Protein AF-A0AAF5D7E5-F1 (afdb_monomer_lite)

InterPro domains:
  IPR000884 Thrombospondin type-1 (TSP1) repeat [PF00090] (713-757)
  IPR000884 Thrombospondin type-1 (TSP1) repeat [PF00090] (762-797)
  IPR000884 Thrombospondin type-1 (TSP1) repeat [PF00090] (810-855)
  IPR000884 Thrombospondin type-1 (TSP1) repeat [PF00090] (860-899)
  IPR000884 Thrombospondin type-1 (TSP1) repeat [PF00090] (910-956)
  IPR000884 Thrombospondin type-1 (TSP1) repeat [PS50092] (708-758)
  IPR000884 Thrombospondin type-1 (TSP1) repeat [PS50092] (759-801)
  IPR000884 Thrombospondin type-1 (TSP1) repeat [PS50092] (806-856)
  IPR000884 Thrombospondin type-1 (TSP1) repeat [PS50092] (858-903)
  IPR000884 Thrombospondin type-1 (TSP1) repeat [PS50092] (908-963)
  IPR000884 Thrombospondin type-1 (TSP1) repeat [SM00209] (712-758)
  IPR000884 Thrombospondin type-1 (TSP1) repeat [SM00209] (761-807)
  IPR000884 Thrombospondin type-1 (TSP1) repeat [SM00209] (809-856)
  IPR000884 Thrombospondin type-1 (TSP1) repeat [SM00209] (858-909)
  IPR000884 Thrombospondin type-1 (TSP1) repeat [SM00209] (911-958)
  IPR006108 3-hydroxyacyl-CoA dehydrogenase, C-terminal [PF00725] (210-294)
  IPR006176 3-hydroxyacyl-CoA dehydrogenase, NAD binding [PF02737] (23-208)
  IPR008927 6-phosphogluconate dehydrogenase-like, C-terminal domain superfamily [SSF48179] (209-295)
  IPR013328 6-phosphogluconate dehydrogenase, domain 2 [G3DSA:1.10.1040.10] (212-325)
  IPR036291 NAD(P)-binding domain superfamily [SSF51735] (21-209)

Radius of gyration: 55.43 Å; chains: 1; bounding box: 169×118×169 Å

Organism: Strongyloides stercoralis (NCBI:txid6248)

Secondary structure (DSSP, 8-state):
----SSTTSSS--------S--EEEEE--SHHHHHHHHHHHTTT-EEEEE-S-HHHHHHHHHHHHHHHHHHHHHHHTT-HHHHHHHHHHHHHTEEEES-HHHHHTT-SEEEE-S-S-HHHHHHHHHHHHTTS-TT-EEEE--SSS-HHHHGGG-S-GGGEEEEEEPSSTTT--EEEEEE-TT--HHHHHHHHHHHHHTT-EEEEEES-TTTTHHHHHHHHHHHHHHHHHHTSS-HHHHHHHHHHTS--SS-HHHHHHHH-HHHHHHHHTT-TT---HHHHHHHHTT--BGGGSSB-SS---------------------------SSTTSSTT---------------S-TTTHHHHHHHHHHHHHHHHH-SSBT---SEEEEESSHHHHHHHHHHT-TT--EEEEEE-TTSSS-EEEEEES--TTSTT-B------SSTT-EEEEEE--SSTT---SS--S-TTTEEETT---HHHHTT-TTS-----SPPPPPPPTTSSSEEEEEEEETTEEEEEEEEPPPHHHHHHHHHHHHHTTS--------PPP-----PPSS---TTHHHHH-TT-PPPPPPHHHHHHHHHHHHHHHHHHHHHHHHHHHHHHHHHHHHHHHHHHHHHHHHHHHHHHH----------------------------------------------PPPPPPPPPPP-----------------EEPBPPPPPPPPPSSSSSEEEEEEE--BSSSEESSS-SEEEEEEE--PPPPEEPPPPPPPPPSSSSSEEEEEEE--EES-S---S-SEEEEEEE--PPPEEPPPPPP---S-SBSS-EEEEEE-PEESSS--SS-SEEEEEE--BPPPEEPPPPPPPPPBSSSSEEEEEEE--EE-TTS-B-S---S-SEEEEEEE-SPPPEEPPPPPPPPPBTTEEEEE--EEBTTTB--TT---SS-SEEEEE---------EEPPPPPPEESSPPPTTSPEEEEEE--EE-STT----S-SEEEEEEPPSS-----------

Sequence (1023 aa):
MLSNKIFKKFFSTTSKIRKDIEKVTVIGSGVMGSGIGQVSAQVKYNVVIVDRNEASLNNSKIVISKSIECVAKKKFGDDDHKREVFKNDVLDHIRFTTNLKYAITDTDLIIEAIAEDISVKQNLFQTIEKNINKNTILATNTSSISLSKLSQNLKNKKNFCGLHFFNPVPVMKLLEVITINETSNDVLEKIINYGKIIGKVPVKCKDTPGFIVNRLLNPYLFDAFEMYERNDATKEDIDKAMKLGAALPMGPFELADFIGLDILESIKKNYPNKKSKVLEKLVKEHKYGIKSGEARIHVSKQKKDQDVETTQTPIEENNSIDNKDEIEELIDNIENHTTNDTILDNIEFTHYEETENQAIQDLCTRVHNNTAFAGVVPYSTKTVKNAFECQKTCVEEFPLCVAVVFYFVHNKKNEHLCYYFDKNSVDEQVTLIAEAPKHEKDIIRALEIVVNCHQFDPVPPPSDEIISSSDKVPRSKRQQGFDAPIRSDENWSNWSSCRNSNTQVRSQICEYGRNIQRRGCPSREYQASQQEYNSVTQRAAPTAAYRYPEQAQAQYPPTPYNHQDYYRAHPTHAPPEPSEEERQKALEYEKRRQQYEEQLRAYNLQQLEFQRAAQQRQQQQQQQQAQTQIQQQQYPQQQYPQQQQQYPQQTSGDIERHPAIPSADPCPGDACEQPSYPEPLPTRPSPPPPPPQPPCLSQACLPEMSAHIGSWSEWSEYGSCSCTCGYGIQQRRRVCSSTYCIGGSDVETVECNLGECPGEWSSWSDWSTPSATCGHAISTKTRTCLGGSNCPGRASEEKYVDLGVCQYYSQWSAFGECSVTCGDNGIKRRFRSCIGGTDCDGPSEEALACSGEPCASWQQWSEWSACYPDCGSCRKTRTRECTLYNGAPSEDCVGPNEEVTVDFIRSCCEWEPWCPFSSCSNGQRTRSRVCIRPGVGFDDTCTCPGNDTEVEACEEERRLYCSWTQWCAFVNLDIPRPCEPTVRQRTRQCVGDIGCSCEGRAIERETVEGLVPCTTPKPVVPC

pLDDT: mean 71.37, std 21.03, range [24.09, 98.44]

Structure (mmCIF, N/CA/C/O backbone):
data_AF-A0AAF5D7E5-F1
#
_entry.id   AF-A0AAF5D7E5-F1
#
loop_
_atom_site.group_PDB
_atom_site.id
_atom_site.type_symbol
_atom_site.label_atom_id
_atom_site.label_alt_id
_atom_site.label_comp_id
_atom_site.label_asym_id
_atom_site.label_entity_id
_atom_site.label_seq_id
_atom_site.pdbx_PDB_ins_code
_atom_site.Cartn_x
_atom_site.Cartn_y
_atom_site.Cartn_z
_atom_site.occupancy
_atom_site.B_iso_or_equiv
_atom_site.auth_seq_id
_atom_site.auth_comp_id
_atom_site.auth_asym_id
_atom_site.auth_atom_id
_atom_site.pdbx_PDB_model_num
ATOM 1 N N . MET A 1 1 ? 8.603 44.941 39.972 1.00 35.62 1 MET A N 1
ATOM 2 C CA . MET A 1 1 ? 8.019 43.686 40.512 1.00 35.62 1 MET A CA 1
ATOM 3 C C . MET A 1 1 ? 6.494 43.548 40.316 1.00 35.62 1 MET A C 1
ATOM 5 O O . MET A 1 1 ? 5.906 42.632 40.874 1.00 35.62 1 MET A O 1
ATOM 9 N N . LEU A 1 2 ? 5.833 44.365 39.481 1.00 33.41 2 LEU A N 1
ATOM 10 C CA . LEU A 1 2 ? 4.376 44.311 39.250 1.00 33.41 2 LEU A CA 1
ATOM 11 C C . LEU A 1 2 ? 4.069 44.348 37.738 1.00 33.41 2 LEU A C 1
ATOM 13 O O . LEU A 1 2 ? 3.733 45.400 37.212 1.00 33.41 2 LEU A O 1
ATOM 17 N N . SER A 1 3 ? 4.243 43.229 37.016 1.00 35.34 3 SER A N 1
ATOM 18 C CA . SER A 1 3 ? 3.828 43.152 35.592 1.00 35.34 3 SER A CA 1
ATOM 19 C C . SER A 1 3 ? 3.597 41.742 35.001 1.00 35.34 3 SER A C 1
ATOM 21 O O . SER A 1 3 ? 3.392 41.608 33.806 1.00 35.34 3 SER A O 1
ATOM 23 N N . ASN A 1 4 ? 3.575 40.669 35.807 1.00 39.25 4 ASN A N 1
ATOM 24 C CA . ASN A 1 4 ? 3.509 39.277 35.301 1.00 39.25 4 ASN A CA 1
ATOM 25 C C . ASN A 1 4 ? 2.244 38.486 35.711 1.00 39.25 4 ASN A C 1
ATOM 27 O O . ASN A 1 4 ? 2.267 37.258 35.756 1.00 39.25 4 ASN A O 1
ATOM 31 N N . LYS A 1 5 ? 1.125 39.158 36.031 1.00 41.28 5 LYS A N 1
ATOM 32 C CA . LYS A 1 5 ? -0.120 38.491 36.489 1.00 41.28 5 LYS A CA 1
ATOM 33 C C . LYS A 1 5 ? -1.270 38.414 35.471 1.00 41.28 5 LYS A C 1
ATOM 35 O O . LYS A 1 5 ? -2.284 37.805 35.792 1.00 41.28 5 LYS A O 1
ATOM 40 N N . ILE A 1 6 ? -1.127 38.963 34.261 1.00 39.19 6 ILE A N 1
ATOM 41 C CA . ILE A 1 6 ? -2.230 39.025 33.274 1.00 39.19 6 ILE A CA 1
ATOM 42 C C . ILE A 1 6 ? -2.085 37.990 32.135 1.00 39.19 6 ILE A C 1
ATOM 44 O O . ILE A 1 6 ? -3.087 37.495 31.627 1.00 39.19 6 ILE A O 1
ATOM 48 N N . PHE A 1 7 ? -0.870 37.527 31.816 1.00 32.41 7 PHE A N 1
ATOM 49 C CA . PHE A 1 7 ? -0.615 36.613 30.684 1.00 32.41 7 PHE A CA 1
ATOM 50 C C . PHE A 1 7 ? -0.908 35.112 30.921 1.00 32.41 7 PHE A C 1
ATOM 52 O O . PHE A 1 7 ? -0.556 34.275 30.096 1.00 32.41 7 PHE A O 1
ATOM 59 N N . LYS A 1 8 ? -1.569 34.734 32.028 1.00 33.78 8 LYS A N 1
ATOM 60 C CA . LYS A 1 8 ? -1.871 33.324 32.378 1.00 33.78 8 LYS A CA 1
ATOM 61 C C . LYS A 1 8 ? -3.325 32.877 32.139 1.00 33.78 8 LYS A C 1
ATOM 63 O O . LYS A 1 8 ? -3.714 31.824 32.635 1.00 33.78 8 LYS A O 1
ATOM 68 N N . LYS A 1 9 ? -4.132 33.643 31.391 1.00 32.28 9 LYS A N 1
ATOM 69 C CA . LYS A 1 9 ? -5.567 33.346 31.172 1.00 32.28 9 LYS A CA 1
ATOM 70 C C . LYS A 1 9 ? -5.992 32.939 29.751 1.00 32.28 9 LYS A C 1
ATOM 72 O O . LYS A 1 9 ? -7.175 32.693 29.561 1.00 32.28 9 LYS A O 1
ATOM 77 N N . PHE A 1 10 ? -5.066 32.811 28.794 1.00 33.41 10 PHE A N 1
ATOM 78 C CA . PHE A 1 10 ? -5.392 32.496 27.386 1.00 33.41 10 PHE A CA 1
ATOM 79 C C . PHE A 1 10 ? -4.741 31.223 26.801 1.00 33.41 10 PHE A C 1
ATOM 81 O O . PHE A 1 10 ? -4.905 30.944 25.621 1.00 33.41 10 PHE A O 1
ATOM 88 N N . PHE A 1 11 ? -4.078 30.398 27.621 1.00 31.09 11 PHE A N 1
ATOM 89 C CA . PHE A 1 11 ? -3.549 29.085 27.210 1.00 31.09 11 PHE A CA 1
ATOM 90 C C . PHE A 1 11 ? -4.037 27.972 28.154 1.00 31.09 11 PHE A C 1
ATOM 92 O O . PHE A 1 11 ? -3.288 27.500 29.008 1.00 31.09 11 PHE A O 1
ATOM 99 N N . SER A 1 12 ? -5.312 27.571 28.045 1.00 28.50 12 SER A N 1
ATOM 100 C CA . SER A 1 12 ? -5.854 26.406 28.774 1.00 28.50 12 SER A CA 1
ATOM 101 C C . SER A 1 12 ? -7.165 25.859 28.177 1.00 28.50 12 SER A C 1
ATOM 103 O O . SER A 1 12 ? -8.199 25.820 28.837 1.00 28.50 12 SER A O 1
ATOM 105 N N . THR A 1 13 ? -7.131 25.417 26.918 1.00 28.48 13 THR A N 1
ATOM 106 C CA . THR A 1 13 ? -8.234 24.657 26.285 1.00 28.48 13 THR A CA 1
ATOM 107 C C . THR A 1 13 ? -7.738 23.460 25.466 1.00 28.48 13 THR A C 1
ATOM 109 O O . THR A 1 13 ? -8.376 23.029 24.509 1.00 28.48 13 THR A O 1
ATOM 112 N N . THR A 1 14 ? -6.649 22.817 25.902 1.00 29.75 14 THR A N 1
ATOM 113 C CA . THR A 1 14 ? -6.485 21.381 25.637 1.00 29.75 14 THR A CA 1
ATOM 114 C C . THR A 1 14 ? -7.519 20.626 26.467 1.00 29.75 14 THR A C 1
ATOM 116 O O . THR A 1 14 ? -7.257 20.195 27.591 1.00 29.75 14 THR A O 1
ATOM 119 N N . SER A 1 15 ? -8.726 20.477 25.914 1.00 32.00 15 SER A N 1
ATOM 120 C CA . SER A 1 15 ? -9.693 19.518 26.438 1.00 32.00 15 SER A CA 1
ATOM 121 C C . SER A 1 15 ? -9.022 18.147 26.432 1.00 32.00 15 SER A C 1
ATOM 123 O O . SER A 1 15 ? -8.764 17.578 25.368 1.00 32.00 15 SER A O 1
ATOM 125 N N . LYS A 1 16 ? -8.678 17.630 27.618 1.00 37.34 16 LYS A N 1
ATOM 126 C CA . LYS A 1 16 ? -8.310 16.222 27.765 1.00 37.34 16 LYS A CA 1
ATOM 127 C C . LYS A 1 16 ? -9.524 15.432 27.299 1.00 37.34 16 LYS A C 1
ATOM 129 O O . LYS A 1 16 ? -10.519 15.402 28.021 1.00 37.34 16 LYS A O 1
ATOM 134 N N . ILE A 1 17 ? -9.435 14.817 26.118 1.00 44.94 17 ILE A N 1
ATOM 135 C CA . ILE A 1 17 ? -10.443 13.872 25.633 1.00 44.94 17 ILE A CA 1
ATOM 136 C C . ILE A 1 17 ? -10.613 12.839 26.744 1.00 44.94 17 ILE A C 1
ATOM 138 O O . ILE A 1 17 ? -9.679 12.097 27.060 1.00 44.94 17 ILE A O 1
ATOM 142 N N . ARG A 1 18 ? -11.770 12.869 27.408 1.00 44.75 18 ARG A N 1
ATOM 143 C CA . ARG A 1 18 ? -12.064 11.954 28.505 1.00 44.75 18 ARG A CA 1
ATOM 144 C C . ARG A 1 18 ? -12.115 10.551 27.907 1.00 44.75 18 ARG A C 1
ATOM 146 O O . ARG A 1 18 ? -12.771 10.329 26.890 1.00 44.75 18 ARG A O 1
ATOM 153 N N . LYS A 1 19 ? -11.392 9.609 28.512 1.00 57.03 19 LYS A N 1
ATOM 154 C CA . LYS A 1 19 ? -11.588 8.188 28.228 1.00 57.03 19 LYS A CA 1
ATOM 155 C C . LYS A 1 19 ? -12.913 7.786 28.882 1.00 57.03 19 LYS A C 1
ATOM 157 O O . LYS A 1 19 ? -12.930 7.395 30.037 1.00 57.03 19 LYS A O 1
ATOM 162 N N . ASP A 1 20 ? -14.016 7.930 28.147 1.00 76.44 20 ASP A N 1
ATOM 163 C CA . ASP A 1 20 ? -15.350 7.470 28.584 1.00 76.44 20 ASP A CA 1
ATOM 164 C C . ASP A 1 20 ? -15.489 5.933 28.554 1.00 76.44 20 ASP A C 1
ATOM 166 O O . ASP A 1 20 ? -16.510 5.384 28.956 1.00 76.44 20 ASP A O 1
ATOM 170 N N . ILE A 1 21 ? -14.459 5.256 28.042 1.00 91.06 21 ILE A N 1
ATOM 171 C CA . ILE A 1 21 ? -14.239 3.811 28.035 1.00 91.06 21 ILE A CA 1
ATOM 172 C C . ILE A 1 21 ? -12.829 3.609 28.600 1.00 91.06 21 ILE A C 1
ATOM 174 O O . ILE A 1 21 ? -11.892 4.265 28.139 1.00 91.06 21 ILE A O 1
ATOM 178 N N . GLU A 1 22 ? -12.650 2.701 29.553 1.00 91.06 22 GLU A N 1
ATOM 179 C CA . GLU A 1 22 ? -11.340 2.302 30.082 1.00 91.06 22 GLU A CA 1
ATOM 180 C C . GLU A 1 22 ? -11.068 0.813 29.831 1.00 91.06 22 GLU A C 1
ATOM 182 O O . GLU A 1 22 ? -9.948 0.445 29.450 1.00 91.06 22 GLU A O 1
ATOM 187 N N . LYS A 1 23 ? -12.098 -0.033 29.978 1.00 95.88 23 LYS A N 1
ATOM 188 C CA . LYS A 1 23 ? -12.029 -1.483 29.771 1.00 95.88 23 LYS A CA 1
ATOM 189 C C . LYS A 1 23 ? -12.867 -1.934 28.570 1.00 95.88 23 LYS A C 1
ATOM 191 O O . LYS A 1 23 ? -14.058 -1.636 28.467 1.00 95.88 23 LYS A O 1
ATOM 196 N N . VAL A 1 24 ? -12.236 -2.718 27.695 1.00 97.69 24 VAL A N 1
ATOM 197 C CA . VAL A 1 24 ? -12.832 -3.300 26.485 1.00 97.69 24 VAL A CA 1
ATOM 198 C C . VAL A 1 24 ? -12.767 -4.824 26.568 1.00 97.69 24 VAL A C 1
ATOM 200 O O . VAL A 1 24 ? -11.689 -5.386 26.744 1.00 97.69 24 VAL A O 1
ATOM 203 N N . THR A 1 25 ? -13.889 -5.515 26.386 1.00 98.31 25 THR A N 1
ATOM 204 C CA . THR A 1 25 ? -13.918 -6.987 26.338 1.00 98.31 25 THR A CA 1
ATOM 205 C C . THR A 1 25 ? -14.287 -7.459 24.941 1.00 98.31 25 THR A C 1
ATOM 207 O O . THR A 1 25 ? -15.336 -7.098 24.416 1.00 98.31 25 THR A O 1
ATOM 210 N N . VAL A 1 26 ? -13.433 -8.283 24.339 1.00 98.44 26 VAL A N 1
ATOM 211 C CA . VAL A 1 26 ? -13.626 -8.849 23.000 1.00 98.44 26 VAL A CA 1
ATOM 212 C C . VAL A 1 26 ? -14.011 -10.317 23.133 1.00 98.44 26 VAL A C 1
ATOM 214 O O . VAL A 1 26 ? -13.276 -11.103 23.733 1.00 98.44 26 VAL A O 1
ATOM 217 N N . ILE A 1 27 ? -15.171 -10.688 22.595 1.00 98.12 27 ILE A N 1
ATOM 218 C CA . ILE A 1 27 ? -15.719 -12.044 22.694 1.00 98.12 27 ILE A CA 1
ATOM 219 C C . ILE A 1 27 ? -15.499 -12.782 21.376 1.00 98.12 27 ILE A C 1
ATOM 221 O O . ILE A 1 27 ? -16.020 -12.379 20.340 1.00 98.12 27 ILE A O 1
ATOM 225 N N . GLY A 1 28 ? -14.763 -13.889 21.443 1.00 96.31 28 GLY A N 1
ATOM 226 C CA . GLY A 1 28 ? -14.206 -14.610 20.304 1.00 96.31 28 GLY A CA 1
ATOM 227 C C . GLY A 1 28 ? -12.732 -14.256 20.114 1.00 96.31 28 GLY A C 1
ATOM 228 O O . GLY A 1 28 ? -12.373 -13.084 20.021 1.00 96.31 28 GLY A O 1
ATOM 229 N N . SER A 1 29 ? -11.869 -15.269 20.031 1.00 95.88 29 SER A N 1
ATOM 230 C CA . SER A 1 29 ? -10.421 -15.108 19.828 1.00 95.88 29 SER A CA 1
ATOM 231 C C . SER A 1 29 ? -9.952 -15.592 18.447 1.00 95.88 29 SER A C 1
ATOM 233 O O . SER A 1 29 ? -8.800 -15.988 18.273 1.00 95.88 29 SER A O 1
ATOM 235 N N . GLY A 1 30 ? -10.862 -15.608 17.468 1.00 91.69 30 GLY A N 1
ATOM 236 C CA . GLY A 1 30 ? -10.541 -15.816 16.054 1.00 91.69 30 GLY A CA 1
ATOM 237 C C . GLY A 1 30 ? -9.968 -14.555 15.393 1.00 91.69 30 GLY A C 1
ATOM 238 O O . GLY A 1 30 ? -9.821 -13.522 16.039 1.00 91.69 30 GLY A O 1
ATOM 239 N N . VAL A 1 31 ? -9.706 -14.624 14.081 1.00 90.25 31 VAL A N 1
ATOM 240 C CA . VAL A 1 31 ? -9.014 -13.584 13.280 1.00 90.25 31 VAL A CA 1
ATOM 241 C C . VAL A 1 31 ? -9.462 -12.149 13.600 1.00 90.25 31 VAL A C 1
ATOM 243 O O . VAL A 1 31 ? -8.623 -11.291 13.877 1.00 90.25 31 VAL A O 1
ATOM 246 N N . MET A 1 32 ? -10.775 -11.892 13.606 1.00 94.38 32 MET A N 1
ATOM 247 C CA . MET A 1 32 ? -11.319 -10.561 13.899 1.00 94.38 32 MET A CA 1
ATOM 248 C C . MET A 1 32 ? -11.108 -10.165 15.362 1.00 94.38 32 MET A C 1
ATOM 250 O O . MET A 1 32 ? -10.580 -9.090 15.631 1.00 94.38 32 MET A O 1
ATOM 254 N N . GLY A 1 33 ? -11.457 -11.041 16.308 1.00 96.69 33 GLY A N 1
ATOM 255 C CA . GLY A 1 33 ? -11.333 -10.768 17.740 1.00 96.69 33 GLY A CA 1
ATOM 256 C C . GLY A 1 33 ? -9.888 -10.541 18.195 1.00 96.69 33 GLY A C 1
ATOM 257 O O . GLY A 1 33 ? -9.617 -9.586 18.923 1.00 96.69 33 GLY A O 1
ATOM 258 N N . SER A 1 34 ? -8.938 -11.333 17.683 1.00 96.69 34 SER A N 1
ATOM 259 C CA . SER A 1 34 ? -7.503 -11.115 17.904 1.00 96.69 34 SER A CA 1
ATOM 260 C C . SER A 1 34 ? -7.071 -9.714 17.457 1.00 96.69 34 SER A C 1
ATOM 262 O O . SER A 1 34 ? -6.408 -8.993 18.202 1.00 96.69 34 SER A O 1
ATOM 264 N N . GLY A 1 35 ? -7.488 -9.305 16.255 1.00 96.69 35 GLY A N 1
ATOM 265 C CA . GLY A 1 35 ? -7.147 -8.003 15.690 1.00 96.69 35 GLY A CA 1
ATOM 266 C C . GLY A 1 35 ? -7.812 -6.821 16.407 1.00 96.69 35 GLY A C 1
ATOM 267 O O . GLY A 1 35 ? -7.152 -5.808 16.629 1.00 96.69 35 GLY A O 1
ATOM 268 N N . ILE A 1 36 ? -9.079 -6.951 16.823 1.00 98.00 36 ILE A N 1
ATOM 269 C CA . ILE A 1 36 ? -9.807 -5.937 17.613 1.00 98.00 36 ILE A CA 1
ATOM 270 C C . ILE A 1 36 ? -9.146 -5.749 18.987 1.00 98.00 36 ILE A C 1
ATOM 272 O O . ILE A 1 36 ? -8.940 -4.616 19.435 1.00 98.00 36 ILE A O 1
ATOM 276 N N . GLY A 1 37 ? -8.765 -6.852 19.641 1.00 97.50 37 GLY A N 1
ATOM 277 C CA . GLY A 1 37 ? -8.053 -6.812 20.915 1.00 97.50 37 GLY A CA 1
ATOM 278 C C . GLY A 1 37 ? -6.687 -6.132 20.796 1.00 97.50 37 GLY A C 1
ATOM 279 O O . GLY A 1 37 ? -6.370 -5.247 21.588 1.00 97.50 37 GLY A O 1
ATOM 280 N N . GLN A 1 38 ? -5.921 -6.462 19.753 1.00 96.56 38 GLN A N 1
ATOM 281 C CA . GLN A 1 38 ? -4.631 -5.833 19.463 1.00 96.56 38 GLN A CA 1
ATOM 282 C C . GLN A 1 38 ? -4.741 -4.313 19.262 1.00 96.56 38 GLN A C 1
ATOM 284 O O . GLN A 1 38 ? -4.028 -3.570 19.935 1.00 96.56 38 GLN A O 1
ATOM 289 N N . VAL A 1 39 ? -5.620 -3.827 18.372 1.00 96.69 39 VAL A N 1
ATOM 290 C CA . VAL A 1 39 ? -5.717 -2.374 18.098 1.00 96.69 39 VAL A CA 1
ATOM 291 C C . VAL A 1 39 ? -6.226 -1.582 19.306 1.00 96.69 39 VAL A C 1
ATOM 293 O O . VAL A 1 39 ? -5.843 -0.430 19.492 1.00 96.69 39 VAL A O 1
ATOM 296 N N . SER A 1 40 ? -7.031 -2.210 20.170 1.00 97.12 40 SER A N 1
ATOM 297 C CA . SER A 1 40 ? -7.482 -1.610 21.432 1.00 97.12 40 SER A CA 1
ATOM 298 C C . SER A 1 40 ? -6.337 -1.488 22.447 1.00 97.12 40 SER A C 1
ATOM 300 O O . SER A 1 40 ? -6.152 -0.435 23.060 1.00 97.12 40 SER A O 1
ATOM 302 N N . ALA A 1 41 ? -5.527 -2.537 22.599 1.00 96.50 41 ALA A N 1
ATOM 303 C CA . ALA A 1 41 ? -4.390 -2.544 23.516 1.00 96.50 41 ALA A CA 1
ATOM 304 C C . ALA A 1 41 ? -3.261 -1.599 23.069 1.00 96.50 41 ALA A C 1
ATOM 306 O O . ALA A 1 41 ? -2.647 -0.935 23.901 1.00 96.50 41 ALA A O 1
ATOM 307 N N . GLN A 1 42 ? -3.052 -1.443 21.755 1.00 93.88 42 GLN A N 1
ATOM 308 C CA . GLN A 1 42 ? -2.069 -0.510 21.182 1.00 93.88 42 GLN A CA 1
ATOM 309 C C . GLN A 1 42 ? -2.281 0.962 21.579 1.00 93.88 42 GLN A C 1
ATOM 311 O O . GLN A 1 42 ? -1.345 1.756 21.481 1.00 93.88 42 GLN A O 1
ATOM 316 N N . VAL A 1 43 ? -3.476 1.329 22.059 1.00 93.31 43 VAL A N 1
ATOM 317 C CA . VAL A 1 43 ? -3.809 2.675 22.567 1.00 93.31 43 VAL A CA 1
ATOM 318 C C . VAL A 1 43 ? -4.153 2.680 24.068 1.00 93.31 43 VAL A C 1
ATOM 320 O O . VAL A 1 43 ? -4.784 3.607 24.597 1.00 93.31 43 VAL A O 1
ATOM 323 N N . LYS A 1 44 ? -3.672 1.651 24.778 1.00 92.44 44 LYS A N 1
ATOM 324 C CA . LYS A 1 44 ? -3.744 1.495 26.237 1.00 92.44 44 LYS A CA 1
ATOM 325 C C . LYS A 1 44 ? -5.180 1.489 26.770 1.00 92.44 44 LYS A C 1
ATOM 327 O O . LYS A 1 44 ? -5.500 2.190 27.732 1.00 92.44 44 LYS A O 1
ATOM 332 N N . TYR A 1 45 ? -6.077 0.765 26.101 1.00 95.19 45 TYR A N 1
ATOM 333 C CA . TYR A 1 45 ? -7.291 0.256 26.746 1.00 95.19 45 TYR A CA 1
ATOM 334 C C . TYR A 1 45 ? -6.960 -1.036 27.489 1.00 95.19 45 TYR A C 1
ATOM 336 O O . TYR A 1 45 ? -6.133 -1.812 27.020 1.00 95.19 45 TYR A O 1
ATOM 344 N N . ASN A 1 46 ? -7.625 -1.289 28.615 1.00 96.00 46 ASN A N 1
ATOM 345 C CA . ASN A 1 46 ? -7.518 -2.573 29.301 1.00 96.00 46 ASN A CA 1
ATOM 346 C C . ASN A 1 46 ? -8.382 -3.596 28.557 1.00 96.00 46 ASN A C 1
ATOM 348 O O . ASN A 1 46 ? -9.610 -3.524 28.614 1.00 96.00 46 ASN A O 1
ATOM 352 N N . VAL A 1 47 ? -7.754 -4.524 27.838 1.00 97.69 47 VAL A N 1
ATOM 353 C CA . VAL A 1 47 ? -8.440 -5.484 26.968 1.00 97.69 47 VAL A CA 1
ATOM 354 C C . VAL A 1 47 ? -8.589 -6.835 27.660 1.00 97.69 47 VAL A C 1
ATOM 356 O O . VAL A 1 47 ? -7.617 -7.393 28.169 1.00 97.69 47 VAL A O 1
ATOM 359 N N . VAL A 1 48 ? -9.790 -7.414 27.616 1.00 97.94 48 VAL A N 1
ATOM 360 C CA . VAL A 1 48 ? -10.001 -8.835 27.931 1.00 97.94 48 VAL A CA 1
ATOM 361 C C . VAL A 1 48 ? -10.491 -9.572 26.689 1.00 97.94 48 VAL A C 1
ATOM 363 O O . VAL A 1 48 ? -11.584 -9.305 26.202 1.00 97.94 48 VAL A O 1
ATOM 366 N N . ILE A 1 49 ? -9.701 -10.514 26.180 1.00 98.19 49 ILE A N 1
ATOM 367 C CA . ILE A 1 49 ? -10.105 -11.420 25.099 1.00 98.19 49 ILE A CA 1
ATOM 368 C C . ILE A 1 49 ? -10.646 -12.701 25.734 1.00 98.19 49 ILE A C 1
ATOM 370 O O . ILE A 1 49 ? -9.943 -13.368 26.501 1.00 98.19 49 ILE A O 1
ATOM 374 N N . VAL A 1 50 ? -11.894 -13.046 25.417 1.00 97.75 50 VAL A N 1
ATOM 375 C CA . VAL A 1 50 ? -12.571 -14.232 25.951 1.00 97.75 50 VAL A CA 1
ATOM 376 C C . VAL A 1 50 ? -13.051 -15.164 24.846 1.00 97.75 50 VAL A C 1
ATOM 378 O O . VAL A 1 50 ? -13.674 -14.738 23.879 1.00 97.75 50 VAL A O 1
ATOM 381 N N . ASP A 1 51 ? -12.786 -16.456 25.010 1.00 97.00 51 ASP A N 1
ATOM 382 C CA . ASP A 1 51 ? -13.231 -17.525 24.114 1.00 97.00 51 ASP A CA 1
ATOM 383 C C . ASP A 1 51 ? -13.619 -18.758 24.943 1.00 97.00 51 ASP A C 1
ATOM 385 O O . ASP A 1 51 ? -13.247 -18.877 26.108 1.00 97.00 51 ASP A O 1
ATOM 389 N N . ARG A 1 52 ? -14.363 -19.697 24.358 1.00 93.56 52 ARG A N 1
ATOM 390 C CA . ARG A 1 52 ? -14.701 -20.970 25.011 1.00 93.56 52 ARG A CA 1
ATOM 391 C C . ARG A 1 52 ? -13.531 -21.957 25.031 1.00 93.56 52 ARG A C 1
ATOM 393 O O . ARG A 1 52 ? -13.546 -22.877 25.840 1.00 93.56 52 ARG A O 1
ATOM 400 N N . ASN A 1 53 ? -12.565 -21.808 24.121 1.00 90.31 53 ASN A N 1
ATOM 401 C CA . ASN A 1 53 ? -11.483 -22.766 23.919 1.00 90.31 53 ASN A CA 1
ATOM 402 C C . ASN A 1 53 ? -10.111 -22.148 24.226 1.00 90.31 53 ASN A C 1
ATOM 404 O O . ASN A 1 53 ? -9.692 -21.173 23.601 1.00 90.31 53 ASN A O 1
ATOM 408 N N . GLU A 1 54 ? -9.369 -22.771 25.139 1.00 94.00 54 GLU A N 1
ATOM 409 C CA . GLU A 1 54 ? -8.011 -22.356 25.491 1.00 94.00 54 GLU A CA 1
ATOM 410 C C . GLU A 1 54 ? -7.025 -22.486 24.317 1.00 94.00 54 GLU A C 1
ATOM 412 O O . GLU A 1 54 ? -6.145 -21.638 24.158 1.00 94.00 54 GLU A O 1
ATOM 417 N N . ALA A 1 55 ? -7.215 -23.463 23.422 1.00 93.69 55 ALA A N 1
ATOM 418 C CA . ALA A 1 55 ? -6.414 -23.569 22.202 1.00 93.69 55 ALA A CA 1
ATOM 419 C C . ALA A 1 55 ? -6.624 -22.360 21.268 1.00 93.69 55 ALA A C 1
ATOM 421 O O . ALA A 1 55 ? -5.656 -21.839 20.711 1.00 93.69 55 ALA A O 1
ATOM 422 N N . SER A 1 56 ? -7.859 -21.850 21.157 1.00 92.06 56 SER A N 1
ATOM 423 C CA . SER A 1 56 ? -8.156 -20.629 20.395 1.00 92.06 56 SER A CA 1
ATOM 424 C C . SER A 1 56 ? -7.504 -19.398 21.029 1.00 92.06 56 SER A C 1
ATOM 426 O O . SER A 1 56 ? -6.931 -18.577 20.311 1.00 92.06 56 SER A O 1
ATOM 428 N N . LEU A 1 57 ? -7.522 -19.284 22.364 1.00 96.19 57 LEU A N 1
ATOM 429 C CA . LEU A 1 57 ? -6.849 -18.192 23.083 1.00 96.19 57 LEU A CA 1
ATOM 430 C C . LEU A 1 57 ? -5.328 -18.243 22.891 1.00 96.19 57 LEU A C 1
ATOM 432 O O . LEU A 1 57 ? -4.702 -17.209 22.668 1.00 96.19 57 LEU A O 1
ATOM 436 N N . ASN A 1 58 ? -4.726 -19.433 22.935 1.00 95.62 58 ASN A N 1
ATOM 437 C CA . ASN A 1 58 ? -3.291 -19.605 22.716 1.00 95.62 58 ASN A CA 1
ATOM 438 C C . ASN A 1 58 ? -2.889 -19.303 21.264 1.00 95.62 58 ASN A C 1
ATOM 440 O O . ASN A 1 58 ? -1.894 -18.613 21.046 1.00 95.62 58 ASN A O 1
ATOM 444 N N . ASN A 1 59 ? -3.700 -19.695 20.276 1.00 94.12 59 ASN A N 1
ATOM 445 C CA . ASN A 1 59 ? -3.507 -19.253 18.894 1.00 94.12 59 ASN A CA 1
ATOM 446 C C . ASN A 1 59 ? -3.640 -17.723 18.761 1.00 94.12 59 ASN A C 1
ATOM 448 O O . ASN A 1 59 ? -2.799 -17.084 18.133 1.00 94.12 59 ASN A O 1
ATOM 452 N N . SER A 1 60 ? -4.632 -17.109 19.419 1.00 95.50 60 SER A N 1
ATOM 453 C CA . SER A 1 60 ? -4.798 -15.650 19.434 1.00 95.50 60 SER A CA 1
ATOM 454 C C . SER A 1 60 ? -3.583 -14.929 20.018 1.00 95.50 60 SER A C 1
ATOM 456 O O . SER A 1 60 ? -3.189 -13.905 19.467 1.00 95.50 60 SER A O 1
ATOM 458 N N . LYS A 1 61 ? -2.964 -15.445 21.092 1.00 95.69 61 LYS A N 1
ATOM 459 C CA . LYS A 1 61 ? -1.702 -14.900 21.630 1.00 95.69 61 LYS A CA 1
ATOM 460 C C . LYS A 1 61 ? -0.607 -14.907 20.560 1.00 95.69 61 LYS A C 1
ATOM 462 O O . LYS A 1 61 ? 0.008 -13.876 20.318 1.00 95.69 61 LYS A O 1
ATOM 467 N N . ILE A 1 62 ? -0.407 -16.037 19.877 1.00 94.06 62 ILE A N 1
ATOM 468 C CA . ILE A 1 62 ? 0.618 -16.189 18.828 1.00 94.06 62 ILE A CA 1
ATOM 469 C C . ILE A 1 62 ? 0.366 -15.225 17.656 1.00 94.06 62 ILE A C 1
ATOM 471 O O . ILE A 1 62 ? 1.300 -14.573 17.187 1.00 94.06 62 ILE A O 1
ATOM 475 N N . VAL A 1 63 ? -0.882 -15.112 17.190 1.00 92.00 63 VAL A N 1
ATOM 476 C CA . VAL A 1 63 ? -1.272 -14.206 16.093 1.00 92.00 63 VAL A CA 1
ATOM 477 C C . VAL A 1 63 ? -1.044 -12.741 16.474 1.00 92.00 63 VAL A C 1
ATOM 479 O O . VAL A 1 63 ? -0.452 -11.995 15.693 1.00 92.00 63 VAL A O 1
ATOM 482 N N . ILE A 1 64 ? -1.458 -12.339 17.681 1.00 95.94 64 ILE A N 1
ATOM 483 C CA . ILE A 1 64 ? -1.277 -10.975 18.193 1.00 95.94 64 ILE A CA 1
ATOM 484 C C . ILE A 1 64 ? 0.214 -10.649 18.337 1.00 95.94 64 ILE A C 1
ATOM 486 O O . ILE A 1 64 ? 0.649 -9.632 17.802 1.00 95.94 64 ILE A O 1
ATOM 490 N N . SER A 1 65 ? 1.017 -11.517 18.964 1.00 93.81 65 SER A N 1
ATOM 491 C CA . SER A 1 65 ? 2.463 -11.296 19.122 1.00 93.81 65 SER A CA 1
ATOM 492 C C . SER A 1 65 ? 3.171 -11.119 17.776 1.00 93.81 65 SER A C 1
ATOM 494 O O . SER A 1 65 ? 3.871 -10.127 17.591 1.00 93.81 65 SER A O 1
ATOM 496 N N . LYS A 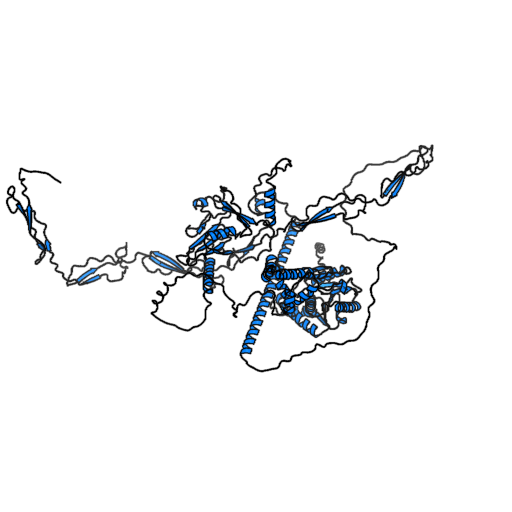1 66 ? 2.916 -12.001 16.797 1.00 91.81 66 LYS A N 1
ATOM 497 C CA . LYS A 1 66 ? 3.493 -11.890 15.442 1.00 91.81 66 LYS A CA 1
ATOM 498 C C . LYS A 1 66 ? 3.065 -10.608 14.720 1.00 91.81 66 LYS A C 1
ATOM 500 O O . LYS A 1 66 ? 3.860 -9.997 14.006 1.00 91.81 66 LYS A O 1
ATOM 505 N N . SER A 1 67 ? 1.812 -10.181 14.889 1.00 92.25 67 SER A N 1
ATOM 506 C CA . SER A 1 67 ? 1.326 -8.934 14.290 1.00 92.25 67 SER A CA 1
ATOM 507 C C . SER A 1 67 ? 1.950 -7.700 14.952 1.00 92.25 67 SER A C 1
ATOM 509 O O . SER A 1 67 ? 2.369 -6.776 14.253 1.00 92.25 67 SER A O 1
ATOM 511 N N . ILE A 1 68 ? 2.081 -7.701 16.282 1.00 93.00 68 ILE A N 1
ATOM 512 C CA . ILE A 1 68 ? 2.760 -6.642 17.037 1.00 93.00 68 ILE A CA 1
ATOM 513 C C . ILE A 1 68 ? 4.234 -6.553 16.638 1.00 93.00 68 ILE A C 1
ATOM 515 O O . ILE A 1 68 ? 4.703 -5.447 16.402 1.00 93.00 68 ILE A O 1
ATOM 519 N N . GLU A 1 69 ? 4.942 -7.673 16.471 1.00 90.44 69 GLU A N 1
ATOM 520 C CA . GLU A 1 69 ? 6.329 -7.707 15.976 1.00 90.44 69 GLU A CA 1
ATOM 521 C C . GLU A 1 69 ? 6.461 -7.066 14.585 1.00 90.44 69 GLU A C 1
ATOM 523 O O . GLU A 1 69 ? 7.357 -6.252 14.356 1.00 90.44 69 GLU A O 1
ATOM 528 N N . CYS A 1 70 ? 5.524 -7.343 13.671 1.00 88.44 70 CYS A N 1
ATOM 529 C CA . CYS A 1 70 ? 5.495 -6.711 12.348 1.00 88.44 70 CYS A CA 1
ATOM 530 C C . CYS A 1 70 ? 5.253 -5.191 12.426 1.00 88.44 70 CYS A C 1
ATOM 532 O O . CYS A 1 70 ? 5.891 -4.424 11.701 1.00 88.44 70 CYS A O 1
ATOM 534 N N . VAL A 1 71 ? 4.357 -4.738 13.312 1.00 88.12 71 VAL A N 1
ATOM 535 C CA . VAL A 1 71 ? 4.110 -3.304 13.557 1.00 88.12 71 VAL A CA 1
ATOM 536 C C . VAL A 1 71 ? 5.321 -2.644 14.226 1.00 88.12 71 VAL A C 1
ATOM 538 O O . VAL A 1 71 ? 5.704 -1.541 13.842 1.00 88.12 71 VAL A O 1
ATOM 541 N N . ALA A 1 72 ? 5.962 -3.324 15.178 1.00 89.31 72 ALA A N 1
ATOM 542 C CA . ALA A 1 72 ? 7.156 -2.860 15.875 1.00 89.31 72 ALA A CA 1
ATOM 543 C C . ALA A 1 72 ? 8.330 -2.679 14.903 1.00 89.31 72 ALA A C 1
ATOM 545 O O . ALA A 1 72 ? 8.952 -1.620 14.896 1.00 89.31 72 ALA A O 1
ATOM 546 N N . LYS A 1 73 ? 8.578 -3.658 14.020 1.00 88.38 73 LYS A N 1
ATOM 547 C CA . LYS A 1 73 ? 9.614 -3.564 12.981 1.00 88.38 73 LYS A CA 1
ATOM 548 C C . LYS A 1 73 ? 9.361 -2.408 12.008 1.00 88.38 73 LYS A C 1
ATOM 550 O O . LYS A 1 73 ? 10.291 -1.677 11.691 1.00 88.38 73 LYS A O 1
ATOM 555 N N . LYS A 1 74 ? 8.109 -2.171 11.598 1.00 85.38 74 LYS A N 1
ATOM 556 C CA . LYS A 1 74 ? 7.755 -1.001 10.767 1.00 85.38 74 LYS A CA 1
ATOM 557 C C . LYS A 1 74 ? 7.900 0.339 11.502 1.00 85.38 74 LYS A C 1
ATOM 559 O O . LYS A 1 74 ? 8.197 1.340 10.864 1.00 85.38 74 LYS A O 1
ATOM 564 N N . LYS A 1 75 ? 7.678 0.379 12.821 1.00 86.81 75 LYS A N 1
ATOM 565 C CA . LYS A 1 75 ? 7.689 1.619 13.620 1.00 86.81 75 LYS A CA 1
ATOM 566 C C . LYS A 1 75 ? 9.070 2.002 14.168 1.00 86.81 75 LYS A C 1
ATOM 568 O O . LYS A 1 75 ? 9.320 3.186 14.374 1.00 86.81 75 LYS A O 1
ATOM 573 N N . PHE A 1 76 ? 9.937 1.025 14.428 1.00 89.31 76 PHE A N 1
ATOM 574 C CA . PHE A 1 76 ? 11.231 1.223 15.098 1.00 89.31 76 PHE A CA 1
ATOM 575 C C . PHE A 1 76 ? 12.434 0.671 14.315 1.00 89.31 76 PHE A C 1
ATOM 577 O O . PHE A 1 76 ? 13.557 0.740 14.807 1.00 89.31 76 PHE A O 1
ATOM 584 N N . GLY A 1 77 ? 12.224 0.127 13.110 1.00 84.75 77 GLY A N 1
ATOM 585 C CA . GLY A 1 77 ? 13.286 -0.490 12.318 1.00 84.75 77 GLY A CA 1
ATOM 586 C C . GLY A 1 77 ? 13.885 -1.693 13.044 1.00 84.75 77 GLY A C 1
ATOM 587 O O . GLY A 1 77 ? 13.149 -2.570 13.508 1.00 84.75 77 GLY A O 1
ATOM 588 N N . ASP A 1 78 ? 15.213 -1.709 13.162 1.00 84.75 78 ASP A N 1
ATOM 589 C CA . ASP A 1 78 ? 15.990 -2.764 13.823 1.00 84.75 78 ASP A CA 1
ATOM 590 C C . ASP A 1 78 ? 16.456 -2.424 15.252 1.00 84.75 78 ASP A C 1
ATOM 592 O O . ASP A 1 78 ? 17.306 -3.105 15.813 1.00 84.75 78 ASP A O 1
ATOM 596 N N . ASP A 1 79 ? 15.838 -1.425 15.893 1.00 88.94 79 ASP A N 1
ATOM 597 C CA . ASP A 1 79 ? 16.020 -1.148 17.325 1.00 88.94 79 ASP A CA 1
ATOM 598 C C . ASP A 1 79 ? 15.285 -2.189 18.193 1.00 88.94 79 ASP A C 1
ATOM 600 O O . ASP A 1 79 ? 14.128 -2.004 18.586 1.00 88.94 79 ASP A O 1
ATOM 604 N N . ASP A 1 80 ? 15.962 -3.303 18.484 1.00 87.19 80 ASP A N 1
ATOM 605 C CA . ASP A 1 80 ? 15.429 -4.411 19.290 1.00 87.19 80 ASP A CA 1
ATOM 606 C C . ASP A 1 80 ? 14.871 -3.975 20.646 1.00 87.19 80 ASP A C 1
ATOM 608 O O . ASP A 1 80 ? 13.815 -4.458 21.061 1.00 87.19 80 ASP A O 1
ATOM 612 N N . HIS A 1 81 ? 15.524 -3.025 21.319 1.00 88.62 81 HIS A N 1
ATOM 613 C CA . HIS A 1 81 ? 15.076 -2.560 22.627 1.00 88.62 81 HIS A CA 1
ATOM 614 C C . HIS A 1 81 ? 13.727 -1.837 22.527 1.00 88.62 81 HIS A C 1
ATOM 616 O O . HIS A 1 81 ? 12.799 -2.162 23.271 1.00 88.62 81 HIS A O 1
ATOM 622 N N . LYS A 1 82 ? 13.562 -0.913 21.569 1.00 89.75 82 LYS A N 1
ATOM 623 C CA . LYS A 1 82 ? 12.264 -0.259 21.331 1.00 89.75 82 LYS A CA 1
ATOM 624 C C . LYS A 1 82 ? 11.200 -1.245 20.846 1.00 89.75 82 LYS A C 1
ATOM 626 O O . LYS A 1 82 ? 10.041 -1.106 21.247 1.00 89.75 82 LYS A O 1
ATOM 631 N N . ARG A 1 83 ? 11.566 -2.237 20.019 1.00 90.00 83 ARG A N 1
ATOM 632 C CA . ARG A 1 83 ? 10.638 -3.288 19.560 1.00 90.00 83 ARG A CA 1
ATOM 633 C C . ARG A 1 83 ? 10.077 -4.089 20.736 1.00 90.00 83 ARG A C 1
ATOM 635 O O . ARG A 1 83 ? 8.859 -4.224 20.839 1.00 90.00 83 ARG A O 1
ATOM 642 N N . GLU A 1 84 ? 10.942 -4.560 21.629 1.00 90.44 84 GLU A N 1
ATOM 643 C CA . GLU A 1 84 ? 10.553 -5.398 22.767 1.00 90.44 84 GLU A CA 1
ATOM 644 C C . GLU A 1 84 ? 9.791 -4.603 23.842 1.00 90.44 84 GLU A C 1
ATOM 646 O O . GLU A 1 84 ? 8.767 -5.068 24.341 1.00 90.44 84 GLU A O 1
ATOM 651 N N . VAL A 1 85 ? 10.198 -3.359 24.134 1.00 91.62 85 VAL A N 1
ATOM 652 C CA . VAL A 1 85 ? 9.457 -2.468 25.050 1.00 91.62 85 VAL A CA 1
ATOM 653 C C . VAL A 1 85 ? 8.042 -2.189 24.533 1.00 91.62 85 VAL A C 1
ATOM 655 O O . VAL A 1 85 ? 7.085 -2.287 25.299 1.00 91.62 85 VAL A O 1
ATOM 658 N N . PHE A 1 86 ? 7.875 -1.888 23.240 1.00 92.44 86 PHE A N 1
ATOM 659 C CA . PHE A 1 86 ? 6.545 -1.693 22.651 1.00 92.44 86 PHE A CA 1
ATOM 660 C C . PHE A 1 86 ? 5.715 -2.981 22.654 1.00 92.44 86 PHE A C 1
ATOM 662 O O . PHE A 1 86 ? 4.518 -2.937 22.927 1.00 92.44 86 PHE A O 1
ATOM 669 N N . LYS A 1 87 ? 6.334 -4.129 22.364 1.00 92.62 87 LYS A N 1
ATOM 670 C CA . LYS A 1 87 ? 5.650 -5.424 22.365 1.00 92.62 87 LYS A CA 1
ATOM 671 C C . LYS A 1 87 ? 5.084 -5.761 23.743 1.00 92.62 87 LYS A C 1
ATOM 673 O O . LYS A 1 87 ? 3.904 -6.095 23.833 1.00 92.62 87 LYS A O 1
ATOM 678 N N . ASN A 1 88 ? 5.884 -5.607 24.795 1.00 93.38 88 ASN A N 1
ATOM 679 C CA . ASN A 1 88 ? 5.451 -5.888 26.161 1.00 93.38 88 ASN A CA 1
ATOM 680 C C . ASN A 1 88 ? 4.424 -4.859 26.659 1.00 93.38 88 ASN A C 1
ATOM 682 O O . ASN A 1 88 ? 3.377 -5.267 27.148 1.00 93.38 88 ASN A O 1
ATOM 686 N N . ASP A 1 89 ? 4.613 -3.559 26.391 1.00 93.50 89 ASP A N 1
ATOM 687 C CA . ASP A 1 89 ? 3.611 -2.523 26.706 1.00 93.50 89 ASP A CA 1
ATOM 688 C C . ASP A 1 89 ? 2.236 -2.832 26.086 1.00 93.50 89 ASP A C 1
ATOM 690 O O . ASP A 1 89 ? 1.214 -2.641 26.736 1.00 93.50 89 ASP A O 1
ATOM 694 N N . VAL A 1 90 ? 2.171 -3.361 24.859 1.00 94.75 90 VAL A N 1
ATOM 695 C CA . VAL A 1 90 ? 0.888 -3.757 24.247 1.00 94.75 90 VAL A CA 1
ATOM 696 C C . VAL A 1 90 ? 0.342 -5.061 24.841 1.00 94.75 90 VAL A C 1
ATOM 698 O O . VAL A 1 90 ? -0.863 -5.153 25.075 1.00 94.75 90 VAL A O 1
ATOM 701 N N . LEU A 1 91 ? 1.185 -6.068 25.087 1.00 94.62 91 LEU A N 1
ATOM 702 C CA . LEU A 1 91 ? 0.745 -7.363 25.622 1.00 94.62 91 LEU A CA 1
ATOM 703 C C . LEU A 1 91 ? 0.270 -7.276 27.083 1.00 94.62 91 LEU A C 1
ATOM 705 O O . LEU A 1 91 ? -0.715 -7.929 27.421 1.00 94.62 91 LEU A O 1
ATOM 709 N N . ASP A 1 92 ? 0.879 -6.424 27.911 1.00 95.56 92 ASP A N 1
ATOM 710 C CA . ASP A 1 92 ? 0.489 -6.200 29.314 1.00 95.56 92 ASP A CA 1
ATOM 711 C C . ASP A 1 92 ? -0.945 -5.652 29.457 1.00 95.56 92 ASP A C 1
ATOM 713 O O . ASP A 1 92 ? -1.621 -5.884 30.464 1.00 95.56 92 ASP A O 1
ATOM 717 N N . HIS A 1 93 ? -1.448 -4.971 28.421 1.00 96.38 93 HIS A N 1
ATOM 718 C CA . HIS A 1 93 ? -2.828 -4.488 28.352 1.00 96.38 93 HIS A CA 1
ATOM 719 C C . HIS A 1 93 ? -3.837 -5.562 27.894 1.00 96.38 93 HIS A C 1
ATOM 721 O O . HIS A 1 93 ? -5.037 -5.280 27.891 1.00 96.38 93 HIS A O 1
ATOM 727 N N . ILE A 1 94 ? -3.409 -6.781 27.525 1.00 97.31 94 ILE A N 1
ATOM 728 C CA . ILE A 1 94 ? -4.288 -7.857 27.033 1.00 97.31 94 ILE A CA 1
ATOM 729 C C . ILE A 1 94 ? -4.337 -9.030 28.016 1.00 97.31 94 ILE A C 1
ATOM 731 O O . ILE A 1 94 ? -3.380 -9.783 28.187 1.00 97.31 94 ILE A O 1
ATOM 735 N N . ARG A 1 95 ? -5.516 -9.277 28.590 1.00 96.94 95 ARG A N 1
ATOM 736 C CA . ARG A 1 95 ? -5.801 -10.480 29.384 1.00 96.94 95 ARG A CA 1
ATOM 737 C C . ARG A 1 95 ? -6.599 -11.485 28.566 1.00 96.94 95 ARG A C 1
ATOM 739 O O . ARG A 1 95 ? -7.589 -11.132 27.938 1.00 96.94 95 ARG A O 1
ATOM 746 N N . PHE A 1 96 ? -6.203 -12.752 28.622 1.00 97.56 96 PHE A N 1
ATOM 747 C CA . PHE A 1 96 ? -6.909 -13.861 27.977 1.00 97.56 96 PHE A CA 1
ATOM 748 C C . PHE A 1 96 ? -7.637 -14.686 29.037 1.00 97.56 96 PHE A C 1
ATOM 750 O O . PHE A 1 96 ? -7.073 -14.958 30.096 1.00 97.56 96 PHE A O 1
ATOM 757 N N . THR A 1 97 ? -8.876 -15.100 28.774 1.00 97.19 97 THR A N 1
ATOM 758 C CA . THR A 1 97 ? -9.649 -15.912 29.725 1.00 97.19 97 THR A CA 1
ATOM 759 C C . THR A 1 97 ? -10.669 -16.804 29.027 1.00 97.19 97 THR A C 1
ATOM 761 O O . THR A 1 97 ? -11.197 -16.444 27.981 1.00 97.19 97 THR A O 1
ATOM 764 N N . THR A 1 98 ? -10.993 -17.948 29.626 1.00 96.81 98 THR A N 1
ATOM 765 C CA . THR A 1 98 ? -12.161 -18.765 29.250 1.00 96.81 98 THR A CA 1
ATOM 766 C C . THR A 1 98 ? -13.415 -18.418 30.062 1.00 96.81 98 THR A C 1
ATOM 768 O O . THR A 1 98 ? -14.515 -18.879 29.764 1.00 96.81 98 THR A O 1
ATOM 771 N N . ASN A 1 99 ? -13.281 -17.581 31.097 1.00 95.56 99 ASN A N 1
ATOM 772 C CA . ASN A 1 99 ? -14.364 -17.248 32.014 1.00 95.56 99 ASN A CA 1
ATOM 773 C C . ASN A 1 99 ? -15.126 -15.999 31.539 1.00 95.56 99 ASN A C 1
ATOM 775 O O . ASN A 1 99 ? -14.735 -14.865 31.823 1.00 95.56 99 ASN A O 1
ATOM 779 N N . LEU A 1 100 ? -16.261 -16.218 30.863 1.00 94.81 100 LEU A N 1
ATOM 780 C CA . LEU A 1 100 ? -17.147 -15.148 30.386 1.00 94.81 100 LEU A CA 1
ATOM 781 C C . LEU A 1 100 ? -17.594 -14.195 31.502 1.00 94.81 100 LEU A C 1
ATOM 783 O O . LEU A 1 100 ? -17.622 -12.988 31.281 1.00 94.81 100 LEU A O 1
ATOM 787 N N . LYS A 1 101 ? -17.898 -14.707 32.703 1.00 93.12 101 LYS A N 1
ATOM 788 C CA . LYS A 1 101 ? -18.354 -13.873 33.824 1.00 93.12 101 LYS A CA 1
ATOM 789 C C . LYS A 1 101 ? -17.251 -12.921 34.290 1.00 93.12 101 LYS A C 1
ATOM 791 O O . LYS A 1 101 ? -17.517 -11.741 34.457 1.00 93.12 101 LYS A O 1
ATOM 796 N N . TYR A 1 102 ? -16.016 -13.407 34.433 1.00 93.06 102 TYR A N 1
ATOM 797 C CA . TYR A 1 102 ? -14.853 -12.564 34.744 1.00 93.06 102 TYR A CA 1
ATOM 798 C C . TYR A 1 102 ? -14.573 -11.526 33.646 1.00 93.06 102 TYR A C 1
ATOM 800 O O . TYR A 1 102 ? -14.230 -10.381 33.943 1.00 93.06 102 TYR A O 1
ATOM 808 N N . ALA A 1 103 ? -14.731 -11.916 32.377 1.00 94.38 103 ALA A N 1
ATOM 809 C CA . ALA A 1 103 ? -14.448 -11.043 31.246 1.00 94.38 103 ALA A CA 1
ATOM 810 C C . ALA A 1 103 ? -15.360 -9.806 31.207 1.00 94.38 103 ALA A C 1
ATOM 812 O O . ALA A 1 103 ? -14.869 -8.705 30.973 1.00 94.38 103 ALA A O 1
ATOM 813 N N . ILE A 1 104 ? -16.661 -9.974 31.467 1.00 94.69 104 ILE A N 1
ATOM 814 C CA . ILE A 1 104 ? -17.666 -8.905 31.325 1.00 94.69 104 ILE A CA 1
ATOM 815 C C . ILE A 1 104 ? -17.841 -8.013 32.566 1.00 94.69 104 ILE A C 1
ATOM 817 O O . ILE A 1 104 ? -18.355 -6.904 32.427 1.00 94.69 104 ILE A O 1
ATOM 821 N N . THR A 1 105 ? -17.386 -8.436 33.753 1.00 90.50 105 THR A N 1
ATOM 822 C CA . THR A 1 105 ? -17.399 -7.604 34.976 1.00 90.50 105 THR A CA 1
ATOM 823 C C . THR A 1 105 ? -16.710 -6.258 34.736 1.00 90.50 105 THR A C 1
ATOM 825 O O . THR A 1 105 ? -15.643 -6.230 34.123 1.00 90.50 105 THR A O 1
ATOM 828 N N . ASP A 1 106 ? -17.298 -5.156 35.208 1.00 88.62 106 ASP A N 1
ATOM 829 C CA . ASP A 1 106 ? -16.737 -3.792 35.158 1.00 88.62 106 ASP A CA 1
ATOM 830 C C . ASP A 1 106 ? -16.176 -3.378 33.787 1.00 88.62 106 ASP A C 1
ATOM 832 O O . ASP A 1 106 ? -15.119 -2.761 33.686 1.00 88.62 106 ASP A O 1
ATOM 836 N N . THR A 1 107 ? -16.865 -3.778 32.716 1.00 94.50 107 THR A N 1
ATOM 837 C CA . THR A 1 107 ? -16.484 -3.467 31.332 1.00 94.50 107 THR A CA 1
ATOM 838 C C . THR A 1 107 ? -17.356 -2.350 30.772 1.00 94.50 107 THR A C 1
ATOM 840 O O . THR A 1 107 ? -18.581 -2.408 30.896 1.00 94.50 107 THR A O 1
ATOM 843 N N . ASP A 1 108 ? -16.745 -1.372 30.105 1.00 95.44 108 ASP A N 1
ATOM 844 C CA . ASP A 1 108 ? -17.458 -0.241 29.500 1.00 95.44 108 ASP A CA 1
ATOM 845 C C . ASP A 1 108 ? -17.951 -0.571 28.088 1.00 95.44 108 ASP A C 1
ATOM 847 O O . ASP A 1 108 ? -19.066 -0.210 27.720 1.00 95.44 108 ASP A O 1
ATOM 851 N N . LEU A 1 109 ? -17.139 -1.296 27.309 1.00 97.44 109 LEU A N 1
ATOM 852 C CA . LEU A 1 109 ? -17.440 -1.706 25.936 1.00 97.44 109 LEU A CA 1
ATOM 853 C C . LEU A 1 109 ? -17.187 -3.205 25.732 1.00 97.44 109 LEU A C 1
ATOM 855 O O . LEU A 1 109 ? -16.067 -3.685 25.894 1.00 97.44 109 LEU A O 1
ATOM 859 N N . ILE A 1 110 ? -18.216 -3.940 25.317 1.00 98.12 110 ILE A N 1
ATOM 860 C CA . ILE A 1 110 ? -18.121 -5.349 24.924 1.00 98.12 110 ILE A CA 1
ATOM 861 C C . ILE A 1 110 ? -18.295 -5.451 23.407 1.00 98.12 110 ILE A C 1
ATOM 863 O O . ILE A 1 110 ? -19.313 -5.008 22.882 1.00 98.12 110 ILE A O 1
ATOM 867 N N . ILE A 1 111 ? -17.328 -6.055 22.714 1.00 98.38 111 ILE A N 1
ATOM 868 C CA . ILE A 1 111 ? -17.334 -6.257 21.259 1.00 98.38 111 ILE A CA 1
ATOM 869 C C . ILE A 1 111 ? -17.425 -7.755 20.959 1.00 98.38 111 ILE A C 1
ATOM 871 O O . ILE A 1 111 ? -16.535 -8.536 21.294 1.00 98.38 111 ILE A O 1
ATOM 875 N N . GLU A 1 112 ? -18.510 -8.164 20.319 1.00 98.12 112 GLU A N 1
ATOM 876 C CA . GLU A 1 112 ? -18.788 -9.544 19.929 1.00 98.12 112 GLU A CA 1
ATOM 877 C C . GLU A 1 112 ? -18.233 -9.839 18.524 1.00 98.12 112 GLU A C 1
ATOM 879 O O . GLU A 1 112 ? -18.590 -9.162 17.560 1.00 98.12 112 GLU A O 1
ATOM 884 N N . ALA A 1 113 ? -17.365 -10.848 18.411 1.00 97.19 113 ALA A N 1
ATOM 885 C CA . ALA A 1 113 ? -16.709 -11.296 17.179 1.00 97.19 113 ALA A CA 1
ATOM 886 C C . ALA A 1 113 ? -16.663 -12.842 17.072 1.00 97.19 113 ALA A C 1
ATOM 888 O O . ALA A 1 113 ? -15.652 -13.430 16.677 1.00 97.19 113 ALA A O 1
ATOM 889 N N . ILE A 1 114 ? -17.765 -13.505 17.438 1.00 94.50 114 ILE A N 1
ATOM 890 C CA . ILE A 1 114 ? -17.992 -14.947 17.258 1.00 94.50 114 ILE A CA 1
ATOM 891 C C . ILE A 1 114 ? -18.650 -15.249 15.896 1.00 94.50 114 ILE A C 1
ATOM 893 O O . ILE A 1 114 ? -18.958 -14.343 15.119 1.00 94.50 114 ILE A O 1
ATOM 897 N N . ALA A 1 115 ? -18.872 -16.539 15.613 1.00 87.56 115 ALA A N 1
ATOM 898 C CA . ALA A 1 115 ? -19.489 -17.035 14.380 1.00 87.56 115 ALA A CA 1
ATOM 899 C C . ALA A 1 115 ? -20.788 -16.297 13.995 1.00 87.56 115 ALA A C 1
ATOM 901 O O . ALA A 1 115 ? -21.574 -15.905 14.860 1.00 87.56 115 ALA A O 1
ATOM 902 N N . GLU A 1 116 ? -21.019 -16.148 12.687 1.00 88.06 116 GLU A N 1
ATOM 903 C CA . GLU A 1 116 ? -22.179 -15.467 12.087 1.00 88.06 116 GLU A CA 1
ATOM 904 C C . GLU A 1 116 ? -23.459 -16.324 12.148 1.00 88.06 116 GLU A C 1
ATOM 906 O O . GLU A 1 116 ? -24.071 -16.647 11.135 1.00 88.06 116 GLU A O 1
ATOM 911 N N . ASP A 1 117 ? -23.867 -16.686 13.365 1.00 87.69 117 ASP A N 1
ATOM 912 C CA . ASP A 1 117 ? -25.135 -17.351 13.666 1.00 87.69 117 ASP A CA 1
ATOM 913 C C . ASP A 1 117 ? -25.999 -16.449 14.563 1.00 87.69 117 ASP A C 1
ATOM 915 O O . ASP A 1 117 ? -25.578 -16.011 15.641 1.00 87.69 117 ASP A O 1
ATOM 919 N N . ILE A 1 118 ? -27.223 -16.161 14.113 1.00 91.12 118 ILE A N 1
ATOM 920 C CA . ILE A 1 118 ? -28.145 -15.260 14.813 1.00 91.12 118 ILE A CA 1
ATOM 921 C C . ILE A 1 118 ? -28.577 -15.802 16.181 1.00 91.12 118 ILE A C 1
ATOM 923 O O . ILE A 1 118 ? -28.633 -15.037 17.144 1.00 91.12 118 ILE A O 1
ATOM 927 N N . SER A 1 119 ? -28.851 -17.101 16.294 1.00 93.56 119 SER A N 1
ATOM 928 C CA . SER A 1 119 ? -29.320 -17.732 17.528 1.00 93.56 119 SER A CA 1
ATOM 929 C C . SER A 1 119 ? -28.203 -17.805 18.565 1.00 93.56 119 SER A C 1
ATOM 931 O O . SER A 1 119 ? -28.429 -17.501 19.738 1.00 93.56 119 SER A O 1
ATOM 933 N N . VAL A 1 120 ? -26.975 -18.128 18.148 1.00 94.62 120 VAL A N 1
ATOM 934 C CA . VAL A 1 120 ? -25.804 -18.132 19.037 1.00 94.62 120 VAL A CA 1
ATOM 935 C C . VAL A 1 120 ? -25.506 -16.718 19.545 1.00 94.62 120 VAL A C 1
ATOM 937 O O . VAL A 1 120 ? -25.329 -16.541 20.753 1.00 94.62 120 VAL A O 1
ATOM 940 N N . LYS A 1 121 ? -25.513 -15.698 18.671 1.00 96.44 121 LYS A N 1
ATOM 941 C CA . LYS A 1 121 ? -25.301 -14.297 19.080 1.00 96.44 121 LYS A CA 1
ATOM 942 C C . LYS A 1 121 ? -26.420 -13.782 19.994 1.00 96.44 121 LYS A C 1
ATOM 944 O O . LYS A 1 121 ? -26.119 -13.190 21.027 1.00 96.44 121 LYS A O 1
ATOM 949 N N . GLN A 1 122 ? -27.696 -14.043 19.687 1.00 96.06 122 GLN A N 1
ATOM 950 C CA . GLN A 1 122 ? -28.823 -13.656 20.552 1.00 96.06 122 GLN A CA 1
ATOM 951 C C . GLN A 1 122 ? -28.714 -14.280 21.955 1.00 96.06 122 GLN A C 1
ATOM 953 O O . GLN A 1 122 ? -28.852 -13.571 22.953 1.00 96.06 122 GLN A O 1
ATOM 958 N N . ASN A 1 123 ? -28.424 -15.582 22.049 1.00 94.94 123 ASN A N 1
ATOM 959 C CA . ASN A 1 123 ? -28.262 -16.281 23.330 1.00 94.94 123 ASN A CA 1
ATOM 960 C C . ASN A 1 123 ? -27.067 -15.746 24.139 1.00 94.94 123 ASN A C 1
ATOM 962 O O . ASN A 1 123 ? -27.155 -15.589 25.362 1.00 94.94 123 ASN A O 1
ATOM 966 N N . LEU A 1 124 ? -25.961 -15.422 23.462 1.00 95.56 124 LEU A N 1
ATOM 967 C CA . LEU A 1 124 ? -24.797 -14.777 24.065 1.00 95.56 124 LEU A CA 1
ATOM 968 C C . LEU A 1 124 ? -25.162 -13.396 24.634 1.00 95.56 124 LEU A C 1
ATOM 970 O O . LEU A 1 124 ? -24.936 -13.148 25.818 1.00 95.56 124 LEU A O 1
ATOM 974 N N . PHE A 1 125 ? -25.794 -12.529 23.838 1.00 96.56 125 PHE A N 1
ATOM 975 C CA . PHE A 1 125 ? -26.196 -11.186 24.264 1.00 96.56 125 PHE A CA 1
ATOM 976 C C . PHE A 1 125 ? -27.188 -11.204 25.440 1.00 96.56 125 PHE A C 1
ATOM 978 O O . PHE A 1 125 ? -26.979 -10.475 26.409 1.00 96.56 125 PHE A O 1
ATOM 985 N N . GLN A 1 126 ? -28.186 -12.099 25.443 1.00 93.75 126 GLN A N 1
ATOM 986 C CA . GLN A 1 126 ? -29.076 -12.297 26.601 1.00 93.75 126 GLN A CA 1
ATOM 987 C C . GLN A 1 126 ? -28.334 -12.742 27.874 1.00 93.75 126 GLN A C 1
ATOM 989 O O . GLN A 1 126 ? -28.760 -12.436 28.990 1.00 93.75 126 GLN A O 1
ATOM 994 N N . THR A 1 127 ? -27.267 -13.531 27.730 1.00 93.38 127 THR A N 1
ATOM 995 C CA . THR A 1 127 ? -26.473 -14.035 28.861 1.00 93.38 127 THR A CA 1
ATOM 996 C C . THR A 1 127 ? -25.590 -12.931 29.441 1.00 93.38 127 THR A C 1
ATOM 998 O O . THR A 1 127 ? -25.475 -12.808 30.663 1.00 93.38 127 THR A O 1
ATOM 1001 N N . ILE A 1 128 ? -25.023 -12.091 28.571 1.00 95.25 128 ILE A N 1
ATOM 1002 C CA . ILE A 1 128 ? -24.215 -10.928 28.946 1.00 95.25 128 ILE A CA 1
ATOM 1003 C C . ILE A 1 128 ? -25.081 -9.857 29.620 1.00 95.25 128 ILE A C 1
ATOM 1005 O O . ILE A 1 128 ? -24.729 -9.415 30.709 1.00 95.25 128 ILE A O 1
ATOM 1009 N N . GLU A 1 129 ? -26.238 -9.492 29.049 1.00 94.06 129 GLU A N 1
ATOM 1010 C CA . GLU A 1 129 ? -27.108 -8.419 29.573 1.00 94.06 129 GLU A CA 1
ATOM 1011 C C . GLU A 1 129 ? -27.503 -8.624 31.050 1.00 94.06 129 GLU A C 1
ATOM 1013 O O . GLU A 1 129 ? -27.633 -7.665 31.808 1.00 94.06 129 GLU A O 1
ATOM 1018 N N . LYS A 1 130 ? -27.628 -9.881 31.495 1.00 91.94 130 LYS A N 1
ATOM 1019 C CA . LYS A 1 130 ? -27.950 -10.244 32.888 1.00 91.94 130 LYS A CA 1
ATOM 1020 C C . LYS A 1 130 ? -26.816 -9.985 33.894 1.00 91.94 130 LYS A C 1
ATOM 1022 O O . LYS A 1 130 ? -27.066 -10.061 35.093 1.00 91.94 130 LYS A O 1
ATOM 1027 N N . ASN A 1 131 ? -25.587 -9.749 33.431 1.00 91.75 131 ASN A N 1
ATOM 1028 C CA . ASN A 1 131 ? -24.362 -9.754 34.244 1.00 91.75 131 ASN A CA 1
ATOM 1029 C C . ASN A 1 131 ? -23.480 -8.497 34.058 1.00 91.75 131 ASN A C 1
ATOM 1031 O O . ASN A 1 131 ? -22.364 -8.468 34.572 1.00 91.75 131 ASN A O 1
ATOM 1035 N N . ILE A 1 132 ? -23.951 -7.483 33.325 1.00 93.62 132 ILE A N 1
ATOM 1036 C CA . ILE A 1 132 ? -23.218 -6.234 33.041 1.00 93.62 132 ILE A CA 1
ATOM 1037 C C . ILE A 1 132 ? -23.798 -5.031 33.788 1.00 93.62 132 ILE A C 1
ATOM 1039 O O . ILE A 1 132 ? -24.938 -5.046 34.258 1.00 93.62 132 ILE A O 1
ATOM 1043 N N . ASN A 1 133 ? -23.023 -3.948 33.841 1.00 90.88 133 ASN A N 1
ATOM 1044 C CA . ASN A 1 133 ? -23.490 -2.667 34.352 1.00 90.88 133 ASN A CA 1
ATOM 1045 C C . ASN A 1 133 ? -24.493 -2.031 33.371 1.00 90.88 133 ASN A C 1
ATOM 1047 O O . ASN A 1 133 ? -24.376 -2.169 32.155 1.00 90.88 133 ASN A O 1
ATOM 1051 N N . LYS A 1 134 ? -25.467 -1.266 33.888 1.00 88.12 134 LYS A N 1
ATOM 1052 C CA . LYS A 1 134 ? -26.525 -0.630 33.067 1.00 88.12 134 LYS A CA 1
ATOM 1053 C C . LYS A 1 134 ? -25.999 0.310 31.973 1.00 88.12 134 LYS A C 1
ATOM 1055 O O . LYS A 1 134 ? -26.723 0.575 31.020 1.00 88.12 134 LYS A O 1
ATOM 1060 N N . ASN A 1 135 ? -24.769 0.803 32.123 1.00 90.56 135 ASN A N 1
ATOM 1061 C CA . ASN A 1 135 ? -24.123 1.745 31.209 1.00 90.56 135 ASN A CA 1
ATOM 1062 C C . ASN A 1 135 ? -23.126 1.071 30.248 1.00 90.56 135 ASN A C 1
ATOM 1064 O O . ASN A 1 135 ? -22.591 1.752 29.380 1.00 90.56 135 ASN A O 1
ATOM 1068 N N . THR A 1 136 ? -22.882 -0.239 30.379 1.00 95.44 136 THR A N 1
ATOM 1069 C CA . THR A 1 136 ? -22.017 -0.994 29.462 1.00 95.44 136 THR A CA 1
ATOM 1070 C C . THR A 1 136 ? -22.602 -0.966 28.049 1.00 95.44 136 THR A C 1
ATOM 1072 O O . THR A 1 136 ? -23.803 -1.186 27.861 1.00 95.44 136 THR A O 1
ATOM 1075 N N . ILE A 1 137 ? -21.748 -0.700 27.062 1.00 96.69 137 ILE A N 1
ATOM 1076 C CA . ILE A 1 137 ? -22.069 -0.699 25.636 1.00 96.69 137 ILE A CA 1
ATOM 1077 C C . ILE A 1 137 ? -21.867 -2.108 25.075 1.00 96.69 137 ILE A C 1
ATOM 1079 O O . ILE A 1 137 ? -20.832 -2.739 25.296 1.00 96.69 137 ILE A O 1
ATOM 1083 N N . LEU A 1 138 ? -22.858 -2.590 24.329 1.00 97.50 138 LEU A N 1
ATOM 1084 C CA . LEU A 1 138 ? -22.835 -3.862 23.619 1.00 97.50 138 LEU A CA 1
ATOM 1085 C C . LEU A 1 138 ? -22.693 -3.598 22.117 1.00 97.50 138 LEU A C 1
ATOM 1087 O O . LEU A 1 138 ? -23.577 -3.010 21.499 1.00 97.50 138 LEU A O 1
ATOM 1091 N N . ALA A 1 139 ? -21.596 -4.064 21.531 1.00 97.75 139 ALA A N 1
ATOM 1092 C CA . ALA A 1 139 ? -21.299 -3.945 20.112 1.00 97.75 139 ALA A CA 1
ATOM 1093 C C . ALA A 1 139 ? -21.156 -5.329 19.460 1.00 97.75 139 ALA A C 1
ATOM 1095 O O . ALA A 1 139 ? -20.615 -6.256 20.063 1.00 97.75 139 ALA A O 1
ATOM 1096 N N . THR A 1 140 ? -21.593 -5.470 18.208 1.00 97.88 140 THR A N 1
ATOM 1097 C CA . THR A 1 140 ? -21.340 -6.663 17.376 1.00 97.88 140 THR A CA 1
ATOM 1098 C C . THR A 1 140 ? -20.513 -6.316 16.139 1.00 97.88 140 THR A C 1
ATOM 1100 O O . THR A 1 140 ? -20.762 -5.307 15.483 1.00 97.88 140 THR A O 1
ATOM 1103 N N . ASN A 1 141 ? -19.544 -7.171 15.808 1.00 97.25 141 ASN A N 1
ATOM 1104 C CA . ASN A 1 141 ? -18.755 -7.133 14.574 1.00 97.25 141 ASN A CA 1
ATOM 1105 C C . ASN A 1 141 ? -19.433 -7.912 13.423 1.00 97.25 141 ASN A C 1
ATOM 1107 O O . ASN A 1 141 ? -18.774 -8.244 12.439 1.00 97.25 141 ASN A O 1
ATOM 1111 N N . THR A 1 142 ? -20.719 -8.275 13.533 1.00 93.56 142 THR A N 1
ATOM 1112 C CA . THR A 1 142 ? -21.435 -8.913 12.413 1.00 93.56 142 THR A CA 1
ATOM 1113 C C . THR A 1 142 ? -21.347 -8.058 11.148 1.00 93.56 142 THR A C 1
ATOM 1115 O O . THR A 1 142 ? -21.323 -6.833 11.217 1.00 93.56 142 THR A O 1
ATOM 1118 N N . SER A 1 143 ? -21.292 -8.727 10.002 1.00 87.75 143 SER A N 1
ATOM 1119 C CA . SER A 1 143 ? -21.112 -8.169 8.656 1.00 87.75 143 SER A CA 1
ATOM 1120 C C . SER A 1 143 ? -22.382 -8.239 7.794 1.00 87.75 143 SER A C 1
ATOM 1122 O O . SER A 1 143 ? -22.433 -7.686 6.691 1.00 87.75 143 SER A O 1
ATOM 1124 N N . SER A 1 144 ? -23.390 -8.978 8.275 1.00 77.88 144 SER A N 1
ATOM 1125 C CA . SER A 1 144 ? -24.557 -9.404 7.491 1.00 77.88 144 SER A CA 1
ATOM 1126 C C . SER A 1 144 ? -25.850 -9.569 8.301 1.00 77.88 144 SER A C 1
ATOM 1128 O O . SER A 1 144 ? -26.937 -9.463 7.727 1.00 77.88 144 SER A O 1
ATOM 1130 N N . ILE A 1 145 ? -25.778 -9.800 9.618 1.00 89.00 145 ILE A N 1
ATOM 1131 C CA . ILE A 1 145 ? -26.966 -10.013 10.453 1.00 89.00 145 ILE A CA 1
ATOM 1132 C C . ILE A 1 145 ? -27.523 -8.660 10.909 1.00 89.00 145 ILE A C 1
ATOM 1134 O O . ILE A 1 145 ? -26.819 -7.855 11.512 1.00 89.00 145 ILE A O 1
ATOM 1138 N N . SER A 1 146 ? -28.818 -8.433 10.671 1.00 91.69 146 SER A N 1
ATOM 1139 C CA . SER A 1 146 ? -29.517 -7.226 11.134 1.00 91.69 146 SER A CA 1
ATOM 1140 C C . SER A 1 146 ? -29.446 -7.076 12.657 1.00 91.69 146 SER A C 1
ATOM 1142 O O . SER A 1 146 ? -29.849 -7.967 13.415 1.00 91.69 146 SER A O 1
ATOM 1144 N N . LEU A 1 147 ? -29.008 -5.902 13.105 1.00 95.00 147 LEU A N 1
ATOM 1145 C CA . LEU A 1 147 ? -28.982 -5.508 14.511 1.00 95.00 147 LEU A CA 1
ATOM 1146 C C . LEU A 1 147 ? -30.391 -5.434 15.104 1.00 95.00 147 LEU A C 1
ATOM 1148 O O . LEU A 1 147 ? -30.587 -5.812 16.260 1.00 95.00 147 LEU A O 1
ATOM 1152 N N . SER A 1 148 ? -31.388 -4.989 14.335 1.00 93.38 148 SER A N 1
ATOM 1153 C CA . SER A 1 148 ? -32.790 -4.998 14.759 1.00 93.38 148 SER A CA 1
ATOM 1154 C C . SER A 1 148 ? -33.301 -6.415 15.019 1.00 93.38 148 SER A C 1
ATOM 1156 O O . SER A 1 148 ? -34.165 -6.579 15.876 1.00 93.38 148 SER A O 1
ATOM 1158 N N . LYS A 1 149 ? -32.750 -7.445 14.354 1.00 93.12 149 LYS A N 1
ATOM 1159 C CA . LYS A 1 149 ? -33.017 -8.856 14.684 1.00 93.12 149 LYS A CA 1
ATOM 1160 C C . LYS A 1 149 ? -32.192 -9.343 15.882 1.00 93.12 149 LYS A C 1
ATOM 1162 O O . LYS A 1 149 ? -32.744 -9.977 16.777 1.00 93.12 149 LYS A O 1
ATOM 1167 N N . LEU A 1 150 ? -30.896 -9.031 15.958 1.00 94.44 150 LEU A N 1
ATOM 1168 C CA . LEU A 1 150 ? -30.045 -9.425 17.099 1.00 94.44 150 LEU A CA 1
ATOM 1169 C C . LEU A 1 150 ? -30.532 -8.845 18.440 1.00 94.44 150 LEU A C 1
ATOM 1171 O O . LEU A 1 150 ? -30.514 -9.535 19.456 1.00 94.44 150 LEU A O 1
ATOM 1175 N N . SER A 1 151 ? -31.025 -7.607 18.433 1.00 94.81 151 SER A N 1
ATOM 1176 C CA . SER A 1 151 ? -31.489 -6.882 19.624 1.00 94.81 151 SER A CA 1
ATOM 1177 C C . SER A 1 151 ? -32.916 -7.208 20.076 1.00 94.81 151 SER A C 1
ATOM 1179 O O . SER A 1 151 ? -33.348 -6.672 21.095 1.00 94.81 151 SER A O 1
ATOM 1181 N N . GLN A 1 152 ? -33.658 -8.082 19.380 1.00 93.00 152 GLN A N 1
ATOM 1182 C CA . GLN A 1 152 ? -35.058 -8.404 19.722 1.00 93.00 152 GLN A CA 1
ATOM 1183 C C . GLN A 1 152 ? -35.232 -8.861 21.174 1.00 93.00 152 GLN A C 1
ATOM 1185 O O . GLN A 1 152 ? -36.217 -8.507 21.815 1.00 93.00 152 GLN A O 1
ATOM 1190 N N . ASN A 1 153 ? -34.249 -9.600 21.691 1.00 92.12 153 ASN A N 1
ATOM 1191 C CA . ASN A 1 153 ? -34.276 -10.190 23.027 1.00 92.12 153 ASN A CA 1
ATOM 1192 C C . ASN A 1 153 ? -33.502 -9.376 24.085 1.00 92.12 153 ASN A C 1
ATOM 1194 O O . ASN A 1 153 ? -33.348 -9.849 25.210 1.00 92.12 153 ASN A O 1
ATOM 1198 N N . LEU A 1 154 ? -32.990 -8.189 23.732 1.00 94.12 154 LEU A N 1
ATOM 1199 C CA . LEU A 1 154 ? -32.310 -7.279 24.660 1.00 94.12 154 LEU A CA 1
ATOM 1200 C C . LEU A 1 154 ? -33.305 -6.297 25.283 1.00 94.12 154 LEU A C 1
ATOM 1202 O O . LEU A 1 154 ? -34.110 -5.676 24.586 1.00 94.12 154 LEU A O 1
ATOM 1206 N N . LYS A 1 155 ? -33.206 -6.106 26.599 1.00 91.50 155 LYS A N 1
ATOM 1207 C CA . LYS A 1 155 ? -33.987 -5.118 27.353 1.00 91.50 155 LYS A CA 1
ATOM 1208 C C . LYS A 1 155 ? -33.435 -3.703 27.180 1.00 91.50 155 LYS A C 1
ATOM 1210 O O . LYS A 1 155 ? -34.214 -2.762 27.055 1.00 91.50 155 LYS A O 1
ATOM 1215 N N . ASN A 1 156 ? -32.111 -3.532 27.168 1.00 90.81 156 ASN A N 1
ATOM 1216 C CA . ASN A 1 156 ? -31.453 -2.227 27.068 1.00 90.81 156 ASN A CA 1
ATOM 1217 C C . ASN A 1 156 ? -30.853 -1.973 25.677 1.00 90.81 156 ASN A C 1
ATOM 1219 O O . ASN A 1 156 ? -29.644 -1.808 25.502 1.00 90.81 156 ASN A O 1
ATOM 1223 N N . LYS A 1 157 ? -31.724 -1.874 24.671 1.00 95.06 157 LYS A N 1
ATOM 1224 C CA . LYS A 1 157 ? -31.327 -1.570 23.287 1.00 95.06 157 LYS A CA 1
ATOM 1225 C C . LYS A 1 157 ? -30.623 -0.214 23.111 1.00 95.06 157 LYS A C 1
ATOM 1227 O O . LYS A 1 157 ? -29.910 -0.030 22.130 1.00 95.06 157 LYS A O 1
ATOM 1232 N N . LYS A 1 158 ? -30.769 0.720 24.064 1.00 95.88 158 LYS A N 1
ATOM 1233 C CA . LYS A 1 158 ? -30.146 2.059 24.015 1.00 95.88 158 LYS A CA 1
ATOM 1234 C C . LYS A 1 158 ? -28.620 2.029 24.009 1.00 95.88 158 LYS A C 1
ATOM 1236 O O . LYS A 1 158 ? -28.005 2.967 23.496 1.00 95.88 158 LYS A O 1
ATOM 1241 N N . ASN A 1 159 ? -28.045 0.940 24.520 1.00 94.88 159 ASN A N 1
ATOM 1242 C CA . ASN A 1 159 ? -26.609 0.695 24.578 1.00 94.88 159 ASN A CA 1
ATOM 1243 C C . ASN A 1 159 ? -26.140 -0.363 23.570 1.00 94.88 159 ASN A C 1
ATOM 1245 O O . ASN A 1 159 ? -25.006 -0.823 23.667 1.00 94.88 159 ASN A O 1
ATOM 1249 N N . PHE A 1 160 ? -26.995 -0.763 22.623 1.00 97.12 160 PHE A N 1
ATOM 1250 C CA . PHE A 1 160 ? -26.651 -1.732 21.589 1.00 97.12 160 PHE A CA 1
ATOM 1251 C C . PHE A 1 160 ? -26.334 -1.039 20.259 1.00 97.12 160 PHE A C 1
ATOM 1253 O O . PHE A 1 160 ? -27.086 -0.171 19.805 1.00 97.12 160 PHE A O 1
ATOM 1260 N N . CYS A 1 161 ? -25.236 -1.438 19.623 1.00 97.12 161 CYS A N 1
ATOM 1261 C CA . CYS A 1 161 ? -24.816 -0.961 18.309 1.00 97.12 161 CYS A CA 1
ATOM 1262 C C . CYS A 1 161 ? -24.056 -2.044 17.523 1.00 97.12 161 CYS A C 1
ATOM 1264 O O . CYS A 1 161 ? -23.769 -3.136 18.015 1.00 97.12 161 CYS A O 1
ATOM 1266 N N . GLY A 1 162 ? -23.727 -1.735 16.274 1.00 97.25 162 GLY A N 1
ATOM 1267 C CA . GLY A 1 162 ? -22.812 -2.515 15.448 1.00 97.25 162 GLY A CA 1
ATOM 1268 C C . GLY A 1 162 ? -21.505 -1.760 15.289 1.00 97.25 162 GLY A C 1
ATOM 1269 O O . GLY A 1 162 ? -21.493 -0.530 15.200 1.00 97.25 162 GLY A O 1
ATOM 1270 N N . LEU A 1 163 ? -20.412 -2.509 15.256 1.00 97.56 163 LEU A N 1
ATOM 1271 C CA . LEU A 1 163 ? -19.056 -1.997 15.175 1.00 97.56 163 LEU A CA 1
ATOM 1272 C C . LEU A 1 163 ? -18.257 -2.925 14.259 1.00 97.56 163 LEU A C 1
ATOM 1274 O O . LEU A 1 163 ? -17.513 -3.790 14.715 1.00 97.56 163 LEU A O 1
ATOM 1278 N N . HIS A 1 164 ? -18.512 -2.795 12.960 1.00 97.56 164 HIS A N 1
ATOM 1279 C CA . HIS A 1 164 ? -18.035 -3.712 11.931 1.00 97.56 164 HIS A CA 1
ATOM 1280 C C . HIS A 1 164 ? -16.650 -3.277 11.435 1.00 97.56 164 HIS A C 1
ATOM 1282 O O . HIS A 1 164 ? -16.483 -2.267 10.741 1.00 97.56 164 HIS A O 1
ATOM 1288 N N . PHE A 1 165 ? -15.642 -4.042 11.852 1.00 97.94 165 PHE A N 1
ATOM 1289 C CA . PHE A 1 165 ? -14.257 -3.923 11.420 1.00 97.94 165 PHE A CA 1
ATOM 1290 C C . PHE A 1 165 ? -14.013 -4.734 10.145 1.00 97.94 165 PHE A C 1
ATOM 1292 O O . PHE A 1 165 ? -14.590 -5.801 9.947 1.00 97.94 165 PHE A O 1
ATOM 1299 N N . PHE A 1 166 ? -13.062 -4.282 9.328 1.00 94.19 166 PHE A N 1
ATOM 1300 C CA . PHE A 1 166 ? -12.649 -4.972 8.105 1.00 94.19 166 PHE A CA 1
ATOM 1301 C C . PHE A 1 166 ? -11.356 -5.774 8.325 1.00 94.19 166 PHE A C 1
ATOM 1303 O O . PHE A 1 166 ? -10.445 -5.337 9.029 1.00 94.19 166 PHE A O 1
ATOM 1310 N N . ASN A 1 167 ? -11.271 -6.960 7.721 1.00 88.50 167 ASN A N 1
ATOM 1311 C CA . ASN A 1 167 ? -10.111 -7.853 7.797 1.00 88.50 167 ASN A CA 1
ATOM 1312 C C . ASN A 1 167 ? -9.003 -7.399 6.815 1.00 88.50 167 ASN A C 1
ATOM 1314 O O . ASN A 1 167 ? -9.335 -7.156 5.656 1.00 88.50 167 ASN A O 1
ATOM 1318 N N . PRO A 1 168 ? -7.710 -7.321 7.202 1.00 88.44 168 PRO A N 1
ATOM 1319 C CA . PRO A 1 168 ? -7.146 -7.478 8.547 1.00 88.44 168 PRO A CA 1
ATOM 1320 C C . PRO A 1 168 ? -7.343 -6.244 9.431 1.00 88.44 168 PRO A C 1
ATOM 1322 O O . PRO A 1 168 ? -6.949 -5.135 9.064 1.00 88.44 168 PRO A O 1
ATOM 1325 N N . VAL A 1 169 ? -7.860 -6.453 10.646 1.00 93.88 169 VAL A N 1
ATOM 1326 C CA . VAL A 1 169 ? -8.224 -5.364 11.571 1.00 93.88 169 VAL A CA 1
ATOM 1327 C C . VAL A 1 169 ? -7.063 -4.411 11.895 1.00 93.88 169 VAL A C 1
ATOM 1329 O O . VAL A 1 169 ? -7.311 -3.208 11.921 1.00 93.88 169 VAL A O 1
ATOM 1332 N N . PRO A 1 170 ? -5.796 -4.840 12.082 1.00 91.19 170 PRO A N 1
ATOM 1333 C CA . PRO A 1 170 ? -4.693 -3.896 12.297 1.00 91.19 170 PRO A CA 1
ATOM 1334 C C . PRO A 1 170 ? -4.365 -3.012 11.081 1.00 91.19 170 PRO A C 1
ATOM 1336 O O . PRO A 1 170 ? -3.792 -1.941 11.255 1.00 91.19 170 PRO A O 1
ATOM 1339 N N . VAL A 1 171 ? -4.736 -3.427 9.863 1.00 89.69 171 VAL A N 1
ATOM 1340 C CA . VAL A 1 171 ? -4.366 -2.759 8.600 1.00 89.69 171 VAL A CA 1
ATOM 1341 C C . VAL A 1 171 ? -5.498 -1.881 8.063 1.00 89.69 171 VAL A C 1
ATOM 1343 O O . VAL A 1 171 ? -5.261 -0.742 7.662 1.00 89.69 171 VAL A O 1
ATOM 1346 N N . MET A 1 172 ? -6.736 -2.377 8.072 1.00 91.25 172 MET A N 1
ATOM 1347 C CA . MET A 1 172 ? -7.872 -1.664 7.483 1.00 91.25 172 MET A CA 1
ATOM 1348 C C . MET A 1 172 ? -8.264 -0.450 8.333 1.00 91.25 172 MET A C 1
ATOM 1350 O O . MET A 1 172 ? -8.480 -0.569 9.539 1.00 91.25 172 MET A O 1
ATOM 1354 N N . LYS A 1 173 ? -8.346 0.736 7.714 1.00 95.31 173 LYS A N 1
ATOM 1355 C CA . LYS A 1 173 ? -8.669 1.995 8.415 1.00 95.31 173 LYS A CA 1
ATOM 1356 C C . LYS A 1 173 ? -10.165 2.168 8.700 1.00 95.31 173 LYS A C 1
ATOM 1358 O O . LYS A 1 173 ? -10.505 2.786 9.703 1.00 95.31 173 LYS A O 1
ATOM 1363 N N . LEU A 1 174 ? -11.042 1.671 7.827 1.00 96.56 174 LEU A N 1
ATOM 1364 C CA . LEU A 1 174 ? -12.492 1.877 7.917 1.00 96.56 174 LEU A CA 1
ATOM 1365 C C . LEU A 1 174 ? -13.118 1.111 9.094 1.00 96.56 174 LEU A C 1
ATOM 1367 O O . LEU A 1 174 ? -12.685 0.007 9.425 1.00 96.56 174 LEU A O 1
ATOM 1371 N N . LEU A 1 175 ? -14.156 1.699 9.688 1.00 97.81 175 LEU A N 1
ATOM 1372 C CA . LEU A 1 175 ? -14.975 1.101 10.739 1.00 97.81 175 LEU A CA 1
ATOM 1373 C C . LEU A 1 175 ? -16.439 1.522 10.542 1.00 97.81 175 LEU A C 1
ATOM 1375 O O . LEU A 1 175 ? -16.751 2.708 10.619 1.00 97.81 175 LEU A O 1
ATOM 1379 N N . GLU A 1 176 ? -17.346 0.584 10.278 1.00 97.94 176 GLU A N 1
ATOM 1380 C CA . GLU A 1 176 ? -18.776 0.901 10.170 1.00 97.94 176 GLU A CA 1
ATOM 1381 C C . GLU A 1 176 ? -19.422 0.898 11.565 1.00 97.94 176 GLU A C 1
ATOM 1383 O O . GLU A 1 176 ? -19.372 -0.095 12.290 1.00 97.94 176 GLU A O 1
ATOM 1388 N N . VAL A 1 177 ? -20.035 2.023 11.941 1.00 97.69 177 VAL A N 1
ATOM 1389 C CA . VAL A 1 177 ? -20.785 2.205 13.190 1.00 97.69 177 VAL A CA 1
ATOM 1390 C C . VAL A 1 177 ? -22.273 2.149 12.864 1.00 97.69 177 VAL A C 1
ATOM 1392 O O . VAL A 1 177 ? -22.841 3.097 12.312 1.00 97.69 177 VAL A O 1
ATOM 1395 N N . ILE A 1 178 ? -22.900 1.019 13.180 1.00 97.00 178 ILE A N 1
ATOM 1396 C CA . ILE A 1 178 ? -24.283 0.724 12.802 1.00 97.00 178 ILE A CA 1
ATOM 1397 C C . ILE A 1 178 ? -25.214 1.011 13.982 1.00 97.00 178 ILE A C 1
ATOM 1399 O O . ILE A 1 178 ? -24.967 0.580 15.110 1.00 97.00 178 ILE A O 1
ATOM 1403 N N . THR A 1 179 ? -26.296 1.744 13.721 1.00 95.38 179 THR A N 1
ATOM 1404 C CA . THR A 1 179 ? -27.295 2.133 14.731 1.00 95.38 179 THR A CA 1
ATOM 1405 C C . THR A 1 179 ? -28.683 1.599 14.386 1.00 95.38 179 THR A C 1
ATOM 1407 O O . THR A 1 179 ? -29.094 1.627 13.222 1.00 95.38 179 THR A O 1
ATOM 1410 N N . ILE A 1 180 ? -29.404 1.133 15.410 1.00 95.12 180 ILE A N 1
ATOM 1411 C CA . ILE A 1 180 ? -30.856 0.905 15.365 1.00 95.12 180 ILE A CA 1
ATOM 1412 C C . ILE A 1 180 ? -31.578 2.151 15.890 1.00 95.12 180 ILE A C 1
ATOM 1414 O O . ILE A 1 180 ? -30.950 3.031 16.479 1.00 95.12 180 ILE A O 1
ATOM 1418 N N . ASN A 1 181 ? -32.895 2.237 15.690 1.00 92.94 181 ASN A N 1
ATOM 1419 C CA . ASN A 1 181 ? -33.689 3.397 16.117 1.00 92.94 181 ASN A CA 1
ATOM 1420 C C . ASN A 1 181 ? -33.605 3.645 17.633 1.00 92.94 181 ASN A C 1
ATOM 1422 O O . ASN A 1 181 ? -33.696 4.785 18.077 1.00 92.94 181 ASN A O 1
ATOM 1426 N N . GLU A 1 182 ? -33.428 2.585 18.424 1.00 94.75 182 GLU A N 1
ATOM 1427 C CA . GLU A 1 182 ? -33.300 2.669 19.875 1.00 94.75 182 GLU A CA 1
ATOM 1428 C C . GLU A 1 182 ? -31.896 3.073 20.366 1.00 94.75 182 GLU A C 1
ATOM 1430 O O . GLU A 1 182 ? -31.784 3.477 21.524 1.00 94.75 182 GLU A O 1
ATOM 1435 N N . THR A 1 183 ? -30.836 2.976 19.546 1.00 95.19 183 THR A N 1
ATOM 1436 C CA . THR A 1 183 ? -29.452 3.286 19.962 1.00 95.19 183 THR A CA 1
ATOM 1437 C C . THR A 1 183 ? -29.332 4.761 20.354 1.00 95.19 183 THR A C 1
ATOM 1439 O O . THR A 1 183 ? -29.677 5.651 19.578 1.00 95.19 183 THR A O 1
ATOM 1442 N N . SER A 1 184 ? -28.809 5.046 21.548 1.00 94.75 184 SER A N 1
ATOM 1443 C CA . SER A 1 184 ? -28.693 6.425 22.035 1.00 94.75 184 SER A CA 1
ATOM 1444 C C . SER A 1 184 ? -27.561 7.215 21.359 1.00 94.75 184 SER A C 1
ATOM 1446 O O . SER A 1 184 ? -26.528 6.661 20.977 1.00 94.75 184 SER A O 1
ATOM 1448 N N . ASN A 1 185 ? -27.734 8.539 21.249 1.00 93.75 185 ASN A N 1
ATOM 1449 C CA . ASN A 1 185 ? -26.710 9.429 20.686 1.00 93.75 185 ASN A CA 1
ATOM 1450 C C . ASN A 1 185 ? -25.419 9.453 21.529 1.00 93.75 185 ASN A C 1
ATOM 1452 O O . ASN A 1 185 ? -24.338 9.486 20.955 1.00 93.75 185 ASN A O 1
ATOM 1456 N N . ASP A 1 186 ? -25.516 9.343 22.859 1.00 93.12 186 ASP A N 1
ATOM 1457 C CA . ASP A 1 186 ? -24.361 9.212 23.769 1.00 93.12 186 ASP A CA 1
ATOM 1458 C C . ASP A 1 186 ? -23.488 7.992 23.417 1.00 93.12 186 ASP A C 1
ATOM 1460 O O . ASP A 1 186 ? -22.268 8.091 23.294 1.00 93.12 186 ASP A O 1
ATOM 1464 N N . VAL A 1 187 ? -24.121 6.845 23.162 1.00 94.06 187 VAL A N 1
ATOM 1465 C CA . VAL A 1 187 ? -23.434 5.606 22.768 1.00 94.06 187 VAL A CA 1
ATOM 1466 C C . VAL A 1 187 ? -22.814 5.737 21.378 1.00 94.06 187 VAL A C 1
ATOM 1468 O O . VAL A 1 187 ? -21.678 5.314 21.169 1.00 94.06 187 VAL A O 1
ATOM 1471 N N . LEU A 1 188 ? -23.512 6.375 20.437 1.00 94.75 188 LEU A N 1
ATOM 1472 C CA . LEU A 1 188 ? -22.972 6.687 19.113 1.00 94.75 188 LEU A CA 1
ATOM 1473 C C . LEU A 1 188 ? -21.726 7.589 19.194 1.00 94.75 188 LEU A C 1
ATOM 1475 O O . LEU A 1 188 ? -20.729 7.302 18.531 1.00 94.75 188 LEU A O 1
ATOM 1479 N N . GLU A 1 189 ? -21.758 8.651 20.000 1.00 94.44 189 GLU A N 1
ATOM 1480 C CA . GLU A 1 189 ? -20.623 9.562 20.189 1.00 94.44 189 GLU A CA 1
ATOM 1481 C C . GLU A 1 189 ? -19.429 8.850 20.833 1.00 94.44 189 GLU A C 1
ATOM 1483 O O . GLU A 1 189 ? -18.314 8.941 20.312 1.00 94.44 189 GLU A O 1
ATOM 1488 N N . LYS A 1 190 ? -19.659 8.060 21.890 1.00 94.62 190 LYS A N 1
ATOM 1489 C CA . LYS A 1 190 ? -18.620 7.247 22.547 1.00 94.62 190 LYS A CA 1
ATOM 1490 C C . LYS A 1 190 ? -17.978 6.238 21.602 1.00 94.62 190 LYS A C 1
ATOM 1492 O O . LYS A 1 190 ? -16.757 6.103 21.605 1.00 94.62 190 LYS A O 1
ATOM 1497 N N . ILE A 1 191 ? -18.765 5.570 20.759 1.00 95.94 191 ILE A N 1
ATOM 1498 C CA . ILE A 1 191 ? -18.259 4.590 19.790 1.00 95.94 191 ILE A CA 1
ATOM 1499 C C . ILE A 1 191 ? -17.502 5.256 18.633 1.00 95.94 191 ILE A C 1
ATOM 1501 O O . ILE A 1 191 ? -16.443 4.766 18.237 1.00 95.94 191 ILE A O 1
ATOM 1505 N N . ILE A 1 192 ? -17.971 6.403 18.129 1.00 95.75 192 ILE A N 1
ATOM 1506 C CA . ILE A 1 192 ? -17.220 7.208 17.153 1.00 95.75 192 ILE A CA 1
ATOM 1507 C C . ILE A 1 192 ? -15.897 7.699 17.766 1.00 95.75 192 ILE A C 1
ATOM 1509 O O . ILE A 1 192 ? -14.864 7.669 17.096 1.00 95.75 192 ILE A O 1
ATOM 1513 N N . ASN A 1 193 ? -15.900 8.128 19.031 1.00 94.62 193 ASN A N 1
ATOM 1514 C CA . ASN A 1 193 ? -14.692 8.561 19.732 1.00 94.62 193 ASN A CA 1
ATOM 1515 C C . ASN A 1 193 ? -13.711 7.395 19.946 1.00 94.62 193 ASN A C 1
ATOM 1517 O O . ASN A 1 193 ? -12.547 7.508 19.570 1.00 94.62 193 ASN A O 1
ATOM 1521 N N . TYR A 1 194 ? -14.186 6.248 20.442 1.00 95.88 194 TYR A N 1
ATOM 1522 C CA . TYR A 1 194 ? -13.403 5.012 20.555 1.00 95.88 194 TYR A CA 1
ATOM 1523 C C . TYR A 1 194 ? -12.758 4.636 19.215 1.00 95.88 194 TYR A C 1
ATOM 1525 O O . TYR A 1 194 ? -11.541 4.472 19.159 1.00 95.88 194 TYR A O 1
ATOM 1533 N N . GLY A 1 195 ? -13.540 4.608 18.127 1.00 96.38 195 GLY A N 1
ATOM 1534 C CA . GLY A 1 195 ? -13.057 4.327 16.772 1.00 96.38 195 GLY A CA 1
ATOM 1535 C C . GLY A 1 195 ? -11.917 5.251 16.335 1.00 96.38 195 GLY A C 1
ATOM 1536 O O . GLY A 1 195 ? -10.901 4.777 15.830 1.00 96.38 195 GLY A O 1
ATOM 1537 N N . LYS A 1 196 ? -12.037 6.560 16.591 1.00 95.69 196 LYS A N 1
ATOM 1538 C CA . LYS A 1 196 ? -10.962 7.533 16.329 1.00 95.69 196 LYS A CA 1
ATOM 1539 C C . LYS A 1 196 ? -9.724 7.275 17.195 1.00 95.69 196 LYS A C 1
ATOM 1541 O O . LYS A 1 196 ? -8.610 7.332 16.680 1.00 95.69 196 LYS A O 1
ATOM 1546 N N . ILE A 1 197 ? -9.904 6.971 18.484 1.00 94.75 197 ILE A N 1
ATOM 1547 C CA . ILE A 1 197 ? -8.802 6.724 19.428 1.00 94.75 197 ILE A CA 1
ATOM 1548 C C . ILE A 1 197 ? -7.991 5.487 19.019 1.00 94.75 197 ILE A C 1
ATOM 1550 O O . ILE A 1 197 ? -6.768 5.565 19.016 1.00 94.75 197 ILE A O 1
ATOM 1554 N N . ILE A 1 198 ? -8.629 4.388 18.592 1.00 95.00 198 ILE A N 1
ATOM 1555 C CA . ILE A 1 198 ? -7.941 3.180 18.082 1.00 95.00 198 ILE A CA 1
ATOM 1556 C C . ILE A 1 198 ? -7.374 3.332 16.649 1.00 95.00 198 ILE A C 1
ATOM 1558 O O . ILE A 1 198 ? -7.017 2.340 16.009 1.00 95.00 198 ILE A O 1
ATOM 1562 N N . GLY A 1 199 ? -7.311 4.554 16.108 1.00 93.56 199 GLY A N 1
ATOM 1563 C CA . GLY A 1 199 ? -6.742 4.835 14.785 1.00 93.56 199 GLY A CA 1
ATOM 1564 C C . GLY A 1 199 ? -7.606 4.386 13.600 1.00 93.56 199 GLY A C 1
ATOM 1565 O O . GLY A 1 199 ? -7.073 4.146 12.514 1.00 93.56 199 GLY A O 1
ATOM 1566 N N . LYS A 1 200 ? -8.925 4.247 13.788 1.00 97.06 200 LYS A N 1
ATOM 1567 C CA . LYS A 1 200 ? -9.890 3.959 12.716 1.00 97.06 200 LYS A CA 1
ATOM 1568 C C . LYS A 1 200 ? -10.630 5.212 12.261 1.00 97.06 200 LYS A C 1
ATOM 1570 O O . LYS A 1 200 ? -10.681 6.232 12.944 1.00 97.06 200 LYS A O 1
ATOM 1575 N N . VAL A 1 201 ? -11.230 5.107 11.081 1.00 97.00 201 VAL A N 1
ATOM 1576 C CA . VAL A 1 201 ? -12.094 6.113 10.464 1.00 97.00 201 VAL A CA 1
ATOM 1577 C C . VAL A 1 201 ? -13.537 5.604 10.568 1.00 97.00 201 VAL A C 1
ATOM 1579 O O . VAL A 1 201 ? -13.950 4.793 9.736 1.00 97.00 201 VAL A O 1
ATOM 1582 N N . PRO A 1 202 ? -14.292 6.003 11.610 1.00 96.88 202 PRO A N 1
ATOM 1583 C CA . PRO A 1 202 ? -15.666 5.554 11.793 1.00 96.88 202 PRO A CA 1
ATOM 1584 C C . PRO A 1 202 ? -16.622 6.235 10.806 1.00 96.88 202 PRO A C 1
ATOM 1586 O O . PRO A 1 202 ? -16.622 7.460 10.682 1.00 96.88 202 PRO A O 1
ATOM 1589 N N . VAL A 1 203 ? -17.491 5.449 10.170 1.00 97.19 203 VAL A N 1
ATOM 1590 C CA . VAL A 1 203 ? -18.613 5.931 9.347 1.00 97.19 203 VAL A CA 1
ATOM 1591 C C . VAL A 1 203 ? -19.939 5.472 9.954 1.00 97.19 203 VAL A C 1
ATOM 1593 O O . VAL A 1 203 ? -20.100 4.303 10.297 1.00 97.19 203 VAL A O 1
ATOM 1596 N N . LYS A 1 204 ? -20.901 6.387 10.120 1.00 96.00 204 LYS A N 1
ATOM 1597 C CA . LYS A 1 204 ? -22.222 6.069 10.687 1.00 96.00 204 LYS A CA 1
ATOM 1598 C C . LYS A 1 204 ? -23.143 5.501 9.608 1.00 96.00 204 LYS A C 1
ATOM 1600 O O . LYS A 1 204 ? -23.311 6.127 8.565 1.00 96.00 204 LYS A O 1
ATOM 1605 N N . CYS A 1 205 ? -23.835 4.402 9.900 1.00 93.56 205 CYS A N 1
ATOM 1606 C CA . CYS A 1 205 ? -24.933 3.912 9.065 1.00 93.56 205 CYS A CA 1
ATOM 1607 C C . CYS A 1 205 ? -26.133 3.395 9.883 1.00 93.56 205 CYS A C 1
ATOM 1609 O O . CYS A 1 205 ? -26.084 3.252 11.110 1.00 93.56 205 CYS A O 1
ATOM 1611 N N . LYS A 1 206 ? -27.252 3.177 9.185 1.00 93.06 206 LYS A N 1
ATOM 1612 C CA . LYS A 1 206 ? -28.459 2.535 9.728 1.00 93.06 206 LYS A CA 1
ATOM 1613 C C . LYS A 1 206 ? -28.352 1.021 9.557 1.00 93.06 206 LYS A C 1
ATOM 1615 O O . LYS A 1 206 ? -27.748 0.572 8.583 1.00 93.06 206 LYS A O 1
ATOM 1620 N N . ASP A 1 207 ? -28.995 0.256 10.437 1.00 93.38 207 ASP A N 1
ATOM 1621 C CA . ASP A 1 207 ? -29.156 -1.191 10.250 1.00 93.38 207 ASP A CA 1
ATOM 1622 C C . ASP A 1 207 ? -29.915 -1.493 8.947 1.00 93.38 207 ASP A C 1
ATOM 1624 O O . ASP A 1 207 ? -31.135 -1.355 8.858 1.00 93.38 207 ASP A O 1
ATOM 1628 N N . THR A 1 208 ? -29.175 -1.867 7.905 1.00 89.06 208 THR A N 1
ATOM 1629 C CA . THR A 1 208 ? -29.719 -2.337 6.630 1.00 89.06 208 THR A CA 1
ATOM 1630 C C . THR A 1 208 ? -28.850 -3.482 6.103 1.00 89.06 208 THR A C 1
ATOM 1632 O O . THR A 1 208 ? -27.657 -3.502 6.414 1.00 89.06 208 THR A O 1
ATOM 1635 N N . PRO A 1 209 ? -29.394 -4.436 5.322 1.00 84.56 209 PRO A N 1
ATOM 1636 C CA . PRO A 1 209 ? -28.633 -5.599 4.863 1.00 84.56 209 PRO A CA 1
ATOM 1637 C C . PRO A 1 209 ? -27.348 -5.204 4.118 1.00 84.56 209 PRO A C 1
ATOM 1639 O O . PRO A 1 209 ? -27.406 -4.494 3.114 1.00 84.56 209 PRO A O 1
ATOM 1642 N N . GLY A 1 210 ? -26.195 -5.653 4.625 1.00 84.62 210 GLY A N 1
ATOM 1643 C CA . GLY A 1 210 ? -24.870 -5.327 4.082 1.00 84.62 210 GLY A CA 1
ATOM 1644 C C . GLY A 1 210 ? -24.347 -3.914 4.395 1.00 84.62 210 GLY A C 1
ATOM 1645 O O . GLY A 1 210 ? -23.329 -3.517 3.831 1.00 84.62 210 GLY A O 1
ATOM 1646 N N . PHE A 1 211 ? -25.020 -3.156 5.265 1.00 92.75 211 PHE A N 1
ATOM 1647 C CA . PHE A 1 211 ? -24.618 -1.816 5.720 1.00 92.75 211 PHE A CA 1
ATOM 1648 C C . PHE A 1 211 ? -24.333 -0.840 4.563 1.00 92.75 211 PHE A C 1
ATOM 1650 O O . PHE A 1 211 ? -25.235 -0.612 3.753 1.00 92.75 211 PHE A O 1
ATOM 1657 N N . ILE A 1 212 ? -23.138 -0.237 4.486 1.00 93.56 212 ILE A N 1
ATOM 1658 C CA . ILE A 1 212 ? -22.706 0.566 3.333 1.00 93.56 212 ILE A CA 1
ATOM 1659 C C . ILE A 1 212 ? -21.847 -0.302 2.411 1.00 93.56 212 ILE A C 1
ATOM 1661 O O . ILE A 1 212 ? -22.199 -0.494 1.246 1.00 93.56 212 ILE A O 1
ATOM 1665 N N . VAL A 1 213 ? -20.726 -0.827 2.918 1.00 93.25 213 VAL A N 1
ATOM 1666 C CA . VAL A 1 213 ? -19.685 -1.428 2.068 1.00 93.25 213 VAL A CA 1
ATOM 1667 C C . VAL A 1 213 ? -20.186 -2.691 1.384 1.00 93.25 213 VAL A C 1
ATOM 1669 O O . VAL A 1 213 ? -20.203 -2.743 0.159 1.00 93.25 213 VAL A O 1
ATOM 1672 N N . ASN A 1 214 ? -20.657 -3.687 2.138 1.00 91.06 214 ASN A N 1
ATOM 1673 C CA . ASN A 1 214 ? -21.118 -4.954 1.555 1.00 91.06 214 ASN A CA 1
ATOM 1674 C C . ASN A 1 214 ? -22.371 -4.757 0.681 1.00 91.06 214 ASN A C 1
ATOM 1676 O O . ASN A 1 214 ? -22.584 -5.496 -0.280 1.00 91.06 214 ASN A O 1
ATOM 1680 N N . ARG A 1 215 ? -23.189 -3.740 0.973 1.00 90.25 215 ARG A N 1
ATOM 1681 C CA . ARG A 1 215 ? -24.389 -3.410 0.200 1.00 90.25 215 ARG A CA 1
ATOM 1682 C C . ARG A 1 215 ? -24.076 -2.838 -1.186 1.00 90.25 215 ARG A C 1
ATOM 1684 O O . ARG A 1 215 ? -24.839 -3.108 -2.109 1.00 90.25 215 ARG A O 1
ATOM 1691 N N . LEU A 1 216 ? -22.981 -2.089 -1.331 1.00 92.31 216 LEU A N 1
ATOM 1692 C CA . LEU A 1 216 ? -22.499 -1.560 -2.615 1.00 92.31 216 LEU A CA 1
ATOM 1693 C C . LEU A 1 216 ? -21.554 -2.540 -3.331 1.00 92.31 216 LEU A C 1
ATOM 1695 O O . LEU A 1 216 ? -21.643 -2.712 -4.544 1.00 92.31 216 LEU A O 1
ATOM 1699 N N . LEU A 1 217 ? -20.679 -3.213 -2.578 1.00 92.69 217 LEU A N 1
ATOM 1700 C CA . LEU A 1 217 ? -19.626 -4.082 -3.105 1.00 92.69 217 LEU A CA 1
ATOM 1701 C C . LEU A 1 217 ? -20.173 -5.361 -3.748 1.00 92.69 217 LEU A C 1
ATOM 1703 O O . LEU A 1 217 ? -19.735 -5.726 -4.834 1.00 92.69 217 LEU A O 1
ATOM 1707 N N . ASN A 1 218 ? -21.122 -6.048 -3.102 1.00 91.19 218 ASN A N 1
ATOM 1708 C CA . ASN A 1 218 ? -21.600 -7.337 -3.609 1.00 91.19 218 ASN A CA 1
ATOM 1709 C C . ASN A 1 218 ? -22.328 -7.220 -4.964 1.00 91.19 218 ASN A C 1
ATOM 1711 O O . ASN A 1 218 ? -21.983 -7.991 -5.857 1.00 91.19 218 ASN A O 1
ATOM 1715 N N . PRO A 1 219 ? -23.258 -6.262 -5.187 1.00 91.38 219 PRO A N 1
ATOM 1716 C CA . PRO A 1 219 ? -23.826 -6.025 -6.515 1.00 91.38 219 PRO A CA 1
ATOM 1717 C C . PRO A 1 219 ? -22.759 -5.770 -7.581 1.00 91.38 219 PRO A C 1
ATOM 1719 O O . PRO A 1 219 ? -22.790 -6.442 -8.601 1.00 91.38 219 PRO A O 1
ATOM 1722 N N . TYR A 1 220 ? -21.776 -4.907 -7.301 1.00 93.81 220 TYR A N 1
ATOM 1723 C CA . TYR A 1 220 ? -20.662 -4.615 -8.210 1.00 93.81 220 TYR A CA 1
ATOM 1724 C C . TYR A 1 220 ? -19.862 -5.869 -8.606 1.00 93.81 220 TYR A C 1
ATOM 1726 O O . TYR A 1 220 ? -19.566 -6.067 -9.784 1.00 93.81 220 TYR A O 1
ATOM 1734 N N . LEU A 1 221 ? -19.554 -6.750 -7.647 1.00 94.12 221 LEU A N 1
ATOM 1735 C CA . LEU A 1 221 ? -18.890 -8.021 -7.944 1.00 94.12 221 LEU A CA 1
ATOM 1736 C C . LEU A 1 221 ? -19.774 -8.913 -8.828 1.00 94.12 221 LEU A C 1
ATOM 1738 O O . LEU A 1 221 ? -19.292 -9.456 -9.819 1.00 94.12 221 LEU A O 1
ATOM 1742 N N . PHE A 1 222 ? -21.069 -9.038 -8.520 1.00 93.19 222 PHE A N 1
ATOM 1743 C CA . PHE A 1 222 ? -21.991 -9.837 -9.334 1.00 93.19 222 PHE A CA 1
ATOM 1744 C C . PHE A 1 222 ? -22.227 -9.248 -10.735 1.00 93.19 222 PHE A C 1
ATOM 1746 O O . PHE A 1 222 ? -22.347 -10.015 -11.685 1.00 93.19 222 PHE A O 1
ATOM 1753 N N . ASP A 1 223 ? -22.232 -7.921 -10.891 1.00 93.31 223 ASP A N 1
ATOM 1754 C CA . ASP A 1 223 ? -22.279 -7.244 -12.192 1.00 93.31 223 ASP A CA 1
ATOM 1755 C C . ASP A 1 223 ? -21.061 -7.594 -13.059 1.00 93.31 223 ASP A C 1
ATOM 1757 O O . ASP A 1 223 ? -21.221 -7.879 -14.245 1.00 93.31 223 ASP A O 1
ATOM 1761 N N . ALA A 1 224 ? -19.860 -7.672 -12.474 1.00 94.88 224 ALA A N 1
ATOM 1762 C CA . ALA A 1 224 ? -18.668 -8.120 -13.195 1.00 94.88 224 ALA A CA 1
ATOM 1763 C C . ALA A 1 224 ? -18.793 -9.581 -13.670 1.00 94.88 224 ALA A C 1
ATOM 1765 O O . ALA A 1 224 ? -18.516 -9.869 -14.837 1.00 94.88 224 ALA A O 1
ATOM 1766 N N . PHE A 1 225 ? -19.270 -10.496 -12.813 1.00 93.31 225 PHE A N 1
ATOM 1767 C CA . PHE A 1 225 ? -19.568 -11.880 -13.217 1.00 93.31 225 PHE A CA 1
ATOM 1768 C C . PHE A 1 225 ? -20.607 -11.947 -14.348 1.00 93.31 225 PHE A C 1
ATOM 1770 O O . PHE A 1 225 ? -20.419 -12.705 -15.298 1.00 93.31 225 PHE A O 1
ATOM 1777 N N . GLU A 1 226 ? -21.672 -11.143 -14.280 1.00 92.69 226 GLU A N 1
ATOM 1778 C CA . GLU A 1 226 ? -22.708 -11.074 -15.319 1.00 92.69 226 GLU A CA 1
ATOM 1779 C C . GLU A 1 226 ? -22.166 -10.517 -16.648 1.00 92.69 226 GLU A C 1
ATOM 1781 O O . GLU A 1 226 ? -22.510 -11.046 -17.704 1.00 92.69 226 GLU A O 1
ATOM 1786 N N . MET A 1 227 ? -21.279 -9.513 -16.623 1.00 94.31 227 MET A N 1
ATOM 1787 C CA . MET A 1 227 ? -20.590 -9.006 -17.821 1.00 94.31 227 MET A CA 1
ATOM 1788 C C . MET A 1 227 ? -19.700 -10.069 -18.474 1.00 94.31 227 MET A C 1
ATOM 1790 O O . MET A 1 227 ? -19.756 -10.272 -19.688 1.00 94.31 227 MET A O 1
ATOM 1794 N N . TYR A 1 228 ? -18.909 -10.786 -17.673 1.00 94.06 228 TYR A N 1
ATOM 1795 C CA . TYR A 1 228 ? -18.063 -11.871 -18.171 1.00 94.06 228 TYR A CA 1
ATOM 1796 C C . TYR A 1 228 ? -18.896 -13.033 -18.739 1.00 94.06 228 TYR A C 1
ATOM 1798 O O . TYR A 1 228 ? -18.559 -13.572 -19.788 1.00 94.06 228 TYR A O 1
ATOM 1806 N N . GLU A 1 229 ? -20.033 -13.376 -18.124 1.00 92.19 229 GLU A N 1
ATOM 1807 C CA . GLU A 1 229 ? -20.942 -14.416 -18.634 1.00 92.19 229 GLU A CA 1
ATOM 1808 C C . GLU A 1 229 ? -21.663 -14.050 -19.934 1.00 92.19 229 GLU A C 1
ATOM 1810 O O . GLU A 1 229 ? -21.999 -14.944 -20.714 1.00 92.19 229 GLU A O 1
ATOM 1815 N N . ARG A 1 230 ? -21.876 -12.757 -20.199 1.00 93.69 230 ARG A N 1
ATOM 1816 C CA . ARG A 1 230 ? -22.355 -12.271 -21.502 1.00 93.69 230 ARG A CA 1
ATOM 1817 C C . ARG A 1 230 ? -21.253 -12.214 -22.567 1.00 93.69 230 ARG A C 1
ATOM 1819 O O . ARG A 1 230 ? -21.572 -12.083 -23.745 1.00 93.69 230 ARG A O 1
ATOM 1826 N N . ASN A 1 231 ? -19.989 -12.404 -22.177 1.00 92.56 231 ASN A N 1
ATOM 1827 C CA . ASN A 1 231 ? -18.789 -12.146 -22.979 1.00 92.56 231 ASN A CA 1
ATOM 1828 C C . ASN A 1 231 ? -18.647 -10.666 -23.388 1.00 92.56 231 ASN A C 1
ATOM 1830 O O . ASN A 1 231 ? -18.099 -10.372 -24.448 1.00 92.56 231 ASN A O 1
ATOM 1834 N N . ASP A 1 232 ? -19.111 -9.733 -22.544 1.00 93.25 232 ASP A N 1
ATOM 1835 C CA . ASP A 1 232 ? -18.996 -8.287 -22.799 1.00 93.25 232 ASP A CA 1
ATOM 1836 C C . ASP A 1 232 ? -17.516 -7.840 -22.848 1.00 93.25 232 ASP A C 1
ATOM 1838 O O . ASP A 1 232 ? -17.160 -6.925 -23.589 1.00 93.25 232 ASP A O 1
ATOM 1842 N N . ALA A 1 233 ? -16.653 -8.486 -22.053 1.00 94.06 233 ALA A N 1
ATOM 1843 C CA . ALA A 1 233 ? -15.200 -8.306 -22.029 1.00 94.06 233 ALA A CA 1
ATOM 1844 C C . ALA A 1 233 ? -14.504 -9.506 -21.350 1.00 94.06 233 ALA A C 1
ATOM 1846 O O . ALA A 1 233 ? -15.143 -10.303 -20.656 1.00 94.06 233 ALA A O 1
ATOM 1847 N N . THR A 1 234 ? -13.180 -9.630 -21.512 1.00 93.62 234 THR A N 1
ATOM 1848 C CA . THR A 1 234 ? -12.392 -10.626 -20.765 1.00 93.62 234 THR A CA 1
ATOM 1849 C C . THR A 1 234 ? -12.312 -10.252 -19.282 1.00 93.62 234 THR A C 1
ATOM 1851 O O . THR A 1 234 ? -12.328 -9.076 -18.918 1.00 93.62 234 THR A O 1
ATOM 1854 N N . LYS A 1 235 ? -12.175 -11.248 -18.403 1.00 92.44 235 LYS A N 1
ATOM 1855 C CA . LYS A 1 235 ? -11.947 -11.033 -16.963 1.00 92.44 235 LYS A CA 1
ATOM 1856 C C . LYS A 1 235 ? -10.673 -10.212 -16.690 1.00 92.44 235 LYS A C 1
ATOM 1858 O O . LYS A 1 235 ? -10.672 -9.379 -15.790 1.00 92.44 235 LYS A O 1
ATOM 1863 N N . GLU A 1 236 ? -9.618 -10.387 -17.493 1.00 93.62 236 GLU A N 1
ATOM 1864 C CA . GLU A 1 236 ? -8.396 -9.574 -17.439 1.00 93.62 236 GLU A CA 1
ATOM 1865 C C . GLU A 1 236 ? -8.647 -8.104 -17.795 1.00 93.62 236 GLU A C 1
ATOM 1867 O O . GLU A 1 236 ? -8.104 -7.221 -17.131 1.00 93.62 236 GLU A O 1
ATOM 1872 N N . ASP A 1 237 ? -9.451 -7.827 -18.823 1.00 95.31 237 ASP A N 1
ATOM 1873 C CA . ASP A 1 237 ? -9.743 -6.459 -19.259 1.00 95.31 237 ASP A CA 1
ATOM 1874 C C . ASP A 1 237 ? -10.766 -5.765 -18.359 1.00 95.31 237 ASP A C 1
ATOM 1876 O O . ASP A 1 237 ? -10.627 -4.568 -18.120 1.00 95.31 237 ASP A O 1
ATOM 1880 N N . ILE A 1 238 ? -11.720 -6.499 -17.776 1.00 95.81 238 ILE A N 1
ATOM 1881 C CA . ILE A 1 238 ? -12.604 -5.987 -16.717 1.00 95.81 238 ILE A CA 1
ATOM 1882 C C . ILE A 1 238 ? -11.764 -5.578 -15.496 1.00 95.81 238 ILE A C 1
ATOM 1884 O O . ILE A 1 238 ? -11.877 -4.445 -15.022 1.00 95.81 238 ILE A O 1
ATOM 1888 N N . ASP A 1 239 ? -10.857 -6.442 -15.026 1.00 95.56 239 ASP A N 1
ATOM 1889 C CA . ASP A 1 239 ? -9.955 -6.110 -13.916 1.00 95.56 239 ASP A CA 1
ATOM 1890 C C . ASP A 1 239 ? -9.046 -4.919 -14.247 1.00 95.56 239 ASP A C 1
ATOM 1892 O O . ASP A 1 239 ? -8.886 -4.016 -13.425 1.00 95.56 239 ASP A O 1
ATOM 1896 N N . LYS A 1 240 ? -8.483 -4.871 -15.458 1.00 94.19 240 LYS A N 1
ATOM 1897 C CA . LYS A 1 240 ? -7.627 -3.773 -15.931 1.00 94.19 240 LYS A CA 1
ATOM 1898 C C . LYS A 1 240 ? -8.391 -2.449 -16.048 1.00 94.19 240 LYS A C 1
ATOM 1900 O O . LYS A 1 240 ? -7.874 -1.423 -15.613 1.00 94.19 240 LYS A O 1
ATOM 1905 N N . ALA A 1 241 ? -9.616 -2.461 -16.574 1.00 95.19 241 ALA A N 1
ATOM 1906 C CA . ALA A 1 241 ? -10.466 -1.278 -16.693 1.00 95.19 241 ALA A CA 1
ATOM 1907 C C . ALA A 1 241 ? -10.864 -0.723 -15.318 1.00 95.19 241 ALA A C 1
ATOM 1909 O O . ALA A 1 241 ? -10.792 0.486 -15.097 1.00 95.19 241 ALA A O 1
ATOM 1910 N N . MET A 1 242 ? -11.200 -1.589 -14.358 1.00 96.00 242 MET A N 1
ATOM 1911 C CA . MET A 1 242 ? -11.528 -1.149 -12.999 1.00 96.00 242 MET A CA 1
ATOM 1912 C C . MET A 1 242 ? -10.294 -0.666 -12.216 1.00 96.00 242 MET A C 1
ATOM 1914 O O . MET A 1 242 ? -10.400 0.287 -11.443 1.00 96.00 242 MET A O 1
ATOM 1918 N N . LYS A 1 243 ? -9.110 -1.246 -12.459 1.00 93.69 243 LYS A N 1
ATOM 1919 C CA . LYS A 1 243 ? -7.837 -0.779 -11.878 1.00 93.69 243 LYS A CA 1
ATOM 1920 C C . LYS A 1 243 ? -7.386 0.572 -12.433 1.00 93.69 243 LYS A C 1
ATOM 1922 O O . LYS A 1 243 ? -7.070 1.471 -11.664 1.00 93.69 243 LYS A O 1
ATOM 1927 N N . LEU A 1 244 ? -7.335 0.712 -13.759 1.00 89.69 244 LEU A N 1
ATOM 1928 C CA . LEU A 1 244 ? -6.728 1.871 -14.424 1.00 89.69 244 LEU A CA 1
ATOM 1929 C C . LEU A 1 244 ? -7.735 2.991 -14.725 1.00 89.69 244 LEU A C 1
ATOM 1931 O O . LEU A 1 244 ? -7.383 4.161 -14.630 1.00 89.69 244 LEU A O 1
ATOM 1935 N N . GLY A 1 245 ? -8.979 2.648 -15.069 1.00 90.38 245 GLY A N 1
ATOM 1936 C CA . GLY A 1 245 ? -10.038 3.613 -15.382 1.00 90.38 245 GLY A CA 1
ATOM 1937 C C . GLY A 1 245 ? -10.803 4.086 -14.145 1.00 90.38 245 GLY A C 1
ATOM 1938 O O . GLY A 1 245 ? -10.970 5.285 -13.946 1.00 90.38 245 GLY A O 1
ATOM 1939 N N . ALA A 1 246 ? -11.231 3.157 -13.284 1.00 90.56 246 ALA A N 1
ATOM 1940 C CA . ALA A 1 246 ? -11.953 3.482 -12.045 1.00 90.56 246 ALA A CA 1
ATOM 1941 C C . ALA A 1 246 ? -11.043 3.646 -10.807 1.00 90.56 246 ALA A C 1
ATOM 1943 O O . ALA A 1 246 ? -11.547 3.855 -9.703 1.00 90.56 246 ALA A O 1
ATOM 1944 N N . ALA A 1 247 ? -9.717 3.564 -10.982 1.00 91.56 247 ALA A N 1
ATOM 1945 C CA . ALA A 1 247 ? -8.702 3.730 -9.935 1.00 91.56 247 ALA A CA 1
ATOM 1946 C C . ALA A 1 247 ? -8.881 2.815 -8.698 1.00 91.56 247 ALA A C 1
ATOM 1948 O O . ALA A 1 247 ? -8.504 3.185 -7.582 1.00 91.56 247 ALA A O 1
ATOM 1949 N N . LEU A 1 248 ? -9.458 1.618 -8.870 1.00 89.94 248 LEU A N 1
ATOM 1950 C CA . LEU A 1 248 ? -9.606 0.649 -7.781 1.00 89.94 248 LEU A CA 1
ATOM 1951 C C . LEU A 1 248 ? -8.292 -0.121 -7.540 1.00 89.94 248 LEU A C 1
ATOM 1953 O O . LEU A 1 248 ? -7.615 -0.499 -8.494 1.00 89.94 248 LEU A O 1
ATOM 1957 N N . PRO A 1 249 ? -7.920 -0.420 -6.279 1.00 85.19 249 PRO A N 1
ATOM 1958 C CA . PRO A 1 249 ? -6.646 -1.081 -5.971 1.00 85.19 249 PRO A CA 1
ATOM 1959 C C . PRO A 1 249 ? -6.568 -2.534 -6.469 1.00 85.19 249 PRO A C 1
ATOM 1961 O O . PRO A 1 249 ? -5.473 -3.068 -6.617 1.00 85.19 249 PRO A O 1
ATOM 1964 N N . MET A 1 250 ? -7.719 -3.170 -6.699 1.00 88.88 250 MET A N 1
ATOM 1965 C CA . MET A 1 250 ? -7.871 -4.511 -7.263 1.00 88.88 250 MET A CA 1
ATOM 1966 C C . MET A 1 250 ? -9.079 -4.513 -8.202 1.00 88.88 250 MET A C 1
ATOM 1968 O O . MET A 1 250 ? -10.033 -3.756 -7.995 1.00 88.88 250 MET A O 1
ATOM 1972 N N . GLY A 1 251 ? -9.042 -5.369 -9.221 1.00 93.94 251 GLY A N 1
ATOM 1973 C CA . GLY A 1 251 ? -10.183 -5.587 -10.113 1.00 93.94 251 GLY A CA 1
ATOM 1974 C C . GLY A 1 251 ? -11.265 -6.439 -9.436 1.00 93.94 251 GLY A C 1
ATOM 1975 O O . GLY A 1 251 ? -10.991 -7.036 -8.392 1.00 93.94 251 GLY A O 1
ATOM 1976 N N . PRO A 1 252 ? -12.503 -6.496 -9.961 1.00 95.19 252 PRO A N 1
ATOM 1977 C CA . PRO A 1 252 ? -13.570 -7.270 -9.332 1.00 95.19 252 PRO A CA 1
ATOM 1978 C C . PRO A 1 252 ? -13.265 -8.774 -9.257 1.00 95.19 252 PRO A C 1
ATOM 1980 O O . PRO A 1 252 ? -13.633 -9.396 -8.263 1.00 95.19 252 PRO A O 1
ATOM 1983 N N . PHE A 1 253 ? -12.573 -9.366 -10.235 1.00 94.69 253 PHE A N 1
ATOM 1984 C CA . PHE A 1 253 ? -12.249 -10.795 -10.219 1.00 94.69 253 PHE A CA 1
ATOM 1985 C C . PHE A 1 253 ? -11.078 -11.120 -9.299 1.00 94.69 253 PHE A C 1
ATOM 1987 O O . PHE A 1 253 ? -11.187 -12.035 -8.487 1.00 94.69 253 PHE A O 1
ATOM 1994 N N . GLU A 1 254 ? -10.003 -10.332 -9.334 1.00 91.81 254 GLU A N 1
ATOM 1995 C CA . GLU A 1 254 ? -8.939 -10.411 -8.330 1.00 91.81 254 GLU A CA 1
ATOM 1996 C C . GLU A 1 254 ? -9.491 -10.231 -6.905 1.00 91.81 254 GLU A C 1
ATOM 1998 O O . GLU A 1 254 ? -9.174 -11.016 -6.011 1.00 91.81 254 GLU A O 1
ATOM 2003 N N . LEU A 1 255 ? -10.371 -9.249 -6.681 1.00 91.94 255 LEU A N 1
ATOM 2004 C CA . LEU A 1 255 ? -11.006 -9.041 -5.380 1.00 91.94 255 LEU A CA 1
ATOM 2005 C C . LEU A 1 255 ? -11.914 -10.220 -4.989 1.00 91.94 255 LEU A C 1
ATOM 2007 O O . LEU A 1 255 ? -11.922 -10.616 -3.824 1.00 91.94 255 LEU A O 1
ATOM 2011 N N . ALA A 1 256 ? -12.631 -10.823 -5.941 1.00 92.50 256 ALA A N 1
ATOM 2012 C CA . ALA A 1 256 ? -13.401 -12.043 -5.708 1.00 92.50 256 ALA A CA 1
ATOM 2013 C C . ALA A 1 256 ? -12.504 -13.231 -5.306 1.00 92.50 256 ALA A C 1
ATOM 2015 O O . ALA A 1 256 ? -12.841 -13.958 -4.369 1.00 92.50 256 ALA A O 1
ATOM 2016 N N . ASP A 1 257 ? -11.335 -13.380 -5.936 1.00 88.38 257 ASP A N 1
ATOM 2017 C CA . ASP A 1 257 ? -10.330 -14.387 -5.578 1.00 88.38 257 ASP A CA 1
ATOM 2018 C C . ASP A 1 257 ? -9.729 -14.153 -4.176 1.00 88.38 257 ASP A C 1
ATOM 2020 O O . ASP A 1 257 ? -9.401 -15.122 -3.482 1.00 88.38 257 ASP A O 1
ATOM 2024 N N . PHE A 1 258 ? -9.604 -12.892 -3.738 1.00 85.56 258 PHE A N 1
ATOM 2025 C CA . PHE A 1 258 ? -9.186 -12.519 -2.377 1.00 85.56 258 PHE A CA 1
ATOM 2026 C C . PHE A 1 258 ? -10.278 -12.736 -1.317 1.00 85.56 258 PHE A C 1
ATOM 2028 O O . PHE A 1 258 ? -9.961 -13.160 -0.205 1.00 85.56 258 PHE A O 1
ATOM 2035 N N . ILE A 1 259 ? -11.547 -12.451 -1.633 1.00 86.44 259 ILE A N 1
ATOM 2036 C CA . ILE A 1 259 ? -12.691 -12.668 -0.727 1.00 86.44 259 ILE A CA 1
ATOM 2037 C C . ILE A 1 259 ? -12.956 -14.167 -0.541 1.00 86.44 259 ILE A C 1
ATOM 2039 O O . ILE A 1 259 ? -13.168 -14.627 0.582 1.00 86.44 259 ILE A O 1
ATOM 2043 N N . GLY A 1 260 ? -12.925 -14.925 -1.636 1.00 85.06 260 GLY A N 1
ATOM 2044 C CA . GLY A 1 260 ? -13.281 -16.337 -1.693 1.00 85.06 260 GLY A CA 1
ATOM 2045 C C . GLY A 1 260 ? -14.627 -16.563 -2.383 1.00 85.06 260 GLY A C 1
ATOM 2046 O O . GLY A 1 260 ? -15.654 -15.995 -2.004 1.00 85.06 260 GLY A O 1
ATOM 2047 N N . LEU A 1 261 ? -14.629 -17.416 -3.406 1.00 90.25 261 LEU A N 1
ATOM 2048 C CA . LEU A 1 261 ? -15.775 -17.583 -4.311 1.00 90.25 261 LEU A CA 1
ATOM 2049 C C . LEU A 1 261 ? -16.971 -18.296 -3.657 1.00 90.25 261 LEU A C 1
ATOM 2051 O O . LEU A 1 261 ? -18.122 -17.977 -3.936 1.00 90.25 261 LEU A O 1
ATOM 2055 N N . ASP A 1 262 ? -16.711 -19.202 -2.719 1.00 87.69 262 ASP A N 1
ATOM 2056 C CA . ASP A 1 262 ? -17.715 -19.840 -1.860 1.00 87.69 262 ASP A CA 1
ATOM 2057 C C . ASP A 1 262 ? -18.419 -18.844 -0.922 1.00 87.69 262 ASP A C 1
ATOM 2059 O O . ASP A 1 262 ? -19.619 -18.965 -0.670 1.00 87.69 262 ASP A O 1
ATOM 2063 N N . ILE A 1 263 ? -17.694 -17.832 -0.434 1.00 86.19 263 ILE A N 1
ATOM 2064 C CA . ILE A 1 263 ? -18.261 -16.750 0.378 1.00 86.19 263 ILE A CA 1
ATOM 2065 C C . ILE A 1 263 ? -19.177 -15.886 -0.494 1.00 86.19 263 ILE A C 1
ATOM 2067 O O . ILE A 1 263 ? -20.307 -15.609 -0.089 1.00 86.19 263 ILE A O 1
ATOM 2071 N N . LEU A 1 264 ? -18.752 -15.539 -1.714 1.00 88.38 264 LEU A N 1
ATOM 2072 C CA . LEU A 1 264 ? -19.598 -14.814 -2.667 1.00 88.38 264 LEU A CA 1
ATOM 2073 C C . LEU A 1 264 ? -20.850 -15.608 -3.069 1.00 88.38 264 LEU A C 1
ATOM 2075 O O . LEU A 1 264 ? -21.939 -15.041 -3.068 1.00 88.38 264 LEU A O 1
ATOM 2079 N N . GLU A 1 265 ? -20.745 -16.913 -3.335 1.00 87.50 265 GLU A N 1
ATOM 2080 C CA . GLU A 1 265 ? -21.905 -17.763 -3.657 1.00 87.50 265 GLU A CA 1
ATOM 2081 C C . GLU A 1 265 ? -22.856 -17.924 -2.454 1.00 87.50 265 GLU A C 1
ATOM 2083 O O . GLU A 1 265 ? -24.077 -17.973 -2.613 1.00 87.50 265 GLU A O 1
ATOM 2088 N N . SER A 1 266 ? -22.330 -17.928 -1.224 1.00 84.44 266 SER A N 1
ATOM 2089 C CA . SER A 1 266 ? -23.156 -17.873 -0.012 1.00 84.44 266 SER A CA 1
ATOM 2090 C C . SER A 1 266 ? -23.907 -16.538 0.105 1.00 84.44 266 SER A C 1
ATOM 2092 O O . SER A 1 266 ? -25.113 -16.524 0.364 1.00 84.44 266 SER A O 1
ATOM 2094 N N . ILE A 1 267 ? -23.226 -15.415 -0.155 1.00 84.75 267 ILE A N 1
ATOM 2095 C CA . ILE A 1 267 ? -23.802 -14.061 -0.117 1.00 84.75 267 ILE A CA 1
ATOM 2096 C C . ILE A 1 267 ? -24.838 -13.847 -1.230 1.00 84.75 267 ILE A C 1
ATOM 2098 O O . ILE A 1 267 ? -25.870 -13.219 -0.978 1.00 84.75 267 ILE A O 1
ATOM 2102 N N . LYS A 1 268 ? -24.609 -14.399 -2.429 1.00 85.00 268 LYS A N 1
ATOM 2103 C CA . LYS A 1 268 ? -25.479 -14.312 -3.617 1.00 85.00 268 LYS A CA 1
ATOM 2104 C C . LYS A 1 268 ? -26.922 -14.743 -3.343 1.00 85.00 268 LYS A C 1
ATOM 2106 O O . LYS A 1 268 ? -27.843 -14.190 -3.933 1.00 85.00 268 LYS A O 1
ATOM 2111 N N . LYS A 1 269 ? -27.151 -15.632 -2.369 1.00 81.06 269 LYS A N 1
ATOM 2112 C CA . LYS A 1 269 ? -28.497 -16.023 -1.896 1.00 81.06 269 LYS A CA 1
ATOM 2113 C C . LYS A 1 269 ? -29.355 -14.837 -1.424 1.00 81.06 269 LYS A C 1
ATOM 2115 O O . LYS A 1 269 ? -30.577 -14.920 -1.476 1.00 81.06 269 LYS A O 1
ATOM 2120 N N . ASN A 1 270 ? -28.734 -13.733 -1.001 1.00 79.19 270 ASN A N 1
ATOM 2121 C CA . ASN A 1 270 ? -29.418 -12.494 -0.610 1.00 79.19 270 ASN A CA 1
ATOM 2122 C C . ASN A 1 270 ? -29.756 -11.571 -1.800 1.00 79.19 270 ASN A C 1
ATOM 2124 O O . ASN A 1 270 ? -30.427 -10.558 -1.617 1.00 79.19 270 ASN A O 1
ATOM 2128 N N . TYR A 1 271 ? -29.304 -11.910 -3.010 1.00 82.38 271 TYR A N 1
ATOM 2129 C CA . TYR A 1 271 ? -29.453 -11.125 -4.235 1.00 82.38 271 TYR A CA 1
ATOM 2130 C C . TYR A 1 271 ? -30.120 -11.985 -5.328 1.00 82.38 271 TYR A C 1
ATOM 2132 O O . TYR A 1 271 ? -29.476 -12.327 -6.313 1.00 82.38 271 TYR A O 1
ATOM 2140 N N . PRO A 1 272 ? -31.415 -12.346 -5.201 1.00 75.88 272 PRO A N 1
ATOM 2141 C CA . PRO A 1 272 ? -32.074 -13.332 -6.074 1.00 75.88 272 PRO A CA 1
ATOM 2142 C C . PRO A 1 272 ? -32.127 -12.946 -7.564 1.00 75.88 272 PRO A C 1
ATOM 2144 O O . PRO A 1 272 ? -32.279 -13.813 -8.425 1.00 75.88 272 PRO A O 1
ATOM 2147 N N . ASN A 1 273 ? -31.984 -11.653 -7.870 1.00 81.75 273 ASN A N 1
ATOM 2148 C CA . ASN A 1 273 ? -31.912 -11.139 -9.238 1.00 81.75 273 ASN A CA 1
ATOM 2149 C C . ASN A 1 273 ? -30.510 -11.274 -9.857 1.00 81.75 273 ASN A C 1
ATOM 2151 O O . ASN A 1 273 ? -30.390 -11.124 -11.068 1.00 81.75 273 ASN A O 1
ATOM 2155 N N . LYS A 1 274 ? -29.475 -11.543 -9.049 1.00 81.31 274 LYS A N 1
ATOM 2156 C CA . LYS A 1 274 ? -28.096 -11.732 -9.500 1.00 81.31 274 LYS A CA 1
ATOM 2157 C C . LYS A 1 274 ? -27.802 -13.207 -9.721 1.00 81.31 274 LYS A C 1
ATOM 2159 O O . LYS A 1 274 ? -27.953 -14.031 -8.817 1.00 81.31 274 LYS A O 1
ATOM 2164 N N . LYS A 1 275 ? -27.387 -13.554 -10.938 1.00 76.19 275 LYS A N 1
ATOM 2165 C CA . LYS A 1 275 ? -27.101 -14.939 -11.331 1.00 76.19 275 LYS A CA 1
ATOM 2166 C C . LYS A 1 275 ? -25.722 -15.013 -11.954 1.00 76.19 275 LYS A C 1
ATOM 2168 O O . LYS A 1 275 ? -25.407 -14.256 -12.857 1.00 76.19 275 LYS A O 1
ATOM 2173 N N . SER A 1 276 ? -24.934 -15.977 -11.491 1.00 83.88 276 SER A N 1
ATOM 2174 C CA . SER A 1 276 ? -23.656 -16.309 -12.102 1.00 83.88 276 SER A CA 1
ATOM 2175 C C . SER A 1 276 ? -23.496 -17.823 -12.151 1.00 83.88 276 SER A C 1
ATOM 2177 O O . SER A 1 276 ? -23.384 -18.479 -11.111 1.00 83.88 276 SER A O 1
ATOM 2179 N N . LYS A 1 277 ? -23.504 -18.366 -13.371 1.00 87.25 277 LYS A N 1
ATOM 2180 C CA . LYS A 1 277 ? -23.186 -19.765 -13.674 1.00 87.25 277 LYS A CA 1
ATOM 2181 C C . LYS A 1 277 ? -21.693 -20.045 -13.507 1.00 87.25 277 LYS A C 1
ATOM 2183 O O . LYS A 1 277 ? -21.332 -21.163 -13.151 1.00 87.25 277 LYS A O 1
ATOM 2188 N N . VAL A 1 278 ? -20.832 -19.056 -13.757 1.00 89.62 278 VAL A N 1
ATOM 2189 C CA . VAL A 1 278 ? -19.376 -19.155 -13.584 1.00 89.62 278 VAL A CA 1
ATOM 2190 C C . VAL A 1 278 ? -19.036 -19.301 -12.106 1.00 89.62 278 VAL A C 1
ATOM 2192 O O . VAL A 1 278 ? -18.307 -20.226 -11.756 1.00 89.62 278 VAL A O 1
ATOM 2195 N N . LEU A 1 279 ? -19.614 -18.469 -11.233 1.00 89.62 279 LEU A N 1
ATOM 2196 C CA . LEU A 1 279 ? -19.422 -18.574 -9.787 1.00 89.62 279 LEU A CA 1
ATOM 2197 C C . LEU A 1 279 ? -19.904 -19.934 -9.256 1.00 89.62 279 LEU A C 1
ATOM 2199 O O . LEU A 1 279 ? -19.149 -20.634 -8.583 1.00 89.62 279 LEU A O 1
ATOM 2203 N N . GLU A 1 280 ? -21.105 -20.370 -9.653 1.00 89.69 280 GLU A N 1
ATOM 2204 C CA . GLU A 1 280 ? -21.630 -21.696 -9.297 1.00 89.69 280 GLU A CA 1
ATOM 2205 C C . GLU A 1 280 ? -20.739 -22.839 -9.779 1.00 89.69 280 GLU A C 1
ATOM 2207 O O . GLU A 1 280 ? -20.543 -23.809 -9.048 1.00 89.69 280 GLU A O 1
ATOM 2212 N N . LYS A 1 281 ? -20.223 -22.754 -11.011 1.00 90.00 281 LYS A N 1
ATOM 2213 C CA . LYS A 1 281 ? -19.340 -23.769 -11.593 1.00 90.00 281 LYS A CA 1
ATOM 2214 C C . LYS A 1 281 ? -18.028 -23.853 -10.816 1.00 90.00 281 LYS A C 1
ATOM 2216 O O . LYS A 1 281 ? -17.645 -24.946 -10.418 1.00 90.00 281 LYS A O 1
ATOM 2221 N N . LEU A 1 282 ? -17.380 -22.720 -10.551 1.00 89.31 282 LEU A N 1
ATOM 2222 C CA . LEU A 1 282 ? -16.119 -22.678 -9.807 1.00 89.31 282 LEU A CA 1
ATOM 2223 C C . LEU A 1 282 ? -16.294 -23.229 -8.384 1.00 89.31 282 LEU A C 1
ATOM 2225 O O . LEU A 1 282 ? -15.545 -24.110 -7.972 1.00 89.31 282 LEU A O 1
ATOM 2229 N N . VAL A 1 283 ? -17.346 -22.821 -7.670 1.00 89.00 283 VAL A N 1
ATOM 2230 C CA . VAL A 1 283 ? -17.628 -23.334 -6.319 1.00 89.00 283 VAL A CA 1
ATOM 2231 C C . VAL A 1 283 ? -17.940 -24.840 -6.326 1.00 89.00 283 VAL A C 1
ATOM 2233 O O . VAL A 1 283 ? -17.477 -25.554 -5.436 1.00 89.00 283 VAL A O 1
ATOM 2236 N N . LYS A 1 284 ? -18.649 -25.356 -7.343 1.00 89.94 284 LYS A N 1
ATOM 2237 C CA . LYS A 1 284 ? -18.871 -26.807 -7.537 1.00 89.94 284 LYS A CA 1
ATOM 2238 C C . LYS A 1 284 ? -17.587 -27.574 -7.871 1.00 89.94 284 LYS A C 1
ATOM 2240 O O . LYS A 1 284 ? -17.456 -28.719 -7.463 1.00 89.94 284 LYS A O 1
ATOM 2245 N N . GLU A 1 285 ? -16.640 -26.947 -8.566 1.00 88.06 285 GLU A N 1
ATOM 2246 C CA . GLU A 1 285 ? -15.304 -27.490 -8.863 1.00 88.06 285 GLU A CA 1
ATOM 2247 C C . GLU A 1 285 ? -14.307 -27.326 -7.693 1.00 88.06 285 GLU A C 1
ATOM 2249 O O . GLU A 1 285 ? -13.116 -27.562 -7.870 1.00 88.06 285 GLU A O 1
ATOM 2254 N N . HIS A 1 286 ? -14.768 -26.902 -6.506 1.00 85.31 286 HIS A N 1
ATOM 2255 C CA . HIS A 1 286 ? -13.948 -26.587 -5.321 1.00 85.31 286 HIS A CA 1
ATOM 2256 C C . HIS A 1 286 ? -12.887 -25.489 -5.538 1.00 85.31 286 HIS A C 1
ATOM 2258 O O . HIS A 1 286 ? -11.933 -25.339 -4.772 1.00 85.31 286 HIS A O 1
ATOM 2264 N N . LYS A 1 287 ? -13.105 -24.663 -6.562 1.00 85.75 287 LYS A N 1
ATOM 2265 C CA . LYS A 1 287 ? -12.290 -23.510 -6.934 1.00 85.75 287 LYS A CA 1
ATOM 2266 C C . LYS A 1 287 ? -12.794 -22.297 -6.163 1.00 85.75 287 LYS A C 1
ATOM 2268 O O . LYS A 1 287 ? -13.808 -21.699 -6.512 1.00 85.75 287 LYS A O 1
ATOM 2273 N N . TYR A 1 288 ? -12.101 -21.955 -5.080 1.00 84.88 288 TYR A N 1
ATOM 2274 C CA . TYR A 1 288 ? -12.537 -20.966 -4.090 1.00 84.88 288 TYR A CA 1
ATOM 2275 C C . TYR A 1 288 ? -11.696 -19.679 -4.065 1.00 84.88 288 TYR A C 1
ATOM 2277 O O . TYR A 1 288 ? -11.789 -18.926 -3.096 1.00 84.88 288 TYR A O 1
ATOM 2285 N N . GLY A 1 289 ? -10.877 -19.410 -5.085 1.00 84.19 289 GLY A N 1
ATOM 2286 C CA . GLY A 1 289 ? -9.961 -18.266 -5.116 1.00 84.19 289 GLY A CA 1
ATOM 2287 C C . GLY A 1 289 ? -8.588 -18.591 -4.514 1.00 84.19 289 GLY A C 1
ATOM 2288 O O . GLY A 1 289 ? -8.127 -19.738 -4.512 1.00 84.19 289 GLY A O 1
ATOM 2289 N N . ILE A 1 290 ? -7.931 -17.580 -3.936 1.00 78.25 290 ILE A N 1
ATOM 2290 C CA . ILE A 1 290 ? -6.558 -17.681 -3.404 1.00 78.25 290 ILE A CA 1
ATOM 2291 C C . ILE A 1 290 ? -6.424 -18.785 -2.343 1.00 78.25 290 ILE A C 1
ATOM 2293 O O . ILE A 1 290 ? -5.396 -19.458 -2.286 1.00 78.25 290 ILE A O 1
ATOM 2297 N N . LYS A 1 291 ? -7.462 -19.017 -1.530 1.00 76.94 291 LYS A N 1
ATOM 2298 C CA . LYS A 1 291 ? -7.426 -20.002 -0.435 1.00 76.94 291 LYS A CA 1
ATOM 2299 C C . LYS A 1 291 ? -7.434 -21.468 -0.881 1.00 76.94 291 LYS A C 1
ATOM 2301 O O . LYS A 1 291 ? -7.015 -22.317 -0.104 1.00 76.94 291 LYS A O 1
ATOM 2306 N N . SER A 1 292 ? -7.890 -21.765 -2.101 1.00 75.62 292 SER A N 1
ATOM 2307 C CA . SER A 1 292 ? -7.782 -23.105 -2.703 1.00 75.62 292 SER A CA 1
ATOM 2308 C C . SER A 1 292 ? -6.458 -23.327 -3.442 1.00 75.62 292 SER A C 1
ATOM 2310 O O . SER A 1 292 ? -6.204 -24.436 -3.888 1.00 75.62 292 SER A O 1
ATOM 2312 N N . GLY A 1 293 ? -5.622 -22.293 -3.607 1.00 57.38 293 GLY A N 1
ATOM 2313 C CA . GLY A 1 293 ? -4.339 -22.356 -4.321 1.00 57.38 293 GLY A CA 1
ATOM 2314 C C . GLY A 1 293 ? -4.450 -22.474 -5.849 1.00 57.38 293 GLY A C 1
ATOM 2315 O O . GLY A 1 293 ? -3.748 -21.764 -6.564 1.00 57.38 293 GLY A O 1
ATOM 2316 N N . GLU A 1 294 ? -5.357 -23.316 -6.342 1.00 51.62 294 GLU A N 1
ATOM 2317 C CA . GLU A 1 294 ? -5.369 -23.826 -7.723 1.00 51.62 294 GLU A CA 1
ATOM 2318 C C . GLU A 1 294 ? -6.313 -23.092 -8.684 1.00 51.62 294 GLU A C 1
ATOM 2320 O O . GLU A 1 294 ? -6.341 -23.382 -9.879 1.00 51.62 294 GLU A O 1
ATOM 2325 N N . ALA A 1 295 ? -7.094 -22.128 -8.197 1.00 49.81 295 ALA A N 1
ATOM 2326 C CA . ALA A 1 295 ? -8.019 -21.391 -9.044 1.00 49.81 295 ALA A CA 1
ATOM 2327 C C . ALA A 1 295 ? -8.171 -19.941 -8.613 1.00 49.81 295 ALA A C 1
ATOM 2329 O O . ALA A 1 295 ? -8.955 -19.610 -7.726 1.00 49.81 295 ALA A O 1
ATOM 2330 N N . ARG A 1 296 ? -7.432 -19.088 -9.317 1.00 59.69 296 ARG A N 1
ATOM 2331 C CA . ARG A 1 296 ? -7.772 -17.680 -9.481 1.00 59.69 296 ARG A CA 1
ATOM 2332 C C . ARG A 1 296 ? -8.645 -17.561 -10.723 1.00 59.69 296 ARG A C 1
ATOM 2334 O O . ARG A 1 296 ? -8.316 -18.149 -11.756 1.00 59.69 296 ARG A O 1
ATOM 2341 N N . ILE A 1 297 ? -9.725 -16.794 -10.653 1.00 64.50 297 ILE A N 1
ATOM 2342 C CA . ILE A 1 297 ? -10.402 -16.311 -11.853 1.00 64.50 297 ILE A CA 1
ATOM 2343 C C . ILE A 1 297 ? -9.401 -15.484 -12.657 1.00 64.50 297 ILE A C 1
ATOM 2345 O O . ILE A 1 297 ? -9.244 -15.738 -13.851 1.00 64.50 297 ILE A O 1
ATOM 2349 N N . HIS A 1 298 ? -8.669 -14.572 -12.014 1.00 53.41 298 HIS A N 1
ATOM 2350 C CA . HIS A 1 298 ? -7.664 -13.753 -12.684 1.00 53.41 298 HIS A CA 1
ATOM 2351 C C . HIS A 1 298 ? -6.308 -14.479 -12.774 1.00 53.41 298 HIS A C 1
ATOM 2353 O O . HIS A 1 298 ? -5.596 -14.639 -11.778 1.00 53.41 298 HIS A O 1
ATOM 2359 N N . VAL A 1 299 ? -5.921 -14.907 -13.983 1.00 47.06 299 VAL A N 1
ATOM 2360 C CA . VAL A 1 299 ? -4.613 -15.536 -14.234 1.00 47.06 299 VAL A CA 1
ATOM 2361 C C . VAL A 1 299 ? -3.705 -14.547 -14.957 1.00 47.06 299 VAL A C 1
ATOM 2363 O O . VAL A 1 299 ? -3.644 -14.506 -16.184 1.00 47.06 299 VAL A O 1
ATOM 2366 N N . SER A 1 300 ? -2.928 -13.782 -14.192 1.00 35.91 300 SER A N 1
ATOM 2367 C CA . SER A 1 300 ? -1.751 -13.101 -14.735 1.00 35.91 300 SER A CA 1
ATOM 2368 C C . SER A 1 300 ? -0.741 -14.160 -15.201 1.00 35.91 300 SER A C 1
ATOM 2370 O O . SER A 1 300 ? -0.111 -14.816 -14.367 1.00 35.91 300 SER A O 1
ATOM 2372 N N . LYS A 1 301 ? -0.597 -14.356 -16.520 1.00 28.59 301 LYS A N 1
ATOM 2373 C CA . LYS A 1 301 ? 0.365 -15.311 -17.097 1.00 28.59 301 LYS A CA 1
ATOM 2374 C C . LYS A 1 301 ? 1.797 -14.960 -16.673 1.00 28.59 301 LYS A C 1
ATOM 2376 O O . LYS A 1 301 ? 2.395 -14.039 -17.217 1.00 28.59 301 LYS A O 1
ATOM 2381 N N . GLN A 1 302 ? 2.364 -15.756 -15.769 1.00 26.92 302 GLN A N 1
ATOM 2382 C CA . GLN A 1 302 ? 3.808 -15.887 -15.568 1.00 26.92 302 GLN A CA 1
ATOM 2383 C C . GLN A 1 302 ? 4.168 -17.362 -15.368 1.00 26.92 302 GLN A C 1
ATOM 2385 O O . GLN A 1 302 ? 4.241 -17.848 -14.243 1.00 26.92 302 GLN A O 1
ATOM 2390 N N . LYS A 1 303 ? 4.326 -18.047 -16.505 1.00 29.12 303 LYS A N 1
ATOM 2391 C CA . LYS A 1 303 ? 5.261 -19.145 -16.813 1.00 29.12 303 LYS A CA 1
ATOM 2392 C C . LYS A 1 303 ? 4.890 -19.667 -18.207 1.00 29.12 303 LYS A C 1
ATOM 2394 O O . LYS A 1 303 ? 3.800 -20.201 -18.393 1.00 29.12 303 LYS A O 1
ATOM 2399 N N . LYS A 1 304 ? 5.764 -19.433 -19.188 1.00 25.12 304 LYS A N 1
ATOM 2400 C CA . LYS A 1 304 ? 5.869 -20.269 -20.387 1.00 25.12 304 LYS A CA 1
ATOM 2401 C C . LYS A 1 304 ? 7.009 -21.225 -20.063 1.00 25.12 304 LYS A C 1
ATOM 2403 O O . LYS A 1 304 ? 8.130 -20.755 -19.975 1.00 25.12 304 LYS A O 1
ATOM 2408 N N . ASP A 1 305 ? 6.684 -22.491 -19.874 1.00 30.34 305 ASP A N 1
ATOM 2409 C CA . ASP A 1 305 ? 7.570 -23.625 -20.108 1.00 30.34 305 ASP A CA 1
ATOM 2410 C C . ASP A 1 305 ? 6.681 -24.753 -20.650 1.00 30.34 305 ASP A C 1
ATOM 2412 O O . ASP A 1 305 ? 5.462 -24.737 -20.458 1.00 30.34 305 ASP A O 1
ATOM 2416 N N . GLN A 1 306 ? 7.306 -25.626 -21.425 1.00 28.97 306 GLN A N 1
ATOM 2417 C CA . GLN A 1 306 ? 6.749 -26.595 -22.368 1.00 28.97 306 GLN A CA 1
ATOM 2418 C C . GLN A 1 306 ? 5.602 -27.478 -21.828 1.00 28.97 306 GLN A C 1
ATOM 2420 O O . GLN A 1 306 ? 5.605 -27.887 -20.673 1.00 28.97 306 GLN A O 1
ATOM 2425 N N . ASP A 1 307 ? 4.620 -27.783 -22.686 1.00 29.77 307 ASP A N 1
ATOM 2426 C CA . ASP A 1 307 ? 4.560 -29.103 -23.338 1.00 29.77 307 ASP A CA 1
ATOM 2427 C C . ASP A 1 307 ? 3.493 -29.141 -24.450 1.00 29.77 307 ASP A C 1
ATOM 2429 O O . ASP A 1 307 ? 2.470 -28.453 -24.398 1.00 29.77 307 ASP A O 1
ATOM 2433 N N . VAL A 1 308 ? 3.778 -29.911 -25.504 1.00 26.23 308 VAL A N 1
ATOM 2434 C CA . VAL A 1 308 ? 2.944 -30.064 -26.706 1.00 26.23 308 VAL A CA 1
ATOM 2435 C C . VAL A 1 308 ? 2.168 -31.372 -26.619 1.00 26.23 308 VAL A C 1
ATOM 2437 O O . VAL A 1 308 ? 2.774 -32.421 -26.430 1.00 26.23 308 VAL A O 1
ATOM 2440 N N . GLU A 1 309 ? 0.861 -31.348 -26.888 1.00 30.89 309 GLU A N 1
ATOM 2441 C CA . GLU A 1 309 ? 0.156 -32.558 -27.319 1.00 30.89 309 GLU A CA 1
ATOM 2442 C C . GLU A 1 309 ? -0.856 -32.246 -28.431 1.00 30.89 309 GLU A C 1
ATOM 2444 O O . GLU A 1 309 ? -1.478 -31.181 -28.473 1.00 30.89 309 GLU A O 1
ATOM 2449 N N . THR A 1 310 ? -0.932 -33.148 -29.408 1.00 24.09 310 THR A N 1
ATOM 2450 C CA . THR A 1 310 ? -1.435 -32.878 -30.759 1.00 24.09 310 THR A CA 1
ATOM 2451 C C . THR A 1 310 ? -2.767 -33.576 -31.016 1.00 24.09 310 THR A C 1
ATOM 2453 O O . THR A 1 310 ? -2.852 -34.793 -30.891 1.00 24.09 310 THR A O 1
ATOM 2456 N N . THR A 1 311 ? -3.777 -32.858 -31.519 1.00 29.94 311 THR A N 1
ATOM 2457 C CA . THR A 1 311 ? -4.932 -33.485 -32.191 1.00 29.94 311 THR A CA 1
ATOM 2458 C C . THR A 1 311 ? -5.336 -32.707 -33.439 1.00 29.94 311 THR A C 1
ATOM 2460 O O . THR A 1 311 ? -5.818 -31.580 -33.355 1.00 29.94 311 THR A O 1
ATOM 2463 N N . GLN A 1 312 ? -5.134 -33.335 -34.597 1.00 26.34 312 GLN A N 1
ATOM 2464 C CA . GLN A 1 312 ? -5.516 -32.849 -35.926 1.00 26.34 312 GLN A CA 1
ATOM 2465 C C . GLN A 1 312 ? -7.017 -33.062 -36.199 1.00 26.34 312 GLN A C 1
ATOM 2467 O O . GLN A 1 312 ? -7.629 -33.965 -35.635 1.00 26.34 312 GLN A O 1
ATOM 2472 N N . THR A 1 313 ? -7.590 -32.303 -37.137 1.00 27.39 313 THR A N 1
ATOM 2473 C CA . THR A 1 313 ? -8.648 -32.741 -38.084 1.00 27.39 313 THR A CA 1
ATOM 2474 C C . THR A 1 313 ? -8.739 -31.704 -39.234 1.00 27.39 313 THR A C 1
ATOM 2476 O O . THR A 1 313 ? -8.322 -30.564 -39.025 1.00 27.39 313 THR A O 1
ATOM 2479 N N . PRO A 1 314 ? -9.124 -32.088 -40.472 1.00 30.67 314 PRO A N 1
ATOM 2480 C CA . PRO A 1 314 ? -8.352 -31.651 -41.648 1.00 30.67 314 PRO A CA 1
ATOM 2481 C C . PRO A 1 314 ? -9.124 -30.905 -42.763 1.00 30.67 314 PRO A C 1
ATOM 2483 O O . PRO A 1 314 ? -10.332 -31.051 -42.883 1.00 30.67 314 PRO A O 1
ATOM 2486 N N . ILE A 1 315 ? -8.332 -30.256 -43.638 1.00 26.12 315 ILE A N 1
ATOM 2487 C CA . ILE A 1 315 ? -8.487 -30.099 -45.109 1.00 26.12 315 ILE A CA 1
ATOM 2488 C C . ILE A 1 315 ? -9.731 -29.364 -45.658 1.00 26.12 315 ILE A C 1
ATOM 2490 O O . ILE A 1 315 ? -10.850 -29.842 -45.541 1.00 26.12 315 ILE A O 1
ATOM 2494 N N . GLU A 1 316 ? -9.485 -28.305 -46.443 1.00 30.38 316 GLU A N 1
ATOM 2495 C CA . GLU A 1 316 ? -9.963 -28.218 -47.840 1.00 30.38 316 GLU A CA 1
ATOM 2496 C C . GLU A 1 316 ? -9.046 -27.293 -48.674 1.00 30.38 316 GLU A C 1
ATOM 2498 O O . GLU A 1 316 ? -8.437 -26.358 -48.152 1.00 30.38 316 GLU A O 1
ATOM 2503 N N . GLU A 1 317 ? -8.856 -27.634 -49.950 1.00 28.36 317 GLU A N 1
ATOM 2504 C CA . GLU A 1 317 ? -7.763 -27.160 -50.821 1.00 28.36 317 GLU A CA 1
ATOM 2505 C C . GLU A 1 317 ? -8.197 -26.006 -51.749 1.00 28.36 317 GLU A C 1
ATOM 2507 O O . GLU A 1 317 ? -9.387 -25.871 -52.040 1.00 28.36 317 GLU A O 1
ATOM 2512 N N . ASN A 1 318 ? -7.244 -25.227 -52.298 1.00 32.91 318 ASN A N 1
ATOM 2513 C CA . ASN A 1 318 ? -6.975 -25.177 -53.756 1.00 32.91 318 ASN A CA 1
ATOM 2514 C C . ASN A 1 318 ? -6.005 -24.058 -54.220 1.00 32.91 318 ASN A C 1
ATOM 2516 O O . ASN A 1 318 ? -6.016 -22.942 -53.707 1.00 32.91 318 ASN A O 1
ATOM 2520 N N . ASN A 1 319 ? -5.319 -24.369 -55.331 1.00 35.69 319 ASN A N 1
ATOM 2521 C CA . ASN A 1 319 ? -4.620 -23.510 -56.309 1.00 35.69 319 ASN A CA 1
ATOM 2522 C C . ASN A 1 319 ? -3.117 -23.190 -56.125 1.00 35.69 319 ASN A C 1
ATOM 2524 O O . ASN A 1 319 ? -2.690 -22.361 -55.327 1.00 35.69 319 ASN A O 1
ATOM 2528 N N . SER A 1 320 ? -2.352 -23.839 -57.007 1.00 31.89 320 SER A N 1
ATOM 2529 C CA . SER A 1 320 ? -0.923 -23.758 -57.328 1.00 31.89 320 SER A CA 1
ATOM 2530 C C . SER A 1 320 ? -0.553 -22.634 -58.312 1.00 31.89 320 SER A C 1
ATOM 2532 O O . SER A 1 320 ? -1.420 -22.147 -59.035 1.00 31.89 320 SER A O 1
ATOM 2534 N N . ILE A 1 321 ? 0.751 -22.341 -58.439 1.00 35.09 321 ILE A N 1
ATOM 2535 C CA . ILE A 1 321 ? 1.486 -22.173 -59.717 1.00 35.09 321 ILE A CA 1
ATOM 2536 C C . ILE A 1 321 ? 3.001 -22.264 -59.435 1.00 35.09 321 ILE A C 1
ATOM 2538 O O . ILE A 1 321 ? 3.478 -21.739 -58.428 1.00 35.09 321 ILE A O 1
ATOM 2542 N N . ASP A 1 322 ? 3.729 -22.956 -60.313 1.00 35.47 322 ASP A N 1
ATOM 2543 C CA . ASP A 1 322 ? 5.131 -23.362 -60.145 1.00 35.47 322 ASP A CA 1
ATOM 2544 C C . ASP A 1 322 ? 6.171 -22.334 -60.627 1.00 35.47 322 ASP A C 1
ATOM 2546 O O . ASP A 1 322 ? 5.911 -21.545 -61.536 1.00 35.47 322 ASP A O 1
ATOM 2550 N N . ASN A 1 323 ? 7.377 -22.409 -60.044 1.00 41.53 323 ASN A N 1
ATOM 2551 C CA . ASN A 1 323 ? 8.657 -22.491 -60.773 1.00 41.53 323 ASN A CA 1
ATOM 2552 C C . ASN A 1 323 ? 9.828 -22.669 -59.778 1.00 41.53 323 ASN A C 1
ATOM 2554 O O . ASN A 1 323 ? 10.337 -21.705 -59.206 1.00 41.53 323 ASN A O 1
ATOM 2558 N N . LYS A 1 324 ? 10.261 -23.920 -59.589 1.00 31.97 324 LYS A N 1
ATOM 2559 C CA . LYS A 1 324 ? 11.623 -24.285 -59.158 1.00 31.97 324 LYS A CA 1
ATOM 2560 C C . LYS A 1 324 ? 12.423 -24.582 -60.430 1.00 31.97 324 LYS A C 1
ATOM 2562 O O . LYS A 1 324 ? 11.847 -25.248 -61.275 1.00 31.97 324 LYS A O 1
ATOM 2567 N N . ASP A 1 325 ? 13.679 -24.122 -60.522 1.00 40.19 325 ASP A N 1
ATOM 2568 C CA . ASP A 1 325 ? 14.757 -24.740 -61.341 1.00 40.19 325 ASP A CA 1
ATOM 2569 C C . ASP A 1 325 ? 16.117 -23.983 -61.280 1.00 40.19 325 ASP A C 1
ATOM 2571 O O . ASP A 1 325 ? 17.124 -24.525 -61.715 1.00 40.19 325 ASP A O 1
ATOM 2575 N N . GLU A 1 326 ? 16.216 -22.770 -60.702 1.00 42.34 326 GLU A N 1
ATOM 2576 C CA . GLU A 1 326 ? 17.458 -21.944 -60.746 1.00 42.34 326 GLU A CA 1
ATOM 2577 C C . GLU A 1 326 ? 18.265 -21.822 -59.424 1.00 42.34 326 GLU A C 1
ATOM 2579 O O . GLU A 1 326 ? 19.126 -20.951 -59.310 1.00 42.34 326 GLU A O 1
ATOM 2584 N N . ILE A 1 327 ? 18.010 -22.642 -58.391 1.00 44.12 327 ILE A N 1
ATOM 2585 C CA . ILE A 1 327 ? 18.651 -22.473 -57.056 1.00 44.12 327 ILE A CA 1
ATOM 2586 C C . ILE A 1 327 ? 19.570 -23.643 -56.641 1.00 44.12 327 ILE A C 1
ATOM 2588 O O . ILE A 1 327 ? 20.388 -23.481 -55.737 1.00 44.12 327 ILE A O 1
ATOM 2592 N N . GLU A 1 328 ? 19.524 -24.796 -57.317 1.00 43.19 328 GLU A N 1
ATOM 2593 C CA . GLU A 1 328 ? 20.311 -25.981 -56.916 1.00 43.19 328 GLU A CA 1
ATOM 2594 C C . GLU A 1 328 ? 21.779 -25.979 -57.413 1.00 43.19 328 GLU A C 1
ATOM 2596 O O . GLU A 1 328 ? 22.578 -26.754 -56.904 1.00 43.19 328 GLU A O 1
ATOM 2601 N N . GLU A 1 329 ? 22.192 -25.073 -58.314 1.00 42.66 329 GLU A N 1
ATOM 2602 C CA . GLU A 1 329 ? 23.566 -25.045 -58.880 1.00 42.66 329 GLU A CA 1
ATOM 2603 C C . GLU A 1 329 ? 24.546 -24.089 -58.149 1.00 42.66 329 GLU A C 1
ATOM 2605 O O . GLU A 1 329 ? 25.746 -24.067 -58.423 1.00 42.66 329 GLU A O 1
ATOM 2610 N N . LEU A 1 330 ? 24.067 -23.294 -57.183 1.00 44.47 330 LEU A N 1
ATOM 2611 C CA . LEU A 1 330 ? 24.874 -22.275 -56.479 1.00 44.47 330 LEU A CA 1
ATOM 2612 C C . LEU A 1 330 ? 25.491 -22.746 -55.148 1.00 44.47 330 LEU A C 1
ATOM 2614 O O . LEU A 1 330 ? 26.221 -21.983 -54.516 1.00 44.47 330 LEU A O 1
ATOM 2618 N N . ILE A 1 331 ? 25.209 -23.980 -54.720 1.00 43.12 331 ILE A N 1
ATOM 2619 C CA . ILE A 1 331 ? 25.588 -24.506 -53.395 1.00 43.12 331 ILE A CA 1
ATOM 2620 C C . ILE A 1 331 ? 26.865 -25.378 -53.441 1.00 43.12 331 ILE A C 1
ATOM 2622 O O . ILE A 1 331 ? 27.591 -25.435 -52.453 1.00 43.12 331 ILE A O 1
ATOM 2626 N N . ASP A 1 332 ? 27.226 -25.942 -54.598 1.00 40.72 332 ASP A N 1
ATOM 2627 C CA . ASP A 1 332 ? 28.326 -26.921 -54.749 1.00 40.72 332 ASP A CA 1
ATOM 2628 C C . ASP A 1 332 ? 29.764 -26.341 -54.768 1.00 40.72 332 ASP A C 1
ATOM 2630 O O . ASP A 1 332 ? 30.731 -27.091 -54.898 1.00 40.72 332 ASP A O 1
ATOM 2634 N N . ASN A 1 333 ? 29.957 -25.018 -54.668 1.00 46.28 333 ASN A N 1
ATOM 2635 C CA . ASN A 1 333 ? 31.248 -24.370 -54.987 1.00 46.28 333 ASN A CA 1
ATOM 2636 C C . ASN A 1 333 ? 32.016 -23.723 -53.812 1.00 46.28 333 ASN A C 1
ATOM 2638 O O . ASN A 1 333 ? 33.028 -23.064 -54.054 1.00 46.28 333 ASN A O 1
ATOM 2642 N N . ILE A 1 334 ? 31.586 -23.884 -52.551 1.00 41.31 334 ILE A N 1
ATOM 2643 C CA . ILE A 1 334 ? 32.294 -23.314 -51.377 1.00 41.31 334 ILE A CA 1
ATOM 2644 C C . ILE A 1 334 ? 32.534 -24.368 -50.275 1.00 41.31 334 ILE A C 1
ATOM 2646 O O . ILE A 1 334 ? 32.412 -24.106 -49.081 1.00 41.31 334 ILE A O 1
ATOM 2650 N N . GLU A 1 335 ? 32.955 -25.565 -50.683 1.00 35.56 335 GLU A N 1
ATOM 2651 C CA . GLU A 1 335 ? 33.645 -26.525 -49.813 1.00 35.56 335 GLU A CA 1
ATOM 2652 C C . GLU A 1 335 ? 35.120 -26.626 -50.229 1.00 35.56 335 GLU A C 1
ATOM 2654 O O . GLU A 1 335 ? 35.432 -27.302 -51.205 1.00 35.56 335 GLU A O 1
ATOM 2659 N N . ASN A 1 336 ? 36.033 -25.944 -49.519 1.00 40.12 336 ASN A N 1
ATOM 2660 C CA . ASN A 1 336 ? 37.444 -26.335 -49.315 1.00 40.12 336 ASN A CA 1
ATOM 2661 C C . ASN A 1 336 ? 38.197 -25.293 -48.452 1.00 40.12 336 ASN A C 1
ATOM 2663 O O . ASN A 1 336 ? 38.074 -24.095 -48.684 1.00 40.12 336 ASN A O 1
ATOM 2667 N N . HIS A 1 337 ? 39.040 -25.780 -47.527 1.00 40.75 337 HIS A N 1
ATOM 2668 C CA . HIS A 1 337 ? 39.903 -25.050 -46.565 1.00 40.75 337 HIS A CA 1
ATOM 2669 C C . HIS A 1 337 ? 39.218 -24.496 -45.281 1.00 40.75 337 HIS A C 1
ATOM 2671 O O . HIS A 1 337 ? 38.701 -23.388 -45.280 1.00 40.75 337 HIS A O 1
ATOM 2677 N N . THR A 1 338 ? 39.061 -25.275 -44.191 1.00 37.19 338 THR A N 1
ATOM 2678 C CA . THR A 1 338 ? 40.051 -25.671 -43.131 1.00 37.19 338 THR A CA 1
ATOM 2679 C C . THR A 1 338 ? 40.435 -24.543 -42.147 1.00 37.19 338 THR A C 1
ATOM 2681 O O . THR A 1 338 ? 40.854 -23.494 -42.619 1.00 37.19 338 THR A O 1
ATOM 2684 N N . THR A 1 339 ? 40.453 -24.670 -40.803 1.00 34.00 339 THR A N 1
ATOM 2685 C CA . THR A 1 339 ? 40.159 -25.768 -39.830 1.00 34.00 339 THR A CA 1
ATOM 2686 C C . THR A 1 339 ? 40.170 -25.212 -38.378 1.00 34.00 339 THR A C 1
ATOM 2688 O O . THR A 1 339 ? 40.781 -24.169 -38.163 1.00 34.00 339 THR A O 1
ATOM 2691 N N . ASN A 1 340 ? 39.645 -25.983 -37.402 1.00 37.25 340 ASN A N 1
ATOM 2692 C CA . ASN A 1 340 ? 39.691 -25.813 -35.922 1.00 37.25 340 ASN A CA 1
ATOM 2693 C C . ASN A 1 340 ? 38.695 -24.778 -35.328 1.00 37.25 340 ASN A C 1
ATOM 2695 O O . ASN A 1 340 ? 38.625 -23.656 -35.813 1.00 37.25 340 ASN A O 1
ATOM 2699 N N . ASP A 1 341 ? 37.901 -25.052 -34.280 1.00 35.38 341 ASP A N 1
ATOM 2700 C CA . ASP A 1 341 ? 37.787 -26.240 -33.408 1.00 35.38 341 ASP A CA 1
ATOM 2701 C C . ASP A 1 341 ? 36.324 -26.687 -33.189 1.00 35.38 341 ASP A C 1
ATOM 2703 O O . ASP A 1 341 ? 35.383 -25.897 -33.223 1.00 35.38 341 ASP A O 1
ATOM 2707 N N . THR A 1 342 ? 36.148 -27.988 -32.955 1.00 33.81 342 THR A N 1
ATOM 2708 C CA . THR A 1 342 ? 34.864 -28.693 -32.783 1.00 33.81 342 THR A CA 1
ATOM 2709 C C . THR A 1 342 ? 34.324 -28.663 -31.350 1.00 33.81 342 THR A C 1
ATOM 2711 O O . THR A 1 342 ? 35.119 -28.783 -30.421 1.00 33.81 342 THR A O 1
ATOM 2714 N N . ILE A 1 343 ? 32.992 -28.722 -31.179 1.00 36.56 343 ILE A N 1
ATOM 2715 C CA . ILE A 1 343 ? 32.272 -29.837 -30.508 1.00 36.56 343 ILE A CA 1
ATOM 2716 C C . ILE A 1 343 ? 30.741 -29.626 -30.607 1.00 36.56 343 ILE A C 1
ATOM 2718 O O . ILE A 1 343 ? 30.203 -28.698 -30.017 1.00 36.56 343 ILE A O 1
ATOM 2722 N N . LEU A 1 344 ? 30.103 -30.499 -31.403 1.00 33.25 344 LEU A N 1
ATOM 2723 C CA . LEU A 1 344 ? 28.843 -31.244 -31.187 1.00 33.25 344 LEU A CA 1
ATOM 2724 C C . LEU A 1 344 ? 27.744 -30.613 -30.302 1.00 33.25 344 LEU A C 1
ATOM 2726 O O . LEU A 1 344 ? 28.005 -30.234 -29.167 1.00 33.25 344 LEU A O 1
ATOM 2730 N N . ASP A 1 345 ? 26.446 -30.729 -30.561 1.00 31.31 345 ASP A N 1
ATOM 2731 C CA . ASP A 1 345 ? 25.564 -31.097 -31.682 1.00 31.31 345 ASP A CA 1
ATOM 2732 C C . ASP A 1 345 ? 24.174 -31.260 -31.019 1.00 31.31 345 ASP A C 1
ATOM 2734 O O . ASP A 1 345 ? 24.093 -31.617 -29.839 1.00 31.31 345 ASP A O 1
ATOM 2738 N N . ASN A 1 346 ? 23.090 -31.128 -31.790 1.00 33.94 346 ASN A N 1
ATOM 2739 C CA . ASN A 1 346 ? 21.683 -31.339 -31.389 1.00 33.94 346 ASN A CA 1
ATOM 2740 C C . ASN A 1 346 ? 21.034 -30.243 -30.509 1.00 33.94 346 ASN A C 1
ATOM 2742 O O . ASN A 1 346 ? 21.134 -30.272 -29.286 1.00 33.94 346 ASN A O 1
ATOM 2746 N N . ILE A 1 347 ? 20.238 -29.368 -31.138 1.00 33.75 347 ILE A N 1
ATOM 2747 C CA . ILE A 1 347 ? 18.886 -28.969 -30.687 1.00 33.75 347 ILE A CA 1
ATOM 2748 C C . ILE A 1 347 ? 18.105 -28.452 -31.906 1.00 33.75 347 ILE A C 1
ATOM 2750 O O . ILE A 1 347 ? 18.634 -27.725 -32.746 1.00 33.75 347 ILE A O 1
ATOM 2754 N N . GLU A 1 348 ? 16.846 -28.867 -32.016 1.00 33.53 348 GLU A N 1
ATOM 2755 C CA . GLU A 1 348 ? 15.977 -28.623 -33.166 1.00 33.53 348 GLU A CA 1
ATOM 2756 C C . GLU A 1 348 ? 15.204 -27.287 -33.062 1.00 33.53 348 GLU A C 1
ATOM 2758 O O . GLU A 1 348 ? 14.598 -26.974 -32.043 1.00 33.53 348 GLU A O 1
ATOM 2763 N N . PHE A 1 349 ? 15.150 -26.540 -34.171 1.00 28.52 349 PHE A N 1
ATOM 2764 C CA . PHE A 1 349 ? 13.953 -25.819 -34.649 1.00 28.52 349 PHE A CA 1
ATOM 2765 C C . PHE A 1 349 ? 13.187 -24.810 -33.739 1.00 28.52 349 PHE A C 1
ATOM 2767 O O . PHE A 1 349 ? 11.956 -24.813 -33.739 1.00 28.52 349 PHE A O 1
ATOM 2774 N N . THR A 1 350 ? 13.847 -23.830 -33.093 1.00 32.12 350 THR A N 1
ATOM 2775 C CA . THR A 1 350 ? 13.133 -22.624 -32.562 1.00 32.12 350 THR A CA 1
ATOM 2776 C C . THR A 1 350 ? 13.798 -21.240 -32.734 1.00 32.12 350 THR A C 1
ATOM 2778 O O . THR A 1 350 ? 13.155 -20.236 -32.446 1.00 32.12 350 THR A O 1
ATOM 2781 N N . HIS A 1 351 ? 15.042 -21.114 -33.215 1.00 35.12 351 HIS A N 1
ATOM 2782 C CA . HIS A 1 351 ? 15.845 -19.883 -33.009 1.00 35.12 351 HIS A CA 1
ATOM 2783 C C . HIS A 1 351 ? 15.799 -18.762 -34.083 1.00 35.12 351 HIS A C 1
ATOM 2785 O O . HIS A 1 351 ? 16.629 -17.854 -34.038 1.00 35.12 351 HIS A O 1
ATOM 2791 N N . TYR A 1 352 ? 14.850 -18.752 -35.029 1.00 31.50 352 TYR A N 1
ATOM 2792 C CA . TYR A 1 352 ? 14.810 -17.706 -36.079 1.00 31.50 352 TYR A CA 1
ATOM 2793 C C . TYR A 1 352 ? 13.983 -16.441 -35.747 1.00 31.50 352 TYR A C 1
ATOM 2795 O O . TYR A 1 352 ? 14.185 -15.421 -36.398 1.00 31.50 352 TYR A O 1
ATOM 2803 N N . GLU A 1 353 ? 13.099 -16.452 -34.738 1.00 33.31 353 GLU A N 1
ATOM 2804 C CA . GLU A 1 353 ? 12.280 -15.269 -34.365 1.00 33.31 353 GLU A CA 1
ATOM 2805 C C . GLU A 1 353 ? 12.891 -14.403 -33.238 1.00 33.31 353 GLU A C 1
ATOM 2807 O O . GLU A 1 353 ? 12.520 -13.239 -33.052 1.00 33.31 353 GLU A O 1
ATOM 2812 N N . GLU A 1 354 ? 13.842 -14.943 -32.470 1.00 34.25 354 GLU A N 1
ATOM 2813 C CA . GLU A 1 354 ? 14.462 -14.231 -31.339 1.00 34.25 354 GLU A CA 1
ATOM 2814 C C . GLU A 1 354 ? 15.555 -13.253 -31.796 1.00 34.25 354 GLU A C 1
ATOM 2816 O O . GLU A 1 354 ? 15.668 -12.150 -31.258 1.00 34.25 354 GLU A O 1
ATOM 2821 N N . THR A 1 355 ? 16.303 -13.595 -32.849 1.00 43.38 355 THR A N 1
ATOM 2822 C CA . THR A 1 355 ? 17.366 -12.746 -33.414 1.00 43.38 355 THR A CA 1
ATOM 2823 C C . THR A 1 355 ? 16.827 -11.472 -34.069 1.00 43.38 355 THR A C 1
ATOM 2825 O O . THR A 1 355 ? 17.469 -10.424 -33.978 1.00 43.38 355 THR A O 1
ATOM 2828 N N . GLU A 1 356 ? 15.634 -11.510 -34.670 1.00 42.25 356 GLU A N 1
ATOM 2829 C CA . GLU A 1 356 ? 15.018 -10.321 -35.273 1.00 42.25 356 GLU A CA 1
ATOM 2830 C C . GLU A 1 356 ? 14.523 -9.331 -34.204 1.00 42.25 356 GLU A C 1
ATOM 2832 O O . GLU A 1 356 ? 14.752 -8.125 -34.319 1.00 42.25 356 GLU A O 1
ATOM 2837 N N . ASN A 1 357 ? 13.943 -9.828 -33.103 1.00 46.97 357 ASN A N 1
ATOM 2838 C CA . ASN A 1 357 ? 13.593 -8.989 -31.952 1.00 46.97 357 ASN A CA 1
ATOM 2839 C C . ASN A 1 357 ? 14.835 -8.396 -31.273 1.00 46.97 357 ASN A C 1
ATOM 2841 O O . ASN A 1 357 ? 14.804 -7.226 -30.895 1.00 46.97 357 ASN A O 1
ATOM 2845 N N . GLN A 1 358 ? 15.933 -9.152 -31.171 1.00 50.91 358 GLN A N 1
ATOM 2846 C CA . GLN A 1 358 ? 17.211 -8.640 -30.668 1.00 50.91 358 GLN A CA 1
ATOM 2847 C C . GLN A 1 358 ? 17.744 -7.511 -31.567 1.00 50.91 358 GLN A C 1
ATOM 2849 O O . GLN A 1 358 ? 18.099 -6.448 -31.070 1.00 50.91 358 GLN A O 1
ATOM 2854 N N . ALA A 1 359 ? 17.724 -7.685 -32.894 1.00 52.97 359 ALA A N 1
ATOM 2855 C CA . ALA A 1 359 ? 18.166 -6.665 -33.847 1.00 52.97 359 ALA A CA 1
ATOM 2856 C C . ALA A 1 359 ? 17.298 -5.391 -33.809 1.00 52.97 359 ALA A C 1
ATOM 2858 O O . ALA A 1 359 ? 17.829 -4.282 -33.925 1.00 52.97 359 ALA A O 1
ATOM 2859 N N . ILE A 1 360 ? 15.981 -5.537 -33.609 1.00 50.88 360 ILE A N 1
ATOM 2860 C CA . ILE A 1 360 ? 15.040 -4.423 -33.415 1.00 50.88 360 ILE A CA 1
ATOM 2861 C C . ILE A 1 360 ? 15.268 -3.739 -32.061 1.00 50.88 360 ILE A C 1
ATOM 2863 O O . ILE A 1 360 ? 15.265 -2.512 -32.010 1.00 50.88 360 ILE A O 1
ATOM 2867 N N . GLN A 1 361 ? 15.518 -4.481 -30.978 1.00 50.59 361 GLN A N 1
ATOM 2868 C CA . GLN A 1 361 ? 15.851 -3.901 -29.671 1.00 50.59 361 GLN A CA 1
ATOM 2869 C C . GLN A 1 361 ? 17.193 -3.170 -29.702 1.00 50.59 361 GLN A C 1
ATOM 2871 O O . GLN A 1 361 ? 17.269 -2.042 -29.238 1.00 50.59 361 GLN A O 1
ATOM 2876 N N . ASP A 1 362 ? 18.220 -3.737 -30.326 1.00 54.97 362 ASP A N 1
ATOM 2877 C CA . ASP A 1 362 ? 19.507 -3.085 -30.574 1.00 54.97 362 ASP A CA 1
ATOM 2878 C C . ASP A 1 362 ? 19.369 -1.821 -31.434 1.00 54.97 362 ASP A C 1
ATOM 2880 O O . ASP A 1 362 ? 20.099 -0.844 -31.247 1.00 54.97 362 ASP A O 1
ATOM 2884 N N . LEU A 1 363 ? 18.462 -1.834 -32.417 1.00 52.31 363 LEU A N 1
ATOM 2885 C CA . LEU A 1 363 ? 18.157 -0.663 -33.233 1.00 52.31 363 LEU A CA 1
ATOM 2886 C C . LEU A 1 363 ? 17.430 0.396 -32.404 1.00 52.31 363 LEU A C 1
ATOM 2888 O O . LEU A 1 363 ? 17.875 1.538 -32.415 1.00 52.31 363 LEU A O 1
ATOM 2892 N N . CYS A 1 364 ? 16.414 0.021 -31.624 1.00 49.56 364 CYS A N 1
ATOM 2893 C CA . CYS A 1 364 ? 15.760 0.907 -30.663 1.00 49.56 364 CYS A CA 1
ATOM 2894 C C . CYS A 1 364 ? 16.747 1.473 -29.635 1.00 49.56 364 CYS A C 1
ATOM 2896 O O . CYS A 1 364 ? 16.700 2.664 -29.387 1.00 49.56 364 CYS A O 1
ATOM 2898 N N . THR A 1 365 ? 17.687 0.692 -29.100 1.00 48.75 365 THR A N 1
ATOM 2899 C CA . THR A 1 365 ? 18.691 1.169 -28.131 1.00 48.75 365 THR A CA 1
ATOM 2900 C C . THR A 1 365 ? 19.674 2.163 -28.758 1.00 48.75 365 THR A C 1
ATOM 2902 O O . THR A 1 365 ? 20.032 3.150 -28.124 1.00 48.75 365 THR A O 1
ATOM 2905 N N . ARG A 1 366 ? 20.066 1.979 -30.027 1.00 50.78 366 ARG A N 1
ATOM 2906 C CA . ARG A 1 366 ? 20.845 2.998 -30.761 1.00 50.78 366 ARG A CA 1
ATOM 2907 C C . ARG A 1 366 ? 20.019 4.254 -31.038 1.00 50.78 366 ARG A C 1
ATOM 2909 O O . ARG A 1 366 ? 20.481 5.353 -30.768 1.00 50.78 366 ARG A O 1
ATOM 2916 N N . VAL A 1 367 ? 18.777 4.083 -31.486 1.00 48.75 367 VAL A N 1
ATOM 2917 C CA . VAL A 1 367 ? 17.797 5.160 -31.700 1.00 48.75 367 VAL A CA 1
ATOM 2918 C C . VAL A 1 367 ? 17.522 5.926 -30.395 1.00 48.75 367 VAL A C 1
ATOM 2920 O O . VAL A 1 367 ? 17.419 7.146 -30.433 1.00 48.75 367 VAL A O 1
ATOM 2923 N N . HIS A 1 368 ? 17.481 5.264 -29.236 1.00 43.41 368 HIS A N 1
ATOM 2924 C CA . HIS A 1 368 ? 17.348 5.897 -27.919 1.00 43.41 368 HIS A CA 1
ATOM 2925 C C . HIS A 1 368 ? 18.561 6.764 -27.554 1.00 43.41 368 HIS A C 1
ATOM 2927 O O . HIS A 1 368 ? 18.387 7.785 -26.895 1.00 43.41 368 HIS A O 1
ATOM 2933 N N . ASN A 1 369 ? 19.767 6.378 -27.982 1.00 43.25 369 ASN A N 1
ATOM 2934 C CA . ASN A 1 369 ? 20.998 7.085 -27.629 1.00 43.25 369 ASN A CA 1
ATOM 2935 C C . ASN A 1 369 ? 21.382 8.188 -28.638 1.00 43.25 369 ASN A C 1
ATOM 2937 O O . ASN A 1 369 ? 21.986 9.179 -28.237 1.00 43.25 369 ASN A O 1
ATOM 2941 N N . ASN A 1 370 ? 21.022 8.041 -29.922 1.00 41.97 370 ASN A N 1
ATOM 2942 C CA . ASN A 1 370 ? 21.581 8.840 -31.025 1.00 41.97 370 ASN A CA 1
ATOM 2943 C C . ASN A 1 370 ? 20.551 9.511 -31.963 1.00 41.97 370 ASN A C 1
ATOM 2945 O O . ASN A 1 370 ? 20.955 10.109 -32.962 1.00 41.97 370 ASN A O 1
ATOM 2949 N N . THR A 1 371 ? 19.236 9.417 -31.717 1.00 40.53 371 THR A N 1
ATOM 2950 C CA . THR A 1 371 ? 18.255 9.984 -32.666 1.00 40.53 371 THR A CA 1
ATOM 2951 C C . THR A 1 371 ? 18.400 11.487 -32.882 1.00 40.53 371 THR A C 1
ATOM 2953 O O . THR A 1 371 ? 18.802 12.247 -32.004 1.00 40.53 371 THR A O 1
ATOM 2956 N N . ALA A 1 372 ? 17.885 11.928 -34.033 1.00 50.94 372 ALA A N 1
ATOM 2957 C CA . ALA A 1 372 ? 17.650 13.325 -34.382 1.00 50.94 372 ALA A CA 1
ATOM 2958 C C . ALA A 1 372 ? 16.726 14.105 -33.419 1.00 50.94 372 ALA A C 1
ATOM 2960 O O . ALA A 1 372 ? 16.394 15.238 -33.720 1.00 50.94 372 ALA A O 1
ATOM 2961 N N . PHE A 1 373 ? 16.307 13.538 -32.288 1.00 57.47 373 PHE A N 1
ATOM 2962 C CA . PHE A 1 373 ? 15.592 14.224 -31.212 1.00 57.47 373 PHE A CA 1
ATOM 2963 C C . PHE A 1 373 ? 16.298 13.917 -29.886 1.00 57.47 373 PHE A C 1
ATOM 2965 O O . PHE A 1 373 ? 15.703 13.361 -28.964 1.00 57.47 373 PHE A O 1
ATOM 2972 N N . ALA A 1 374 ? 17.597 14.220 -29.808 1.00 53.78 374 ALA A N 1
ATOM 2973 C CA . ALA A 1 374 ? 18.413 13.901 -28.641 1.00 53.78 374 ALA A CA 1
ATOM 2974 C C . ALA A 1 374 ? 17.802 14.543 -27.383 1.00 53.78 374 ALA A C 1
ATOM 2976 O O . ALA A 1 374 ? 17.599 15.758 -27.344 1.00 53.78 374 ALA A O 1
ATOM 2977 N N . GLY A 1 375 ? 17.473 13.712 -26.386 1.00 58.00 375 GLY A N 1
ATOM 2978 C CA . GLY A 1 375 ? 16.725 14.105 -25.184 1.00 58.00 375 GLY A CA 1
ATOM 2979 C C . GLY A 1 375 ? 15.211 13.817 -25.211 1.00 58.00 375 GLY A C 1
ATOM 2980 O O . GLY A 1 375 ? 14.535 14.079 -24.214 1.00 58.00 375 GLY A O 1
ATOM 2981 N N . VAL A 1 376 ? 14.659 13.257 -26.297 1.00 63.56 376 VAL A N 1
ATOM 2982 C CA . VAL A 1 376 ? 13.228 12.914 -26.423 1.00 63.56 376 VAL A CA 1
ATOM 2983 C C . VAL A 1 376 ? 13.035 11.424 -26.698 1.00 63.56 376 VAL A C 1
ATOM 2985 O O . VAL A 1 376 ? 13.502 10.892 -27.701 1.00 63.56 376 VAL A O 1
ATOM 2988 N N . VAL A 1 377 ? 12.274 10.751 -25.835 1.00 64.81 377 VAL A N 1
ATOM 2989 C CA . VAL A 1 377 ? 11.855 9.361 -26.058 1.00 64.81 377 VAL A CA 1
ATOM 2990 C C . VAL A 1 377 ? 10.611 9.353 -26.958 1.00 64.81 377 VAL A C 1
ATOM 2992 O O . VAL A 1 377 ? 9.649 10.052 -26.637 1.00 64.81 377 VAL A O 1
ATOM 2995 N N . PRO A 1 378 ? 10.564 8.567 -28.050 1.00 73.94 378 PRO A N 1
ATOM 2996 C CA . PRO A 1 378 ? 9.342 8.423 -28.836 1.00 73.94 378 PRO A CA 1
ATOM 2997 C C . PRO A 1 378 ? 8.256 7.733 -27.999 1.00 73.94 378 PRO A C 1
ATOM 2999 O O . PRO A 1 378 ? 8.433 6.603 -27.543 1.00 73.94 378 PRO A O 1
ATOM 3002 N N . TYR A 1 379 ? 7.103 8.380 -27.811 1.00 78.31 379 TYR A N 1
ATOM 3003 C CA . TYR A 1 379 ? 6.002 7.825 -27.006 1.00 78.31 379 TYR A CA 1
ATOM 3004 C C . TYR A 1 379 ? 5.272 6.665 -27.712 1.00 78.31 379 TYR A C 1
ATOM 3006 O O . TYR A 1 379 ? 4.467 5.963 -27.096 1.00 78.31 379 TYR A O 1
ATOM 3014 N N . SER A 1 380 ? 5.505 6.468 -29.015 1.00 83.31 380 SER A N 1
ATOM 3015 C CA . SER A 1 380 ? 4.965 5.339 -29.772 1.00 83.31 380 SER A CA 1
ATOM 3016 C C . SER A 1 380 ? 5.863 4.942 -30.944 1.00 83.31 380 SER A C 1
ATOM 3018 O O . SER A 1 380 ? 6.703 5.710 -31.416 1.00 83.31 380 SER A O 1
ATOM 3020 N N . THR A 1 381 ? 5.671 3.727 -31.453 1.00 85.88 381 THR A N 1
ATOM 3021 C CA . THR A 1 381 ? 6.350 3.201 -32.643 1.00 85.88 381 THR A CA 1
ATOM 3022 C C . THR A 1 381 ? 5.408 2.251 -33.378 1.00 85.88 381 THR A C 1
ATOM 3024 O O . THR A 1 381 ? 4.668 1.498 -32.745 1.00 85.88 381 THR A O 1
ATOM 3027 N N . LYS A 1 382 ? 5.419 2.276 -34.714 1.00 84.94 382 LYS A N 1
ATOM 3028 C CA . LYS A 1 382 ? 4.686 1.327 -35.568 1.00 84.94 382 LYS A CA 1
ATOM 3029 C C . LYS A 1 382 ? 5.522 0.922 -36.775 1.00 84.94 382 LYS A C 1
ATOM 3031 O O . LYS A 1 382 ? 6.302 1.723 -37.285 1.00 84.94 382 LYS A O 1
ATOM 3036 N N . THR A 1 383 ? 5.285 -0.284 -37.279 1.00 87.62 383 THR A N 1
ATOM 3037 C CA . THR A 1 383 ? 5.649 -0.655 -38.648 1.00 87.62 383 THR A CA 1
ATOM 3038 C C . THR A 1 383 ? 4.660 -0.028 -39.635 1.00 87.62 383 THR A C 1
ATOM 3040 O O . THR A 1 383 ? 3.448 -0.044 -39.416 1.00 87.62 383 THR A O 1
ATOM 3043 N N . VAL A 1 384 ? 5.177 0.569 -40.707 1.00 87.50 384 VAL A N 1
ATOM 3044 C CA . VAL A 1 384 ? 4.410 1.241 -41.768 1.00 87.50 384 VAL A CA 1
ATOM 3045 C C . VAL A 1 384 ? 5.057 0.984 -43.131 1.00 87.50 384 VAL A C 1
ATOM 3047 O O . VAL A 1 384 ? 6.247 0.685 -43.221 1.00 87.50 384 VAL A O 1
ATOM 3050 N N . LYS A 1 385 ? 4.296 1.136 -44.217 1.00 84.94 385 LYS A N 1
ATOM 3051 C CA . LYS A 1 385 ? 4.750 0.791 -45.574 1.00 84.94 385 LYS A CA 1
ATOM 3052 C C . LYS A 1 385 ? 5.669 1.834 -46.196 1.00 84.94 385 LYS A C 1
ATOM 3054 O O . LYS A 1 385 ? 6.395 1.523 -47.132 1.00 84.94 385 LYS A O 1
ATOM 3059 N N . ASN A 1 386 ? 5.588 3.090 -45.753 1.00 86.25 386 ASN A N 1
ATOM 3060 C CA . ASN A 1 386 ? 6.375 4.213 -46.271 1.00 86.25 386 ASN A CA 1
ATOM 3061 C C . ASN A 1 386 ? 6.271 5.456 -45.362 1.00 86.25 386 ASN A C 1
ATOM 3063 O O . ASN A 1 386 ? 5.428 5.533 -44.466 1.00 86.25 386 ASN A O 1
ATOM 3067 N N . ALA A 1 387 ? 7.098 6.468 -45.646 1.00 82.81 387 ALA A N 1
ATOM 3068 C CA . ALA A 1 387 ? 7.127 7.737 -44.916 1.00 82.81 387 ALA A CA 1
ATOM 3069 C C . ALA A 1 387 ? 5.796 8.521 -44.952 1.00 82.81 387 ALA A C 1
ATOM 3071 O O . ALA A 1 387 ? 5.499 9.266 -44.020 1.00 82.81 387 ALA A O 1
ATOM 3072 N N . PHE A 1 388 ? 4.970 8.351 -45.992 1.00 83.69 388 PHE A N 1
ATOM 3073 C CA . PHE A 1 388 ? 3.659 9.003 -46.064 1.00 83.69 388 PHE A CA 1
ATOM 3074 C C . PHE A 1 388 ? 2.666 8.376 -45.077 1.00 83.69 388 PHE A C 1
ATOM 3076 O O . PHE A 1 388 ? 1.936 9.096 -44.402 1.00 83.69 388 PHE A O 1
ATOM 3083 N N . GLU A 1 389 ? 2.668 7.050 -44.927 1.00 86.12 389 GLU A N 1
ATOM 3084 C CA . GLU A 1 389 ? 1.864 6.357 -43.915 1.00 86.12 389 GLU A CA 1
ATOM 3085 C C . GLU A 1 389 ? 2.359 6.672 -42.491 1.00 86.12 389 GLU A C 1
ATOM 3087 O O . GLU A 1 389 ? 1.534 6.892 -41.607 1.00 86.12 389 GLU A O 1
ATOM 3092 N N . CYS A 1 390 ? 3.674 6.832 -42.290 1.00 88.19 390 CYS A N 1
ATOM 3093 C CA . CYS A 1 390 ? 4.265 7.360 -41.049 1.00 88.19 390 CYS A CA 1
ATOM 3094 C C . CYS A 1 390 ? 3.689 8.746 -40.684 1.00 88.19 390 CYS A C 1
ATOM 3096 O O . CYS A 1 390 ? 3.067 8.923 -39.634 1.00 88.19 390 CYS A O 1
ATOM 3098 N N . GLN A 1 391 ? 3.797 9.720 -41.598 1.00 85.81 391 GLN A N 1
ATOM 3099 C CA . GLN A 1 391 ? 3.256 11.072 -41.414 1.00 85.81 391 GLN A CA 1
ATOM 3100 C C . GLN A 1 391 ? 1.733 11.069 -41.205 1.00 85.81 391 GLN A C 1
ATOM 3102 O O . GLN A 1 391 ? 1.214 11.769 -40.335 1.00 85.81 391 GLN A O 1
ATOM 3107 N N . LYS A 1 392 ? 0.997 10.285 -41.999 1.00 83.88 392 LYS A N 1
ATOM 3108 C CA . LYS A 1 392 ? -0.462 10.200 -41.916 1.00 83.88 392 LYS A CA 1
ATOM 3109 C C . LYS A 1 392 ? -0.912 9.652 -40.562 1.00 83.88 392 LYS A C 1
ATOM 3111 O O . LYS A 1 392 ? -1.810 10.224 -39.956 1.00 83.88 392 LYS A O 1
ATOM 3116 N N . THR A 1 393 ? -0.266 8.598 -40.070 1.00 85.12 393 THR A N 1
ATOM 3117 C CA . THR A 1 393 ? -0.592 7.975 -38.777 1.00 85.12 393 THR A CA 1
ATOM 3118 C C . THR A 1 393 ? -0.333 8.938 -37.615 1.00 85.12 393 THR A C 1
ATOM 3120 O O . THR A 1 393 ? -1.173 9.070 -36.727 1.00 85.12 393 THR A O 1
ATOM 3123 N N . CYS A 1 394 ? 0.766 9.698 -37.672 1.00 85.62 394 CYS A N 1
ATOM 3124 C CA . CYS A 1 394 ? 1.062 10.787 -36.736 1.00 85.62 394 CYS A CA 1
ATOM 3125 C C . CYS A 1 394 ? -0.071 11.831 -36.685 1.00 85.62 394 CYS A C 1
ATOM 3127 O O . CYS A 1 394 ? -0.556 12.189 -35.613 1.00 85.62 394 CYS A O 1
ATOM 3129 N N . VAL A 1 395 ? -0.563 12.284 -37.843 1.00 79.81 395 VAL A N 1
ATOM 3130 C CA . VAL A 1 395 ? -1.633 13.293 -37.903 1.00 79.81 395 VAL A CA 1
ATOM 3131 C C . VAL A 1 395 ? -3.012 12.720 -37.555 1.00 79.81 395 VAL A C 1
ATOM 3133 O O . VAL A 1 395 ? -3.784 13.397 -36.880 1.00 79.81 395 VAL A O 1
ATOM 3136 N N . GLU A 1 396 ? -3.363 11.509 -37.987 1.00 76.88 396 GLU A N 1
ATOM 3137 C CA . GLU A 1 396 ? -4.726 10.969 -37.843 1.00 76.88 396 GLU A CA 1
ATOM 3138 C C . GLU A 1 396 ? -4.960 10.212 -36.528 1.00 76.88 396 GLU A C 1
ATOM 3140 O O . GLU A 1 396 ? -6.000 10.410 -35.896 1.00 76.88 396 GLU A O 1
ATOM 3145 N N . GLU A 1 397 ? -4.014 9.372 -36.099 1.00 79.06 397 GLU A N 1
ATOM 3146 C CA . GLU A 1 397 ? -4.214 8.451 -34.971 1.00 79.06 397 GLU A CA 1
ATOM 3147 C C . GLU A 1 397 ? -3.663 8.978 -33.644 1.00 79.06 397 GLU A C 1
ATOM 3149 O O . GLU A 1 397 ? -4.210 8.653 -32.590 1.00 79.06 397 GLU A O 1
ATOM 3154 N N . PHE A 1 398 ? -2.621 9.814 -33.675 1.00 80.12 398 PHE A N 1
ATOM 3155 C CA . PHE A 1 398 ? -1.917 10.249 -32.470 1.00 80.12 398 PHE A CA 1
ATOM 3156 C C . PHE A 1 398 ? -2.084 11.758 -32.186 1.00 80.12 398 PHE A C 1
ATOM 3158 O O . PHE A 1 398 ? -1.446 12.589 -32.834 1.00 80.12 398 PHE A O 1
ATOM 3165 N N . PRO A 1 399 ? -2.911 12.161 -31.196 1.00 71.81 399 PRO A N 1
ATOM 3166 C CA . PRO A 1 399 ? -3.212 13.570 -30.925 1.00 71.81 399 PRO A CA 1
ATOM 3167 C C . PRO A 1 399 ? -2.001 14.463 -30.635 1.00 71.81 399 PRO A C 1
ATOM 3169 O O . PRO A 1 399 ? -1.986 15.609 -31.082 1.00 71.81 399 PRO A O 1
ATOM 3172 N N . LEU A 1 400 ? -1.013 13.923 -29.914 1.00 77.06 400 LEU A N 1
ATOM 3173 C CA . LEU A 1 400 ? 0.178 14.630 -29.429 1.00 77.06 400 LEU A CA 1
ATOM 3174 C C . LEU A 1 400 ? 1.337 14.644 -30.435 1.00 77.06 400 LEU A C 1
ATOM 3176 O O . LEU A 1 400 ? 2.358 15.259 -30.171 1.00 77.06 400 LEU A O 1
ATOM 3180 N N . CYS A 1 401 ? 1.212 13.956 -31.571 1.00 82.50 401 CYS A N 1
ATOM 3181 C CA . CYS A 1 401 ? 2.328 13.785 -32.491 1.00 82.50 401 CYS A CA 1
ATOM 3182 C C . CYS A 1 401 ? 2.717 15.097 -33.194 1.00 82.50 401 CYS A C 1
ATOM 3184 O O . CYS A 1 401 ? 1.922 15.638 -33.970 1.00 82.50 401 CYS A O 1
ATOM 3186 N N . VAL A 1 402 ? 3.945 15.565 -32.952 1.00 77.69 402 VAL A N 1
ATOM 3187 C CA . VAL A 1 402 ? 4.525 16.781 -33.555 1.00 77.69 402 VAL A CA 1
ATOM 3188 C C . VAL A 1 402 ? 5.866 16.539 -34.257 1.00 77.69 402 VAL A C 1
ATOM 3190 O O . VAL A 1 402 ? 6.349 17.432 -34.947 1.00 77.69 402 VAL A O 1
ATOM 3193 N N . ALA A 1 403 ? 6.442 15.336 -34.171 1.00 78.75 403 ALA A N 1
ATOM 3194 C CA . ALA A 1 403 ? 7.511 14.900 -35.071 1.00 78.75 403 ALA A CA 1
ATOM 3195 C C . ALA A 1 403 ? 7.490 13.379 -35.302 1.00 78.75 403 ALA A C 1
ATOM 3197 O O . ALA A 1 403 ? 6.925 12.619 -34.509 1.00 78.75 403 ALA A O 1
ATOM 3198 N N . VAL A 1 404 ? 8.114 12.929 -36.393 1.00 85.31 404 VAL A N 1
ATOM 3199 C CA . VAL A 1 404 ? 8.343 11.508 -36.691 1.00 85.31 404 VAL A CA 1
ATOM 3200 C C . VAL A 1 404 ? 9.756 11.239 -37.194 1.00 85.31 404 VAL A C 1
ATOM 3202 O O . VAL A 1 404 ? 10.346 12.064 -37.892 1.00 85.31 404 VAL A O 1
ATOM 3205 N N . VAL A 1 405 ? 10.258 10.035 -36.915 1.00 83.56 405 VAL A N 1
ATOM 3206 C CA . VAL A 1 405 ? 11.440 9.465 -37.578 1.00 83.56 405 VAL A CA 1
ATOM 3207 C C . VAL A 1 405 ? 11.016 8.196 -38.307 1.00 83.56 405 VAL A C 1
ATOM 3209 O O . VAL A 1 405 ? 10.555 7.236 -37.692 1.00 83.56 405 VAL A O 1
ATOM 3212 N N . PHE A 1 406 ? 11.167 8.202 -39.628 1.00 85.88 406 PHE A N 1
ATOM 3213 C CA . PHE A 1 406 ? 10.924 7.062 -40.503 1.00 85.88 406 PHE A CA 1
ATOM 3214 C C . PHE A 1 406 ? 12.249 6.379 -40.857 1.00 85.88 406 PHE A C 1
ATOM 3216 O O . PHE A 1 406 ? 13.173 7.032 -41.342 1.00 85.88 406 PHE A O 1
ATOM 3223 N N . TYR A 1 407 ? 12.320 5.065 -40.651 1.00 83.19 407 TYR A N 1
ATOM 3224 C CA . TYR A 1 407 ? 13.478 4.225 -40.936 1.00 83.19 407 TYR A CA 1
ATOM 3225 C C . TYR A 1 407 ? 13.114 3.189 -42.004 1.00 83.19 407 TYR A C 1
ATOM 3227 O O . TYR A 1 407 ? 12.463 2.175 -41.729 1.00 83.19 407 TYR A O 1
ATOM 3235 N N . PHE A 1 408 ? 13.543 3.444 -43.237 1.00 84.38 408 PHE A N 1
ATOM 3236 C CA . PHE A 1 408 ? 13.487 2.483 -44.331 1.00 84.38 408 PHE A CA 1
ATOM 3237 C C . PHE A 1 408 ? 14.547 1.400 -44.114 1.00 84.38 408 PHE A C 1
ATOM 3239 O O . PHE A 1 408 ? 15.738 1.704 -44.081 1.00 84.38 408 PHE A O 1
ATOM 3246 N N . VAL A 1 409 ? 14.098 0.151 -43.996 1.00 81.81 409 VAL A N 1
ATOM 3247 C CA . VAL A 1 409 ? 14.952 -1.041 -43.906 1.00 81.81 409 VAL A CA 1
ATOM 3248 C C . VAL A 1 409 ? 14.947 -1.734 -45.266 1.00 81.81 409 VAL A C 1
ATOM 3250 O O . VAL A 1 409 ? 13.910 -2.250 -45.684 1.00 81.81 409 VAL A O 1
ATOM 3253 N N . HIS A 1 410 ? 16.081 -1.758 -45.962 1.00 81.50 410 HIS A N 1
ATOM 3254 C CA . HIS A 1 410 ? 16.155 -2.181 -47.366 1.00 81.50 410 HIS A CA 1
ATOM 3255 C C . HIS A 1 410 ? 15.790 -3.654 -47.604 1.00 81.50 410 HIS A C 1
ATOM 3257 O O . HIS A 1 410 ? 15.248 -3.988 -48.657 1.00 81.50 410 HIS A O 1
ATOM 3263 N N . ASN A 1 411 ? 16.036 -4.522 -46.618 1.00 78.25 411 ASN A N 1
ATOM 3264 C CA . ASN A 1 411 ? 15.714 -5.951 -46.687 1.00 78.25 411 ASN A CA 1
ATOM 3265 C C . ASN A 1 411 ? 14.277 -6.295 -46.253 1.00 78.25 411 ASN A C 1
ATOM 3267 O O . ASN A 1 411 ? 13.888 -7.459 -46.330 1.00 78.25 411 ASN A O 1
ATOM 3271 N N . LYS A 1 412 ? 13.459 -5.314 -45.841 1.00 71.69 412 LYS A N 1
ATOM 3272 C CA . LYS A 1 412 ? 12.053 -5.534 -45.471 1.00 71.69 412 LYS A CA 1
ATOM 3273 C C . LYS A 1 412 ? 11.100 -4.885 -46.471 1.00 71.69 412 LYS A C 1
ATOM 3275 O O . LYS A 1 412 ? 11.062 -3.668 -46.614 1.00 71.69 412 LYS A O 1
ATOM 3280 N N . LYS A 1 413 ? 10.260 -5.680 -47.140 1.00 71.75 413 LYS A N 1
ATOM 3281 C CA . LYS A 1 413 ? 9.180 -5.149 -47.990 1.00 71.75 413 LYS A CA 1
ATOM 3282 C C . LYS A 1 413 ? 8.016 -4.685 -47.117 1.00 71.75 413 LYS A C 1
ATOM 3284 O O . LYS A 1 413 ? 7.431 -5.501 -46.419 1.00 71.75 413 LYS A O 1
ATOM 3289 N N . ASN A 1 414 ? 7.628 -3.411 -47.225 1.00 70.06 414 ASN A N 1
ATOM 3290 C CA . ASN A 1 414 ? 6.447 -2.827 -46.565 1.00 70.06 414 ASN A CA 1
ATOM 3291 C C . ASN A 1 414 ? 6.460 -2.827 -45.017 1.00 70.06 414 ASN A C 1
ATOM 3293 O O . ASN A 1 414 ? 5.460 -2.449 -44.409 1.00 70.06 414 ASN A O 1
ATOM 3297 N N . GLU A 1 415 ? 7.577 -3.194 -44.387 1.00 79.31 415 GLU A N 1
ATOM 3298 C CA . GLU A 1 415 ? 7.772 -3.195 -42.934 1.00 79.31 415 GLU A CA 1
ATOM 3299 C C . GLU A 1 415 ? 8.936 -2.268 -42.573 1.00 79.31 415 GLU A C 1
ATOM 3301 O O . GLU A 1 415 ? 10.081 -2.684 -42.393 1.00 79.31 415 GLU A O 1
ATOM 3306 N N . HIS A 1 416 ? 8.644 -0.974 -42.508 1.00 85.38 416 HIS A N 1
ATOM 3307 C CA . HIS A 1 416 ? 9.601 0.064 -42.138 1.00 85.38 416 HIS A CA 1
ATOM 3308 C C . HIS A 1 416 ? 9.195 0.675 -40.799 1.00 85.38 416 HIS A C 1
ATOM 3310 O O . HIS A 1 416 ? 8.005 0.765 -40.494 1.00 85.38 416 HIS A O 1
ATOM 3316 N N . LEU A 1 417 ? 10.161 1.082 -39.979 1.00 85.75 417 LEU A N 1
ATOM 3317 C CA . LEU A 1 417 ? 9.868 1.577 -38.633 1.00 85.75 417 LEU A CA 1
ATOM 3318 C C . LEU A 1 417 ? 9.507 3.064 -38.684 1.00 85.75 417 LEU A C 1
ATOM 3320 O O . LEU A 1 417 ? 10.136 3.850 -39.390 1.00 85.75 417 LEU A O 1
ATOM 3324 N N . CYS A 1 418 ? 8.483 3.452 -37.933 1.00 88.75 418 CYS A N 1
ATOM 3325 C CA . CYS A 1 418 ? 8.076 4.836 -37.743 1.00 88.75 418 CYS A CA 1
ATOM 3326 C C . CYS A 1 418 ? 7.947 5.115 -36.246 1.00 88.75 418 CYS A C 1
ATOM 3328 O O . CYS A 1 418 ? 7.112 4.511 -35.567 1.00 88.75 418 CYS A O 1
ATOM 3330 N N . TYR A 1 419 ? 8.786 6.021 -35.755 1.00 86.31 419 TYR A N 1
ATOM 3331 C CA . TYR A 1 419 ? 8.807 6.512 -34.381 1.00 86.31 419 TYR A CA 1
ATOM 3332 C C . TYR A 1 419 ? 8.036 7.830 -34.304 1.00 86.31 419 TYR A C 1
ATOM 3334 O O . TYR A 1 419 ? 8.196 8.681 -35.181 1.00 86.31 419 TYR A O 1
ATOM 3342 N N . TYR A 1 420 ? 7.219 8.002 -33.264 1.00 87.06 420 TYR A N 1
ATOM 3343 C CA . TYR A 1 420 ? 6.358 9.172 -33.077 1.00 87.06 420 TYR A CA 1
ATOM 3344 C C . TYR A 1 420 ? 6.767 9.943 -31.818 1.00 87.06 420 TYR A C 1
ATOM 3346 O O . TYR A 1 420 ? 6.889 9.349 -30.746 1.00 87.06 420 TYR A O 1
ATOM 3354 N N . PHE A 1 421 ? 6.935 11.259 -31.948 1.00 83.75 421 PHE A N 1
ATOM 3355 C CA . PHE A 1 421 ? 7.420 12.153 -30.893 1.00 83.75 421 PHE A CA 1
ATOM 3356 C C . PHE A 1 421 ? 6.374 13.225 -30.568 1.00 83.75 421 PHE A C 1
ATOM 3358 O O . PHE A 1 421 ? 5.673 13.723 -31.456 1.00 83.75 421 PHE A O 1
ATOM 3365 N N . ASP A 1 422 ? 6.245 13.543 -29.281 1.00 80.06 422 ASP A N 1
ATOM 3366 C CA . ASP A 1 422 ? 5.362 14.576 -28.723 1.00 80.06 422 ASP A CA 1
ATOM 3367 C C . ASP A 1 422 ? 6.082 15.915 -28.487 1.00 80.06 422 ASP A C 1
ATOM 3369 O O . ASP A 1 422 ? 5.475 16.860 -27.991 1.00 80.06 422 ASP A O 1
ATOM 3373 N N . LYS A 1 423 ? 7.348 15.999 -28.916 1.00 72.00 423 LYS A N 1
ATOM 3374 C CA . LYS A 1 423 ? 8.168 17.212 -28.982 1.00 72.00 423 LYS A CA 1
ATOM 3375 C C . LYS A 1 423 ? 8.830 17.367 -30.351 1.00 72.00 423 LYS A C 1
ATOM 3377 O O . LYS A 1 423 ? 9.033 16.375 -31.057 1.00 72.00 423 LYS A O 1
ATOM 3382 N N . ASN A 1 424 ? 9.187 18.596 -30.710 1.00 68.06 424 ASN A N 1
ATOM 3383 C CA . ASN A 1 424 ? 9.992 18.940 -31.889 1.00 68.06 424 ASN A CA 1
ATOM 3384 C C . ASN A 1 424 ? 11.037 20.023 -31.532 1.00 68.06 424 ASN A C 1
ATOM 3386 O O . ASN A 1 424 ? 11.181 20.370 -30.364 1.00 68.06 424 ASN A O 1
ATOM 3390 N N . SER A 1 425 ? 11.784 20.558 -32.501 1.00 62.09 425 SER A N 1
ATOM 3391 C CA . SER A 1 425 ? 12.818 21.592 -32.289 1.00 62.09 425 SER A CA 1
ATOM 3392 C C . SER A 1 425 ? 12.327 22.911 -31.668 1.00 62.09 425 SER A C 1
ATOM 3394 O O . SER A 1 425 ? 13.144 23.733 -31.260 1.00 62.09 425 SER A O 1
ATOM 3396 N N . VAL A 1 426 ? 11.011 23.125 -31.549 1.00 60.97 426 VAL A N 1
ATOM 3397 C CA . VAL A 1 426 ? 10.429 24.283 -30.849 1.00 60.97 426 VAL A CA 1
ATOM 3398 C C . VAL A 1 426 ? 10.425 24.083 -29.324 1.00 60.97 426 VAL A C 1
ATOM 3400 O O . VAL A 1 426 ? 10.332 25.053 -28.573 1.00 60.97 426 VAL A O 1
ATOM 3403 N N . ASP A 1 427 ? 10.554 22.843 -28.845 1.00 63.09 427 ASP A N 1
ATOM 3404 C CA . ASP A 1 427 ? 10.698 22.528 -27.426 1.00 63.09 427 ASP A CA 1
ATOM 3405 C C . ASP A 1 427 ? 12.160 22.716 -26.971 1.00 63.09 427 ASP A C 1
ATOM 3407 O O . ASP A 1 427 ? 13.074 22.112 -27.529 1.00 63.09 427 ASP A O 1
ATOM 3411 N N . GLU A 1 428 ? 12.384 23.479 -25.891 1.00 53.94 428 GLU A N 1
ATOM 3412 C CA . GLU A 1 428 ? 13.705 23.941 -25.388 1.00 53.94 428 GLU A CA 1
ATOM 3413 C C . GLU A 1 428 ? 14.747 22.845 -25.037 1.00 53.94 428 GLU A C 1
ATOM 3415 O O . GLU A 1 428 ? 15.826 23.145 -24.530 1.00 53.94 428 GLU A O 1
ATOM 3420 N N . GLN A 1 429 ? 14.431 21.565 -25.243 1.00 55.34 429 GLN A N 1
ATOM 3421 C CA . GLN A 1 429 ? 15.234 20.404 -24.838 1.00 55.34 429 GLN A CA 1
ATOM 3422 C C . GLN A 1 429 ? 15.620 19.485 -26.010 1.00 55.34 429 GLN A C 1
ATOM 3424 O O . GLN A 1 429 ? 16.095 18.378 -25.770 1.00 55.34 429 GLN A O 1
ATOM 3429 N N . VAL A 1 430 ? 15.390 19.898 -27.260 1.00 55.50 430 VAL A N 1
ATOM 3430 C CA . VAL A 1 430 ? 15.516 19.030 -28.441 1.00 55.50 430 VAL A CA 1
ATOM 3431 C C . VAL A 1 430 ? 16.704 19.440 -29.306 1.00 55.50 430 VAL A C 1
ATOM 3433 O O . VAL A 1 430 ? 16.721 20.530 -29.866 1.00 55.50 430 VAL A O 1
ATOM 3436 N N . THR A 1 431 ? 17.692 18.552 -29.457 1.00 54.09 431 THR A N 1
ATOM 3437 C CA . THR A 1 431 ? 18.825 18.772 -30.377 1.00 54.09 431 THR A CA 1
ATOM 3438 C C . THR A 1 431 ? 18.751 17.830 -31.577 1.00 54.09 431 THR A C 1
ATOM 3440 O O . THR A 1 431 ? 18.691 16.609 -31.422 1.00 54.09 431 THR A O 1
ATOM 3443 N N . LEU A 1 432 ? 18.790 18.407 -32.782 1.00 53.69 432 LEU A N 1
ATOM 3444 C CA . LEU A 1 432 ? 18.725 17.676 -34.047 1.00 53.69 432 LEU A CA 1
ATOM 3445 C C . LEU A 1 432 ? 20.117 17.169 -34.467 1.00 53.69 432 LEU A C 1
ATOM 3447 O O . LEU A 1 432 ? 20.947 17.937 -34.956 1.00 53.69 432 LEU A O 1
ATOM 3451 N N . ILE A 1 433 ? 20.365 15.868 -34.295 1.00 54.16 433 ILE A N 1
ATOM 3452 C CA . ILE A 1 433 ? 21.604 15.184 -34.706 1.00 54.16 433 ILE A CA 1
ATOM 3453 C C . ILE A 1 433 ? 21.351 14.365 -35.981 1.00 54.16 433 ILE A C 1
ATOM 3455 O O . ILE A 1 433 ? 20.376 13.623 -36.079 1.00 54.16 433 ILE A O 1
ATOM 3459 N N . ALA A 1 434 ? 22.238 14.487 -36.969 1.00 52.62 434 ALA A N 1
ATOM 3460 C CA . ALA A 1 434 ? 22.214 13.650 -38.164 1.00 52.62 434 ALA A CA 1
ATOM 3461 C C . ALA A 1 434 ? 22.938 12.318 -37.896 1.00 52.62 434 ALA A C 1
ATOM 3463 O O . ALA A 1 434 ? 24.143 12.318 -37.650 1.00 52.62 434 ALA A O 1
ATOM 3464 N N . GLU A 1 435 ? 22.224 11.192 -37.977 1.00 52.44 435 GLU A N 1
ATOM 3465 C CA . GLU A 1 435 ? 22.808 9.846 -37.883 1.00 52.44 435 GLU A CA 1
ATOM 3466 C C . GLU A 1 435 ? 22.756 9.142 -39.248 1.00 52.44 435 GLU A C 1
ATOM 3468 O O . GLU A 1 435 ? 21.754 9.211 -39.965 1.00 52.44 435 GLU A O 1
ATOM 3473 N N . ALA A 1 436 ? 23.847 8.467 -39.617 1.00 58.62 436 ALA A N 1
ATOM 3474 C CA . ALA A 1 436 ? 23.915 7.672 -40.836 1.00 58.62 436 ALA A CA 1
ATOM 3475 C C . ALA A 1 436 ? 23.313 6.266 -40.610 1.00 58.62 436 ALA A C 1
ATOM 3477 O O . ALA A 1 436 ? 23.555 5.655 -39.566 1.00 58.62 436 ALA A O 1
ATOM 3478 N N . PRO A 1 437 ? 22.554 5.715 -41.574 1.00 63.53 437 PRO A N 1
ATOM 3479 C CA . PRO A 1 437 ? 22.018 4.360 -41.476 1.00 63.53 437 PRO A CA 1
ATOM 3480 C C . PRO A 1 437 ? 23.114 3.286 -41.343 1.00 63.53 437 PRO A C 1
ATOM 3482 O O . PRO A 1 437 ? 24.217 3.428 -41.868 1.00 63.53 437 PRO A O 1
ATOM 3485 N N . LYS A 1 438 ? 22.783 2.167 -40.677 1.00 56.78 438 LYS A N 1
ATOM 3486 C CA . LYS A 1 438 ? 23.699 1.026 -40.457 1.00 56.78 438 LYS A CA 1
ATOM 3487 C C . LYS A 1 438 ? 24.195 0.400 -41.760 1.00 56.78 438 LYS A C 1
ATOM 3489 O O . LYS A 1 438 ? 25.325 -0.077 -41.811 1.00 56.78 438 LYS A O 1
ATOM 3494 N N . HIS A 1 439 ? 23.329 0.351 -42.766 1.00 69.94 439 HIS A N 1
ATOM 3495 C CA . HIS A 1 439 ? 23.619 -0.175 -44.089 1.00 69.94 439 HIS A CA 1
ATOM 3496 C C . HIS A 1 439 ? 23.481 0.948 -45.117 1.00 69.94 439 HIS A C 1
ATOM 3498 O O . HIS A 1 439 ? 22.513 1.702 -45.076 1.00 69.94 439 HIS A O 1
ATOM 3504 N N . GLU A 1 440 ? 24.365 0.983 -46.112 1.00 72.69 440 GLU A N 1
ATOM 3505 C CA . GLU A 1 440 ? 24.376 1.922 -47.257 1.00 72.69 440 GLU A CA 1
ATOM 3506 C C . GLU A 1 440 ? 23.064 2.010 -48.078 1.00 72.69 440 GLU A C 1
ATOM 3508 O O . GLU A 1 440 ? 22.943 2.849 -48.967 1.00 72.69 440 GLU A O 1
ATOM 3513 N N . LYS A 1 441 ? 22.085 1.140 -47.800 1.00 73.88 441 LYS A N 1
ATOM 3514 C CA . LYS A 1 441 ? 20.785 1.046 -48.491 1.00 73.88 441 LYS A CA 1
ATOM 3515 C C . LYS A 1 441 ? 19.591 1.353 -47.584 1.00 73.88 441 LYS A C 1
ATOM 3517 O O . LYS A 1 441 ? 18.488 1.542 -48.095 1.00 73.88 441 LYS A O 1
ATOM 3522 N N . ASP A 1 442 ? 19.787 1.375 -46.266 1.00 77.62 442 ASP A N 1
ATOM 3523 C CA . ASP A 1 442 ? 18.759 1.843 -45.337 1.00 77.62 442 ASP A CA 1
ATOM 3524 C C . ASP A 1 442 ? 18.665 3.373 -45.434 1.00 77.62 442 ASP A C 1
ATOM 3526 O O . ASP A 1 442 ? 19.617 4.036 -45.843 1.00 77.62 442 ASP A O 1
ATOM 3530 N N . ILE A 1 443 ? 17.515 3.958 -45.093 1.00 73.94 443 ILE A N 1
ATOM 3531 C CA . ILE A 1 443 ? 17.310 5.414 -45.187 1.00 73.94 443 ILE A CA 1
ATOM 3532 C C . ILE A 1 443 ? 16.576 5.906 -43.944 1.00 73.94 443 ILE A C 1
ATOM 3534 O O . ILE A 1 443 ? 15.453 5.482 -43.671 1.00 73.94 443 ILE A O 1
ATOM 3538 N N . ILE A 1 444 ? 17.181 6.854 -43.232 1.00 72.81 444 ILE A N 1
ATOM 3539 C CA . ILE A 1 444 ? 16.546 7.577 -42.127 1.00 72.81 444 ILE A CA 1
ATOM 3540 C C . ILE A 1 444 ? 15.975 8.888 -42.675 1.00 72.81 444 ILE A C 1
ATOM 3542 O O . ILE A 1 444 ? 16.640 9.586 -43.439 1.00 72.81 444 ILE A O 1
ATOM 3546 N N . ARG A 1 445 ? 14.738 9.228 -42.304 1.00 73.94 445 ARG A N 1
ATOM 3547 C CA . ARG A 1 445 ? 14.135 10.544 -42.559 1.00 73.94 445 ARG A CA 1
ATOM 3548 C C . ARG A 1 445 ? 13.416 11.044 -41.319 1.00 73.94 445 ARG A C 1
ATOM 3550 O O . ARG A 1 445 ? 12.469 10.403 -40.864 1.00 73.94 445 ARG A O 1
ATOM 3557 N N . ALA A 1 446 ? 13.819 12.206 -40.819 1.00 72.38 446 ALA A N 1
ATOM 3558 C CA . ALA A 1 446 ? 13.076 12.922 -39.787 1.00 72.38 446 ALA A CA 1
ATOM 3559 C C . ALA A 1 446 ? 12.135 13.968 -40.412 1.00 72.38 446 ALA A C 1
ATOM 3561 O O . ALA A 1 446 ? 12.486 14.629 -41.395 1.00 72.38 446 ALA A O 1
ATOM 3562 N N . LEU A 1 447 ? 10.939 14.111 -39.836 1.00 72.12 447 LEU A N 1
ATOM 3563 C CA . LEU A 1 447 ? 9.925 15.083 -40.243 1.00 72.12 447 LEU A CA 1
ATOM 3564 C C . LEU A 1 447 ? 9.291 15.741 -39.018 1.00 72.12 447 LEU A C 1
ATOM 3566 O O . LEU A 1 447 ? 8.639 15.076 -38.215 1.00 72.12 447 LEU A O 1
ATOM 3570 N N . GLU A 1 448 ? 9.411 17.061 -38.931 1.00 69.81 448 GLU A N 1
ATOM 3571 C CA . GLU A 1 448 ? 8.759 17.869 -37.898 1.00 69.81 448 GLU A CA 1
ATOM 3572 C C . GLU A 1 448 ? 7.426 18.432 -38.394 1.00 69.81 448 GLU A C 1
ATOM 3574 O O . GLU A 1 448 ? 7.322 18.915 -39.527 1.00 69.81 448 GLU A O 1
ATOM 3579 N N . ILE A 1 449 ? 6.404 18.389 -37.541 1.00 70.94 449 ILE A N 1
ATOM 3580 C CA . ILE A 1 449 ? 5.052 18.890 -37.791 1.00 70.94 449 ILE A CA 1
ATOM 3581 C C . ILE A 1 449 ? 4.800 20.109 -36.904 1.00 70.94 449 ILE A C 1
ATOM 3583 O O . ILE A 1 449 ? 4.500 19.996 -35.716 1.00 70.94 449 ILE A O 1
ATOM 3587 N N . VAL A 1 450 ? 4.861 21.289 -37.517 1.00 64.94 450 VAL A N 1
ATOM 3588 C CA . VAL A 1 450 ? 4.436 22.546 -36.894 1.00 64.94 450 VAL A CA 1
ATOM 3589 C C . VAL A 1 450 ? 2.905 22.570 -36.863 1.00 64.94 450 VAL A C 1
ATOM 3591 O O . VAL A 1 450 ? 2.266 22.654 -37.911 1.00 64.94 450 VAL A O 1
ATOM 3594 N N . VAL A 1 451 ? 2.316 22.457 -35.667 1.00 62.94 451 VAL A N 1
ATOM 3595 C CA . VAL A 1 451 ? 0.851 22.421 -35.434 1.00 62.94 451 VAL A CA 1
ATOM 3596 C C . VAL A 1 451 ? 0.191 23.802 -35.328 1.00 62.94 451 VAL A C 1
ATOM 3598 O O . VAL A 1 451 ? -1.038 23.904 -35.400 1.00 62.94 451 VAL A O 1
ATOM 3601 N N . ASN A 1 452 ? 0.995 24.853 -35.162 1.00 63.53 452 ASN A N 1
ATOM 3602 C CA . ASN A 1 452 ? 0.580 26.246 -35.032 1.00 63.53 452 ASN A CA 1
ATOM 3603 C C . ASN A 1 452 ? 1.563 27.128 -35.808 1.00 63.53 452 ASN A C 1
ATOM 3605 O O . ASN A 1 452 ? 2.761 27.090 -35.547 1.00 63.53 452 ASN A O 1
ATOM 3609 N N . CYS A 1 453 ? 1.055 27.954 -36.722 1.00 62.72 453 CYS A N 1
ATOM 3610 C CA . CYS A 1 453 ? 1.866 28.842 -37.563 1.00 62.72 453 CYS A CA 1
ATOM 3611 C C . CYS A 1 453 ? 2.814 29.765 -36.777 1.00 62.72 453 CYS A C 1
ATOM 3613 O O . CYS A 1 453 ? 3.837 30.176 -37.310 1.00 62.72 453 CYS A O 1
ATOM 3615 N N . HIS A 1 454 ? 2.473 30.092 -35.527 1.00 56.59 454 HIS A N 1
ATOM 3616 C CA . HIS A 1 454 ? 3.254 30.966 -34.647 1.00 56.59 454 HIS A CA 1
ATOM 3617 C C . HIS A 1 454 ? 4.264 30.218 -33.759 1.00 56.59 454 HIS A C 1
ATOM 3619 O O . HIS A 1 454 ? 4.745 30.792 -32.790 1.00 56.59 454 HIS A O 1
ATOM 3625 N N . GLN A 1 455 ? 4.546 28.938 -34.012 1.00 57.06 455 GLN A N 1
ATOM 3626 C CA . GLN A 1 455 ? 5.462 28.125 -33.203 1.00 57.06 455 GLN A CA 1
ATOM 3627 C C . GLN A 1 455 ? 6.415 27.356 -34.126 1.00 57.06 455 GLN A C 1
ATOM 3629 O O . GLN A 1 455 ? 6.191 26.185 -34.419 1.00 57.06 455 GLN A O 1
ATOM 3634 N N . PHE A 1 456 ? 7.459 28.035 -34.608 1.00 54.09 456 PHE A N 1
ATOM 3635 C CA . PHE A 1 456 ? 8.504 27.460 -35.459 1.00 54.09 456 PHE A CA 1
ATOM 3636 C C . PHE A 1 456 ? 9.903 27.773 -34.917 1.00 54.09 456 PHE A C 1
ATOM 3638 O O . PHE A 1 456 ? 10.128 28.827 -34.322 1.00 54.09 456 PHE A O 1
ATOM 3645 N N . ASP A 1 457 ? 10.851 26.870 -35.164 1.00 50.97 457 ASP A N 1
ATOM 3646 C CA . ASP A 1 457 ? 12.253 27.037 -34.784 1.00 50.97 457 ASP A CA 1
ATOM 3647 C C . ASP A 1 457 ? 12.971 28.034 -35.730 1.00 50.97 457 ASP A C 1
ATOM 3649 O O . ASP A 1 457 ? 12.967 27.840 -36.960 1.00 50.97 457 ASP A O 1
ATOM 3653 N N . PRO A 1 458 ? 13.583 29.118 -35.207 1.00 49.69 458 PRO A N 1
ATOM 3654 C CA . PRO A 1 458 ? 14.379 30.047 -36.005 1.00 49.69 458 PRO A CA 1
ATOM 3655 C C . PRO A 1 458 ? 15.742 29.485 -36.466 1.00 49.69 458 PRO A C 1
ATOM 3657 O O . PRO A 1 458 ? 16.345 30.075 -37.369 1.00 49.69 458 PRO A O 1
ATOM 3660 N N . VAL A 1 459 ? 16.237 28.373 -35.903 1.00 51.22 459 VAL A N 1
ATOM 3661 C CA . VAL A 1 459 ? 17.581 27.805 -36.147 1.00 51.22 459 VAL A CA 1
ATOM 3662 C C . VAL A 1 459 ? 17.508 26.366 -36.705 1.00 51.22 459 VAL A C 1
ATOM 3664 O O . VAL A 1 459 ? 17.967 25.421 -36.067 1.00 51.22 459 VAL A O 1
ATOM 3667 N N . PRO A 1 460 ? 17.023 26.178 -37.951 1.00 47.88 460 PRO A N 1
ATOM 3668 C CA . PRO A 1 460 ? 16.839 24.849 -38.536 1.00 47.88 460 PRO A CA 1
ATOM 3669 C C . PRO A 1 460 ? 18.158 24.060 -38.683 1.00 47.88 460 PRO A C 1
ATOM 3671 O O . PRO A 1 460 ? 19.236 24.673 -38.819 1.00 47.88 460 PRO A O 1
ATOM 3674 N N . PRO A 1 461 ? 18.067 22.712 -38.746 1.00 46.12 461 PRO A N 1
ATOM 3675 C CA . PRO A 1 461 ? 19.212 21.802 -38.769 1.00 46.12 461 PRO A CA 1
ATOM 3676 C C . PRO A 1 461 ? 20.153 22.061 -39.959 1.00 46.12 461 PRO A C 1
ATOM 3678 O O . PRO A 1 461 ? 19.755 22.645 -40.969 1.00 46.12 461 PRO A O 1
ATOM 3681 N N . PRO A 1 462 ? 21.428 21.639 -39.870 1.00 48.91 462 PRO A N 1
ATOM 3682 C CA . PRO A 1 462 ? 22.463 22.076 -40.806 1.00 48.91 462 PRO A CA 1
ATOM 3683 C C . PRO A 1 462 ? 22.360 21.526 -42.241 1.00 48.91 462 PRO A C 1
ATOM 3685 O O . PRO A 1 462 ? 23.065 22.052 -43.101 1.00 48.91 462 PRO A O 1
ATOM 3688 N N . SER A 1 463 ? 21.516 20.524 -42.531 1.00 52.75 463 SER A N 1
ATOM 3689 C CA . SER A 1 463 ? 21.316 20.009 -43.900 1.00 52.75 463 SER A CA 1
ATOM 3690 C C . SER A 1 463 ? 19.907 19.451 -44.141 1.00 52.75 463 SER A C 1
ATOM 3692 O O . SER A 1 463 ? 19.353 18.783 -43.269 1.00 52.75 463 SER A O 1
ATOM 3694 N N . ASP A 1 464 ? 19.384 19.665 -45.354 1.00 51.91 464 ASP A N 1
ATOM 3695 C CA . ASP A 1 464 ? 18.087 19.145 -45.829 1.00 51.91 464 ASP A CA 1
ATOM 3696 C C . ASP A 1 464 ? 18.136 17.650 -46.234 1.00 51.91 464 ASP A C 1
ATOM 3698 O O . ASP A 1 464 ? 17.114 17.063 -46.590 1.00 51.91 464 ASP A O 1
ATOM 3702 N N . GLU A 1 465 ? 19.319 17.021 -46.235 1.00 50.88 465 GLU A N 1
ATOM 3703 C CA . GLU A 1 465 ? 19.526 15.674 -46.797 1.00 50.88 465 GLU A CA 1
ATOM 3704 C C . GLU A 1 465 ? 18.979 14.543 -45.906 1.00 50.88 465 GLU A C 1
ATOM 3706 O O . GLU A 1 465 ? 18.633 13.473 -46.409 1.00 50.88 465 GLU A O 1
ATOM 3711 N N . ILE A 1 466 ? 18.880 14.780 -44.591 1.00 50.12 466 ILE A N 1
ATOM 3712 C CA . ILE A 1 466 ? 18.528 13.766 -43.573 1.00 50.12 466 ILE A CA 1
ATOM 3713 C C . ILE A 1 466 ? 17.284 14.179 -42.757 1.00 50.12 466 ILE A C 1
ATOM 3715 O O . ILE A 1 466 ? 16.495 13.331 -42.325 1.00 50.12 466 ILE A O 1
ATOM 3719 N N . ILE A 1 467 ? 17.072 15.486 -42.570 1.00 50.06 467 ILE A N 1
ATOM 3720 C CA . ILE A 1 467 ? 15.979 16.057 -41.773 1.00 50.06 467 ILE A CA 1
ATOM 3721 C C . ILE A 1 467 ? 15.231 17.072 -42.638 1.00 50.06 467 ILE A C 1
ATOM 3723 O O . ILE A 1 467 ? 15.834 18.009 -43.150 1.00 50.06 467 ILE A O 1
ATOM 3727 N N . SER A 1 468 ? 13.915 16.911 -42.783 1.00 51.91 468 SER A N 1
ATOM 3728 C CA . SER A 1 468 ? 13.075 17.843 -43.545 1.00 51.91 468 SER A CA 1
ATOM 3729 C C . SER A 1 468 ? 11.939 18.375 -42.677 1.00 51.91 468 SER A C 1
ATOM 3731 O O . SER A 1 468 ? 11.118 17.588 -42.210 1.00 51.91 468 SER A O 1
ATOM 3733 N N . SER A 1 469 ? 11.835 19.691 -42.488 1.00 47.84 469 SER A N 1
ATOM 3734 C CA . SER A 1 469 ? 10.659 20.277 -41.829 1.00 47.84 469 SER A CA 1
ATOM 3735 C C . SER A 1 469 ? 9.448 20.288 -42.772 1.00 47.84 469 SER A C 1
ATOM 3737 O O . SER A 1 469 ? 9.585 20.520 -43.977 1.00 47.84 469 SER A O 1
ATOM 3739 N N . SER A 1 470 ? 8.245 20.041 -42.242 1.00 45.19 470 SER A N 1
ATOM 3740 C CA . SER A 1 470 ? 7.015 19.968 -43.051 1.00 45.19 470 SER A CA 1
ATOM 3741 C C . SER A 1 470 ? 6.587 21.298 -43.686 1.00 45.19 470 SER A C 1
ATOM 3743 O O . SER A 1 470 ? 5.762 21.287 -44.601 1.00 45.19 470 SER A O 1
ATOM 3745 N N . ASP A 1 471 ? 7.148 22.425 -43.238 1.00 44.19 471 ASP A N 1
ATOM 3746 C CA . ASP A 1 471 ? 6.794 23.770 -43.703 1.00 44.19 471 ASP A CA 1
ATOM 3747 C C . ASP A 1 471 ? 7.507 24.206 -45.003 1.00 44.19 471 ASP A C 1
ATOM 3749 O O . ASP A 1 471 ? 7.028 25.109 -45.688 1.00 44.19 471 ASP A O 1
ATOM 3753 N N . LYS A 1 472 ? 8.622 23.553 -45.380 1.00 48.81 472 LYS A N 1
ATOM 3754 C CA . LYS A 1 472 ? 9.509 23.937 -46.503 1.00 48.81 472 LYS A CA 1
ATOM 3755 C C . LYS A 1 472 ? 9.965 25.411 -46.493 1.00 48.81 472 LYS A C 1
ATOM 3757 O O . LYS A 1 472 ? 10.321 25.952 -47.543 1.00 48.81 472 LYS A O 1
ATOM 3762 N N . VAL A 1 473 ? 9.959 26.078 -45.339 1.00 48.00 473 VAL A N 1
ATOM 3763 C CA . VAL A 1 473 ? 10.254 27.514 -45.220 1.00 48.00 473 VAL A CA 1
ATOM 3764 C C . VAL A 1 473 ? 11.760 27.762 -45.385 1.00 48.00 473 VAL A C 1
ATOM 3766 O O . VAL A 1 473 ? 12.544 27.283 -44.558 1.00 48.00 473 VAL A O 1
ATOM 3769 N N . PRO A 1 474 ? 12.195 28.553 -46.391 1.00 46.84 474 PRO A N 1
ATOM 3770 C CA . PRO A 1 474 ? 13.608 28.854 -46.599 1.00 46.84 474 PRO A CA 1
ATOM 3771 C C . PRO A 1 474 ? 14.254 29.520 -45.382 1.00 46.84 474 PRO A C 1
ATOM 3773 O O . PRO A 1 474 ? 13.657 30.391 -44.744 1.00 46.84 474 PRO A O 1
ATOM 3776 N N . ARG A 1 475 ? 15.524 29.187 -45.119 1.00 46.88 475 ARG A N 1
ATOM 3777 C CA . ARG A 1 475 ? 16.315 29.708 -43.985 1.00 46.88 475 ARG A CA 1
ATOM 3778 C C . ARG A 1 475 ? 16.313 31.244 -43.883 1.00 46.88 475 ARG A C 1
ATOM 3780 O O . ARG A 1 475 ? 16.356 31.783 -42.784 1.00 46.88 475 ARG A O 1
ATOM 3787 N N . SER A 1 476 ? 16.194 31.945 -45.013 1.00 49.88 476 SER A N 1
ATOM 3788 C CA . SER A 1 476 ? 16.097 33.411 -45.101 1.00 49.88 476 SER A CA 1
ATOM 3789 C C . SER A 1 476 ? 14.780 34.007 -44.583 1.00 49.88 476 SER A C 1
ATOM 3791 O O . SER A 1 476 ? 14.776 35.159 -44.155 1.00 49.88 476 SER A O 1
ATOM 3793 N N . LYS A 1 477 ? 13.665 33.261 -44.595 1.00 52.50 477 LYS A N 1
ATOM 3794 C CA . LYS A 1 477 ? 12.387 33.717 -44.016 1.00 52.50 477 LYS A CA 1
ATOM 3795 C C . LYS A 1 477 ? 12.342 33.538 -42.496 1.00 52.50 477 LYS A C 1
ATOM 3797 O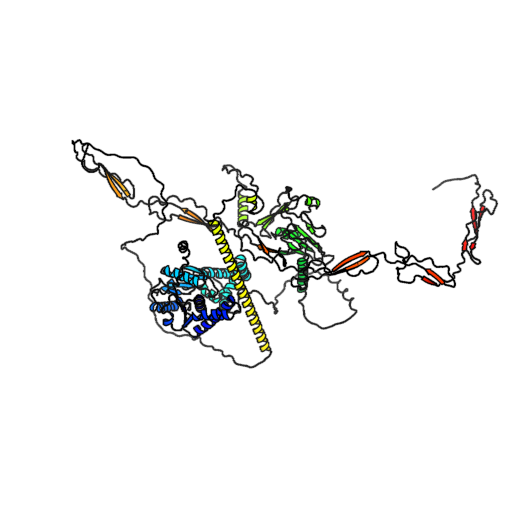 O . LYS A 1 477 ? 11.800 34.396 -41.809 1.00 52.50 477 LYS A O 1
ATOM 3802 N N . ARG A 1 478 ? 12.966 32.483 -41.957 1.00 51.28 478 ARG A N 1
ATOM 3803 C CA . ARG A 1 478 ? 13.012 32.206 -40.503 1.00 51.28 478 ARG A CA 1
ATOM 3804 C C . ARG A 1 478 ? 13.725 33.299 -39.693 1.00 51.28 478 ARG A C 1
ATOM 3806 O O . ARG A 1 478 ? 13.415 33.496 -38.525 1.00 51.28 478 ARG A O 1
ATOM 3813 N N . GLN A 1 479 ? 14.617 34.062 -40.327 1.00 51.28 479 GLN A N 1
ATOM 3814 C CA . GLN A 1 479 ? 15.327 35.194 -39.713 1.00 51.28 479 GLN A CA 1
ATOM 3815 C C . GLN A 1 479 ? 14.452 36.443 -39.465 1.00 51.28 479 GLN A C 1
ATOM 3817 O O . GLN A 1 479 ? 14.950 37.410 -38.895 1.00 51.28 479 GLN A O 1
ATOM 3822 N N . GLN A 1 480 ? 13.178 36.462 -39.883 1.00 54.19 480 GLN A N 1
ATOM 3823 C CA . GLN A 1 480 ? 12.311 37.650 -39.781 1.00 54.19 480 GLN A CA 1
ATOM 3824 C C . GLN A 1 480 ? 11.587 37.808 -38.427 1.00 54.19 480 GLN A C 1
ATOM 3826 O O . GLN A 1 480 ? 11.000 38.859 -38.183 1.00 54.19 480 GLN A O 1
ATOM 3831 N N . GLY A 1 481 ? 11.689 36.822 -37.527 1.00 48.69 481 GLY A N 1
ATOM 3832 C CA . GLY A 1 481 ? 11.182 36.906 -36.150 1.00 48.69 481 GLY A CA 1
ATOM 3833 C C . GLY A 1 481 ? 9.694 36.569 -35.972 1.00 48.69 481 GLY A C 1
ATOM 3834 O O . GLY A 1 481 ? 8.937 36.441 -36.931 1.00 48.69 481 GLY A O 1
ATOM 3835 N N . PHE A 1 482 ? 9.286 36.404 -34.709 1.00 47.22 482 PHE A N 1
ATOM 3836 C CA . PHE A 1 482 ? 7.942 35.957 -34.300 1.00 47.22 482 PHE A CA 1
ATOM 3837 C C . PHE A 1 482 ? 6.832 37.013 -34.480 1.00 47.22 482 PHE A C 1
ATOM 3839 O O . PHE A 1 482 ? 5.653 36.663 -34.505 1.00 47.22 482 PHE A O 1
ATOM 3846 N N . ASP A 1 483 ? 7.189 38.295 -34.591 1.00 47.12 483 ASP A N 1
ATOM 3847 C CA . ASP A 1 483 ? 6.255 39.419 -34.411 1.00 47.12 483 ASP A CA 1
ATOM 3848 C C . ASP A 1 483 ? 5.443 39.797 -35.669 1.00 47.12 483 ASP A C 1
ATOM 3850 O O . ASP A 1 483 ? 4.631 40.726 -35.642 1.00 47.12 483 ASP A O 1
ATOM 3854 N N . ALA A 1 484 ? 5.638 39.097 -36.791 1.00 49.97 484 ALA A N 1
ATOM 3855 C CA . ALA A 1 484 ? 4.901 39.350 -38.027 1.00 49.97 484 ALA A CA 1
ATOM 3856 C C . ALA A 1 484 ? 3.503 38.681 -38.007 1.00 49.97 484 ALA A C 1
ATOM 3858 O O . ALA A 1 484 ? 3.402 37.470 -37.792 1.00 49.97 484 ALA A O 1
ATOM 3859 N N . PRO A 1 485 ? 2.400 39.412 -38.276 1.00 45.81 485 PRO A N 1
ATOM 3860 C CA . PRO A 1 485 ? 1.058 38.831 -38.294 1.00 45.81 485 PRO A CA 1
ATOM 3861 C C . PRO A 1 485 ? 0.861 37.908 -39.507 1.00 45.81 485 PRO A C 1
ATOM 3863 O O . PRO A 1 485 ? 0.659 38.361 -40.636 1.00 45.81 485 PRO A O 1
ATOM 3866 N N . ILE A 1 486 ? 0.885 36.600 -39.252 1.00 51.97 486 ILE A N 1
ATOM 3867 C CA . ILE A 1 486 ? 0.760 35.545 -40.261 1.00 51.97 486 ILE A CA 1
ATOM 3868 C C . ILE A 1 486 ? -0.652 35.538 -40.858 1.00 51.97 486 ILE A C 1
ATOM 3870 O O . ILE A 1 486 ? -1.645 35.358 -40.149 1.00 51.97 486 ILE A O 1
ATOM 3874 N N . ARG A 1 487 ? -0.754 35.673 -42.184 1.00 54.41 487 ARG A N 1
ATOM 3875 C CA . ARG A 1 487 ? -2.010 35.445 -42.911 1.00 54.41 487 ARG A CA 1
ATOM 3876 C C . ARG A 1 487 ? -2.176 33.961 -43.242 1.00 54.41 487 ARG A C 1
ATOM 3878 O O . ARG A 1 487 ? -1.218 33.262 -43.569 1.00 54.41 487 ARG A O 1
ATOM 3885 N N . SER A 1 488 ? -3.415 33.483 -43.144 1.00 58.56 488 SER A N 1
ATOM 3886 C CA . SER A 1 488 ? -3.817 32.173 -43.662 1.00 58.56 488 SER A CA 1
ATOM 3887 C C . SER A 1 488 ? -4.600 32.394 -44.952 1.00 58.56 488 SER A C 1
ATOM 3889 O O . SER A 1 488 ? -5.753 32.817 -44.920 1.00 58.56 488 SER A O 1
ATOM 3891 N N . ASP A 1 489 ? -3.947 32.158 -46.088 1.00 59.50 489 ASP A N 1
ATOM 3892 C CA . ASP A 1 489 ? -4.520 32.456 -47.407 1.00 59.50 489 ASP A CA 1
ATOM 3893 C C . ASP A 1 489 ? -5.455 31.341 -47.925 1.00 59.50 489 ASP A C 1
ATOM 3895 O O . ASP A 1 489 ? -6.127 31.513 -48.941 1.00 59.50 489 ASP A O 1
ATOM 3899 N N . GLU A 1 490 ? -5.545 30.207 -47.216 1.00 66.81 490 GLU A N 1
ATOM 3900 C CA . GLU A 1 490 ? -6.384 29.061 -47.585 1.00 66.81 490 GLU A CA 1
ATOM 3901 C C . GLU A 1 490 ? -7.494 28.755 -46.568 1.00 66.81 490 GLU A C 1
ATOM 3903 O O . GLU A 1 490 ? -7.381 29.009 -45.367 1.00 66.81 490 GLU A O 1
ATOM 3908 N N . ASN A 1 491 ? -8.574 28.136 -47.053 1.00 77.50 491 ASN A N 1
ATOM 3909 C CA . ASN A 1 491 ? -9.656 27.620 -46.216 1.00 77.50 491 ASN A CA 1
ATOM 3910 C C . ASN A 1 491 ? -9.238 26.351 -45.454 1.00 77.50 491 ASN A C 1
ATOM 3912 O O . ASN A 1 491 ? -8.423 25.555 -45.918 1.00 77.50 491 ASN A O 1
ATOM 3916 N N . TRP A 1 492 ? -9.875 26.113 -44.306 1.00 80.62 492 TRP A N 1
ATOM 3917 C CA . TRP A 1 492 ? -9.780 24.837 -43.594 1.00 80.62 492 TRP A CA 1
ATOM 3918 C C . TRP A 1 492 ? -10.231 23.661 -44.469 1.00 80.62 492 TRP A C 1
ATOM 3920 O O . TRP A 1 492 ? -11.283 23.725 -45.106 1.00 80.62 492 TRP A O 1
ATOM 3930 N N . SER A 1 493 ? -9.491 22.552 -44.422 1.00 81.44 493 SER A N 1
ATOM 3931 C CA . SER A 1 493 ? -9.920 21.294 -45.029 1.00 81.44 493 SER A CA 1
ATOM 3932 C C . SER A 1 493 ? -11.188 20.735 -44.366 1.00 81.44 493 SER A C 1
ATOM 3934 O O . SER A 1 493 ? -11.545 21.073 -43.231 1.00 81.44 493 SER A O 1
ATOM 3936 N N . ASN A 1 494 ? -11.877 19.845 -45.084 1.00 83.69 494 ASN A N 1
ATOM 3937 C CA . ASN A 1 494 ? -12.982 19.077 -44.518 1.00 83.69 494 ASN A CA 1
ATOM 3938 C C . ASN A 1 494 ? -12.491 18.185 -43.367 1.00 83.69 494 ASN A C 1
ATOM 3940 O O . ASN A 1 494 ? -11.389 17.641 -43.414 1.00 83.69 494 ASN A O 1
ATOM 3944 N N . TRP A 1 495 ? -13.342 18.000 -42.357 1.00 81.94 495 TRP A N 1
ATOM 3945 C CA . TRP A 1 495 ? -13.088 17.075 -41.251 1.00 81.94 495 TRP A CA 1
ATOM 3946 C C . TRP A 1 495 ? -12.904 15.635 -41.753 1.00 81.94 495 TRP A C 1
ATOM 3948 O O . TRP A 1 495 ? -13.728 15.136 -42.521 1.00 81.94 495 TRP A O 1
ATOM 3958 N N . SER A 1 496 ? -11.860 14.955 -41.275 1.00 78.31 496 SER A N 1
ATOM 3959 C CA . SER A 1 496 ? -11.592 13.545 -41.577 1.00 78.31 496 SER A CA 1
ATOM 3960 C C . SER A 1 496 ? -12.711 12.610 -41.090 1.00 78.31 496 SER A C 1
ATOM 3962 O O . SER A 1 496 ? -13.524 12.946 -40.221 1.00 78.31 496 SER A O 1
ATOM 3964 N N . SER A 1 497 ? -12.780 11.406 -41.662 1.00 74.00 497 SER A N 1
ATOM 3965 C CA . SER A 1 497 ? -13.781 10.403 -41.288 1.00 74.00 497 SER A CA 1
ATOM 3966 C C . SER A 1 497 ? -13.453 9.719 -39.958 1.00 74.00 497 SER A C 1
ATOM 3968 O O . SER A 1 497 ? -12.356 9.189 -39.807 1.00 74.00 497 SER A O 1
ATOM 3970 N N . CYS A 1 498 ? -14.450 9.566 -39.085 1.00 71.44 498 CYS A N 1
ATOM 3971 C CA . CYS A 1 498 ? -14.397 8.795 -37.829 1.00 71.44 498 CYS A CA 1
ATOM 3972 C C . CYS A 1 498 ? -14.201 7.267 -37.987 1.00 71.44 498 CYS A C 1
ATOM 3974 O O . CYS A 1 498 ? -14.586 6.508 -37.104 1.00 71.44 498 CYS A O 1
ATOM 3976 N N . ARG A 1 499 ? -13.714 6.770 -39.133 1.00 57.62 499 ARG A N 1
ATOM 3977 C CA . ARG A 1 499 ? -13.673 5.322 -39.414 1.00 57.62 499 ARG A CA 1
ATOM 3978 C C . ARG A 1 499 ? -12.614 4.573 -38.605 1.00 57.62 499 ARG A C 1
ATOM 3980 O O . ARG A 1 499 ? -12.866 3.431 -38.240 1.00 57.62 499 ARG A O 1
ATOM 3987 N N . ASN A 1 500 ? -11.472 5.211 -38.344 1.00 55.47 500 ASN A N 1
ATOM 3988 C CA . ASN A 1 500 ? -10.297 4.565 -37.745 1.00 55.47 500 ASN A CA 1
ATOM 3989 C C . ASN A 1 500 ? -9.876 5.193 -36.402 1.00 55.47 500 ASN A C 1
ATOM 3991 O O . ASN A 1 500 ? -9.057 4.622 -35.690 1.00 55.47 500 ASN A O 1
ATOM 3995 N N . SER A 1 501 ? -10.434 6.350 -36.043 1.00 58.69 501 SER A N 1
ATOM 3996 C CA . SER A 1 501 ? -10.128 7.078 -34.811 1.00 58.69 501 SER A CA 1
ATOM 3997 C C . SER A 1 501 ? -11.400 7.694 -34.222 1.00 58.69 501 SER A C 1
ATOM 3999 O O . SER A 1 501 ? -12.320 8.083 -34.945 1.00 58.69 501 SER A O 1
ATOM 4001 N N . ASN A 1 502 ? -11.434 7.847 -32.894 1.00 65.38 502 ASN A N 1
ATOM 4002 C CA . ASN A 1 502 ? -12.505 8.556 -32.176 1.00 65.38 502 ASN A CA 1
ATOM 4003 C C . ASN A 1 502 ? -12.414 10.091 -32.328 1.00 65.38 502 ASN A C 1
ATOM 4005 O O . ASN A 1 502 ? -13.067 10.835 -31.593 1.00 65.38 502 ASN A O 1
ATOM 4009 N N . THR A 1 503 ? -11.595 10.574 -33.264 1.00 67.06 503 THR A N 1
ATOM 4010 C CA . THR A 1 503 ? -11.258 11.980 -33.476 1.00 67.06 503 THR A CA 1
ATOM 4011 C C . THR A 1 503 ? -11.349 12.343 -34.955 1.00 67.06 503 THR A C 1
ATOM 4013 O O . THR A 1 503 ? -10.765 11.692 -35.815 1.00 67.06 503 THR A O 1
ATOM 4016 N N . GLN A 1 504 ? -12.037 13.439 -35.264 1.00 79.81 504 GLN A N 1
ATOM 4017 C CA . GLN A 1 504 ? -11.933 14.075 -36.575 1.00 79.81 504 GLN A CA 1
ATOM 4018 C C . GLN A 1 504 ? -10.808 15.105 -36.555 1.00 79.81 504 GLN A C 1
ATOM 4020 O O . GLN A 1 504 ? -10.623 15.808 -35.560 1.00 79.81 504 GLN A O 1
ATOM 4025 N N . VAL A 1 505 ? -10.100 15.236 -37.673 1.00 74.62 505 VAL A N 1
ATOM 4026 C CA . VAL A 1 505 ? -8.999 16.186 -37.866 1.00 74.62 505 VAL A CA 1
ATOM 4027 C C . VAL A 1 505 ? -9.280 17.048 -39.095 1.00 74.62 505 VAL A C 1
ATOM 4029 O O . VAL A 1 505 ? -9.813 16.555 -40.088 1.00 74.62 505 VAL A O 1
ATOM 4032 N N . ARG A 1 506 ? -8.926 18.333 -39.039 1.00 82.31 506 ARG A N 1
ATOM 4033 C CA . ARG A 1 506 ? -8.854 19.233 -40.198 1.00 82.31 506 ARG A CA 1
ATOM 4034 C C . ARG A 1 506 ? -7.601 20.101 -40.128 1.00 82.31 506 ARG A C 1
ATOM 4036 O O . ARG A 1 506 ? -7.035 20.285 -39.052 1.00 82.31 506 ARG A O 1
ATOM 4043 N N . SER A 1 507 ? -7.184 20.652 -41.260 1.00 76.75 507 SER A N 1
ATOM 4044 C CA . SER A 1 507 ? -5.961 21.450 -41.379 1.00 76.75 507 SER A CA 1
ATOM 4045 C C . SER A 1 507 ? -6.150 22.681 -42.257 1.00 76.75 507 SER A C 1
ATOM 4047 O O . SER A 1 507 ? -6.896 22.621 -43.231 1.00 76.75 507 SER A O 1
ATOM 4049 N N . GLN A 1 508 ? -5.413 23.748 -41.968 1.00 78.81 508 GLN A N 1
ATOM 4050 C CA . GLN A 1 508 ? -5.344 24.970 -42.769 1.00 78.81 508 GLN A CA 1
ATOM 4051 C C . GLN A 1 508 ? -3.872 25.315 -43.019 1.00 78.81 508 GLN A C 1
ATOM 4053 O O . GLN A 1 508 ? -3.080 25.308 -42.077 1.00 78.81 508 GLN A O 1
ATOM 4058 N N . ILE A 1 509 ? -3.489 25.582 -44.269 1.00 69.44 509 ILE A N 1
ATOM 4059 C CA . ILE A 1 509 ? -2.120 25.999 -44.613 1.00 69.44 509 ILE A CA 1
ATOM 4060 C C . ILE A 1 509 ? -1.954 27.498 -44.307 1.00 69.44 509 ILE A C 1
ATOM 4062 O O . ILE A 1 509 ? -2.903 28.277 -44.415 1.00 69.44 509 ILE A O 1
ATOM 4066 N N . CYS A 1 510 ? -0.755 27.897 -43.889 1.00 65.44 510 CYS A N 1
ATOM 4067 C CA . CYS A 1 510 ? -0.377 29.284 -43.618 1.00 65.44 510 CYS A CA 1
ATOM 4068 C C . CYS A 1 510 ? 1.066 29.542 -44.066 1.00 65.44 510 CYS A C 1
ATOM 4070 O O . CYS A 1 510 ? 1.796 28.603 -44.375 1.00 65.44 510 CYS A O 1
ATOM 4072 N N . GLU A 1 511 ? 1.493 30.808 -44.077 1.00 60.09 511 GLU A N 1
ATOM 4073 C CA . GLU A 1 511 ? 2.800 31.200 -44.632 1.00 60.09 511 GLU A CA 1
ATOM 4074 C C . GLU A 1 511 ? 4.015 30.494 -43.986 1.00 60.09 511 GLU A C 1
ATOM 4076 O O . GLU A 1 511 ? 5.024 30.293 -44.662 1.00 60.09 511 GLU A O 1
ATOM 4081 N N . TYR A 1 512 ? 3.909 30.079 -42.716 1.00 54.00 512 TYR A N 1
ATOM 4082 C CA . TYR A 1 512 ? 5.002 29.477 -41.934 1.00 54.00 512 TYR A CA 1
ATOM 4083 C C . TYR A 1 512 ? 4.691 28.055 -41.423 1.00 54.00 512 TYR A C 1
ATOM 4085 O O . TYR A 1 512 ? 5.320 27.590 -40.479 1.00 54.00 512 TYR A O 1
ATOM 4093 N N . GLY A 1 513 ? 3.706 27.352 -42.002 1.00 61.47 513 GLY A N 1
ATOM 4094 C CA . GLY A 1 513 ? 3.379 25.978 -41.595 1.00 61.47 513 GLY A CA 1
ATOM 4095 C C . GLY A 1 513 ? 1.922 25.577 -41.830 1.00 61.47 513 GLY A C 1
ATOM 4096 O O . GLY A 1 513 ? 1.350 25.805 -42.900 1.00 61.47 513 GLY A O 1
ATOM 4097 N N . ARG A 1 514 ? 1.306 24.938 -40.828 1.00 67.50 514 ARG A N 1
ATOM 4098 C CA . ARG A 1 514 ? -0.074 24.442 -40.903 1.00 67.50 514 ARG A CA 1
ATOM 4099 C C . ARG A 1 514 ? -0.762 24.488 -39.539 1.00 67.50 514 ARG A C 1
ATOM 4101 O O . ARG A 1 514 ? -0.311 23.858 -38.594 1.00 67.50 514 ARG A O 1
ATOM 4108 N N . ASN A 1 515 ? -1.929 25.121 -39.464 1.00 68.62 515 ASN A N 1
ATOM 4109 C CA . ASN A 1 515 ? -2.812 24.962 -38.310 1.00 68.62 515 ASN A CA 1
ATOM 4110 C C . ASN A 1 515 ? -3.522 23.604 -38.394 1.00 68.62 515 ASN A C 1
ATOM 4112 O O . ASN A 1 515 ? -4.096 23.268 -39.436 1.00 68.62 515 ASN A O 1
ATOM 4116 N N . ILE A 1 516 ? -3.535 22.837 -37.302 1.00 72.88 516 ILE A N 1
ATOM 4117 C CA . ILE A 1 516 ? -4.277 21.570 -37.194 1.00 72.88 516 ILE A CA 1
ATOM 4118 C C . ILE A 1 516 ? -5.340 21.693 -36.097 1.00 72.88 516 ILE A C 1
ATOM 4120 O O . ILE A 1 516 ? -5.063 22.146 -34.993 1.00 72.88 516 ILE A O 1
ATOM 4124 N N . GLN A 1 517 ? -6.570 21.266 -36.388 1.00 72.50 517 GLN A N 1
ATOM 4125 C CA . GLN A 1 517 ? -7.654 21.169 -35.409 1.00 72.50 517 GLN A CA 1
ATOM 4126 C C . GLN A 1 517 ? -8.153 19.734 -35.302 1.00 72.50 517 GLN A C 1
ATOM 4128 O O . GLN A 1 517 ? -8.347 19.051 -36.308 1.00 72.50 517 GLN A O 1
ATOM 4133 N N . ARG A 1 518 ? -8.402 19.299 -34.066 1.00 74.12 518 ARG A N 1
ATOM 4134 C CA . ARG A 1 518 ? -8.904 17.970 -33.709 1.00 74.12 518 ARG A CA 1
ATOM 4135 C C . ARG A 1 518 ? -10.205 18.131 -32.912 1.00 74.12 518 ARG A C 1
ATOM 4137 O O . ARG A 1 518 ? -10.317 19.065 -32.123 1.00 74.12 518 ARG A O 1
ATOM 4144 N N . ARG A 1 519 ? -11.184 17.241 -33.094 1.00 73.56 519 ARG A N 1
ATOM 4145 C CA . ARG A 1 519 ? -12.403 17.163 -32.260 1.00 73.56 519 ARG A CA 1
ATOM 4146 C C . ARG A 1 519 ? -12.830 15.715 -32.052 1.00 73.56 519 ARG A C 1
ATOM 4148 O O . ARG A 1 519 ? -12.544 14.880 -32.905 1.00 73.56 519 ARG A O 1
ATOM 4155 N N . GLY A 1 520 ? -13.550 15.423 -30.971 1.00 71.75 520 GLY A N 1
ATOM 4156 C CA . GLY A 1 520 ? -14.161 14.106 -30.770 1.00 71.75 520 GLY A CA 1
ATOM 4157 C C . GLY A 1 520 ? -15.200 13.774 -31.848 1.00 71.75 520 GLY A C 1
ATOM 4158 O O . GLY A 1 520 ? -15.859 14.662 -32.395 1.00 71.75 520 GLY A O 1
ATOM 4159 N N . CYS A 1 521 ? -15.345 12.491 -32.162 1.00 71.69 521 CYS A N 1
ATOM 4160 C CA . CYS A 1 521 ? -16.387 12.011 -33.061 1.00 71.69 521 CYS A CA 1
ATOM 4161 C C . CYS A 1 521 ? -17.778 12.122 -32.412 1.00 71.69 521 CYS A C 1
ATOM 4163 O O . CYS A 1 521 ? -17.947 11.686 -31.272 1.00 71.69 521 CYS A O 1
ATOM 4165 N N . PRO A 1 522 ? -18.789 12.679 -33.109 1.00 60.56 522 PRO A N 1
ATOM 4166 C CA . PRO A 1 522 ? -20.143 12.765 -32.569 1.00 60.56 522 PRO A CA 1
ATOM 4167 C C . PRO A 1 522 ? -20.753 11.372 -32.365 1.00 60.56 522 PRO A C 1
ATOM 4169 O O . PRO A 1 522 ? -20.534 10.473 -33.181 1.00 60.56 522 PRO A O 1
ATOM 4172 N N . SER A 1 523 ? -21.552 11.212 -31.304 1.00 57.09 523 SER A N 1
ATOM 4173 C CA . SER A 1 523 ? -22.259 9.960 -31.008 1.00 57.09 523 SER A CA 1
ATOM 4174 C C . SER A 1 523 ? -23.199 9.555 -32.153 1.00 57.09 523 SER A C 1
ATOM 4176 O O . SER A 1 523 ? -23.675 10.400 -32.918 1.00 57.09 523 SER A O 1
ATOM 4178 N N . ARG A 1 524 ? -23.514 8.255 -32.270 1.00 54.72 524 ARG A N 1
ATOM 4179 C CA . ARG A 1 524 ? -24.473 7.762 -33.282 1.00 54.72 524 ARG A CA 1
ATOM 4180 C C . ARG A 1 524 ? -25.839 8.452 -33.180 1.00 54.72 524 ARG A C 1
ATOM 4182 O O . ARG A 1 524 ? -26.450 8.727 -34.206 1.00 54.72 524 ARG A O 1
ATOM 4189 N N . GLU A 1 525 ? -26.276 8.789 -31.969 1.00 51.19 525 GLU A N 1
ATOM 4190 C CA . GLU A 1 525 ? -27.523 9.523 -31.710 1.00 51.19 525 GLU A CA 1
ATOM 4191 C C . GLU A 1 525 ? -27.469 10.971 -32.232 1.00 51.19 525 GLU A C 1
ATOM 4193 O O . GLU A 1 525 ? -28.456 11.481 -32.760 1.00 51.19 525 GLU A O 1
ATOM 4198 N N . TYR A 1 526 ? -26.301 11.622 -32.175 1.00 48.62 526 TYR A N 1
ATOM 4199 C CA . TYR A 1 526 ? -26.098 12.951 -32.757 1.00 48.62 526 TYR A CA 1
ATOM 4200 C C . TYR A 1 526 ? -25.986 12.917 -34.293 1.00 48.62 526 TYR A C 1
ATOM 4202 O O . TYR A 1 526 ? -26.439 13.834 -34.973 1.00 48.62 526 TYR A O 1
ATOM 4210 N N . GLN A 1 527 ? -25.428 11.846 -34.868 1.00 52.28 527 GLN A N 1
ATOM 4211 C CA . GLN A 1 527 ? -25.411 11.663 -36.327 1.00 52.28 527 GLN A CA 1
ATOM 4212 C C . GLN A 1 527 ? -26.816 11.391 -36.888 1.00 52.28 527 GLN A C 1
ATOM 4214 O O . GLN A 1 527 ? -27.167 11.947 -37.929 1.00 52.28 527 GLN A O 1
ATOM 4219 N N . ALA A 1 528 ? -27.635 10.604 -36.181 1.00 48.12 528 ALA A N 1
ATOM 4220 C CA . ALA A 1 528 ? -29.036 10.387 -36.534 1.00 48.12 528 ALA A CA 1
ATOM 4221 C C . ALA A 1 528 ? -29.845 11.695 -36.464 1.00 48.12 528 ALA A C 1
ATOM 4223 O O . ALA A 1 528 ? -30.495 12.065 -37.443 1.00 48.12 528 ALA A O 1
ATOM 4224 N N . SER A 1 529 ? -29.734 12.451 -35.363 1.00 46.78 529 SER A N 1
ATOM 4225 C CA . SER A 1 529 ? -30.475 13.710 -35.209 1.00 46.78 529 SER A CA 1
ATOM 4226 C C . SER A 1 529 ? -30.029 14.802 -36.189 1.00 46.78 529 SER A C 1
ATOM 4228 O O . SER A 1 529 ? -30.877 15.548 -36.675 1.00 46.78 529 SER A O 1
ATOM 4230 N N . GLN A 1 530 ? -28.748 14.872 -36.581 1.00 50.41 530 GLN A N 1
ATOM 4231 C CA . GLN A 1 530 ? -28.321 15.775 -37.661 1.00 50.41 530 GLN A CA 1
ATOM 4232 C C . GLN A 1 530 ? -28.848 15.363 -39.045 1.00 50.41 530 GLN A C 1
ATOM 4234 O O . GLN A 1 530 ? -29.140 16.241 -39.858 1.00 50.41 530 GLN A O 1
ATOM 4239 N N . GLN A 1 531 ? -28.984 14.066 -39.342 1.00 49.31 531 GLN A N 1
ATOM 4240 C CA . GLN A 1 531 ? -29.586 13.620 -40.606 1.00 49.31 531 GLN A CA 1
ATOM 4241 C C . GLN A 1 531 ? -31.092 13.915 -40.650 1.00 49.31 531 GLN A C 1
ATOM 4243 O O . GLN A 1 531 ? -31.573 14.425 -41.663 1.00 49.31 531 GLN A O 1
ATOM 4248 N N . GLU A 1 532 ? -31.816 13.711 -39.547 1.00 44.22 532 GLU A N 1
ATOM 4249 C CA . GLU A 1 532 ? -33.221 14.122 -39.438 1.00 44.22 532 GLU A CA 1
ATOM 4250 C C . GLU A 1 532 ? -33.373 15.648 -39.564 1.00 44.22 532 GLU A C 1
ATOM 4252 O O . GLU A 1 532 ? -34.109 16.121 -40.434 1.00 44.22 532 GLU A O 1
ATOM 4257 N N . TYR A 1 533 ? -32.608 16.434 -38.799 1.00 40.81 533 TYR A N 1
ATOM 4258 C CA . TYR A 1 533 ? -32.703 17.900 -38.796 1.00 40.81 533 TYR A CA 1
ATOM 4259 C C . TYR A 1 533 ? -32.386 18.529 -40.164 1.00 40.81 533 TYR A C 1
ATOM 4261 O O . TYR A 1 533 ? -33.104 19.424 -40.622 1.00 40.81 533 TYR A O 1
ATOM 4269 N N . ASN A 1 534 ? -31.366 18.026 -40.869 1.00 45.62 534 ASN A N 1
ATOM 4270 C CA . ASN A 1 534 ? -31.016 18.494 -42.216 1.00 45.62 534 ASN A CA 1
ATOM 4271 C C . ASN A 1 534 ? -32.018 18.038 -43.295 1.00 45.62 534 ASN A C 1
ATOM 4273 O O . ASN A 1 534 ? -32.120 18.685 -44.336 1.00 45.62 534 ASN A O 1
ATOM 4277 N N . SER A 1 535 ? -32.782 16.963 -43.061 1.00 43.97 535 SER A N 1
ATOM 4278 C CA . SER A 1 535 ? -33.847 16.525 -43.978 1.00 43.97 535 SER A CA 1
ATOM 4279 C C . SER A 1 535 ? -35.148 17.329 -43.823 1.00 43.97 535 SER A C 1
ATOM 4281 O O . SER A 1 535 ? -35.858 17.551 -44.805 1.00 43.97 535 SER A O 1
ATOM 4283 N N . VAL A 1 536 ? -35.439 17.821 -42.612 1.00 44.00 536 VAL A N 1
ATOM 4284 C CA . VAL A 1 536 ? -36.660 18.588 -42.299 1.00 44.00 536 VAL A CA 1
ATOM 4285 C C . VAL A 1 536 ? -36.508 20.082 -42.626 1.00 44.00 536 VAL A C 1
ATOM 4287 O O . VAL A 1 536 ? -37.462 20.720 -43.069 1.00 44.00 536 VAL A O 1
ATOM 4290 N N . THR A 1 537 ? -35.307 20.653 -42.492 1.00 44.00 537 THR A N 1
ATOM 4291 C CA . THR A 1 537 ? -35.069 22.099 -42.699 1.00 44.00 537 THR A CA 1
ATOM 4292 C C . THR A 1 537 ? -35.003 22.554 -44.165 1.00 44.00 537 THR A C 1
ATOM 4294 O O . THR A 1 537 ? -34.990 23.755 -44.425 1.00 44.00 537 THR A O 1
ATOM 4297 N N . GLN A 1 538 ? -35.050 21.644 -45.147 1.00 39.62 538 GLN A N 1
ATOM 4298 C CA . GLN A 1 538 ? -35.067 22.001 -46.578 1.00 39.62 538 GLN A CA 1
ATOM 4299 C C . GLN A 1 538 ? -36.474 22.241 -47.171 1.00 39.62 538 GLN A C 1
ATOM 4301 O O . GLN A 1 538 ? -36.591 22.446 -48.380 1.00 39.62 538 GLN A O 1
ATOM 4306 N N . ARG A 1 539 ? -37.556 22.218 -46.370 1.00 35.09 539 ARG A N 1
ATOM 4307 C CA . ARG A 1 539 ? -38.941 22.385 -46.874 1.00 35.09 539 ARG A CA 1
ATOM 4308 C C . ARG A 1 539 ? -39.891 23.209 -45.984 1.00 35.09 539 ARG A C 1
ATOM 4310 O O . ARG A 1 539 ? -41.009 22.766 -45.747 1.00 35.09 539 ARG A O 1
ATOM 4317 N N . ALA A 1 540 ? -39.510 24.416 -45.554 1.00 34.25 540 ALA A N 1
ATOM 4318 C CA . ALA A 1 540 ? -40.468 25.508 -45.281 1.00 34.25 540 ALA A CA 1
ATOM 4319 C C . ALA A 1 540 ? -39.770 26.849 -44.991 1.00 34.25 540 ALA A C 1
ATOM 4321 O O . ALA A 1 540 ? -38.953 26.950 -44.082 1.00 34.25 540 ALA A O 1
ATOM 4322 N N . ALA A 1 541 ? -40.171 27.899 -45.705 1.00 31.72 541 ALA A N 1
ATOM 4323 C CA . ALA A 1 541 ? -39.908 29.301 -45.380 1.00 31.72 541 ALA A CA 1
ATOM 4324 C C . ALA A 1 541 ? -41.037 30.165 -45.988 1.00 31.72 541 ALA A C 1
ATOM 4326 O O . ALA A 1 541 ? -41.615 29.722 -46.985 1.00 31.72 541 ALA A O 1
ATOM 4327 N N . PRO A 1 542 ? -41.323 31.397 -45.508 1.00 37.62 542 PRO A N 1
ATOM 4328 C CA . PRO A 1 542 ? -40.851 32.076 -44.291 1.00 37.62 542 PRO A CA 1
ATOM 4329 C C . PRO A 1 542 ? -42.017 32.697 -43.455 1.00 37.62 542 PRO A C 1
ATOM 4331 O O . PRO A 1 542 ? -43.184 32.376 -43.647 1.00 37.62 542 PRO A O 1
ATOM 4334 N N . THR A 1 543 ? -41.687 33.667 -42.586 1.00 36.44 543 THR A N 1
ATOM 4335 C CA . THR A 1 543 ? -42.559 34.681 -41.927 1.00 36.44 543 THR A CA 1
ATOM 4336 C C . THR A 1 543 ? -43.258 34.361 -40.590 1.00 36.44 543 THR A C 1
ATOM 4338 O O . THR A 1 543 ? -44.466 34.182 -40.519 1.00 36.44 543 THR A O 1
ATOM 4341 N N . ALA A 1 544 ? -42.509 34.496 -39.488 1.00 35.19 544 ALA A N 1
ATOM 4342 C CA . ALA A 1 544 ? -42.956 35.184 -38.264 1.00 35.19 544 ALA A CA 1
ATOM 4343 C C . ALA A 1 544 ? -41.716 35.624 -37.460 1.00 35.19 544 ALA A C 1
ATOM 4345 O O . ALA A 1 544 ? -40.830 34.814 -37.202 1.00 35.19 544 ALA A O 1
ATOM 4346 N N . ALA A 1 545 ? -41.601 36.909 -37.114 1.00 30.03 545 ALA A N 1
ATOM 4347 C CA . ALA A 1 545 ? -40.357 37.464 -36.574 1.00 30.03 545 ALA A CA 1
ATOM 4348 C C . ALA A 1 545 ? -40.305 37.443 -35.036 1.00 30.03 545 ALA A C 1
ATOM 4350 O O . ALA A 1 545 ? -40.990 38.228 -34.385 1.00 30.03 545 ALA A O 1
ATOM 4351 N N . TYR A 1 546 ? -39.399 36.641 -34.470 1.00 29.31 546 TYR A N 1
ATOM 4352 C CA . TYR A 1 546 ? -38.820 36.898 -33.148 1.00 29.31 546 TYR A CA 1
ATOM 4353 C C . TYR A 1 546 ? -37.414 37.479 -33.340 1.00 29.31 546 TYR A C 1
ATOM 4355 O O . TYR A 1 546 ? -36.540 36.832 -33.914 1.00 29.31 546 TYR A O 1
ATOM 4363 N N . ARG A 1 547 ? -37.200 38.722 -32.894 1.00 29.27 547 ARG A N 1
ATOM 4364 C CA . ARG A 1 547 ? -35.883 39.374 -32.940 1.00 29.27 547 ARG A CA 1
ATOM 4365 C C . ARG A 1 547 ? -35.001 38.830 -31.816 1.00 29.27 547 ARG A C 1
ATOM 4367 O O . ARG A 1 547 ? -35.243 39.153 -30.657 1.00 29.27 547 ARG A O 1
ATOM 4374 N N . TYR A 1 548 ? -33.951 38.095 -32.168 1.00 28.80 548 TYR A N 1
ATOM 4375 C CA . TYR A 1 548 ? -32.758 37.998 -31.325 1.00 28.80 548 TYR A CA 1
ATOM 4376 C C . TYR A 1 548 ? -31.792 39.143 -31.670 1.00 28.80 548 TYR A C 1
ATOM 4378 O O . TYR A 1 548 ? -31.719 39.519 -32.844 1.00 28.80 548 TYR A O 1
ATOM 4386 N N . PRO A 1 549 ? -31.070 39.722 -30.690 1.00 32.75 549 PRO A N 1
ATOM 4387 C CA . PRO A 1 549 ? -30.049 40.723 -30.966 1.00 32.75 549 PRO A CA 1
ATOM 4388 C C . PRO A 1 549 ? -28.855 40.134 -31.720 1.00 32.75 549 PRO A C 1
ATOM 4390 O O . PRO A 1 549 ? -28.503 38.965 -31.575 1.00 32.75 549 PRO A O 1
ATOM 4393 N N . GLU A 1 550 ? -28.233 41.003 -32.501 1.00 27.64 550 GLU A N 1
ATOM 4394 C CA . GLU A 1 550 ? -27.055 40.791 -33.333 1.00 27.64 550 GLU A CA 1
ATOM 4395 C C . GLU A 1 550 ? -25.868 40.222 -32.527 1.00 27.64 550 GLU A C 1
ATOM 4397 O O . GLU A 1 550 ? -25.370 40.858 -31.596 1.00 27.64 550 GLU A O 1
ATOM 4402 N N . GLN A 1 551 ? -25.401 39.015 -32.872 1.00 29.81 551 GLN A N 1
ATOM 4403 C CA . GLN A 1 551 ? -24.151 38.484 -32.322 1.00 29.81 551 GLN A CA 1
ATOM 4404 C C . GLN A 1 551 ? -22.969 39.192 -32.987 1.00 29.81 551 GLN A C 1
ATOM 4406 O O . GLN A 1 551 ? -22.610 38.898 -34.127 1.00 29.81 551 GLN A O 1
ATOM 4411 N N . ALA A 1 552 ? -22.354 40.114 -32.246 1.00 29.05 552 ALA A N 1
ATOM 4412 C CA . ALA A 1 552 ? -21.060 40.677 -32.597 1.00 29.05 552 ALA A CA 1
ATOM 4413 C C . ALA A 1 552 ? -20.026 39.560 -32.823 1.00 29.05 552 ALA A C 1
ATOM 4415 O O . ALA A 1 552 ? -20.039 38.535 -32.136 1.00 29.05 552 ALA A O 1
ATOM 4416 N N . GLN A 1 553 ? -19.111 39.777 -33.770 1.00 25.42 553 GLN A N 1
ATOM 4417 C CA . GLN A 1 553 ? -18.010 38.861 -34.069 1.00 25.42 553 GLN A CA 1
ATOM 4418 C C . GLN A 1 553 ? -17.041 38.779 -32.880 1.00 25.42 553 GLN A C 1
ATOM 4420 O O . GLN A 1 553 ? -16.054 39.509 -32.810 1.00 25.42 553 GLN A O 1
ATOM 4425 N N . ALA A 1 554 ? -17.316 37.875 -31.941 1.00 26.55 554 ALA A N 1
ATOM 4426 C CA . ALA A 1 554 ? -16.392 37.537 -30.872 1.00 26.55 554 ALA A CA 1
ATOM 4427 C C . ALA A 1 554 ? -15.200 36.767 -31.462 1.00 26.55 554 ALA A C 1
ATOM 4429 O O . ALA A 1 554 ? -15.288 35.573 -31.757 1.00 26.55 554 ALA A O 1
ATOM 4430 N N . GLN A 1 555 ? -14.076 37.463 -31.643 1.00 27.36 555 GLN A N 1
ATOM 4431 C CA . GLN A 1 555 ? -12.783 36.815 -31.828 1.00 27.36 555 GLN A CA 1
ATOM 4432 C C . GLN A 1 555 ? -12.474 36.011 -30.560 1.00 27.36 555 GLN A C 1
ATOM 4434 O O . GLN A 1 555 ? -12.290 36.585 -29.488 1.00 27.36 555 GLN A O 1
ATOM 4439 N N . TYR A 1 556 ? -12.431 34.686 -30.677 1.00 26.16 556 TYR A N 1
ATOM 4440 C CA . TYR A 1 556 ? -11.958 33.826 -29.596 1.00 26.16 556 TYR A CA 1
ATOM 4441 C C . TYR A 1 556 ? -10.448 34.040 -29.402 1.00 26.16 556 TYR A C 1
ATOM 4443 O O . TYR A 1 556 ? -9.704 33.897 -30.378 1.00 26.16 556 TYR A O 1
ATOM 4451 N N . PRO A 1 557 ? -9.970 34.348 -28.181 1.00 30.62 557 PRO A N 1
ATOM 4452 C CA . PRO A 1 557 ? -8.545 34.308 -27.882 1.00 30.62 557 PRO A CA 1
ATOM 4453 C C . PRO A 1 557 ? -8.027 32.868 -28.034 1.00 30.62 557 PRO A C 1
ATOM 4455 O O . PRO A 1 557 ? -8.709 31.935 -27.601 1.00 30.62 557 PRO A O 1
ATOM 4458 N N . PRO A 1 558 ? -6.845 32.649 -28.630 1.00 32.19 558 PRO A N 1
ATOM 4459 C CA . PRO A 1 558 ? -6.209 31.343 -28.611 1.00 32.19 558 PRO A CA 1
ATOM 4460 C C . PRO A 1 558 ? -5.552 31.072 -27.245 1.00 32.19 558 PRO A C 1
ATOM 4462 O O . PRO A 1 558 ? -5.003 31.984 -26.637 1.00 32.19 558 PRO A O 1
ATOM 4465 N N . THR A 1 559 ? -5.529 29.786 -26.877 1.00 34.22 559 THR A N 1
ATOM 4466 C CA . THR A 1 559 ? -4.873 29.135 -25.715 1.00 34.22 559 THR A CA 1
ATOM 4467 C C . THR A 1 559 ? -5.552 29.244 -24.331 1.00 34.22 559 THR A C 1
ATOM 4469 O O . THR A 1 559 ? -6.247 30.219 -24.043 1.00 34.22 559 THR A O 1
ATOM 4472 N N . PRO A 1 560 ? -5.405 28.217 -23.458 1.00 33.00 560 PRO A N 1
ATOM 4473 C CA . PRO A 1 560 ? -6.046 28.185 -22.145 1.00 33.00 560 PRO A CA 1
ATOM 4474 C C . PRO A 1 560 ? -5.221 28.947 -21.096 1.00 33.00 560 PRO A C 1
ATOM 4476 O O . PRO A 1 560 ? -4.101 28.563 -20.771 1.00 33.00 560 PRO A O 1
ATOM 4479 N N . TYR A 1 561 ? -5.819 30.011 -20.558 1.00 32.03 561 TYR A N 1
ATOM 4480 C CA . TYR A 1 561 ? -5.536 30.689 -19.283 1.00 32.03 561 TYR A CA 1
ATOM 4481 C C . TYR A 1 561 ? -4.232 30.341 -18.525 1.00 32.03 561 TYR A C 1
ATOM 4483 O O . TYR A 1 561 ? -4.232 29.532 -17.595 1.00 32.03 561 TYR A O 1
ATOM 4491 N N . ASN A 1 562 ? -3.169 31.123 -18.762 1.00 37.31 562 ASN A N 1
ATOM 4492 C CA . ASN A 1 562 ? -2.208 31.443 -17.699 1.00 37.31 562 ASN A CA 1
ATOM 4493 C C . ASN A 1 562 ? -2.716 32.662 -16.908 1.00 37.31 562 ASN A C 1
ATOM 4495 O O . ASN A 1 562 ? -2.656 33.801 -17.375 1.00 37.31 562 ASN A O 1
ATOM 4499 N N . HIS A 1 563 ? -3.222 32.434 -15.696 1.00 37.66 563 HIS A N 1
ATOM 4500 C CA . HIS A 1 563 ? -3.916 33.466 -14.919 1.00 37.66 563 HIS A CA 1
ATOM 4501 C C . HIS A 1 563 ? -3.012 34.597 -14.380 1.00 37.66 563 HIS A C 1
ATOM 4503 O O . HIS A 1 563 ? -3.539 35.587 -13.870 1.00 37.66 563 HIS A O 1
ATOM 4509 N N . GLN A 1 564 ? -1.679 34.481 -14.476 1.00 43.38 564 GLN A N 1
ATOM 4510 C CA . GLN A 1 564 ? -0.737 35.478 -13.943 1.00 43.38 564 GLN A CA 1
ATOM 4511 C C . GLN A 1 564 ? -0.464 36.665 -14.883 1.00 43.38 564 GLN A C 1
ATOM 4513 O O . GLN A 1 564 ? -0.278 37.781 -14.395 1.00 43.38 564 GLN A O 1
ATOM 4518 N N . ASP A 1 565 ? -0.489 36.481 -16.206 1.00 47.38 565 ASP A N 1
ATOM 4519 C CA . ASP A 1 565 ? -0.136 37.564 -17.141 1.00 47.38 565 ASP A CA 1
ATOM 4520 C C . ASP A 1 565 ? -1.304 38.525 -17.432 1.00 47.38 565 ASP A C 1
ATOM 4522 O O . ASP A 1 565 ? -1.084 39.711 -17.684 1.00 47.38 565 ASP A O 1
ATOM 4526 N N . TYR A 1 566 ? -2.556 38.077 -17.270 1.00 41.53 566 TYR A N 1
ATOM 4527 C CA . TYR A 1 566 ? -3.743 38.940 -17.396 1.00 41.53 566 TYR A CA 1
ATOM 4528 C C . TYR A 1 566 ? -3.695 40.150 -16.442 1.00 41.53 566 TYR A C 1
ATOM 4530 O O . TYR A 1 566 ? -4.001 41.277 -16.843 1.00 41.53 566 TYR A O 1
ATOM 4538 N N . TYR A 1 567 ? -3.242 39.933 -15.201 1.00 43.88 567 TYR A N 1
ATOM 4539 C CA . TYR A 1 567 ? -3.113 40.979 -14.181 1.00 43.88 567 TYR A CA 1
ATOM 4540 C C . TYR A 1 567 ? -1.878 41.877 -14.365 1.00 43.88 567 TYR A C 1
ATOM 4542 O O . TYR A 1 567 ? -1.869 42.991 -13.845 1.00 43.88 567 TYR A O 1
ATOM 4550 N N . ARG A 1 568 ? -0.865 41.455 -15.141 1.00 50.44 568 ARG A N 1
ATOM 4551 C CA . ARG A 1 568 ? 0.233 42.345 -15.576 1.00 50.44 568 ARG A CA 1
ATOM 4552 C C . ARG A 1 568 ? -0.219 43.345 -16.637 1.00 50.44 568 ARG A C 1
ATOM 4554 O O . ARG A 1 568 ? 0.274 44.468 -16.646 1.00 50.44 568 ARG A O 1
ATOM 4561 N N . ALA A 1 569 ? -1.143 42.947 -17.512 1.00 51.38 569 ALA A N 1
ATOM 4562 C CA . ALA A 1 569 ? -1.655 43.798 -18.586 1.00 51.38 569 ALA A CA 1
ATOM 4563 C C . ALA A 1 569 ? -2.793 44.746 -18.145 1.00 51.38 569 ALA A C 1
ATOM 4565 O O . ALA A 1 569 ? -2.990 45.786 -18.770 1.00 51.38 569 ALA A O 1
ATOM 4566 N N . HIS A 1 570 ? -3.520 44.425 -17.065 1.00 45.38 570 HIS A N 1
ATOM 4567 C CA . HIS A 1 570 ? -4.698 45.181 -16.607 1.00 45.38 570 HIS A CA 1
ATOM 4568 C C . HIS A 1 570 ? -4.589 45.617 -15.128 1.00 45.38 570 HIS A C 1
ATOM 4570 O O . HIS A 1 570 ? -5.287 45.072 -14.267 1.00 45.38 570 HIS A O 1
ATOM 4576 N N . PRO A 1 571 ? -3.766 46.636 -14.801 1.00 44.94 571 PRO A N 1
ATOM 4577 C CA . PRO A 1 571 ? -3.519 47.065 -13.417 1.00 44.94 571 PRO A CA 1
ATOM 4578 C C . PRO A 1 571 ? -4.738 47.677 -12.694 1.00 44.94 571 PRO A C 1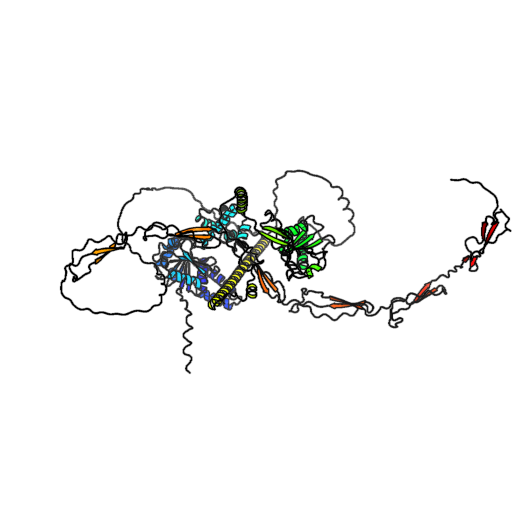
ATOM 4580 O O . PRO A 1 571 ? -4.658 47.985 -11.508 1.00 44.94 571 PRO A O 1
ATOM 4583 N N . THR A 1 572 ? -5.870 47.865 -13.379 1.00 54.69 572 THR A N 1
ATOM 4584 C CA . THR A 1 572 ? -7.111 48.459 -12.845 1.00 54.69 572 THR A CA 1
ATOM 4585 C C . THR A 1 572 ? -8.178 47.440 -12.421 1.00 54.69 572 THR A C 1
ATOM 4587 O O . THR A 1 572 ? -9.218 47.841 -11.897 1.00 54.69 572 THR A O 1
ATOM 4590 N N . HIS A 1 573 ? -7.945 46.136 -12.617 1.00 47.00 573 HIS A N 1
ATOM 4591 C CA . HIS A 1 573 ? -8.903 45.063 -12.303 1.00 47.00 573 HIS A CA 1
ATOM 4592 C C . HIS A 1 573 ? -8.298 43.937 -11.449 1.00 47.00 573 HIS A C 1
ATOM 4594 O O . HIS A 1 573 ? -8.599 42.759 -11.639 1.00 47.00 573 HIS A O 1
ATOM 4600 N N . ALA A 1 574 ? -7.458 44.295 -10.475 1.00 44.00 574 ALA A N 1
ATOM 4601 C CA . ALA A 1 574 ? -7.075 43.357 -9.425 1.00 44.00 574 ALA A CA 1
ATOM 4602 C C . ALA A 1 574 ? -8.322 42.944 -8.608 1.00 44.00 574 ALA A C 1
ATOM 4604 O O . ALA A 1 574 ? -9.072 43.828 -8.177 1.00 44.00 574 ALA A O 1
ATOM 4605 N N . PRO A 1 575 ? -8.564 41.640 -8.362 1.00 43.50 575 PRO A N 1
ATOM 4606 C CA . PRO A 1 575 ? -9.539 41.228 -7.359 1.00 43.50 575 PRO A CA 1
ATOM 4607 C C . PRO A 1 575 ? -9.119 41.785 -5.987 1.00 43.50 575 PRO A C 1
ATOM 4609 O O . PRO A 1 575 ? -7.918 41.960 -5.747 1.00 43.50 575 PRO A O 1
ATOM 4612 N N . PRO A 1 576 ? -10.070 42.076 -5.079 1.00 54.97 576 PRO A N 1
ATOM 4613 C CA . PRO A 1 576 ? -9.730 42.516 -3.730 1.00 54.97 576 PRO A CA 1
ATOM 4614 C C . PRO A 1 576 ? -8.797 41.495 -3.071 1.00 54.97 576 PRO A C 1
ATOM 4616 O O . PRO A 1 576 ? -8.990 40.288 -3.234 1.00 54.97 576 PRO A O 1
ATOM 4619 N N . GLU A 1 577 ? -7.782 41.972 -2.343 1.00 54.91 577 GLU A N 1
ATOM 4620 C CA . GLU A 1 577 ? -6.871 41.071 -1.636 1.00 54.91 577 GLU A CA 1
ATOM 4621 C C . GLU A 1 577 ? -7.679 40.120 -0.737 1.00 54.91 577 GLU A C 1
ATOM 4623 O O . GLU A 1 577 ? -8.508 40.600 0.043 1.00 54.91 577 GLU A O 1
ATOM 4628 N N . PRO A 1 578 ? -7.433 38.794 -0.795 1.00 55.69 578 PRO A N 1
ATOM 4629 C CA . PRO A 1 578 ? -8.120 37.859 0.080 1.00 55.69 578 PRO A CA 1
ATOM 4630 C C . PRO A 1 578 ? -7.820 38.237 1.526 1.00 55.69 578 PRO A C 1
ATOM 4632 O O . PRO A 1 578 ? -6.654 38.468 1.890 1.00 55.69 578 PRO A O 1
ATOM 4635 N N . SER A 1 579 ? -8.883 38.301 2.324 1.00 73.69 579 SER A N 1
ATOM 4636 C CA . SER A 1 579 ? -8.830 38.656 3.737 1.00 73.69 579 SER A CA 1
ATOM 4637 C C . SER A 1 579 ? -7.875 37.736 4.497 1.00 73.69 579 SER A C 1
ATOM 4639 O O . SER A 1 579 ? -7.593 36.608 4.083 1.00 73.69 579 SER A O 1
ATOM 4641 N N . GLU A 1 580 ? -7.378 38.187 5.648 1.00 73.44 580 GLU A N 1
ATOM 4642 C CA . GLU A 1 580 ? -6.468 37.372 6.460 1.00 73.44 580 GLU A CA 1
ATOM 4643 C C . GLU A 1 580 ? -7.110 36.028 6.871 1.00 73.44 580 GLU A C 1
ATOM 4645 O O . GLU A 1 580 ? -6.429 35.005 6.926 1.00 73.44 580 GLU A O 1
ATOM 4650 N N . GLU A 1 581 ? -8.438 35.995 7.035 1.00 70.94 581 GLU A N 1
ATOM 4651 C CA . GLU A 1 581 ? -9.210 34.772 7.279 1.00 70.94 581 GLU A CA 1
ATOM 4652 C C . GLU A 1 581 ? -9.244 33.834 6.054 1.00 70.94 581 GLU A C 1
ATOM 4654 O O . GLU A 1 581 ? -9.106 32.618 6.200 1.00 70.94 581 GLU A O 1
ATOM 4659 N N . GLU A 1 582 ? -9.378 34.364 4.834 1.00 65.69 582 GLU A N 1
ATOM 4660 C CA . GLU A 1 582 ? -9.317 33.575 3.593 1.00 65.69 582 GLU A CA 1
ATOM 4661 C C . GLU A 1 582 ? -7.906 33.043 3.323 1.00 65.69 582 GLU A C 1
ATOM 4663 O O . GLU A 1 582 ? -7.756 31.868 2.982 1.00 65.69 582 GLU A O 1
ATOM 4668 N N . ARG A 1 583 ? -6.861 33.849 3.567 1.00 73.06 583 ARG A N 1
ATOM 4669 C CA . ARG A 1 583 ? -5.460 33.391 3.498 1.00 73.06 583 ARG A CA 1
ATOM 4670 C C . ARG A 1 583 ? -5.187 32.273 4.507 1.00 73.06 583 ARG A C 1
ATOM 4672 O O . ARG A 1 583 ? -4.551 31.280 4.157 1.00 73.06 583 ARG A O 1
ATOM 4679 N N . GLN A 1 584 ? -5.704 32.384 5.734 1.00 75.19 584 GLN A N 1
ATOM 4680 C CA . GLN A 1 584 ? -5.594 31.318 6.735 1.00 75.19 584 GLN A CA 1
ATOM 4681 C C . GLN A 1 584 ? -6.354 30.048 6.321 1.00 75.19 584 GLN A C 1
ATOM 4683 O O . GLN A 1 584 ? -5.795 28.957 6.432 1.00 75.19 584 GLN A O 1
ATOM 4688 N N . LYS A 1 585 ? -7.578 30.161 5.784 1.00 73.31 585 LYS A N 1
ATOM 4689 C CA . LYS A 1 585 ? -8.351 29.010 5.274 1.00 73.31 585 LYS A CA 1
ATOM 4690 C C . LYS A 1 585 ? -7.659 28.317 4.098 1.00 73.31 585 LYS A C 1
ATOM 4692 O O . LYS A 1 585 ? -7.623 27.087 4.072 1.00 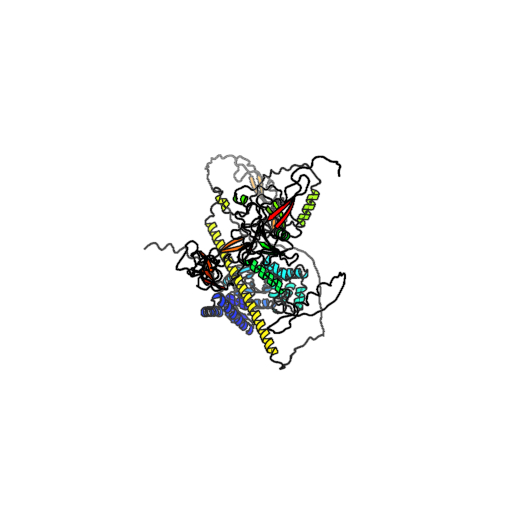73.31 585 LYS A O 1
ATOM 4697 N N . ALA A 1 586 ? -7.074 29.076 3.170 1.00 64.94 586 ALA A N 1
ATOM 4698 C CA . ALA A 1 586 ? -6.291 28.537 2.059 1.00 64.94 586 ALA A CA 1
ATOM 4699 C C . ALA A 1 586 ? -5.049 27.777 2.560 1.00 64.94 586 ALA A C 1
ATOM 4701 O O . ALA A 1 586 ? -4.849 26.619 2.195 1.00 64.94 586 ALA A O 1
ATOM 4702 N N . LEU A 1 587 ? -4.279 28.368 3.482 1.00 75.62 587 LEU A N 1
ATOM 4703 C CA . LEU A 1 587 ? -3.100 27.731 4.082 1.00 75.62 587 LEU A CA 1
ATOM 4704 C C . LEU A 1 587 ? -3.460 26.468 4.891 1.00 75.62 587 LEU A C 1
ATOM 4706 O O . LEU A 1 587 ? -2.712 25.489 4.910 1.00 75.62 587 LEU A O 1
ATOM 4710 N N . GLU A 1 588 ? -4.607 26.463 5.576 1.00 75.06 588 GLU A N 1
ATOM 4711 C CA . GLU A 1 588 ? -5.100 25.295 6.314 1.00 75.06 588 GLU A CA 1
ATOM 4712 C C . GLU A 1 588 ? -5.602 24.186 5.369 1.00 75.06 588 GLU A C 1
ATOM 4714 O O . GLU A 1 588 ? -5.387 22.999 5.626 1.00 75.06 588 GLU A O 1
ATOM 4719 N N . TYR A 1 589 ? -6.237 24.552 4.250 1.00 67.94 589 TYR A N 1
ATOM 4720 C CA . TYR A 1 589 ? -6.604 23.621 3.181 1.00 67.94 589 TYR A CA 1
ATOM 4721 C C . TYR A 1 589 ? -5.365 22.986 2.535 1.00 67.94 589 TYR A C 1
ATOM 4723 O O . TYR A 1 589 ? -5.311 21.766 2.390 1.00 67.94 589 TYR A O 1
ATOM 4731 N N . GLU A 1 590 ? -4.338 23.778 2.228 1.00 71.38 590 GLU A N 1
ATOM 4732 C CA . GLU A 1 590 ? -3.091 23.297 1.629 1.00 71.38 590 GLU A CA 1
ATOM 4733 C C . GLU A 1 590 ? -2.324 22.350 2.567 1.00 71.38 590 GLU A C 1
ATOM 4735 O O . GLU A 1 590 ? -1.915 21.266 2.146 1.00 71.38 590 GLU A O 1
ATOM 4740 N N . LYS A 1 591 ? -2.249 22.666 3.869 1.00 79.06 591 LYS A N 1
ATOM 4741 C CA . LYS A 1 591 ? -1.713 21.750 4.894 1.00 79.06 591 LYS A CA 1
ATOM 4742 C C . LYS A 1 591 ? -2.499 20.438 4.983 1.00 79.06 591 LYS A C 1
ATOM 4744 O O . LYS A 1 591 ? -1.891 19.372 5.074 1.00 79.06 591 LYS A O 1
ATOM 4749 N N . ARG A 1 592 ? -3.838 20.485 4.925 1.00 71.31 592 ARG A N 1
ATOM 4750 C CA . ARG A 1 592 ? -4.677 19.270 4.868 1.00 71.31 592 ARG A CA 1
ATOM 4751 C C . ARG A 1 592 ? -4.421 18.459 3.593 1.00 71.31 592 ARG A C 1
ATOM 4753 O O . ARG A 1 592 ? -4.379 17.232 3.671 1.00 71.31 592 ARG A O 1
ATOM 4760 N N . ARG A 1 593 ? -4.205 19.117 2.447 1.00 69.69 593 ARG A N 1
ATOM 4761 C CA . ARG A 1 593 ? -3.877 18.460 1.171 1.00 69.69 593 ARG A CA 1
ATOM 4762 C C . ARG A 1 593 ? -2.531 17.739 1.243 1.00 69.69 593 ARG A C 1
ATOM 4764 O O . ARG A 1 593 ? -2.476 16.551 0.944 1.00 69.69 593 ARG A O 1
ATOM 4771 N N . GLN A 1 594 ? -1.485 18.409 1.731 1.00 77.75 594 GLN A N 1
ATOM 4772 C CA . GLN A 1 594 ? -0.155 17.815 1.921 1.00 77.75 594 GLN A CA 1
ATOM 4773 C C . GLN A 1 594 ? -0.200 16.601 2.864 1.00 77.75 594 GLN A C 1
ATOM 4775 O O . GLN A 1 594 ? 0.295 15.533 2.508 1.00 77.75 594 GLN A O 1
ATOM 4780 N N . GLN A 1 595 ? -0.887 16.706 4.010 1.00 77.12 595 GLN A N 1
ATOM 4781 C CA . GLN A 1 595 ? -1.075 15.572 4.927 1.00 77.12 595 GLN A CA 1
ATOM 4782 C C . GLN A 1 595 ? -1.823 14.392 4.285 1.00 77.12 595 GLN A C 1
ATOM 4784 O O . GLN A 1 595 ? -1.532 13.236 4.598 1.00 77.12 595 GLN A O 1
ATOM 4789 N N . TYR A 1 596 ? -2.789 14.653 3.401 1.00 67.31 596 TYR A N 1
ATOM 4790 C CA . TYR A 1 596 ? -3.493 13.599 2.670 1.00 67.31 596 TYR A CA 1
ATOM 4791 C C . TYR A 1 596 ? -2.593 12.938 1.612 1.00 67.31 596 TYR A C 1
ATOM 4793 O O . TYR A 1 596 ? -2.540 11.711 1.539 1.00 67.31 596 TYR A O 1
ATOM 4801 N N . GLU A 1 597 ? -1.826 13.725 0.850 1.00 70.44 597 GLU A N 1
ATOM 4802 C CA . GLU A 1 597 ? -0.852 13.229 -0.134 1.00 70.44 597 GLU A CA 1
ATOM 4803 C C . GLU A 1 597 ? 0.258 12.375 0.515 1.00 70.44 597 GLU A C 1
ATOM 4805 O O . GLU A 1 597 ? 0.649 11.345 -0.040 1.00 70.44 597 GLU A O 1
ATOM 4810 N N . GLU A 1 598 ? 0.742 12.751 1.704 1.00 78.44 598 GLU A N 1
ATOM 4811 C CA . GLU A 1 598 ? 1.691 11.952 2.494 1.00 78.44 598 GLU A CA 1
ATOM 4812 C C . GLU A 1 598 ? 1.072 10.638 2.989 1.00 78.44 598 GLU A C 1
ATOM 4814 O O . GLU A 1 598 ? 1.682 9.575 2.854 1.00 78.44 598 GLU A O 1
ATOM 4819 N N . GLN A 1 599 ? -0.161 10.676 3.508 1.00 73.94 599 GLN A N 1
ATOM 4820 C CA . GLN A 1 599 ? -0.877 9.467 3.929 1.00 73.94 599 GLN A CA 1
ATOM 4821 C C . GLN A 1 599 ? -1.151 8.509 2.764 1.00 73.94 599 GLN A C 1
ATOM 4823 O O . GLN A 1 599 ? -1.114 7.291 2.965 1.00 73.94 599 GLN A O 1
ATOM 4828 N N . LEU A 1 600 ? -1.415 9.037 1.565 1.00 70.19 600 LEU A N 1
ATOM 4829 C CA . LEU A 1 600 ? -1.608 8.245 0.352 1.00 70.19 600 LEU A CA 1
ATOM 4830 C C . LEU A 1 600 ? -0.285 7.615 -0.113 1.00 70.19 600 LEU A C 1
ATOM 4832 O O . LEU A 1 600 ? -0.246 6.417 -0.392 1.00 70.19 600 LEU A O 1
ATOM 4836 N N . ARG A 1 601 ? 0.821 8.377 -0.104 1.00 74.88 601 ARG A N 1
ATOM 4837 C CA . ARG A 1 601 ? 2.173 7.852 -0.379 1.00 74.88 601 ARG A CA 1
ATOM 4838 C C . ARG A 1 601 ? 2.555 6.730 0.586 1.00 74.88 601 ARG A C 1
ATOM 4840 O O . ARG A 1 601 ? 2.955 5.660 0.134 1.00 74.88 601 ARG A O 1
ATOM 4847 N N . ALA A 1 602 ? 2.376 6.936 1.891 1.00 75.19 602 ALA A N 1
ATOM 4848 C CA . ALA A 1 602 ? 2.671 5.929 2.910 1.00 75.19 602 ALA A CA 1
ATOM 4849 C C . ALA A 1 602 ? 1.821 4.654 2.741 1.00 75.19 602 ALA A C 1
ATOM 4851 O O . ALA A 1 602 ? 2.331 3.545 2.895 1.00 75.19 602 ALA A O 1
ATOM 4852 N N . TYR A 1 603 ? 0.542 4.797 2.374 1.00 72.69 603 TYR A N 1
ATOM 4853 C CA . TYR A 1 603 ? -0.332 3.663 2.069 1.00 72.69 603 TYR A CA 1
ATOM 4854 C C . TYR A 1 603 ? 0.134 2.890 0.825 1.00 72.69 603 TYR A C 1
ATOM 4856 O O . TYR A 1 603 ? 0.248 1.667 0.879 1.00 72.69 603 TYR A O 1
ATOM 4864 N N . ASN A 1 604 ? 0.471 3.582 -0.266 1.00 70.88 604 ASN A N 1
ATOM 4865 C CA . ASN A 1 604 ? 0.935 2.946 -1.502 1.00 70.88 604 ASN A CA 1
ATOM 4866 C C . ASN A 1 604 ? 2.273 2.207 -1.304 1.00 70.88 604 ASN A C 1
ATOM 4868 O O . ASN A 1 604 ? 2.416 1.073 -1.760 1.00 70.88 604 ASN A O 1
ATOM 4872 N N . LEU A 1 605 ? 3.215 2.788 -0.548 1.00 77.56 605 LEU A N 1
ATOM 4873 C CA . LEU A 1 605 ? 4.444 2.103 -0.122 1.00 77.56 605 LEU A CA 1
ATOM 4874 C C . LEU A 1 605 ? 4.143 0.848 0.711 1.00 77.56 605 LEU A C 1
ATOM 4876 O O . LEU A 1 605 ? 4.700 -0.215 0.440 1.00 77.56 605 LEU A O 1
ATOM 4880 N N . GLN A 1 606 ? 3.213 0.927 1.669 1.00 78.19 606 GLN A N 1
ATOM 4881 C CA . GLN A 1 606 ? 2.809 -0.227 2.479 1.00 78.19 606 GLN A CA 1
ATOM 4882 C C . GLN A 1 606 ? 2.186 -1.358 1.636 1.00 78.19 606 GLN A C 1
ATOM 4884 O O . GLN A 1 606 ? 2.416 -2.531 1.944 1.00 78.19 606 GLN A O 1
ATOM 4889 N N . GLN A 1 607 ? 1.428 -1.033 0.583 1.00 72.12 607 GLN A N 1
ATOM 4890 C CA . GLN A 1 607 ? 0.890 -2.027 -0.355 1.00 72.12 607 GLN A CA 1
ATOM 4891 C C . GLN A 1 607 ? 1.996 -2.661 -1.209 1.00 72.12 607 GLN A C 1
ATOM 4893 O O . GLN A 1 607 ? 2.050 -3.887 -1.322 1.00 72.12 607 GLN A O 1
ATOM 4898 N N . LEU A 1 608 ? 2.929 -1.859 -1.735 1.00 74.88 608 LEU A N 1
ATOM 4899 C CA . LEU A 1 608 ? 4.068 -2.350 -2.519 1.00 74.88 608 LEU A CA 1
ATOM 4900 C C . LEU A 1 608 ? 4.978 -3.279 -1.694 1.00 74.88 608 LEU A C 1
ATOM 4902 O O . LEU A 1 608 ? 5.406 -4.326 -2.180 1.00 74.88 608 LEU A O 1
ATOM 4906 N N . GLU A 1 609 ? 5.231 -2.953 -0.423 1.00 82.31 609 GLU A N 1
ATOM 4907 C CA . GLU A 1 609 ? 5.930 -3.843 0.514 1.00 82.31 609 GLU A CA 1
ATOM 4908 C C . GLU A 1 609 ? 5.190 -5.172 0.718 1.00 82.31 609 GLU A C 1
ATOM 4910 O O . GLU A 1 609 ? 5.819 -6.232 0.754 1.00 82.31 609 GLU A O 1
ATOM 4915 N N . PHE A 1 610 ? 3.858 -5.143 0.842 1.00 77.19 610 PHE A N 1
ATOM 4916 C CA . PHE A 1 610 ? 3.060 -6.355 1.030 1.00 77.19 610 PHE A CA 1
ATOM 4917 C C . PHE A 1 610 ? 3.073 -7.247 -0.221 1.00 77.19 610 PHE A C 1
ATOM 4919 O O . PHE A 1 610 ? 3.205 -8.467 -0.095 1.00 77.19 610 PHE A O 1
ATOM 4926 N N . GLN A 1 611 ? 3.018 -6.647 -1.415 1.00 74.88 611 GLN A N 1
ATOM 4927 C CA . GLN A 1 611 ? 3.169 -7.342 -2.697 1.00 74.88 611 GLN A CA 1
ATOM 4928 C C . GLN A 1 611 ? 4.562 -7.975 -2.841 1.00 74.88 611 GLN A C 1
ATOM 4930 O O . GLN A 1 611 ? 4.656 -9.174 -3.107 1.00 74.88 611 GLN A O 1
ATOM 4935 N N . ARG A 1 612 ? 5.642 -7.227 -2.564 1.00 80.19 612 ARG A N 1
ATOM 4936 C CA . ARG A 1 612 ? 7.024 -7.753 -2.568 1.00 80.19 612 ARG A CA 1
ATOM 4937 C C . ARG A 1 612 ? 7.198 -8.912 -1.579 1.00 80.19 612 ARG A C 1
ATOM 4939 O O . ARG A 1 612 ? 7.747 -9.952 -1.935 1.00 80.19 612 ARG A O 1
ATOM 4946 N N . ALA A 1 613 ? 6.663 -8.787 -0.363 1.00 79.62 613 ALA A N 1
ATOM 4947 C CA . ALA A 1 613 ? 6.702 -9.857 0.636 1.00 79.62 613 ALA A CA 1
ATOM 4948 C C . ALA A 1 613 ? 5.860 -11.088 0.237 1.00 79.62 613 ALA A C 1
ATOM 4950 O O . ALA A 1 613 ? 6.186 -12.211 0.623 1.00 79.62 613 ALA A O 1
ATOM 4951 N N . ALA A 1 614 ? 4.777 -10.911 -0.527 1.00 76.75 614 ALA A N 1
ATOM 4952 C CA . ALA A 1 614 ? 4.001 -12.018 -1.082 1.00 76.75 614 ALA A CA 1
ATOM 4953 C C . ALA A 1 614 ? 4.755 -12.739 -2.214 1.00 76.75 614 ALA A C 1
ATOM 4955 O O . ALA A 1 614 ? 4.808 -13.968 -2.206 1.00 76.75 614 ALA A O 1
ATOM 4956 N N . GLN A 1 615 ? 5.403 -11.995 -3.118 1.00 78.69 615 GLN A N 1
ATOM 4957 C CA . GLN A 1 615 ? 6.261 -12.553 -4.172 1.00 78.69 615 GLN A CA 1
ATOM 4958 C C . GLN A 1 615 ? 7.446 -13.337 -3.589 1.00 78.69 615 GLN A C 1
ATOM 4960 O O . GLN A 1 615 ? 7.678 -14.474 -3.995 1.00 78.69 615 GLN A O 1
ATOM 4965 N N . GLN A 1 616 ? 8.132 -12.800 -2.572 1.00 83.44 616 GLN A N 1
ATOM 4966 C CA . GLN A 1 616 ? 9.211 -13.515 -1.875 1.00 83.44 616 GLN A CA 1
ATOM 4967 C C . GLN A 1 616 ? 8.728 -14.824 -1.229 1.00 83.44 616 GLN A C 1
ATOM 4969 O O . GLN A 1 616 ? 9.401 -15.846 -1.343 1.00 83.44 616 GLN A O 1
ATOM 4974 N N . ARG A 1 617 ? 7.537 -14.839 -0.607 1.00 82.44 617 ARG A N 1
ATOM 4975 C CA . ARG A 1 617 ? 6.945 -16.084 -0.077 1.00 82.44 617 ARG A CA 1
ATOM 4976 C C . ARG A 1 617 ? 6.627 -17.096 -1.180 1.00 82.44 617 ARG A C 1
ATOM 4978 O O . ARG A 1 617 ? 6.871 -18.281 -0.978 1.00 82.44 617 ARG A O 1
ATOM 4985 N N . GLN A 1 618 ? 6.128 -16.657 -2.339 1.00 80.88 618 GLN A N 1
ATOM 4986 C CA . GLN A 1 618 ? 5.903 -17.555 -3.479 1.00 80.88 618 GLN A CA 1
ATOM 4987 C C . GLN A 1 618 ? 7.218 -18.118 -4.040 1.00 80.88 618 GLN A C 1
ATOM 4989 O O . GLN A 1 618 ? 7.277 -19.307 -4.343 1.00 80.88 618 GLN A O 1
ATOM 4994 N N . GLN A 1 619 ? 8.281 -17.312 -4.132 1.00 81.81 619 GLN A N 1
ATOM 4995 C CA . GLN A 1 619 ? 9.607 -17.787 -4.545 1.00 81.81 619 GLN A CA 1
ATOM 4996 C C . GLN A 1 619 ? 10.177 -18.814 -3.553 1.00 81.81 619 GLN A C 1
ATOM 4998 O O . GLN A 1 619 ? 10.636 -19.871 -3.977 1.00 81.81 619 GLN A O 1
ATOM 5003 N N . GLN A 1 620 ? 10.072 -18.567 -2.242 1.00 84.00 620 GLN A N 1
ATOM 5004 C CA . GLN A 1 620 ? 10.494 -19.527 -1.211 1.00 84.00 620 GLN A CA 1
ATOM 5005 C C . GLN A 1 620 ? 9.694 -20.838 -1.266 1.00 84.00 620 GLN A C 1
ATOM 5007 O O . GLN A 1 620 ? 10.278 -21.912 -1.136 1.00 84.00 620 GLN A O 1
ATOM 5012 N N . GLN A 1 621 ? 8.380 -20.779 -1.508 1.00 82.38 621 GLN A N 1
ATOM 5013 C CA . GLN A 1 621 ? 7.555 -21.980 -1.693 1.00 82.38 621 GLN A CA 1
ATOM 5014 C C . GLN A 1 621 ? 7.951 -22.765 -2.951 1.00 82.38 621 GLN A C 1
ATOM 5016 O O . GLN A 1 621 ? 8.067 -23.986 -2.879 1.00 82.38 621 GLN A O 1
ATOM 5021 N N . GLN A 1 622 ? 8.228 -22.091 -4.073 1.00 80.69 622 GLN A N 1
ATOM 5022 C CA . GLN A 1 622 ? 8.717 -22.754 -5.290 1.00 80.69 622 GLN A CA 1
ATOM 5023 C C . GLN A 1 622 ? 10.101 -23.388 -5.080 1.00 80.69 622 GLN A C 1
ATOM 5025 O O . GLN A 1 622 ? 10.321 -24.515 -5.515 1.00 80.69 622 GLN A O 1
ATOM 5030 N N . GLN A 1 623 ? 11.010 -22.726 -4.356 1.00 81.38 623 GLN A N 1
ATOM 5031 C CA . GLN A 1 623 ? 12.315 -23.297 -3.993 1.00 81.38 623 GLN A CA 1
ATOM 5032 C C . GLN A 1 623 ? 12.178 -24.526 -3.081 1.00 81.38 623 GLN A C 1
ATOM 5034 O O . GLN A 1 623 ? 12.851 -25.527 -3.311 1.00 81.38 623 GLN A O 1
ATOM 5039 N N . GLN A 1 624 ? 11.282 -24.496 -2.088 1.00 81.25 624 GLN A N 1
ATOM 5040 C CA . GLN A 1 624 ? 11.008 -25.658 -1.232 1.00 81.25 624 GLN A CA 1
ATOM 5041 C C . GLN A 1 624 ? 10.375 -26.817 -2.014 1.00 81.25 624 GLN A C 1
ATOM 5043 O O . GLN A 1 624 ? 10.759 -27.969 -1.811 1.00 81.25 624 GLN A O 1
ATOM 5048 N N . GLN A 1 625 ? 9.450 -26.538 -2.937 1.00 79.81 625 GLN A N 1
ATOM 5049 C CA . GLN A 1 625 ? 8.861 -27.555 -3.815 1.00 79.81 625 GLN A CA 1
ATOM 5050 C C . GLN A 1 625 ? 9.916 -28.184 -4.736 1.00 79.81 625 GLN A C 1
ATOM 5052 O O . GLN A 1 625 ? 9.991 -29.409 -4.803 1.00 79.81 625 GLN A O 1
ATOM 5057 N N . ALA A 1 626 ? 10.784 -27.380 -5.356 1.00 75.81 626 ALA A N 1
ATOM 5058 C CA . ALA A 1 626 ? 11.891 -27.870 -6.177 1.00 75.81 626 ALA A CA 1
ATOM 5059 C C . ALA A 1 626 ? 12.883 -28.726 -5.364 1.00 75.81 626 ALA A C 1
ATOM 5061 O O . ALA A 1 626 ? 13.229 -29.828 -5.781 1.00 75.81 626 ALA A O 1
ATOM 5062 N N . GLN A 1 627 ? 13.280 -28.288 -4.162 1.00 78.62 627 GLN A N 1
ATOM 5063 C CA . GLN A 1 627 ? 14.124 -29.088 -3.261 1.00 78.62 627 GLN A CA 1
ATOM 5064 C C . GLN A 1 627 ? 13.454 -30.408 -2.847 1.00 78.62 627 GLN A C 1
ATOM 5066 O O . GLN A 1 627 ? 14.123 -31.438 -2.776 1.00 78.62 627 GLN A O 1
ATOM 5071 N N . THR A 1 628 ? 12.138 -30.399 -2.619 1.00 75.50 628 THR A N 1
ATOM 5072 C CA . THR A 1 628 ? 11.374 -31.611 -2.281 1.00 75.50 628 THR A CA 1
ATOM 5073 C C . THR A 1 628 ? 11.311 -32.579 -3.468 1.00 75.50 628 THR A C 1
ATOM 5075 O O . THR A 1 628 ? 11.488 -33.779 -3.276 1.00 75.50 628 THR A O 1
ATOM 5078 N N . GLN A 1 629 ? 11.130 -32.079 -4.696 1.00 74.50 629 GLN A N 1
ATOM 5079 C CA . GLN A 1 629 ? 11.182 -32.901 -5.912 1.00 74.50 629 GLN A CA 1
ATOM 5080 C C . GLN A 1 629 ? 12.578 -33.503 -6.140 1.00 74.50 629 GLN A C 1
ATOM 5082 O O . GLN A 1 629 ? 12.678 -34.696 -6.414 1.00 74.50 629 GLN A O 1
ATOM 5087 N N . ILE A 1 630 ? 13.652 -32.730 -5.937 1.00 73.25 630 ILE A N 1
ATOM 5088 C CA . ILE A 1 630 ? 15.036 -33.229 -6.029 1.00 73.25 630 ILE A CA 1
ATOM 5089 C C . ILE A 1 630 ? 15.292 -34.335 -4.988 1.00 73.25 630 ILE A C 1
ATOM 5091 O O . ILE A 1 630 ? 15.840 -35.381 -5.332 1.00 73.25 630 ILE A O 1
ATOM 5095 N N . GLN A 1 631 ? 14.839 -34.168 -3.738 1.00 68.81 631 GLN A N 1
ATOM 5096 C CA . GLN A 1 631 ? 14.956 -35.225 -2.720 1.00 68.81 631 GLN A CA 1
ATOM 5097 C C . GLN A 1 631 ? 14.140 -36.481 -3.068 1.00 68.81 631 GLN A C 1
ATOM 5099 O O . GLN A 1 631 ? 14.619 -37.592 -2.845 1.00 68.81 631 GLN A O 1
ATOM 5104 N N . GLN A 1 632 ? 12.944 -36.332 -3.647 1.00 64.94 632 GLN A N 1
ATOM 5105 C CA . GLN A 1 632 ? 12.122 -37.468 -4.085 1.00 64.94 632 GLN A CA 1
ATOM 5106 C C . GLN A 1 632 ? 12.722 -38.213 -5.288 1.00 64.94 632 GLN A C 1
ATOM 5108 O O . GLN A 1 632 ? 12.549 -39.425 -5.393 1.00 64.94 632 GLN A O 1
ATOM 5113 N N . GLN A 1 633 ? 13.476 -37.533 -6.158 1.00 60.84 633 GLN A N 1
ATOM 5114 C CA . GLN A 1 633 ? 14.213 -38.174 -7.255 1.00 60.84 633 GLN A CA 1
ATOM 5115 C C . GLN A 1 633 ? 15.493 -38.897 -6.792 1.00 60.84 633 GLN A C 1
ATOM 5117 O O . GLN A 1 633 ? 15.949 -39.811 -7.475 1.00 60.84 633 GLN A O 1
ATOM 5122 N N . GLN A 1 634 ? 16.061 -38.541 -5.632 1.00 58.25 634 GLN A N 1
ATOM 5123 C CA . GLN A 1 634 ? 17.294 -39.154 -5.112 1.00 58.25 634 GLN A CA 1
ATOM 5124 C C . GLN A 1 634 ? 17.083 -40.382 -4.202 1.00 58.25 634 GLN A C 1
ATOM 5126 O O . GLN A 1 634 ? 18.060 -41.064 -3.893 1.00 58.25 634 GLN A O 1
ATOM 5131 N N . TYR A 1 635 ? 15.846 -40.712 -3.803 1.00 47.16 635 TYR A N 1
ATOM 5132 C CA . TYR A 1 635 ? 15.556 -41.864 -2.930 1.00 47.16 635 TYR A CA 1
ATOM 5133 C C . TYR A 1 635 ? 14.322 -42.678 -3.369 1.00 47.16 635 TYR A C 1
ATOM 5135 O O . TYR A 1 635 ? 13.198 -42.376 -2.958 1.00 47.16 635 TYR A O 1
ATOM 5143 N N . PRO A 1 636 ? 14.503 -43.772 -4.133 1.00 37.56 636 PRO A N 1
ATOM 5144 C CA . PRO A 1 636 ? 13.420 -44.695 -4.453 1.00 37.56 636 PRO A CA 1
ATOM 5145 C C . PRO A 1 636 ? 13.087 -45.630 -3.274 1.00 37.56 636 PRO A C 1
ATOM 5147 O O . PRO A 1 636 ? 13.941 -46.369 -2.797 1.00 37.56 636 PRO A O 1
ATOM 5150 N N . GLN A 1 637 ? 11.800 -45.670 -2.913 1.00 39.12 637 GLN A N 1
ATOM 5151 C CA . GLN A 1 637 ? 11.115 -46.707 -2.116 1.00 39.12 637 GLN A CA 1
ATOM 5152 C C . GLN A 1 637 ? 11.491 -46.890 -0.626 1.00 39.12 637 GLN A C 1
ATOM 5154 O O . GLN A 1 637 ? 12.389 -47.652 -0.283 1.00 39.12 637 GLN A O 1
ATOM 5159 N N . GLN A 1 638 ? 10.608 -46.417 0.266 1.00 38.84 638 GLN A N 1
ATOM 5160 C CA . GLN A 1 638 ? 10.024 -47.273 1.317 1.00 38.84 638 GLN A CA 1
ATOM 5161 C C . GLN A 1 638 ? 8.517 -46.992 1.453 1.00 38.84 638 GLN A C 1
ATOM 5163 O O . GLN A 1 638 ? 8.076 -45.847 1.396 1.00 38.84 638 GLN A O 1
ATOM 5168 N N . GLN A 1 639 ? 7.720 -48.055 1.585 1.00 36.50 639 GLN A N 1
ATOM 5169 C CA . GLN A 1 639 ? 6.253 -48.012 1.614 1.00 36.50 639 GLN A CA 1
ATOM 5170 C C . GLN A 1 639 ? 5.723 -47.740 3.029 1.00 36.50 639 GLN A C 1
ATOM 5172 O O . GLN A 1 639 ? 6.133 -48.430 3.956 1.00 36.50 639 GLN A O 1
ATOM 5177 N N . TYR A 1 640 ? 4.718 -46.869 3.177 1.00 34.09 640 TYR A N 1
ATOM 5178 C CA . TYR A 1 640 ? 3.755 -46.936 4.289 1.00 34.09 640 TYR A CA 1
ATOM 5179 C C . TYR A 1 640 ? 2.322 -46.649 3.788 1.00 34.09 640 TYR A C 1
ATOM 5181 O O . TYR A 1 640 ? 2.158 -45.940 2.792 1.00 34.09 640 TYR A O 1
ATOM 5189 N N . PRO A 1 641 ? 1.283 -47.267 4.389 1.00 34.00 641 PRO A N 1
ATOM 5190 C CA . PRO A 1 641 ? 0.021 -47.526 3.695 1.00 34.00 641 PRO A CA 1
ATOM 5191 C C . PRO A 1 641 ? -1.036 -46.423 3.835 1.00 34.00 641 PRO A C 1
ATOM 5193 O O . PRO A 1 641 ? -1.097 -45.692 4.823 1.00 34.00 641 PRO A O 1
ATOM 5196 N N . GLN A 1 642 ? -1.942 -46.384 2.856 1.00 30.91 642 GLN A N 1
ATOM 5197 C CA . GLN A 1 642 ? -3.156 -45.569 2.883 1.00 30.91 642 GLN A CA 1
ATOM 5198 C C . GLN A 1 642 ? -4.090 -46.002 4.026 1.00 30.91 642 GLN A C 1
ATOM 5200 O O . GLN A 1 642 ? -4.405 -47.185 4.153 1.00 30.91 642 GLN A O 1
ATOM 5205 N N . GLN A 1 643 ? -4.625 -45.041 4.783 1.00 34.50 643 GLN A N 1
ATOM 5206 C CA . GLN A 1 643 ? -5.859 -45.232 5.548 1.00 34.50 643 GLN A CA 1
ATOM 5207 C C . GLN A 1 643 ? -6.969 -44.379 4.937 1.00 34.50 643 GLN A C 1
ATOM 5209 O O . GLN A 1 643 ? -7.013 -43.163 5.105 1.00 34.50 643 GLN A O 1
ATOM 5214 N N . GLN A 1 644 ? -7.880 -45.042 4.227 1.00 30.36 644 GLN A N 1
ATOM 5215 C CA . GLN A 1 644 ? -9.182 -44.478 3.892 1.00 30.36 644 GLN A CA 1
ATOM 5216 C C . GLN A 1 644 ? -10.081 -44.572 5.131 1.00 30.36 644 GLN A C 1
ATOM 5218 O O . GLN A 1 644 ? -10.223 -45.653 5.701 1.00 30.36 644 GLN A O 1
ATOM 5223 N N . GLN A 1 645 ? -10.738 -43.477 5.512 1.00 34.53 645 GLN A N 1
ATOM 5224 C CA . GLN A 1 645 ? -11.937 -43.537 6.351 1.00 34.53 645 GLN A CA 1
ATOM 5225 C C . GLN A 1 645 ? -13.152 -43.167 5.502 1.00 34.53 645 GLN A C 1
ATOM 5227 O O . GLN A 1 645 ? -13.420 -42.002 5.220 1.00 34.53 645 GLN A O 1
ATOM 5232 N N . GLN A 1 646 ? -13.860 -44.207 5.067 1.00 31.56 646 GLN A N 1
ATOM 5233 C CA . GLN A 1 646 ? -15.229 -44.128 4.570 1.00 31.56 646 GLN A CA 1
ATOM 5234 C C . GLN A 1 646 ? -16.232 -44.232 5.736 1.00 31.56 646 GLN A C 1
ATOM 5236 O O . GLN A 1 646 ? -15.866 -44.600 6.851 1.00 31.56 646 GLN A O 1
ATOM 5241 N N . TYR A 1 647 ? -17.507 -44.051 5.374 1.00 33.38 647 TYR A N 1
ATOM 5242 C CA . TYR A 1 647 ? -18.739 -44.475 6.056 1.00 33.38 647 TYR A CA 1
ATOM 5243 C C . TYR A 1 647 ? -19.421 -43.483 7.022 1.00 33.38 647 TYR A C 1
ATOM 5245 O O . TYR A 1 647 ? -18.742 -42.793 7.778 1.00 33.38 647 TYR A O 1
ATOM 5253 N N . PRO A 1 648 ? -20.774 -43.494 7.100 1.00 32.62 648 PRO A N 1
ATOM 5254 C CA . PRO A 1 648 ? -21.743 -44.016 6.120 1.00 32.62 648 PRO A CA 1
ATOM 5255 C C . PRO A 1 648 ? -22.899 -43.056 5.775 1.00 32.62 648 PRO A C 1
ATOM 5257 O O . PRO A 1 648 ? -23.412 -42.321 6.615 1.00 32.62 648 PRO A O 1
ATOM 5260 N N . GLN A 1 649 ? -23.412 -43.177 4.547 1.00 28.61 649 GLN A N 1
ATOM 5261 C CA . GLN A 1 649 ? -24.836 -42.941 4.296 1.00 28.61 649 GLN A CA 1
ATOM 5262 C C . GLN A 1 649 ? -25.628 -44.154 4.807 1.00 28.61 649 GLN A C 1
ATOM 5264 O O . GLN A 1 649 ? -25.230 -45.292 4.557 1.00 28.61 649 GLN A O 1
ATOM 5269 N N . GLN A 1 650 ? -26.761 -43.924 5.469 1.00 34.53 650 GLN A N 1
ATOM 5270 C CA . GLN A 1 650 ? -27.782 -44.946 5.707 1.00 34.53 650 GLN A CA 1
ATOM 5271 C C . GLN A 1 650 ? -29.171 -44.389 5.395 1.00 34.53 650 GLN A C 1
ATOM 5273 O O . GLN A 1 650 ? -29.441 -43.199 5.554 1.00 34.53 650 GLN A O 1
ATOM 5278 N N . THR A 1 651 ? -30.026 -45.274 4.895 1.00 31.19 651 THR A N 1
ATOM 5279 C CA . THR A 1 651 ? -31.333 -44.987 4.303 1.00 31.19 651 THR A CA 1
ATOM 5280 C C . THR A 1 651 ? -32.488 -45.506 5.159 1.00 31.19 651 THR A C 1
ATOM 5282 O O . THR A 1 651 ? -32.332 -46.493 5.870 1.00 31.19 651 THR A O 1
ATOM 5285 N N . SER A 1 652 ? -33.671 -44.929 4.904 1.00 31.17 652 SER A N 1
ATOM 5286 C CA . SER A 1 652 ? -35.013 -45.549 4.958 1.00 31.17 652 SER A CA 1
ATOM 5287 C C . SER A 1 652 ? -35.616 -46.018 6.293 1.00 31.17 652 SER A C 1
ATOM 5289 O O . SER A 1 652 ? -35.020 -46.793 7.032 1.00 31.17 652 SER A O 1
ATOM 5291 N N . GLY A 1 653 ? -36.899 -45.662 6.455 1.00 33.09 653 GLY A N 1
ATOM 5292 C CA . GLY A 1 653 ? -37.868 -46.246 7.385 1.00 33.09 653 GLY A CA 1
ATOM 5293 C C . GLY A 1 653 ? -38.053 -45.457 8.684 1.00 33.09 653 GLY A C 1
ATOM 5294 O O . GLY A 1 653 ? -37.085 -45.223 9.393 1.00 33.09 653 GLY A O 1
ATOM 5295 N N . ASP A 1 654 ? -39.239 -45.067 9.146 1.00 32.78 654 ASP A N 1
ATOM 5296 C CA . ASP A 1 654 ? -40.623 -44.962 8.646 1.00 32.78 654 ASP A CA 1
ATOM 5297 C C . ASP A 1 654 ? -41.464 -44.512 9.883 1.00 32.78 654 ASP A C 1
ATOM 5299 O O . ASP A 1 654 ? -40.928 -44.421 10.988 1.00 32.78 654 ASP A O 1
ATOM 5303 N N . ILE A 1 655 ? -42.786 -44.342 9.731 1.00 35.59 655 ILE A N 1
ATOM 5304 C CA . ILE A 1 655 ? -43.811 -44.376 10.813 1.00 35.59 655 ILE A CA 1
ATOM 5305 C C . ILE A 1 655 ? -44.072 -43.070 11.625 1.00 35.59 655 ILE A C 1
ATOM 5307 O O . ILE A 1 655 ? -43.464 -42.815 12.656 1.00 35.59 655 ILE A O 1
ATOM 5311 N N . GLU A 1 656 ? -45.157 -42.375 11.219 1.00 34.97 656 GLU A N 1
ATOM 5312 C CA . GLU A 1 656 ? -46.165 -41.660 12.059 1.00 34.97 656 GLU A CA 1
ATOM 5313 C C . GLU A 1 656 ? -45.788 -40.336 12.791 1.00 34.97 656 GLU A C 1
ATOM 5315 O O . GLU A 1 656 ? -44.663 -40.135 13.217 1.00 34.97 656 GLU A O 1
ATOM 5320 N N . ARG A 1 657 ? -46.687 -39.350 13.014 1.00 35.44 657 ARG A N 1
ATOM 5321 C CA . ARG A 1 657 ? -48.138 -39.201 12.734 1.00 35.44 657 ARG A CA 1
ATOM 5322 C C . ARG A 1 657 ? -48.528 -37.702 12.588 1.00 35.44 657 ARG A C 1
ATOM 5324 O O . ARG A 1 657 ? -48.031 -36.855 13.317 1.00 35.44 657 ARG A O 1
ATOM 5331 N N . HIS A 1 658 ? -49.452 -37.445 11.657 1.00 38.81 658 HIS A N 1
ATOM 5332 C CA . HIS A 1 658 ? -50.420 -36.335 11.449 1.00 38.81 658 HIS A CA 1
ATOM 5333 C C . HIS A 1 658 ? -50.908 -35.455 12.643 1.00 38.81 658 HIS A C 1
ATOM 5335 O O . HIS A 1 658 ? -50.722 -35.871 13.784 1.00 38.81 658 HIS A O 1
ATOM 5341 N N . PRO A 1 659 ? -51.722 -34.373 12.422 1.00 38.19 659 PRO A N 1
ATOM 5342 C CA . PRO A 1 659 ? -52.121 -33.678 11.168 1.00 38.19 659 PRO A CA 1
ATOM 5343 C C . PRO A 1 659 ? -52.091 -32.118 11.208 1.00 38.19 659 PRO A C 1
ATOM 5345 O O . PRO A 1 659 ? -51.840 -31.491 12.232 1.00 38.19 659 PRO A O 1
ATOM 5348 N N . ALA A 1 660 ? -52.442 -31.494 10.074 1.00 31.80 660 ALA A N 1
ATOM 5349 C CA . ALA A 1 660 ? -52.737 -30.060 9.921 1.00 31.80 660 ALA A CA 1
ATOM 5350 C C . ALA A 1 660 ? -54.200 -29.676 10.257 1.00 31.80 660 ALA A C 1
ATOM 5352 O O . ALA A 1 660 ? -55.086 -30.526 10.186 1.00 31.80 660 ALA A O 1
ATOM 5353 N N . ILE A 1 661 ? -54.459 -28.378 10.497 1.00 35.69 661 ILE A N 1
ATOM 5354 C CA . ILE A 1 661 ? -55.778 -27.705 10.386 1.00 35.69 661 ILE A CA 1
ATOM 5355 C C . ILE A 1 661 ? -55.571 -26.322 9.695 1.00 35.69 661 ILE A C 1
ATOM 5357 O O . ILE A 1 661 ? -54.494 -25.749 9.883 1.00 35.69 661 ILE A O 1
ATOM 5361 N N . PRO A 1 662 ? -56.508 -25.805 8.859 1.00 36.19 662 PRO A N 1
ATOM 5362 C CA . PRO A 1 662 ? -56.201 -24.802 7.826 1.00 36.19 662 PRO A CA 1
ATOM 5363 C C . PRO A 1 662 ? -56.869 -23.411 8.011 1.00 36.19 662 PRO A C 1
ATOM 5365 O O . PRO A 1 662 ? -57.391 -23.072 9.067 1.00 36.19 662 PRO A O 1
ATOM 5368 N N . SER A 1 663 ? -56.810 -22.613 6.939 1.00 32.28 663 SER A N 1
ATOM 5369 C CA . SER A 1 663 ? -57.269 -21.227 6.722 1.00 32.28 663 SER A CA 1
ATOM 5370 C C . SER A 1 663 ? -58.768 -20.916 6.908 1.00 32.28 663 SER A C 1
ATOM 5372 O O . SER A 1 663 ? -59.595 -21.648 6.366 1.00 32.28 663 SER A O 1
ATOM 5374 N N . ALA A 1 664 ? -59.063 -19.764 7.537 1.00 36.25 664 ALA A N 1
ATOM 5375 C CA . ALA A 1 664 ? -60.256 -18.886 7.430 1.00 36.25 664 ALA A CA 1
ATOM 5376 C C . ALA A 1 664 ? -60.029 -17.626 8.323 1.00 36.25 664 ALA A C 1
ATOM 5378 O O . ALA A 1 664 ? -59.235 -17.717 9.259 1.00 36.25 664 ALA A O 1
ATOM 5379 N N . ASP A 1 665 ? -60.661 -16.447 8.189 1.00 36.78 665 ASP A N 1
ATOM 5380 C CA . ASP A 1 665 ? -61.281 -15.730 7.049 1.00 36.78 665 ASP A CA 1
ATOM 5381 C C . ASP A 1 665 ? -61.395 -14.206 7.393 1.00 36.78 665 ASP A C 1
ATOM 5383 O O . ASP A 1 665 ? -61.232 -13.850 8.565 1.00 36.78 665 ASP A O 1
ATOM 5387 N N . PRO A 1 666 ? -61.621 -13.276 6.432 1.00 39.84 666 PRO A N 1
ATOM 5388 C CA . PRO A 1 666 ? -61.553 -11.819 6.663 1.00 39.84 666 PRO A CA 1
ATOM 5389 C C . PRO A 1 666 ? -62.917 -11.135 6.921 1.00 39.84 666 PRO A C 1
ATOM 5391 O O . PRO A 1 666 ? -63.910 -11.529 6.316 1.00 39.84 666 PRO A O 1
ATOM 5394 N N . CYS A 1 667 ? -62.961 -10.039 7.706 1.00 35.47 667 CYS A N 1
ATOM 5395 C CA . CYS A 1 667 ? -63.991 -8.970 7.627 1.00 35.47 667 CYS A CA 1
ATOM 5396 C C . CYS A 1 667 ? -63.634 -7.681 8.436 1.00 35.47 667 CYS A C 1
ATOM 5398 O O . CYS A 1 667 ? -62.728 -7.747 9.269 1.00 35.47 667 CYS A O 1
ATOM 5400 N N . PRO A 1 668 ? -64.294 -6.518 8.189 1.00 41.12 668 PRO A N 1
ATOM 5401 C CA . PRO A 1 668 ? -63.923 -5.191 8.728 1.00 41.12 668 PRO A CA 1
ATOM 5402 C C . PRO A 1 668 ? -64.931 -4.550 9.727 1.00 41.12 668 PRO A C 1
ATOM 5404 O O . PRO A 1 668 ? -66.025 -5.072 9.924 1.00 41.12 668 PRO A O 1
ATOM 5407 N N . GLY A 1 669 ? -64.580 -3.363 10.265 1.00 42.03 669 GLY A N 1
ATOM 5408 C CA . GLY A 1 669 ? -65.408 -2.479 11.127 1.00 42.03 669 GLY A CA 1
ATOM 5409 C C . GLY A 1 669 ? -65.214 -2.715 12.640 1.00 42.03 669 GLY A C 1
ATOM 5410 O O . GLY A 1 669 ? -64.910 -3.832 13.042 1.00 42.03 669 GLY A O 1
ATOM 5411 N N . ASP A 1 670 ? -65.338 -1.744 13.556 1.00 39.91 670 ASP A N 1
ATOM 5412 C CA . ASP A 1 670 ? -65.501 -0.281 13.448 1.00 39.91 670 ASP A CA 1
ATOM 5413 C C . ASP A 1 670 ? -65.021 0.419 14.752 1.00 39.91 670 ASP A C 1
ATOM 5415 O O . ASP A 1 670 ? -64.891 -0.225 15.789 1.00 39.91 670 ASP A O 1
ATOM 5419 N N . ALA A 1 671 ? -64.770 1.733 14.664 1.00 38.00 671 ALA A N 1
ATOM 5420 C CA . ALA A 1 671 ? -64.732 2.779 15.713 1.00 38.00 671 ALA A CA 1
ATOM 5421 C C . ALA A 1 671 ? -64.317 2.478 17.186 1.00 38.00 671 ALA A C 1
ATOM 5423 O O . ALA A 1 671 ? -65.026 1.799 17.923 1.00 38.00 671 ALA A O 1
ATOM 5424 N N . CYS A 1 672 ? -63.288 3.196 17.678 1.00 36.81 672 CYS A N 1
ATOM 5425 C CA . CYS A 1 672 ? -63.318 3.920 18.971 1.00 36.81 672 CYS A CA 1
ATOM 5426 C C . CYS A 1 672 ? -62.164 4.950 19.098 1.00 36.81 672 CYS A C 1
ATOM 5428 O O . CYS A 1 672 ? -61.089 4.769 18.533 1.00 36.81 672 CYS A O 1
ATOM 5430 N N . GLU A 1 673 ? -62.432 6.047 19.807 1.00 38.16 673 GLU A N 1
ATOM 5431 C CA . GLU A 1 673 ? -61.814 7.390 19.736 1.00 38.16 673 GLU A CA 1
ATOM 5432 C C . GLU A 1 673 ? -60.365 7.576 20.274 1.00 38.16 673 GLU A C 1
ATOM 5434 O O . GLU A 1 673 ? -59.784 6.708 20.922 1.00 38.16 673 GLU A O 1
ATOM 5439 N N . GLN A 1 674 ? -59.777 8.754 19.985 1.00 35.78 674 GLN A N 1
ATOM 5440 C CA . GLN A 1 674 ? -58.422 9.199 20.388 1.00 35.78 674 GLN A CA 1
ATOM 5441 C C . GLN A 1 674 ? -58.375 9.835 21.809 1.00 35.78 674 GLN A C 1
ATOM 5443 O O . GLN A 1 674 ? -59.416 9.958 22.454 1.00 35.78 674 GLN A O 1
ATOM 5448 N N . PRO A 1 675 ? -57.195 10.273 22.318 1.00 39.12 675 PRO A N 1
ATOM 5449 C CA . PRO A 1 675 ? -56.714 11.629 21.984 1.00 39.12 675 PRO A CA 1
ATOM 5450 C C . PRO A 1 675 ? -55.197 11.762 21.707 1.00 39.12 675 PRO A C 1
ATOM 5452 O O . PRO A 1 675 ? -54.373 10.930 22.086 1.00 39.12 675 PRO A O 1
ATOM 5455 N N . SER A 1 676 ? -54.837 12.861 21.041 1.00 38.34 676 SER A N 1
ATOM 5456 C CA . SER A 1 676 ? -53.496 13.213 20.547 1.00 38.34 676 SER A CA 1
ATOM 5457 C C . SER A 1 676 ? -52.645 14.063 21.507 1.00 38.34 676 SER A C 1
ATOM 5459 O O . SER A 1 676 ? -53.177 14.950 22.169 1.00 38.34 676 SER A O 1
ATOM 5461 N N . TYR A 1 677 ? -51.314 13.932 21.422 1.00 38.28 677 TYR A N 1
ATOM 5462 C CA . TYR A 1 677 ? -50.338 14.954 21.845 1.00 38.28 677 TYR A CA 1
ATOM 5463 C C . TYR A 1 677 ? -49.207 15.086 20.802 1.00 38.28 677 TYR A C 1
ATOM 5465 O O . TYR A 1 677 ? -48.583 14.073 20.483 1.00 38.28 677 TYR A O 1
ATOM 5473 N N . PRO A 1 678 ? -48.908 16.295 20.287 1.00 42.94 678 PRO A N 1
ATOM 5474 C CA . PRO A 1 678 ? -47.713 16.566 19.486 1.00 42.94 678 PRO A CA 1
ATOM 5475 C C . PRO A 1 678 ? -46.650 17.363 20.274 1.00 42.94 678 PRO A C 1
ATOM 5477 O O . PRO A 1 678 ? -46.967 18.365 20.912 1.00 42.94 678 PRO A O 1
ATOM 5480 N N . GLU A 1 679 ? -45.376 16.970 20.168 1.00 41.59 679 GLU A N 1
ATOM 5481 C CA . GLU A 1 679 ? -44.215 17.755 20.635 1.00 41.59 679 GLU A CA 1
ATOM 5482 C C . GLU A 1 679 ? -43.349 18.247 19.450 1.00 41.59 679 GLU A C 1
ATOM 5484 O O . GLU A 1 679 ? -43.440 17.685 18.353 1.00 41.59 679 GLU A O 1
ATOM 5489 N N . PRO A 1 680 ? -42.564 19.336 19.610 1.00 42.44 680 PRO A N 1
ATOM 5490 C CA . PRO A 1 680 ? -42.346 20.286 18.518 1.00 42.44 680 PRO A CA 1
ATOM 5491 C C . PRO A 1 680 ? -40.970 20.221 17.834 1.00 42.44 680 PRO A C 1
ATOM 5493 O O . PRO A 1 680 ? -39.977 19.733 18.372 1.00 42.44 680 PRO A O 1
ATOM 5496 N N . LEU A 1 681 ? -40.912 20.811 16.635 1.00 40.38 681 LEU A N 1
ATOM 5497 C CA . LEU A 1 681 ? -39.687 21.053 15.865 1.00 40.38 681 LEU A CA 1
ATOM 5498 C C . LEU A 1 681 ? -38.838 22.199 16.466 1.00 40.38 681 LEU A C 1
ATOM 5500 O O . LEU A 1 681 ? -39.399 23.146 17.022 1.00 40.38 681 LEU A O 1
ATOM 5504 N N . PRO A 1 682 ? -37.497 22.170 16.317 1.00 51.16 682 PRO A N 1
ATOM 5505 C CA . PRO A 1 682 ? -36.613 23.217 16.828 1.00 51.16 682 PRO A CA 1
ATOM 5506 C C . PRO A 1 682 ? -36.704 24.523 16.020 1.00 51.16 682 PRO A C 1
ATOM 5508 O O . PRO A 1 682 ? -36.861 24.525 14.798 1.00 51.16 682 PRO A O 1
ATOM 5511 N N . THR A 1 683 ? -36.571 25.648 16.722 1.00 42.34 683 THR A N 1
ATOM 5512 C CA . THR A 1 683 ? -36.762 27.007 16.201 1.00 42.34 683 THR A CA 1
ATOM 5513 C C . THR A 1 683 ? -35.578 27.539 15.384 1.00 42.34 683 THR A C 1
ATOM 5515 O O . THR A 1 683 ? -34.411 27.260 15.657 1.00 42.34 683 THR A O 1
ATOM 5518 N N . ARG A 1 684 ? -35.888 28.363 14.373 1.00 43.09 684 ARG A N 1
ATOM 5519 C CA . ARG A 1 684 ? -34.921 29.089 13.529 1.00 43.09 684 ARG A CA 1
ATOM 5520 C C . ARG A 1 684 ? -34.560 30.446 14.171 1.00 43.09 684 ARG A C 1
ATOM 5522 O O . ARG A 1 684 ? -35.458 31.069 14.736 1.00 43.09 684 ARG A O 1
ATOM 5529 N N . PRO A 1 685 ? -33.311 30.948 14.067 1.00 53.09 685 PRO A N 1
ATOM 5530 C CA . PRO A 1 685 ? -32.951 32.264 14.604 1.00 53.09 685 PRO A CA 1
ATOM 5531 C C . PRO A 1 685 ? -33.670 33.419 13.888 1.00 53.09 685 PRO A C 1
ATOM 5533 O O . PRO A 1 685 ? -33.853 33.389 12.670 1.00 53.09 685 PRO A O 1
ATOM 5536 N N . SER A 1 686 ? -34.042 34.447 14.651 1.00 49.06 686 SER A N 1
ATOM 5537 C CA . SER A 1 686 ? -34.710 35.668 14.185 1.00 49.06 686 SER A CA 1
ATOM 5538 C C . SER A 1 686 ? -33.740 36.696 13.569 1.00 49.06 686 SER A C 1
ATOM 5540 O O . SER A 1 686 ? -32.613 36.818 14.054 1.00 49.06 686 SER A O 1
ATOM 5542 N N . PRO A 1 687 ? -34.166 37.490 12.564 1.00 60.88 687 PRO A N 1
ATOM 5543 C CA . PRO A 1 687 ? -33.385 38.615 12.040 1.00 60.88 687 PRO A CA 1
ATOM 5544 C C . PRO A 1 687 ? -33.350 39.816 13.017 1.00 60.88 687 PRO A C 1
ATOM 5546 O O . PRO A 1 687 ? -34.219 39.920 13.887 1.00 60.88 687 PRO A O 1
ATOM 5549 N N . PRO A 1 688 ? -32.362 40.728 12.896 1.00 62.75 688 PRO A N 1
ATOM 5550 C CA . PRO A 1 688 ? -32.194 41.875 13.795 1.00 62.75 688 PRO A CA 1
ATOM 5551 C C . PRO A 1 688 ? -33.205 43.019 13.539 1.00 62.75 688 PRO A C 1
ATOM 5553 O O . PRO A 1 688 ? -33.723 43.142 12.427 1.00 62.75 688 PRO A O 1
ATOM 5556 N N . PRO A 1 689 ? -33.479 43.878 14.545 1.00 63.84 689 PRO A N 1
ATOM 5557 C CA . PRO A 1 689 ? -34.487 44.940 14.462 1.00 63.84 689 PRO A CA 1
ATOM 5558 C C . PRO A 1 689 ? -33.996 46.224 13.751 1.00 63.84 689 PRO A C 1
ATOM 5560 O O . PRO A 1 689 ? -32.802 46.529 13.793 1.00 63.84 689 PRO A O 1
ATOM 5563 N N . PRO A 1 690 ? -34.907 47.024 13.157 1.00 67.19 690 PRO A N 1
ATOM 5564 C CA . PRO A 1 690 ? -34.597 48.343 12.594 1.00 67.19 690 PRO A CA 1
ATOM 5565 C C . PRO A 1 690 ? -34.446 49.445 13.677 1.00 67.19 690 PRO A C 1
ATOM 5567 O O . PRO A 1 690 ? -34.984 49.301 14.778 1.00 67.19 690 PRO A O 1
ATOM 5570 N N . PRO A 1 691 ? -33.735 50.556 13.385 1.00 57.66 691 PRO A N 1
ATOM 5571 C CA . PRO A 1 691 ? -33.444 51.624 14.353 1.00 57.66 691 PRO A CA 1
ATOM 5572 C C . PRO A 1 691 ? -34.615 52.623 14.579 1.00 57.66 691 PRO A C 1
ATOM 5574 O O . PRO A 1 691 ? -35.471 52.756 13.704 1.00 57.66 691 PRO A O 1
ATOM 5577 N N . PRO A 1 692 ? -34.665 53.347 15.725 1.00 51.53 692 PRO A N 1
ATOM 5578 C CA . PRO A 1 692 ? -35.831 54.148 16.150 1.00 51.53 692 PRO A CA 1
ATOM 5579 C C . PRO A 1 692 ? -35.683 55.690 16.042 1.00 51.53 692 PRO A C 1
ATOM 5581 O O . PRO A 1 692 ? -34.569 56.180 15.877 1.00 51.53 692 PRO A O 1
ATOM 5584 N N . GLN A 1 693 ? -36.805 56.405 16.308 1.00 46.69 693 GLN A N 1
ATOM 5585 C CA . GLN A 1 693 ? -37.021 57.824 16.749 1.00 46.69 693 GLN A CA 1
ATOM 5586 C C . GLN A 1 693 ? -37.871 58.703 15.790 1.00 46.69 693 GLN A C 1
ATOM 5588 O O . GLN A 1 693 ? -37.902 58.392 14.601 1.00 46.69 693 GLN A O 1
ATOM 5593 N N . PRO A 1 694 ? -38.477 59.847 16.227 1.00 45.97 694 PRO A N 1
ATOM 5594 C CA . PRO A 1 694 ? -38.846 60.334 17.584 1.00 45.97 694 PRO A CA 1
ATOM 5595 C C . PRO A 1 694 ? -40.349 60.790 17.718 1.00 45.97 694 PRO A C 1
ATOM 5597 O O . PRO A 1 694 ? -41.096 60.690 16.748 1.00 45.97 694 PRO A O 1
ATOM 5600 N N . PRO A 1 695 ? -40.835 61.269 18.898 1.00 51.03 695 PRO A N 1
ATOM 5601 C CA . PRO A 1 695 ? -42.276 61.436 19.206 1.00 51.03 695 PRO A CA 1
ATOM 5602 C C . PRO A 1 695 ? -42.807 62.892 19.318 1.00 51.03 695 PRO A C 1
ATOM 5604 O O . PRO A 1 695 ? -42.029 63.838 19.420 1.00 51.03 695 PRO A O 1
ATOM 5607 N N . CYS A 1 696 ? -44.139 63.057 19.441 1.00 37.91 696 CYS A N 1
ATOM 5608 C CA . CYS A 1 696 ? -44.815 64.309 19.846 1.00 37.91 696 CYS A CA 1
ATOM 5609 C C . CYS A 1 696 ? -45.889 64.115 20.947 1.00 37.91 696 CYS A C 1
ATOM 5611 O O . CYS A 1 696 ? -46.338 63.006 21.220 1.00 37.91 696 CYS A O 1
ATOM 5613 N N . LEU A 1 697 ? -46.234 65.228 21.605 1.00 43.66 697 LEU A N 1
ATOM 5614 C CA . LEU A 1 697 ? -46.824 65.360 22.949 1.00 43.66 697 LEU A CA 1
ATOM 5615 C C . LEU A 1 697 ? -48.374 65.351 23.039 1.00 43.66 697 LEU A C 1
ATOM 5617 O O . LEU A 1 697 ? -49.039 65.791 22.113 1.00 43.66 697 LEU A O 1
ATOM 5621 N N . SER A 1 698 ? -48.875 64.897 24.208 1.00 40.97 698 SER A N 1
ATOM 5622 C CA . SER A 1 698 ? -49.868 65.478 25.169 1.00 40.97 698 SER A CA 1
ATOM 5623 C C . SER A 1 698 ? -51.009 66.423 24.693 1.00 40.97 698 SER A C 1
ATOM 5625 O O . SER A 1 698 ? -50.864 67.121 23.706 1.00 40.97 698 SER A O 1
ATOM 5627 N N . GLN A 1 699 ? -52.135 66.634 25.398 1.00 41.97 699 GLN A N 1
ATOM 5628 C CA . GLN A 1 699 ? -52.391 66.665 26.857 1.00 41.97 699 GLN A CA 1
ATOM 5629 C C . GLN A 1 699 ? -53.921 66.625 27.152 1.00 41.97 699 GLN A C 1
ATOM 5631 O O . GLN A 1 699 ? -54.723 66.721 26.229 1.00 41.97 699 GLN A O 1
ATOM 5636 N N . ALA A 1 700 ? -54.340 66.490 28.418 1.00 39.94 700 ALA A N 1
ATOM 5637 C CA . ALA A 1 700 ? -55.755 66.377 28.830 1.00 39.94 700 ALA A CA 1
ATOM 5638 C C . ALA A 1 700 ? -56.399 67.710 29.285 1.00 39.94 700 ALA A C 1
ATOM 5640 O O . ALA A 1 700 ? -55.665 68.603 29.700 1.00 39.94 700 ALA A O 1
ATOM 5641 N N . CYS A 1 701 ? -57.746 67.797 29.275 1.00 38.62 701 CYS A N 1
ATOM 5642 C CA . CYS A 1 701 ? -58.622 68.301 30.368 1.00 38.62 701 CYS A CA 1
ATOM 5643 C C . CYS A 1 701 ? -60.110 68.442 29.941 1.00 38.62 701 CYS A C 1
ATOM 5645 O O . CYS A 1 701 ? -60.405 68.739 28.788 1.00 38.62 701 CYS A O 1
ATOM 5647 N N . LEU A 1 702 ? -61.039 68.234 30.888 1.00 36.00 702 LEU A N 1
ATOM 5648 C CA . LEU A 1 702 ? -62.509 68.361 30.742 1.00 36.00 702 LEU A CA 1
ATOM 5649 C C . LEU A 1 702 ? -63.011 69.768 31.139 1.00 36.00 702 LEU A C 1
ATOM 5651 O O . LEU A 1 702 ? -62.280 70.505 31.803 1.00 36.00 702 LEU A O 1
ATOM 5655 N N . PRO A 1 703 ? -64.270 70.122 30.805 1.00 44.59 703 PRO A N 1
ATOM 5656 C CA . PRO A 1 703 ? -65.204 70.484 31.885 1.00 44.59 703 PRO A CA 1
ATOM 5657 C C . PRO A 1 703 ? -66.657 69.982 31.702 1.00 44.59 703 PRO A C 1
ATOM 5659 O O . PRO A 1 703 ? -67.044 69.446 30.667 1.00 44.59 703 PRO A O 1
ATOM 5662 N N . GLU A 1 704 ? -67.449 70.143 32.765 1.00 40.34 704 GLU A N 1
ATOM 5663 C CA . GLU A 1 704 ? -68.793 69.587 32.979 1.00 40.34 704 GLU A CA 1
ATOM 5664 C C . GLU A 1 704 ? -69.916 70.290 32.189 1.00 40.34 704 GLU A C 1
ATOM 5666 O O . GLU A 1 704 ? -69.975 71.516 32.156 1.00 40.34 704 GLU A O 1
ATOM 5671 N N . MET A 1 705 ? -70.905 69.525 31.705 1.00 40.44 705 MET A N 1
ATOM 5672 C CA . MET A 1 705 ? -72.308 69.972 31.631 1.00 40.44 705 MET A CA 1
ATOM 5673 C C . MET A 1 705 ? -73.262 68.796 31.877 1.00 40.44 705 MET A C 1
ATOM 5675 O O . MET A 1 705 ? -73.282 67.819 31.133 1.00 40.44 705 MET A O 1
ATOM 5679 N N . SER A 1 706 ? -74.073 68.904 32.928 1.00 44.34 706 SER A N 1
ATOM 5680 C CA . SER A 1 706 ? -75.037 67.893 33.364 1.00 44.34 706 SER A CA 1
ATOM 5681 C C . SER A 1 706 ? -76.460 68.209 32.887 1.00 44.34 706 SER A C 1
ATOM 5683 O O . SER A 1 706 ? -77.215 68.912 33.550 1.00 44.34 706 SER A O 1
ATOM 5685 N N . ALA A 1 707 ? -76.860 67.630 31.754 1.00 50.66 707 ALA A N 1
ATOM 5686 C CA . ALA A 1 707 ? -78.263 67.420 31.389 1.00 50.66 707 ALA A CA 1
ATOM 5687 C C . ALA A 1 707 ? -78.363 66.311 30.327 1.00 50.66 707 ALA A C 1
ATOM 5689 O O . ALA A 1 707 ? -77.511 66.224 29.449 1.00 50.66 707 ALA A O 1
ATOM 5690 N N . HIS A 1 708 ? -79.421 65.497 30.388 1.00 57.75 708 HIS A N 1
ATOM 5691 C CA . HIS A 1 708 ? -79.723 64.414 29.436 1.00 57.75 708 HIS A CA 1
ATOM 5692 C C . HIS A 1 708 ? -78.737 63.223 29.426 1.00 57.75 708 HIS A C 1
ATOM 5694 O O . HIS A 1 708 ? -78.086 62.936 28.423 1.00 57.75 708 HIS A O 1
ATOM 5700 N N . ILE A 1 709 ? -78.715 62.441 30.511 1.00 56.62 709 ILE A N 1
ATOM 5701 C CA . ILE A 1 709 ? -78.273 61.038 30.434 1.00 56.62 709 ILE A CA 1
ATOM 5702 C C . ILE A 1 709 ? -79.349 60.255 29.667 1.00 56.62 709 ILE A C 1
ATOM 5704 O O . ILE A 1 709 ? -80.500 60.206 30.100 1.00 56.62 709 ILE A O 1
ATOM 5708 N N . GLY A 1 710 ? -78.988 59.676 28.525 1.00 68.88 710 GLY A N 1
ATOM 5709 C CA . GLY A 1 710 ? -79.857 58.815 27.728 1.00 68.88 710 GLY A CA 1
ATOM 5710 C C . GLY A 1 710 ? -79.836 57.358 28.186 1.00 68.88 710 GLY A C 1
ATOM 5711 O O . GLY A 1 710 ? -78.909 56.905 28.859 1.00 68.88 710 GLY A O 1
ATOM 5712 N N . SER A 1 711 ? -80.848 56.612 27.753 1.00 77.44 711 SER A N 1
ATOM 5713 C CA . SER A 1 711 ? -80.843 55.151 27.742 1.00 77.44 711 SER A CA 1
ATOM 5714 C C . SER A 1 711 ? -80.283 54.643 26.417 1.00 77.44 711 SER A C 1
ATOM 5716 O O . SER A 1 711 ? -80.557 55.205 25.355 1.00 77.44 711 SER A O 1
ATOM 5718 N N . TRP A 1 712 ? -79.541 53.544 26.460 1.00 85.62 712 TRP A N 1
ATOM 5719 C CA . TRP A 1 712 ? -79.192 52.798 25.257 1.00 85.62 712 TRP A CA 1
ATOM 5720 C C . TRP A 1 712 ? -80.425 52.105 24.663 1.00 85.62 712 TRP A C 1
ATOM 5722 O O . TRP A 1 712 ? -81.273 51.621 25.411 1.00 85.62 712 TRP A O 1
ATOM 5732 N N . SER A 1 713 ? -80.510 52.029 23.334 1.00 86.19 713 SER A N 1
ATOM 5733 C CA . SER A 1 713 ? -81.450 51.135 22.656 1.00 86.19 713 SER A CA 1
ATOM 5734 C C . SER A 1 713 ? -81.087 49.667 22.894 1.00 86.19 713 SER A C 1
ATOM 5736 O O . SER A 1 713 ? -79.956 49.347 23.274 1.00 86.19 713 SER A O 1
ATOM 5738 N N . GLU A 1 714 ? -82.013 48.773 22.545 1.00 85.38 714 GLU A N 1
ATOM 5739 C CA . GLU A 1 714 ? -81.662 47.386 22.240 1.00 85.38 714 GLU A CA 1
ATOM 5740 C C . GLU A 1 714 ? -80.528 47.330 21.206 1.00 85.38 714 GLU A C 1
ATOM 5742 O O . GLU A 1 714 ? -80.382 48.222 20.356 1.00 85.38 714 GLU A O 1
ATOM 5747 N N . TRP A 1 715 ? -79.712 46.283 21.294 1.00 89.62 715 TRP A N 1
ATOM 5748 C CA . TRP A 1 715 ? -78.683 46.007 20.298 1.00 89.62 715 TRP A CA 1
ATOM 5749 C C . TRP A 1 715 ? -79.316 45.535 18.985 1.00 89.62 715 TRP A C 1
ATOM 5751 O O . TRP A 1 715 ? -80.290 44.785 18.990 1.00 89.62 715 TRP A O 1
ATOM 5761 N N . SER A 1 716 ? -78.708 45.901 17.857 1.00 87.12 716 SER A N 1
ATOM 5762 C CA . SER A 1 716 ? -78.953 45.216 16.589 1.00 87.12 716 SER A CA 1
ATOM 5763 C C . SER A 1 716 ? -78.555 43.738 16.682 1.00 87.12 716 SER A C 1
ATOM 5765 O O . SER A 1 716 ? -77.752 43.340 17.533 1.00 87.12 716 SER A O 1
ATOM 5767 N N . GLU A 1 717 ? -79.028 42.933 15.734 1.00 86.44 717 GLU A N 1
ATOM 5768 C CA . GLU A 1 717 ? -78.364 41.664 15.432 1.00 86.44 717 GLU A CA 1
ATOM 5769 C C . GLU A 1 717 ? -76.900 41.921 15.020 1.00 86.44 717 GLU A C 1
ATOM 5771 O O . GLU A 1 717 ? -76.539 43.030 14.597 1.00 86.44 717 GLU A O 1
ATOM 5776 N N . TYR A 1 718 ? -76.038 40.914 15.177 1.00 87.75 718 TYR A N 1
ATOM 5777 C CA . TYR A 1 718 ? -74.678 40.985 14.647 1.00 87.75 718 TYR A CA 1
ATOM 5778 C C . TYR A 1 718 ? -74.723 40.966 13.116 1.00 87.75 718 TYR A C 1
ATOM 5780 O O . TYR A 1 718 ? -75.421 40.152 12.514 1.00 87.75 718 TYR A O 1
ATOM 5788 N N . GLY A 1 719 ? -73.946 41.845 12.482 1.00 83.38 719 GLY A N 1
ATOM 5789 C CA . GLY A 1 719 ? -73.651 41.726 11.057 1.00 83.38 719 GLY A CA 1
ATOM 5790 C C . GLY A 1 719 ? -72.854 40.454 10.751 1.00 83.38 719 GLY A C 1
ATOM 5791 O O . GLY A 1 719 ? -72.288 39.831 11.649 1.00 83.38 719 GLY A O 1
ATOM 5792 N N . SER A 1 720 ? -72.775 40.088 9.471 1.00 84.38 720 SER A N 1
ATOM 5793 C CA . SER A 1 720 ? -71.971 38.950 9.012 1.00 84.38 720 SER A CA 1
ATOM 5794 C C . SER A 1 720 ? -70.528 39.018 9.532 1.00 84.38 720 SER A C 1
ATOM 5796 O O . SER A 1 720 ? -69.942 40.099 9.618 1.00 84.38 720 SER A O 1
ATOM 5798 N N . CYS A 1 721 ? -69.949 37.854 9.837 1.00 84.81 721 CYS A N 1
ATOM 5799 C CA . CYS A 1 721 ? -68.537 37.735 10.197 1.00 84.81 721 CYS A CA 1
ATOM 5800 C C . CYS A 1 721 ? -67.649 38.373 9.113 1.00 84.81 721 CYS A C 1
ATOM 5802 O O . CYS A 1 721 ? -67.889 38.178 7.921 1.00 84.81 721 CYS A O 1
ATOM 5804 N N . SER A 1 722 ? -66.610 39.111 9.512 1.00 81.88 722 SER A N 1
ATOM 5805 C CA . SER A 1 722 ? -65.705 39.822 8.593 1.00 81.88 722 SER A CA 1
ATOM 5806 C C . SER A 1 722 ? -64.915 38.910 7.649 1.00 81.88 722 SER A C 1
ATOM 5808 O O . SER A 1 722 ? -64.306 39.393 6.697 1.00 81.88 722 SER A O 1
ATOM 5810 N N . CYS A 1 723 ? -64.887 37.611 7.941 1.00 74.19 723 CYS A N 1
ATOM 5811 C CA . CYS A 1 723 ? -64.199 36.576 7.187 1.00 74.19 723 CYS A CA 1
ATOM 5812 C C . CYS A 1 723 ? -65.223 35.515 6.765 1.00 74.19 723 CYS A C 1
ATOM 5814 O O . CYS A 1 723 ? -66.133 35.196 7.528 1.00 74.19 723 CYS A O 1
ATOM 5816 N N . THR A 1 724 ? -65.075 34.946 5.567 1.00 75.62 724 THR A N 1
ATOM 5817 C CA . THR A 1 724 ? -65.957 33.880 5.046 1.00 75.62 724 THR A CA 1
ATOM 5818 C C . THR A 1 724 ? -65.627 32.488 5.595 1.00 75.62 724 THR A C 1
ATOM 5820 O O . THR A 1 724 ? -66.427 31.568 5.458 1.00 75.62 724 THR A O 1
ATOM 5823 N N . CYS A 1 725 ? -64.458 32.339 6.214 1.00 73.12 725 CYS A N 1
ATOM 5824 C CA . CYS A 1 725 ? -63.973 31.154 6.912 1.00 73.12 725 CYS A CA 1
ATOM 5825 C C . CYS A 1 725 ? -62.890 31.589 7.920 1.00 73.12 725 CYS A C 1
ATOM 5827 O O . CYS A 1 725 ? -62.386 32.714 7.848 1.00 73.12 725 CYS A O 1
ATOM 5829 N N . GLY A 1 726 ? -62.524 30.716 8.857 1.00 69.19 726 GLY A N 1
ATOM 5830 C CA . GLY A 1 726 ? -61.552 31.010 9.909 1.00 69.19 726 GLY A CA 1
ATOM 5831 C C . GLY A 1 726 ? -62.051 32.031 10.934 1.00 69.19 726 GLY A C 1
ATOM 5832 O O . GLY A 1 726 ? -63.256 32.213 11.126 1.00 69.19 726 GLY A O 1
ATOM 5833 N N . TYR A 1 727 ? -61.103 32.688 11.606 1.00 78.81 727 TYR A N 1
ATOM 5834 C CA . TYR A 1 727 ? -61.379 33.739 12.584 1.00 78.81 727 TYR A CA 1
ATOM 5835 C C . TYR A 1 727 ? -61.674 35.076 11.896 1.00 78.81 727 TYR A C 1
ATOM 5837 O O . TYR A 1 727 ? -60.908 35.541 11.051 1.00 78.81 727 TYR A O 1
ATOM 5845 N N . GLY A 1 728 ? -62.755 35.723 12.315 1.00 82.62 728 GLY A N 1
ATOM 5846 C CA . GLY A 1 728 ? -63.114 37.089 11.958 1.00 82.62 728 GLY A CA 1
ATOM 5847 C C . GLY A 1 728 ? -63.774 37.807 13.130 1.00 82.62 728 GLY A C 1
ATOM 5848 O O . GLY A 1 728 ? -63.808 37.306 14.255 1.00 82.62 728 GLY A O 1
ATOM 5849 N N . ILE A 1 729 ? -64.327 38.984 12.859 1.00 83.56 729 ILE A N 1
ATOM 5850 C CA . ILE A 1 729 ? -65.117 39.754 13.820 1.00 83.56 729 ILE A CA 1
ATOM 5851 C C . ILE A 1 729 ? -66.523 40.004 13.287 1.00 83.56 729 ILE A C 1
ATOM 5853 O O . ILE A 1 729 ? -66.715 40.262 12.101 1.00 83.56 729 ILE A O 1
ATOM 5857 N N . GLN A 1 730 ? -67.506 39.966 14.177 1.00 89.12 730 GLN A N 1
ATOM 5858 C CA . GLN A 1 730 ? -68.872 40.404 13.913 1.00 89.12 730 GLN A CA 1
ATOM 5859 C C . GLN A 1 730 ? -69.205 41.589 14.821 1.00 89.12 730 GLN A C 1
ATOM 5861 O O . GLN A 1 730 ? -68.773 41.645 15.975 1.00 89.12 730 GLN A O 1
ATOM 5866 N N . GLN A 1 731 ? -69.947 42.562 14.291 1.00 87.44 731 GLN A N 1
ATOM 5867 C CA . GLN A 1 731 ? -70.297 43.788 15.009 1.00 87.44 731 GLN A CA 1
ATOM 5868 C C . GLN A 1 731 ? -71.806 43.943 15.133 1.00 87.44 731 GLN A C 1
ATOM 5870 O O . GLN A 1 731 ? -72.533 43.746 14.159 1.00 87.44 731 GLN A O 1
ATOM 5875 N N . ARG A 1 732 ? -72.259 44.370 16.312 1.00 91.38 732 ARG A N 1
ATOM 5876 C CA . ARG A 1 732 ? -73.615 44.883 16.540 1.00 91.38 732 ARG A CA 1
ATOM 5877 C C . ARG A 1 732 ? -73.556 46.303 17.090 1.00 91.38 732 ARG A C 1
ATOM 5879 O O . ARG A 1 732 ? -72.548 46.707 17.672 1.00 91.38 732 ARG A O 1
ATOM 5886 N N . ARG A 1 733 ? -74.620 47.076 16.875 1.00 89.81 733 ARG A N 1
ATOM 5887 C CA . ARG A 1 733 ? -74.697 48.495 17.255 1.00 89.81 733 ARG A CA 1
ATOM 5888 C C . ARG A 1 733 ? -75.930 48.786 18.097 1.00 89.81 733 ARG A C 1
ATOM 5890 O O . ARG A 1 733 ? -76.944 48.109 17.963 1.00 89.81 733 ARG A O 1
ATOM 5897 N N . ARG A 1 734 ? -75.847 49.810 18.940 1.00 89.94 734 ARG A N 1
ATOM 5898 C CA . ARG A 1 734 ? -76.965 50.365 19.713 1.00 89.94 734 ARG A CA 1
ATOM 5899 C C . ARG A 1 734 ? -76.893 51.887 19.693 1.00 89.94 734 ARG A C 1
ATOM 5901 O O . ARG A 1 734 ? -75.810 52.462 19.642 1.00 89.94 734 ARG A O 1
ATOM 5908 N N . VAL A 1 735 ? -78.043 52.543 19.742 1.00 84.81 735 VAL A N 1
ATOM 5909 C CA . VAL A 1 735 ? -78.155 54.003 19.669 1.00 84.81 735 VAL A CA 1
ATOM 5910 C C . VAL A 1 735 ? -78.360 54.556 21.076 1.00 84.81 735 VAL A C 1
ATOM 5912 O O . VAL A 1 735 ? -79.169 54.033 21.839 1.00 84.81 735 VAL A O 1
ATOM 5915 N N . CYS A 1 736 ? -77.638 55.615 21.442 1.00 83.00 736 CYS A N 1
ATOM 5916 C CA . CYS A 1 736 ? -77.930 56.354 22.668 1.00 83.00 736 CYS A CA 1
ATOM 5917 C C . CYS A 1 736 ? -79.150 57.261 22.446 1.00 83.00 736 CYS A C 1
ATOM 5919 O O . CYS A 1 736 ? -79.187 58.012 21.474 1.00 83.00 736 CYS A O 1
ATOM 5921 N N . SER A 1 737 ? -80.132 57.252 23.353 1.00 82.56 737 SER A N 1
ATOM 5922 C CA . SER A 1 737 ? -81.328 58.109 23.259 1.00 82.56 737 SER A CA 1
ATOM 5923 C C . SER A 1 737 ? -81.071 59.594 23.583 1.00 82.56 737 SER A C 1
ATOM 5925 O O . SER A 1 737 ? -82.015 60.341 23.837 1.00 82.56 737 SER A O 1
ATOM 5927 N N . SER A 1 738 ? -79.806 60.006 23.671 1.00 72.44 738 SER A N 1
ATOM 5928 C CA . SER A 1 738 ? -79.345 61.340 24.060 1.00 72.44 738 SER A CA 1
ATOM 5929 C C . SER A 1 738 ? -77.952 61.609 23.471 1.00 72.44 738 SER A C 1
ATOM 5931 O O . SER A 1 738 ? -77.322 60.718 22.908 1.00 72.44 738 SER A O 1
ATOM 5933 N N . THR A 1 739 ? -77.426 62.819 23.653 1.00 72.38 739 THR A N 1
ATOM 5934 C CA . THR A 1 739 ? -76.020 63.168 23.390 1.00 72.38 739 THR A CA 1
ATOM 5935 C C . THR A 1 739 ? -75.022 62.441 24.297 1.00 72.38 739 THR A C 1
ATOM 5937 O O . THR A 1 739 ? -73.839 62.395 23.968 1.00 72.38 739 THR A O 1
ATOM 5940 N N . TYR A 1 740 ? -75.461 61.877 25.427 1.00 69.94 740 TYR A N 1
ATOM 5941 C CA . TYR A 1 740 ? -74.596 61.172 26.375 1.00 69.94 740 TYR A CA 1
ATOM 5942 C C . TYR A 1 740 ? -75.329 60.009 27.057 1.00 69.94 740 TYR A C 1
ATOM 5944 O O . TYR A 1 740 ? -76.368 60.211 27.682 1.00 69.94 740 TYR A O 1
ATOM 5952 N N . CYS A 1 741 ? -74.774 58.797 26.981 1.00 76.62 741 CYS A N 1
ATOM 5953 C CA . CYS A 1 741 ? -75.228 57.622 27.731 1.00 76.62 741 CYS A CA 1
ATOM 5954 C C . CYS A 1 741 ? -74.085 57.118 28.615 1.00 76.62 741 CYS A C 1
ATOM 5956 O O . CYS A 1 741 ? -72.943 57.014 28.166 1.00 76.62 741 CYS A O 1
ATOM 5958 N N . ILE A 1 742 ? -74.385 56.772 29.867 1.00 73.00 742 ILE A N 1
ATOM 5959 C CA . ILE A 1 742 ? -73.378 56.249 30.797 1.00 73.00 742 ILE A CA 1
ATOM 5960 C C . ILE A 1 742 ? -73.146 54.757 30.512 1.00 73.00 742 ILE A C 1
ATOM 5962 O O . ILE A 1 742 ? -74.077 53.957 30.565 1.00 73.00 742 ILE A O 1
ATOM 5966 N N . GLY A 1 743 ? -71.888 54.380 30.267 1.00 68.12 743 GLY A N 1
ATOM 5967 C CA . GLY A 1 743 ? -71.423 52.987 30.277 1.00 68.12 743 GLY A CA 1
ATOM 5968 C C . GLY A 1 743 ? -71.523 52.220 28.947 1.00 68.12 743 GLY A C 1
ATOM 5969 O O . GLY A 1 743 ? -72.606 51.975 28.410 1.00 68.12 743 GLY A O 1
ATOM 5970 N N . GLY A 1 744 ? -70.367 51.741 28.474 1.00 70.19 744 GLY A N 1
ATOM 5971 C CA . GLY A 1 744 ? -70.214 50.911 27.270 1.00 70.19 744 GLY A CA 1
ATOM 5972 C C . GLY A 1 744 ? -70.218 51.702 25.955 1.00 70.19 744 GLY A C 1
ATOM 5973 O O . GLY A 1 744 ? -70.614 52.861 25.919 1.00 70.19 744 GLY A O 1
ATOM 5974 N N . SER A 1 745 ? -69.774 51.069 24.867 1.00 76.06 745 SER A N 1
ATOM 5975 C CA . SER A 1 745 ? -69.772 51.662 23.519 1.00 76.06 745 SER A CA 1
ATOM 5976 C C . SER A 1 745 ? -71.139 51.515 22.834 1.00 76.06 745 SER A C 1
ATOM 5978 O O . SER A 1 745 ? -71.975 50.705 23.239 1.00 76.06 745 SER A O 1
ATOM 5980 N N . ASP A 1 746 ? -71.363 52.319 21.800 1.00 85.81 746 ASP A N 1
ATOM 5981 C CA . ASP A 1 746 ? -72.396 52.185 20.769 1.00 85.81 746 ASP A CA 1
ATOM 5982 C C . ASP A 1 746 ? -72.152 50.999 19.810 1.00 85.81 746 ASP A C 1
ATOM 5984 O O . ASP A 1 746 ? -73.060 50.601 19.081 1.00 85.81 746 ASP A O 1
ATOM 5988 N N . VAL A 1 747 ? -70.951 50.407 19.829 1.00 86.75 747 VAL A N 1
ATOM 5989 C CA . VAL A 1 747 ? -70.551 49.235 19.040 1.00 86.75 747 VAL A CA 1
ATOM 5990 C C . VAL A 1 747 ? -70.023 48.140 19.964 1.00 86.75 747 VAL A C 1
ATOM 5992 O O . VAL A 1 747 ? -69.167 48.383 20.811 1.00 86.75 747 VAL A O 1
ATOM 5995 N N . GLU A 1 748 ? -70.470 46.906 19.763 1.00 87.12 748 GLU A N 1
ATOM 5996 C CA . GLU A 1 748 ? -69.838 45.726 20.350 1.00 87.12 748 GLU A CA 1
ATOM 5997 C C . GLU A 1 748 ? -69.263 44.867 19.224 1.00 87.12 748 GLU A C 1
ATOM 5999 O O . GLU A 1 748 ? -69.930 44.610 18.220 1.00 87.12 748 GLU A O 1
ATOM 6004 N N . THR A 1 749 ? -68.004 44.459 19.381 1.00 88.50 749 THR A N 1
ATOM 6005 C CA . THR A 1 749 ? -67.279 43.602 18.437 1.00 88.50 749 THR A CA 1
ATOM 6006 C C . THR A 1 749 ? -66.967 42.287 19.136 1.00 88.50 749 THR A C 1
ATOM 6008 O O . THR A 1 749 ? -66.386 42.304 20.219 1.00 88.50 749 THR A O 1
ATOM 6011 N N . VAL A 1 750 ? -67.349 41.166 18.527 1.00 86.00 750 VAL A N 1
ATOM 6012 C CA . VAL A 1 750 ? -67.124 39.815 19.061 1.00 86.00 750 VAL A CA 1
ATOM 6013 C C . VAL A 1 750 ? -66.419 38.966 18.008 1.00 86.00 750 VAL A C 1
ATOM 6015 O O . VAL A 1 750 ? -66.697 39.090 16.814 1.00 86.00 750 VAL A O 1
ATOM 6018 N N . GLU A 1 751 ? -65.498 38.114 18.448 1.00 84.31 751 GLU A N 1
ATOM 6019 C CA . GLU A 1 751 ? -64.812 37.152 17.586 1.00 84.31 751 GLU A CA 1
ATOM 6020 C C . GLU A 1 751 ? -65.793 36.081 17.082 1.00 84.31 751 GLU A C 1
ATOM 6022 O O . GLU A 1 751 ? -66.567 35.504 17.847 1.00 84.31 751 GLU A O 1
ATOM 6027 N N . CYS A 1 752 ? -65.750 35.802 15.784 1.00 84.06 752 CYS A N 1
ATOM 6028 C CA . CYS A 1 752 ? -66.455 34.697 15.144 1.00 84.06 752 CYS A CA 1
ATOM 6029 C C . CYS A 1 752 ? -65.426 33.731 14.548 1.00 84.06 752 CYS A C 1
ATOM 6031 O O . CYS A 1 752 ? -64.418 34.158 13.993 1.00 84.06 752 CYS A O 1
ATOM 6033 N N . ASN A 1 753 ? -65.676 32.426 14.658 1.00 82.56 753 ASN A N 1
ATOM 6034 C CA . ASN A 1 753 ? -64.867 31.390 14.021 1.00 82.56 753 ASN A CA 1
ATOM 6035 C C . ASN A 1 753 ? -65.790 30.515 13.168 1.00 82.56 753 ASN A C 1
ATOM 6037 O O . ASN A 1 753 ? -66.632 29.801 13.710 1.00 82.56 753 ASN A O 1
ATOM 6041 N N . LEU A 1 754 ? -65.648 30.597 11.844 1.00 74.44 754 LEU A N 1
ATOM 6042 C CA . LEU A 1 754 ? -66.472 29.860 10.878 1.00 74.44 754 LEU A CA 1
ATOM 6043 C C . LEU A 1 754 ? -65.859 28.510 10.453 1.00 74.44 754 LEU A C 1
ATOM 6045 O O . LEU A 1 754 ? -66.268 27.937 9.447 1.00 74.44 754 LEU A O 1
ATOM 6049 N N . GLY A 1 755 ? -64.897 27.987 11.221 1.00 68.62 755 GLY A N 1
ATOM 6050 C CA . GLY A 1 755 ? -64.194 26.736 10.923 1.00 68.62 755 GLY A CA 1
ATOM 6051 C C . GLY A 1 755 ? -62.998 26.935 9.990 1.00 68.62 755 GLY A C 1
ATOM 6052 O O . GLY A 1 755 ? -62.779 28.024 9.461 1.00 68.62 755 GLY A O 1
ATOM 6053 N N . GLU A 1 756 ? -62.182 25.893 9.811 1.00 60.69 756 GLU A N 1
ATOM 6054 C CA . GLU A 1 756 ? -60.991 25.977 8.959 1.00 60.69 756 GLU A CA 1
ATOM 6055 C C . GLU A 1 756 ? -61.354 26.353 7.517 1.00 60.69 756 GLU A C 1
ATOM 6057 O O . GLU A 1 756 ? -62.238 25.758 6.900 1.00 60.69 756 GLU A O 1
ATOM 6062 N N . CYS A 1 757 ? -60.637 27.331 6.964 1.00 60.41 757 CYS A N 1
ATOM 6063 C CA . CYS A 1 757 ? -60.725 27.642 5.547 1.00 60.41 757 CYS A CA 1
ATOM 6064 C C . CYS A 1 757 ? -60.254 26.431 4.710 1.00 60.41 757 CYS A C 1
ATOM 6066 O O . CYS A 1 757 ? -59.179 25.883 4.986 1.00 60.41 757 CYS A O 1
ATOM 6068 N N . PRO A 1 758 ? -61.023 25.995 3.692 1.00 61.56 758 PRO A N 1
ATOM 6069 C CA . PRO A 1 758 ? -60.568 24.969 2.765 1.00 61.56 758 PRO A CA 1
ATOM 6070 C C . PRO A 1 758 ? -59.437 25.537 1.902 1.00 61.56 758 PRO A C 1
ATOM 6072 O O . PRO A 1 758 ? -59.609 26.542 1.215 1.00 61.56 758 PRO A O 1
ATOM 6075 N N . GLY A 1 759 ? -58.273 24.891 1.953 1.00 64.31 759 GLY A N 1
ATOM 6076 C CA . GLY A 1 759 ? -57.101 25.329 1.205 1.00 64.31 759 GLY A CA 1
ATOM 6077 C C . GLY A 1 759 ? -57.159 24.915 -0.267 1.00 64.31 759 GLY A C 1
ATOM 6078 O O . GLY A 1 759 ? -57.298 23.729 -0.573 1.00 64.31 759 GLY A O 1
ATOM 6079 N N . GLU A 1 760 ? -56.959 25.869 -1.174 1.00 71.44 760 GLU A N 1
ATOM 6080 C CA . GLU A 1 760 ? -56.738 25.618 -2.600 1.00 71.44 760 GLU A CA 1
ATOM 6081 C C . GLU A 1 760 ? -55.253 25.764 -2.954 1.00 71.44 760 GLU A C 1
ATOM 6083 O O . GLU A 1 760 ? -54.550 26.646 -2.465 1.00 71.44 760 GLU A O 1
ATOM 6088 N N . TRP A 1 761 ? -54.739 24.908 -3.835 1.00 82.56 761 TRP A N 1
ATOM 6089 C CA . TRP A 1 761 ? -53.371 25.060 -4.329 1.00 82.56 761 TRP A CA 1
ATOM 6090 C C . TRP A 1 761 ? -53.268 26.208 -5.336 1.00 82.56 761 TRP A C 1
ATOM 6092 O O . TRP A 1 761 ? -54.048 26.270 -6.285 1.00 82.56 761 TRP A O 1
ATOM 6102 N N . SER A 1 762 ? -52.227 27.036 -5.218 1.00 84.50 762 SER A N 1
ATOM 6103 C CA . SER A 1 762 ? -51.805 27.897 -6.324 1.00 84.50 762 SER A CA 1
ATOM 6104 C C . SER A 1 762 ? -51.427 27.067 -7.559 1.00 84.50 762 SER A C 1
ATOM 6106 O O . SER A 1 762 ? -51.079 25.883 -7.457 1.00 84.50 762 SER A O 1
ATOM 6108 N N . SER A 1 763 ? -51.372 27.716 -8.725 1.00 85.50 763 SER A N 1
ATOM 6109 C CA . SER A 1 763 ? -50.612 27.188 -9.862 1.00 85.50 763 SER A CA 1
ATOM 6110 C C . SER A 1 763 ? -49.187 26.817 -9.438 1.00 85.50 763 SER A C 1
ATOM 6112 O O . SER A 1 763 ? -48.610 27.440 -8.539 1.00 85.50 763 SER A O 1
ATOM 6114 N N . TRP A 1 764 ? -48.628 25.799 -10.092 1.00 88.75 764 TRP A N 1
ATOM 6115 C CA . TRP A 1 764 ? -47.210 25.472 -9.967 1.00 88.75 764 TRP A CA 1
ATOM 6116 C C . TRP A 1 764 ? -46.343 26.613 -10.510 1.00 88.75 764 TRP A C 1
ATOM 6118 O O . TRP A 1 764 ? -46.705 27.244 -11.503 1.00 88.75 764 TRP A O 1
ATOM 6128 N N . SER A 1 765 ? -45.188 26.833 -9.886 1.00 86.62 765 SER A N 1
ATOM 6129 C CA . SER A 1 765 ? -44.100 27.615 -10.466 1.00 86.62 765 SER A CA 1
ATOM 6130 C C . SER A 1 765 ? -43.555 26.944 -11.727 1.00 86.62 765 SER A C 1
ATOM 6132 O O . SER A 1 765 ? -43.714 25.734 -11.928 1.00 86.62 765 SER A O 1
ATOM 6134 N N . ASP A 1 766 ? -42.802 27.707 -12.516 1.00 88.06 766 ASP A N 1
ATOM 6135 C CA . ASP A 1 766 ? -41.858 27.116 -13.458 1.00 88.06 766 ASP A CA 1
ATOM 6136 C C . ASP A 1 766 ? -40.844 26.219 -12.728 1.00 88.06 766 ASP A C 1
ATOM 6138 O O . ASP A 1 766 ? -40.599 26.344 -11.520 1.00 88.06 766 ASP A O 1
ATOM 6142 N N . TRP A 1 767 ? -40.263 25.291 -13.482 1.00 87.88 767 TRP A N 1
ATOM 6143 C CA . TRP A 1 767 ? -39.162 24.445 -13.034 1.00 87.88 767 TRP A CA 1
ATOM 6144 C C . TRP A 1 767 ? -37.918 25.298 -12.749 1.00 87.88 767 TRP A C 1
ATOM 6146 O O . TRP A 1 767 ? -37.507 26.098 -13.590 1.00 87.88 767 TRP A O 1
ATOM 6156 N N . SER A 1 768 ? -37.298 25.118 -11.579 1.00 85.88 768 SER A N 1
ATOM 6157 C CA . SER A 1 768 ? -36.058 25.812 -11.224 1.00 85.88 768 SER A CA 1
ATOM 6158 C C . SER A 1 768 ? -34.937 25.507 -12.217 1.00 85.88 768 SER A C 1
ATOM 6160 O O . SER A 1 768 ? -34.904 24.433 -12.831 1.00 85.88 768 SER A O 1
ATOM 6162 N N . THR A 1 769 ? -33.936 26.388 -12.286 1.00 83.19 769 THR A N 1
ATOM 6163 C CA . THR A 1 769 ? -32.635 26.005 -12.850 1.00 83.19 769 THR A CA 1
ATOM 6164 C C . THR A 1 769 ? -32.158 24.707 -12.182 1.00 83.19 769 THR A C 1
ATOM 6166 O O . THR A 1 769 ? -32.339 24.568 -10.964 1.00 83.19 769 THR A O 1
ATOM 6169 N N . PRO A 1 770 ? -31.592 23.746 -12.935 1.00 83.88 770 PRO A N 1
ATOM 6170 C CA . PRO A 1 770 ? -31.124 22.493 -12.357 1.00 83.88 770 PRO A CA 1
ATOM 6171 C C . PRO A 1 770 ? -30.080 22.731 -11.255 1.00 83.88 770 PRO A C 1
ATOM 6173 O O . PRO A 1 770 ? -29.269 23.651 -11.346 1.00 83.88 770 PRO A O 1
ATOM 6176 N N . SER A 1 771 ? -30.085 21.893 -10.217 1.00 83.00 771 SER A N 1
ATOM 6177 C CA . SER A 1 771 ? -29.228 22.030 -9.026 1.00 83.00 771 SER A CA 1
ATOM 6178 C C . SER A 1 771 ? -27.720 21.874 -9.276 1.00 83.00 771 SER A C 1
ATOM 6180 O O . SER A 1 771 ? -26.929 22.056 -8.354 1.00 83.00 771 SER A O 1
ATOM 6182 N N . ALA A 1 772 ? -27.326 21.487 -10.487 1.00 77.38 772 ALA A N 1
ATOM 6183 C CA . ALA A 1 772 ? -25.951 21.372 -10.953 1.00 77.38 772 ALA A CA 1
ATOM 6184 C C . ALA A 1 772 ? -25.894 21.758 -12.440 1.00 77.38 772 ALA A C 1
ATOM 6186 O O . ALA A 1 772 ? -26.913 21.735 -13.126 1.00 77.38 772 ALA A O 1
ATOM 6187 N N . THR A 1 773 ? -24.708 22.102 -12.941 1.00 75.38 773 THR A N 1
ATOM 6188 C CA . THR A 1 773 ? -24.467 22.436 -14.359 1.00 75.38 773 THR A CA 1
ATOM 6189 C C . THR A 1 773 ? -24.125 21.220 -15.224 1.00 75.38 773 THR A C 1
ATOM 6191 O O . THR A 1 773 ? -24.118 21.320 -16.447 1.00 75.38 773 THR A O 1
ATOM 6194 N N . CYS A 1 774 ? -23.849 20.078 -14.597 1.00 72.38 774 CYS A N 1
ATOM 6195 C CA . CYS A 1 774 ? -23.528 18.799 -15.220 1.00 72.38 774 CYS A CA 1
ATOM 6196 C C . CYS A 1 774 ? -23.954 17.651 -14.290 1.00 72.38 774 CYS A C 1
ATOM 6198 O O . CYS A 1 774 ? -24.226 17.863 -13.104 1.00 72.38 774 CYS A O 1
ATOM 6200 N N . GLY A 1 775 ? -23.980 16.427 -14.812 1.00 70.44 775 GLY A N 1
ATOM 6201 C CA . GLY A 1 775 ? -24.361 15.225 -14.077 1.00 70.44 775 GLY A CA 1
ATOM 6202 C C . GLY A 1 775 ? -25.854 15.161 -13.762 1.00 70.44 775 GLY A C 1
ATOM 6203 O O . GLY A 1 775 ? -26.688 15.781 -14.421 1.00 70.44 775 GLY A O 1
ATOM 6204 N N . HIS A 1 776 ? -26.190 14.400 -12.723 1.00 77.50 776 HIS A N 1
ATOM 6205 C CA . HIS A 1 776 ? -27.558 14.287 -12.229 1.00 77.50 776 HIS A CA 1
ATOM 6206 C C . HIS A 1 776 ? -27.927 15.537 -11.425 1.00 77.50 776 HIS A C 1
ATOM 6208 O O . HIS A 1 776 ? -27.553 15.671 -10.258 1.00 77.50 776 HIS A O 1
ATOM 6214 N N . ALA A 1 777 ? -28.687 16.433 -12.042 1.00 80.19 777 ALA A N 1
ATOM 6215 C CA . ALA A 1 777 ? -29.251 17.601 -11.392 1.00 80.19 777 ALA A CA 1
ATOM 6216 C C . ALA A 1 777 ? -30.723 17.366 -11.022 1.00 80.19 777 ALA A C 1
ATOM 6218 O O . ALA A 1 777 ? -31.443 16.605 -11.672 1.00 80.19 777 ALA A O 1
ATOM 6219 N N . ILE A 1 778 ? -31.190 18.051 -9.982 1.00 84.19 778 ILE A N 1
ATOM 6220 C CA . ILE A 1 778 ? -32.607 18.122 -9.626 1.00 84.19 778 ILE A CA 1
ATOM 6221 C C . ILE A 1 778 ? -33.120 19.490 -10.058 1.00 84.19 778 ILE A C 1
ATOM 6223 O O . ILE A 1 778 ? -32.518 20.515 -9.742 1.00 84.19 778 ILE A O 1
ATOM 6227 N N . SER A 1 779 ? -34.231 19.510 -10.785 1.00 87.62 779 SER A N 1
ATOM 6228 C CA . SER A 1 779 ? -35.039 20.712 -10.961 1.00 87.62 779 SER A CA 1
ATOM 6229 C C . SER A 1 779 ? -36.295 20.582 -10.105 1.00 87.62 779 SER A C 1
ATOM 6231 O O . SER A 1 779 ? -36.876 19.497 -10.015 1.00 87.62 779 SER A O 1
ATOM 6233 N N . THR A 1 780 ? -36.710 21.676 -9.473 1.00 87.69 780 THR A N 1
ATOM 6234 C CA . THR A 1 780 ? -37.823 21.704 -8.520 1.00 87.69 780 THR A CA 1
ATOM 6235 C C . THR A 1 780 ? -38.853 22.733 -8.959 1.00 87.69 780 THR A C 1
ATOM 6237 O O . THR A 1 780 ? -38.495 23.855 -9.311 1.00 87.69 780 THR A O 1
ATOM 6240 N N . LYS A 1 781 ? -40.138 22.384 -8.894 1.00 93.81 781 LYS A N 1
ATOM 6241 C CA . LYS A 1 781 ? -41.251 23.344 -8.976 1.00 93.81 781 LYS A CA 1
ATOM 6242 C C . LYS A 1 781 ? -42.058 23.305 -7.682 1.00 93.81 781 LYS A C 1
ATOM 6244 O O . LYS A 1 781 ? -42.159 22.258 -7.038 1.00 93.81 781 LYS A O 1
ATOM 6249 N N . THR A 1 782 ? -42.649 24.430 -7.298 1.00 90.38 782 THR A N 1
ATOM 6250 C CA . THR A 1 782 ? -43.392 24.571 -6.038 1.00 90.38 782 THR A CA 1
ATOM 6251 C C . THR A 1 782 ? -44.772 25.181 -6.253 1.00 90.38 782 THR A C 1
ATOM 6253 O O . THR A 1 782 ? -45.059 25.767 -7.294 1.00 90.38 782 THR A O 1
ATOM 6256 N N . ARG A 1 783 ? -45.659 25.008 -5.274 1.00 90.00 783 ARG A N 1
ATOM 6257 C CA . ARG A 1 783 ? -46.977 25.646 -5.202 1.00 90.00 783 ARG A CA 1
ATOM 6258 C C . ARG A 1 783 ? -47.341 25.920 -3.748 1.00 90.00 783 ARG A C 1
ATOM 6260 O O . ARG A 1 783 ? -46.986 25.148 -2.856 1.00 90.00 783 ARG A O 1
ATOM 6267 N N . THR A 1 784 ? -48.066 27.002 -3.515 1.00 83.69 784 THR A N 1
ATOM 6268 C CA . THR A 1 784 ? -48.450 27.460 -2.177 1.00 83.69 784 THR A CA 1
ATOM 6269 C C . THR A 1 784 ? -49.888 27.049 -1.887 1.00 83.69 784 THR A C 1
ATOM 6271 O O . THR A 1 784 ? -50.747 27.165 -2.759 1.00 83.69 784 THR A O 1
ATOM 6274 N N . CYS A 1 785 ? -50.165 26.576 -0.672 1.00 79.75 785 CYS A N 1
ATOM 6275 C CA . CYS A 1 785 ? -51.540 26.380 -0.221 1.00 79.75 785 CYS A CA 1
ATOM 6276 C C . CYS A 1 785 ? -52.143 27.748 0.127 1.00 79.75 785 CYS A C 1
ATOM 6278 O O . CYS A 1 785 ? -51.676 28.425 1.044 1.00 79.75 785 CYS A O 1
ATOM 6280 N N . LEU A 1 786 ? -53.131 28.182 -0.647 1.00 75.00 786 LEU A N 1
ATOM 6281 C CA . LEU A 1 786 ? -53.883 29.411 -0.438 1.00 75.00 786 LEU A CA 1
ATOM 6282 C C . LEU A 1 786 ? -55.091 29.082 0.441 1.00 75.00 786 LEU A C 1
ATOM 6284 O O . LEU A 1 786 ? -55.850 28.172 0.132 1.00 75.00 786 LEU A O 1
ATOM 6288 N N . GLY A 1 787 ? -55.282 29.822 1.533 1.00 64.88 787 GLY A N 1
ATOM 6289 C CA . GLY A 1 787 ? -56.473 29.668 2.370 1.00 64.88 787 GLY A CA 1
ATOM 6290 C C . GLY A 1 787 ? -56.447 28.513 3.376 1.00 64.88 787 GLY A C 1
ATOM 6291 O O . GLY A 1 787 ? -57.509 28.111 3.815 1.00 64.88 787 GLY A O 1
ATOM 6292 N N . GLY A 1 788 ? -55.292 27.984 3.792 1.00 61.50 788 GLY A N 1
ATOM 6293 C CA . GLY A 1 788 ? -55.245 27.063 4.938 1.00 61.50 788 GLY A CA 1
ATOM 6294 C C . GLY A 1 788 ? -53.972 26.227 5.034 1.00 61.50 788 GLY A C 1
ATOM 6295 O O . GLY A 1 788 ? -53.047 26.376 4.242 1.00 61.50 788 GLY A O 1
ATOM 6296 N N . SER A 1 789 ? -53.932 25.322 6.011 1.00 62.62 789 SER A N 1
ATOM 6297 C CA . SER A 1 789 ? -52.924 24.255 6.130 1.00 62.62 789 SER A CA 1
ATOM 6298 C C . SER A 1 789 ? -53.356 22.943 5.454 1.00 62.62 789 SER A C 1
ATOM 6300 O O . SER A 1 789 ? -52.543 22.034 5.312 1.00 62.62 789 SER A O 1
ATOM 6302 N N . ASN A 1 790 ? -54.620 22.843 5.027 1.00 65.56 790 ASN A N 1
ATOM 6303 C CA . ASN A 1 790 ? -55.295 21.591 4.675 1.00 65.56 790 ASN A CA 1
ATOM 6304 C C . ASN A 1 790 ? -55.429 21.342 3.151 1.00 65.56 790 ASN A C 1
ATOM 6306 O O . ASN A 1 790 ? -56.432 20.809 2.684 1.00 65.56 790 ASN A O 1
ATOM 6310 N N . CYS A 1 791 ? -54.415 21.703 2.350 1.00 70.56 791 CYS A N 1
ATOM 6311 C CA . CYS A 1 791 ? -54.385 21.350 0.922 1.00 70.56 791 CYS A CA 1
ATOM 6312 C C . CYS A 1 791 ? -53.881 19.903 0.695 1.00 70.56 791 CYS A C 1
ATOM 6314 O O . CYS A 1 791 ? -52.724 19.610 1.010 1.00 70.56 791 CYS A O 1
ATOM 6316 N N . PRO A 1 792 ? -54.659 18.995 0.072 1.00 75.25 792 PRO A N 1
ATOM 6317 C CA . PRO A 1 792 ? -54.214 17.625 -0.188 1.00 75.25 792 PRO A CA 1
ATOM 6318 C C . PRO A 1 792 ? -53.176 17.544 -1.324 1.00 75.25 792 PRO A C 1
ATOM 6320 O O . PRO A 1 792 ? -53.375 18.066 -2.423 1.00 75.25 792 PRO A O 1
ATOM 6323 N N . GLY A 1 793 ? -52.066 16.840 -1.084 1.00 79.19 793 GLY A N 1
ATOM 6324 C CA . GLY A 1 793 ? -50.984 16.609 -2.054 1.00 79.19 793 GLY A CA 1
ATOM 6325 C C . GLY A 1 793 ? -49.660 17.281 -1.671 1.00 79.19 793 GLY A C 1
ATOM 6326 O O . GLY A 1 793 ? -49.512 17.820 -0.580 1.00 79.19 793 GLY A O 1
ATOM 6327 N N . ARG A 1 794 ? -48.657 17.230 -2.558 1.00 82.12 794 ARG A N 1
ATOM 6328 C CA . ARG A 1 794 ? -47.334 17.834 -2.297 1.00 82.12 794 ARG A CA 1
ATOM 6329 C C . ARG A 1 794 ? -47.301 19.318 -2.680 1.00 82.12 794 ARG A C 1
ATOM 6331 O O . ARG A 1 794 ? -47.850 19.683 -3.719 1.00 82.12 794 ARG A O 1
ATOM 6338 N N . ALA A 1 795 ? -46.606 20.134 -1.885 1.00 85.56 795 ALA A N 1
ATOM 6339 C CA . ALA A 1 795 ? -46.294 21.541 -2.186 1.00 85.56 795 ALA A CA 1
ATOM 6340 C C . ALA A 1 795 ? -45.077 21.714 -3.121 1.00 85.56 795 ALA A C 1
ATOM 6342 O O . ALA A 1 795 ? -44.850 22.793 -3.659 1.00 85.56 795 ALA A O 1
ATOM 6343 N N . SER A 1 796 ? -44.281 20.656 -3.297 1.00 88.56 796 SER A N 1
ATOM 6344 C CA . SER A 1 796 ? -43.063 20.629 -4.110 1.00 88.56 796 SER A CA 1
ATOM 6345 C C . SER A 1 796 ? -43.017 19.339 -4.928 1.00 88.56 796 SER A C 1
ATOM 6347 O O . SER A 1 796 ? -43.426 18.280 -4.438 1.00 88.56 796 SER A O 1
ATOM 6349 N N . GLU A 1 797 ? -42.528 19.425 -6.159 1.00 89.75 797 GLU A N 1
ATOM 6350 C CA . GLU A 1 797 ? -42.266 18.284 -7.034 1.00 89.75 797 GLU A CA 1
ATOM 6351 C C . GLU A 1 797 ? -40.865 18.428 -7.639 1.00 89.75 797 GLU A C 1
ATOM 6353 O O . GLU A 1 797 ? -40.465 19.514 -8.060 1.00 89.75 797 GLU A O 1
ATOM 6358 N N . GLU A 1 798 ? -40.122 17.324 -7.662 1.00 90.56 798 GLU A N 1
ATOM 6359 C CA . GLU A 1 798 ? -38.727 17.254 -8.099 1.00 90.56 798 GLU A CA 1
ATOM 6360 C C . GLU A 1 798 ? -38.623 16.374 -9.346 1.00 90.56 798 GLU A C 1
ATOM 6362 O O . GLU A 1 798 ? -39.223 15.298 -9.411 1.00 90.56 798 GLU A O 1
ATOM 6367 N N . LYS A 1 799 ? -37.840 16.821 -10.329 1.00 87.25 799 LYS A N 1
ATOM 6368 C CA . LYS A 1 799 ? -37.531 16.081 -11.551 1.00 87.25 799 LYS A CA 1
ATOM 6369 C C . LYS A 1 799 ? -36.022 15.893 -11.666 1.00 87.25 799 LYS A C 1
ATOM 6371 O O . LYS A 1 799 ? -35.268 16.864 -11.619 1.00 87.25 799 LYS A O 1
ATOM 6376 N N . TYR A 1 800 ? -35.605 14.651 -11.895 1.00 84.75 800 TYR A N 1
ATOM 6377 C CA . TYR A 1 800 ? -34.239 14.338 -12.303 1.00 84.75 800 TYR A CA 1
ATOM 6378 C C . TYR A 1 800 ? -33.980 14.844 -13.724 1.00 84.75 800 TYR A C 1
ATOM 6380 O O . TYR A 1 800 ? -34.754 14.579 -14.648 1.00 84.75 800 TYR A O 1
ATOM 6388 N N . VAL A 1 801 ? -32.879 15.567 -13.883 1.00 81.75 801 VAL A N 1
ATOM 6389 C CA . VAL A 1 801 ? -32.359 16.054 -15.156 1.00 81.75 801 VAL A CA 1
ATOM 6390 C C . VAL A 1 801 ? -30.939 15.517 -15.284 1.00 81.75 801 VAL A C 1
ATOM 6392 O O . VAL A 1 801 ? -30.064 15.894 -14.509 1.00 81.75 801 VAL A O 1
ATOM 6395 N N . ASP A 1 802 ? -30.721 14.614 -16.235 1.00 76.44 802 ASP A N 1
ATOM 6396 C CA . ASP A 1 802 ? -29.371 14.214 -16.625 1.00 76.44 802 ASP A CA 1
ATOM 6397 C C . ASP A 1 802 ? -28.810 15.281 -17.574 1.00 76.44 802 ASP A C 1
ATOM 6399 O O . ASP A 1 802 ? -29.367 15.529 -18.645 1.00 76.44 802 ASP A O 1
ATOM 6403 N N . LEU A 1 803 ? -27.753 15.962 -17.135 1.00 73.06 803 LEU A N 1
ATOM 6404 C CA . LEU A 1 803 ? -27.046 17.000 -17.886 1.00 73.06 803 LEU A CA 1
ATOM 6405 C C . LEU A 1 803 ? -25.751 16.471 -18.527 1.00 73.06 803 LEU A C 1
ATOM 6407 O O . LEU A 1 803 ? -24.895 17.258 -18.929 1.00 73.06 803 LEU A O 1
ATOM 6411 N N . GLY A 1 804 ? -25.592 15.148 -18.620 1.00 68.19 804 GLY A N 1
ATOM 6412 C CA . GLY A 1 804 ? -24.399 14.503 -19.155 1.00 68.19 804 GLY A CA 1
ATOM 6413 C C . GLY A 1 804 ? -23.244 14.459 -18.154 1.00 68.19 804 GLY A C 1
ATOM 6414 O O . GLY A 1 804 ? -23.314 14.984 -17.045 1.00 68.19 804 GLY A O 1
ATOM 6415 N N . VAL A 1 805 ? -22.153 13.792 -18.526 1.00 65.75 805 VAL A N 1
ATOM 6416 C CA . VAL A 1 805 ? -21.020 13.551 -17.619 1.00 65.75 805 VAL A CA 1
ATOM 6417 C C . VAL A 1 805 ? -20.325 14.871 -17.260 1.00 65.75 805 VAL A C 1
ATOM 6419 O O . VAL A 1 805 ? -19.935 15.630 -18.143 1.00 65.75 805 VAL A O 1
ATOM 6422 N N . CYS A 1 806 ? -20.140 15.141 -15.964 1.00 68.50 806 CYS A N 1
ATOM 6423 C CA . CYS A 1 806 ? -19.326 16.272 -15.519 1.00 68.50 806 CYS A CA 1
ATOM 6424 C C . CYS A 1 806 ? -17.887 16.150 -16.021 1.00 68.50 806 CYS A C 1
ATOM 6426 O O . CYS A 1 806 ? -17.300 15.072 -15.952 1.00 68.50 806 CYS A O 1
ATOM 6428 N N . GLN A 1 807 ? -17.306 17.267 -16.460 1.00 76.56 807 GLN A N 1
ATOM 6429 C CA . GLN A 1 807 ? -15.889 17.324 -16.800 1.00 76.56 807 GLN A CA 1
ATOM 6430 C C . GLN A 1 807 ? -15.067 17.381 -15.508 1.00 76.56 807 GLN A C 1
ATOM 6432 O O . GLN A 1 807 ? -15.313 18.231 -14.651 1.00 76.56 807 GLN A O 1
ATOM 6437 N N . TYR A 1 808 ? -14.111 16.473 -15.343 1.00 75.69 808 TYR A N 1
ATOM 6438 C CA . TYR A 1 808 ? -13.169 16.483 -14.227 1.00 75.69 808 TYR A CA 1
ATOM 6439 C C . TYR A 1 808 ? -11.813 15.943 -14.669 1.00 75.69 808 TYR A C 1
ATOM 6441 O O . TYR A 1 808 ? -11.714 15.058 -15.517 1.00 75.69 808 TYR A O 1
ATOM 6449 N N . TYR A 1 809 ? -10.743 16.456 -14.074 1.00 84.75 809 TYR A N 1
ATOM 6450 C CA . TYR A 1 809 ? -9.420 15.897 -14.305 1.00 84.75 809 TYR A CA 1
ATOM 6451 C C . TYR A 1 809 ? -9.276 14.509 -13.672 1.00 84.75 809 TYR A C 1
ATOM 6453 O O . TYR A 1 809 ? -9.682 14.291 -12.528 1.00 84.75 809 TYR A O 1
ATOM 6461 N N . SER A 1 810 ? -8.619 13.594 -14.387 1.00 82.44 810 SER A N 1
ATOM 6462 C CA . SER A 1 810 ? -8.115 12.340 -13.832 1.00 82.44 810 SER A CA 1
ATOM 6463 C C . SER A 1 810 ? -7.206 12.600 -12.627 1.00 82.44 810 SER A C 1
ATOM 6465 O O . SER A 1 810 ? -6.704 13.710 -12.415 1.00 82.44 810 SER A O 1
ATOM 6467 N N . GLN A 1 811 ? -6.907 11.546 -11.864 1.00 83.62 811 GLN A N 1
ATOM 6468 C CA . GLN A 1 811 ? -5.752 11.615 -10.972 1.00 83.62 811 GLN A CA 1
ATOM 6469 C C . GLN A 1 811 ? -4.495 11.941 -11.792 1.00 83.62 811 GLN A C 1
ATOM 6471 O O . GLN A 1 811 ? -4.371 11.521 -12.947 1.00 83.62 811 GLN A O 1
ATOM 6476 N N . TRP A 1 812 ? -3.586 12.704 -11.188 1.00 87.06 812 TRP A N 1
ATOM 6477 C CA . TRP A 1 812 ? -2.246 12.894 -11.725 1.00 87.06 812 TRP A CA 1
ATOM 6478 C C . TRP A 1 812 ? -1.542 11.542 -11.862 1.00 87.06 812 TRP A C 1
ATOM 6480 O O . TRP A 1 812 ? -1.630 10.700 -10.964 1.00 87.06 812 TRP A O 1
ATOM 6490 N N . SER A 1 813 ? -0.781 11.370 -12.940 1.00 82.31 813 SER A N 1
ATOM 6491 C CA . SER A 1 813 ? 0.219 10.313 -13.034 1.00 82.31 813 SER A CA 1
ATOM 6492 C C . SER A 1 813 ? 1.223 10.417 -11.879 1.00 82.31 813 SER A C 1
ATOM 6494 O O . SER A 1 813 ? 1.368 11.460 -11.226 1.00 82.31 813 SER A O 1
ATOM 6496 N N . ALA A 1 814 ? 1.997 9.352 -11.663 1.00 84.44 814 ALA A N 1
ATOM 6497 C CA . ALA A 1 814 ? 3.275 9.521 -10.984 1.00 84.44 814 ALA A CA 1
ATOM 6498 C C . ALA A 1 814 ? 4.102 10.596 -11.717 1.00 84.44 814 ALA A C 1
ATOM 6500 O O . ALA A 1 814 ? 3.972 10.761 -12.935 1.00 84.44 814 ALA A O 1
ATOM 6501 N N . PHE A 1 815 ? 4.947 11.321 -10.981 1.00 85.44 815 PHE A N 1
ATOM 6502 C CA . PHE A 1 815 ? 6.035 12.049 -11.628 1.00 85.44 815 PHE A CA 1
ATOM 6503 C C . PHE A 1 815 ? 6.906 11.034 -12.369 1.00 85.44 815 PHE A C 1
ATOM 6505 O O . PHE A 1 815 ? 7.240 9.993 -11.797 1.00 85.44 815 PHE A O 1
ATOM 6512 N N . GLY A 1 816 ? 7.247 11.341 -13.619 1.00 76.50 816 GLY A N 1
ATOM 6513 C CA . GLY A 1 816 ? 8.272 10.610 -14.353 1.00 76.50 816 GLY A CA 1
ATOM 6514 C C . GLY A 1 816 ? 9.642 10.748 -13.690 1.00 76.50 816 GLY A C 1
ATOM 6515 O O . GLY A 1 816 ? 9.803 11.429 -12.669 1.00 76.50 816 GLY A O 1
ATOM 6516 N N . GLU A 1 817 ? 10.641 10.107 -14.287 1.00 79.56 817 GLU A N 1
ATOM 6517 C CA . GLU A 1 817 ? 12.025 10.291 -13.861 1.00 79.56 817 GLU A CA 1
ATOM 6518 C C . GLU A 1 817 ? 12.462 11.754 -14.035 1.00 79.56 817 GLU A C 1
ATOM 6520 O O . GLU A 1 817 ? 11.828 12.549 -14.739 1.00 79.56 817 GLU A O 1
ATOM 6525 N N . CYS A 1 818 ? 13.516 12.141 -13.320 1.00 82.31 818 CYS A N 1
ATOM 6526 C CA . CYS A 1 818 ? 14.081 13.475 -13.466 1.00 82.31 818 CYS A CA 1
ATOM 6527 C C . CYS A 1 818 ? 14.691 13.603 -14.870 1.00 82.31 818 CYS A C 1
ATOM 6529 O O . CYS A 1 818 ? 15.377 12.687 -15.312 1.00 82.31 818 CYS A O 1
ATOM 6531 N N . SER A 1 819 ? 14.481 14.727 -15.566 1.00 78.62 819 SER A N 1
ATOM 6532 C CA . SER A 1 819 ? 15.033 14.936 -16.918 1.00 78.62 819 SER A CA 1
ATOM 6533 C C . SER A 1 819 ? 16.566 14.967 -16.980 1.00 78.62 819 SER A C 1
ATOM 6535 O O . SER A 1 819 ? 17.124 15.090 -18.065 1.00 78.62 819 SER A O 1
ATOM 6537 N N . VAL A 1 820 ? 17.239 14.907 -15.830 1.00 68.69 820 VAL A N 1
ATOM 6538 C CA . VAL A 1 820 ? 18.680 14.697 -15.708 1.00 68.69 820 VAL A CA 1
ATOM 6539 C C . VAL A 1 820 ? 18.928 13.581 -14.696 1.00 68.69 820 VAL A C 1
ATOM 6541 O O . VAL A 1 820 ? 18.272 13.512 -13.655 1.00 68.69 820 VAL A O 1
ATOM 6544 N N . THR A 1 821 ? 19.903 12.723 -14.980 1.00 66.69 821 THR A N 1
ATOM 6545 C CA . THR A 1 821 ? 20.443 11.758 -14.010 1.00 66.69 821 THR A CA 1
ATOM 6546 C C . THR A 1 821 ? 21.396 12.427 -13.017 1.00 66.69 821 THR A C 1
ATOM 6548 O O . THR A 1 821 ? 21.589 11.920 -11.912 1.00 66.69 821 THR A O 1
ATOM 6551 N N . CYS A 1 822 ? 21.960 13.583 -13.385 1.00 68.81 822 CYS A N 1
ATOM 6552 C CA . CYS A 1 822 ? 22.936 14.315 -12.593 1.00 68.81 822 CYS A CA 1
ATOM 6553 C C . CYS A 1 822 ? 22.772 15.847 -12.692 1.00 68.81 822 CYS A C 1
ATOM 6555 O O . CYS A 1 822 ? 22.316 16.371 -13.707 1.00 68.81 822 CYS A O 1
ATOM 6557 N N . GLY A 1 823 ? 23.173 16.575 -11.645 1.00 65.94 823 GLY A N 1
ATOM 6558 C CA . GLY A 1 823 ? 23.113 18.043 -11.575 1.00 65.94 823 GLY A CA 1
ATOM 6559 C C . GLY A 1 823 ? 21.741 18.625 -11.193 1.00 65.94 823 GLY A C 1
ATOM 6560 O O . GLY A 1 823 ? 20.740 17.918 -11.117 1.00 65.94 823 GLY A O 1
ATOM 6561 N N . ASP A 1 824 ? 21.700 19.935 -10.928 1.00 70.38 824 ASP A N 1
ATOM 6562 C CA . ASP A 1 824 ? 20.571 20.614 -10.256 1.00 70.38 824 ASP A CA 1
ATOM 6563 C C . ASP A 1 824 ? 19.441 21.123 -11.175 1.00 70.38 824 ASP A C 1
ATOM 6565 O O . ASP A 1 824 ? 18.413 21.597 -10.693 1.00 70.38 824 ASP A O 1
ATOM 6569 N N . ASN A 1 825 ? 19.608 21.034 -12.497 1.00 73.81 825 ASN A N 1
ATOM 6570 C CA . ASN A 1 825 ? 18.695 21.639 -13.483 1.00 73.81 825 ASN A CA 1
ATOM 6571 C C . ASN A 1 825 ? 17.638 20.659 -14.028 1.00 73.81 825 ASN A C 1
ATOM 6573 O O . ASN A 1 825 ? 17.102 20.849 -15.121 1.00 73.81 825 ASN A O 1
ATOM 6577 N N . GLY A 1 826 ? 17.354 19.584 -13.295 1.00 79.56 826 GLY A N 1
ATOM 6578 C CA . GLY A 1 826 ? 16.380 18.583 -13.698 1.00 79.56 826 GLY A CA 1
ATOM 6579 C C . GLY A 1 826 ? 14.937 19.030 -13.517 1.00 79.56 826 GLY A C 1
ATOM 6580 O O . GLY A 1 826 ? 14.594 19.780 -12.603 1.00 79.56 826 GLY A O 1
ATOM 6581 N N . ILE A 1 827 ? 14.058 18.506 -14.368 1.00 82.00 827 ILE A N 1
ATOM 6582 C CA . ILE A 1 827 ? 12.610 18.670 -14.268 1.00 82.00 827 ILE A CA 1
ATOM 6583 C C . ILE A 1 827 ? 11.969 17.287 -14.333 1.00 82.00 827 ILE A C 1
ATOM 6585 O O . ILE A 1 827 ? 12.189 16.537 -15.280 1.00 82.00 827 ILE A O 1
ATOM 6589 N N . LYS A 1 828 ? 11.118 16.960 -13.361 1.00 88.25 828 LYS A N 1
ATOM 6590 C CA . LYS A 1 828 ? 10.208 15.810 -13.438 1.00 88.25 828 LYS A CA 1
ATOM 6591 C C . LYS A 1 828 ? 8.796 16.304 -13.723 1.00 88.25 828 LYS A C 1
ATOM 6593 O O . LYS A 1 828 ? 8.322 17.247 -13.088 1.00 88.25 828 LYS A O 1
ATOM 6598 N N . ARG A 1 829 ? 8.126 15.666 -14.682 1.00 88.94 829 ARG A N 1
ATOM 6599 C CA . ARG A 1 829 ? 6.781 16.033 -15.158 1.00 88.94 829 ARG A CA 1
ATOM 6600 C C . ARG A 1 829 ? 5.750 14.998 -14.709 1.00 88.94 829 ARG A C 1
ATOM 6602 O O . ARG A 1 829 ? 6.078 13.819 -14.566 1.00 88.94 829 ARG A O 1
ATOM 6609 N N . ARG A 1 830 ? 4.512 15.431 -14.477 1.00 90.88 830 ARG A N 1
ATOM 6610 C CA . ARG A 1 830 ? 3.333 14.566 -14.305 1.00 90.88 830 ARG A CA 1
ATOM 6611 C C . ARG A 1 830 ? 2.158 15.100 -15.115 1.00 90.88 830 ARG A C 1
ATOM 6613 O O . ARG A 1 830 ? 2.059 16.304 -15.335 1.00 90.88 830 ARG A O 1
ATOM 6620 N N . PHE A 1 831 ? 1.259 14.207 -15.516 1.00 89.06 831 PHE A N 1
ATOM 6621 C CA . PHE A 1 831 ? 0.165 14.497 -16.444 1.00 89.06 831 PHE A CA 1
ATOM 6622 C C . PHE A 1 831 ? -1.190 14.077 -15.872 1.00 89.06 831 PHE A C 1
ATOM 6624 O O . PHE A 1 831 ? -1.273 13.140 -15.075 1.00 89.06 831 PHE A O 1
ATOM 6631 N N . ARG A 1 832 ? -2.264 14.747 -16.291 1.00 89.19 832 ARG A N 1
ATOM 6632 C CA . ARG A 1 832 ? -3.655 14.357 -16.021 1.00 89.19 832 ARG A CA 1
ATOM 6633 C C . ARG A 1 832 ? -4.537 14.660 -17.229 1.00 89.19 832 ARG A C 1
ATOM 6635 O O . ARG A 1 832 ? -4.365 15.675 -17.897 1.00 89.19 832 ARG A O 1
ATOM 6642 N N . SER A 1 833 ? -5.501 13.789 -17.500 1.00 82.62 833 SER A N 1
ATOM 6643 C CA . SER A 1 833 ? -6.425 13.919 -18.632 1.00 82.62 833 SER A CA 1
ATOM 6644 C C . SER A 1 833 ? -7.755 14.512 -18.178 1.00 82.62 833 SER A C 1
ATOM 6646 O O . SER A 1 833 ? -8.250 14.157 -17.110 1.00 82.62 833 SER A O 1
ATOM 6648 N N . CYS A 1 834 ? -8.365 15.383 -18.982 1.00 81.56 834 CYS A N 1
ATOM 6649 C CA . CYS A 1 834 ? -9.749 15.798 -18.753 1.00 81.56 834 CYS A CA 1
ATOM 6650 C C . CYS A 1 834 ? -10.686 14.636 -19.125 1.00 81.56 834 CYS A C 1
ATOM 6652 O O . CYS A 1 834 ? -10.668 14.152 -20.256 1.00 81.56 834 CYS A O 1
ATOM 6654 N N . ILE A 1 835 ? -11.468 14.150 -18.162 1.00 75.50 835 ILE A N 1
ATOM 6655 C CA . ILE A 1 835 ? -12.475 13.102 -18.341 1.00 75.50 835 ILE A CA 1
ATOM 6656 C C . ILE A 1 835 ? -13.840 13.790 -18.404 1.00 75.50 835 ILE A C 1
ATOM 6658 O O . ILE A 1 835 ? -14.143 14.635 -17.570 1.00 75.50 835 ILE A O 1
ATOM 6662 N N . GLY A 1 836 ? -14.663 13.441 -19.395 1.00 68.81 836 GLY A N 1
ATOM 6663 C CA . GLY A 1 836 ? -15.991 14.036 -19.608 1.00 68.81 836 GLY A CA 1
ATOM 6664 C C . GLY A 1 836 ? -16.028 15.210 -20.597 1.00 68.81 836 GLY A C 1
ATOM 6665 O O . GLY A 1 836 ? -17.111 15.605 -21.015 1.00 68.81 836 GLY A O 1
ATOM 6666 N N . GLY A 1 837 ? -14.878 15.731 -21.035 1.00 67.50 837 GLY A N 1
ATOM 6667 C CA . GLY A 1 837 ? -14.802 16.754 -22.083 1.00 67.50 837 GLY A CA 1
ATOM 6668 C C . GLY A 1 837 ? -13.372 17.219 -22.362 1.00 67.50 837 GLY A C 1
ATOM 6669 O O . GLY A 1 837 ? -12.432 16.442 -22.211 1.00 67.50 837 GLY A O 1
ATOM 6670 N N . THR A 1 838 ? -13.213 18.464 -22.813 1.00 67.00 838 THR A N 1
ATOM 6671 C CA . THR A 1 838 ? -11.917 19.047 -23.219 1.00 67.00 838 THR A CA 1
ATOM 6672 C C . THR A 1 838 ? -11.537 20.310 -22.445 1.00 67.00 838 THR A C 1
ATOM 6674 O O . THR A 1 838 ? -10.489 20.878 -22.729 1.00 67.00 838 THR A O 1
ATOM 6677 N N . ASP A 1 839 ? -12.378 20.765 -21.515 1.00 67.38 839 ASP A N 1
ATOM 6678 C CA . ASP A 1 839 ? -12.292 22.086 -20.880 1.00 67.38 839 ASP A CA 1
ATOM 6679 C C . ASP A 1 839 ? -12.391 21.943 -19.350 1.00 67.38 839 ASP A C 1
ATOM 6681 O O . ASP A 1 839 ? -13.361 22.341 -18.705 1.00 67.38 839 ASP A O 1
ATOM 6685 N N . CYS A 1 840 ? -11.402 21.254 -18.774 1.00 74.31 840 CYS A N 1
ATOM 6686 C CA . CYS A 1 840 ? -11.260 21.090 -17.329 1.00 74.31 840 CYS A CA 1
ATOM 6687 C C . CYS A 1 840 ? -10.406 22.223 -16.740 1.00 74.31 840 CYS A C 1
ATOM 6689 O O . CYS A 1 840 ? -9.318 22.500 -17.240 1.00 74.31 840 CYS A O 1
ATOM 6691 N N . ASP A 1 841 ? -10.848 22.806 -15.624 1.00 76.44 841 ASP A N 1
ATOM 6692 C CA . ASP A 1 841 ? -10.173 23.944 -14.988 1.00 76.44 841 ASP A CA 1
ATOM 6693 C C . ASP A 1 841 ? -8.824 23.574 -14.318 1.00 76.44 841 ASP A C 1
ATOM 6695 O O . ASP A 1 841 ? -8.692 22.577 -13.591 1.00 76.44 841 ASP A O 1
ATOM 6699 N N . GLY A 1 842 ? -7.802 24.396 -14.571 1.00 77.56 842 GLY A N 1
ATOM 6700 C CA . GLY A 1 842 ? -6.397 24.189 -14.201 1.00 77.56 842 GLY A CA 1
ATOM 6701 C C . GLY A 1 842 ? -5.548 23.435 -15.247 1.00 77.56 842 GLY A C 1
ATOM 6702 O O . GLY A 1 842 ? -6.058 22.988 -16.272 1.00 77.56 842 GLY A O 1
ATOM 6703 N N . PRO A 1 843 ? -4.234 23.253 -15.005 1.00 82.25 843 PRO A N 1
ATOM 6704 C CA . PRO A 1 843 ? -3.298 22.725 -16.006 1.00 82.25 843 PRO A CA 1
ATOM 6705 C C . PRO A 1 843 ? -3.368 21.196 -16.146 1.00 82.25 843 PRO A C 1
ATOM 6707 O O . PRO A 1 843 ? -3.549 20.498 -15.148 1.00 82.25 843 PRO A O 1
ATOM 6710 N N . SER A 1 844 ? -3.171 20.652 -17.349 1.00 84.94 844 SER A N 1
ATOM 6711 C CA . SER A 1 844 ? -3.081 19.199 -17.602 1.00 84.94 844 SER A CA 1
ATOM 6712 C C . SER A 1 844 ? -1.699 18.596 -17.311 1.00 84.94 844 SER A C 1
ATOM 6714 O O . SER A 1 844 ? -1.555 17.375 -17.261 1.00 84.94 844 SER A O 1
ATOM 6716 N N . GLU A 1 845 ? -0.691 19.443 -17.106 1.00 87.38 845 GLU A N 1
ATOM 6717 C CA . GLU A 1 845 ? 0.699 19.084 -16.826 1.00 87.38 845 GLU A CA 1
ATOM 6718 C C . GLU A 1 845 ? 1.209 19.839 -15.589 1.00 87.38 845 GLU A C 1
ATOM 6720 O O . GLU A 1 845 ? 0.833 20.987 -15.351 1.00 87.38 845 GLU A O 1
ATOM 6725 N N . GLU A 1 846 ? 2.071 19.203 -14.798 1.00 90.00 846 GLU A N 1
ATOM 6726 C CA . GLU A 1 846 ? 2.812 19.848 -13.715 1.00 90.00 846 GLU A CA 1
ATOM 6727 C C . GLU A 1 846 ? 4.285 19.431 -13.762 1.00 90.00 846 GLU A C 1
ATOM 6729 O O . GLU A 1 846 ? 4.613 18.242 -13.774 1.00 90.00 846 GLU A O 1
ATOM 6734 N N . ALA A 1 847 ? 5.165 20.430 -13.756 1.00 85.94 847 ALA A N 1
ATOM 6735 C CA . ALA A 1 847 ? 6.613 20.286 -13.769 1.00 85.94 847 ALA A CA 1
ATOM 6736 C C . ALA A 1 847 ? 7.194 20.710 -12.411 1.00 85.94 847 ALA A C 1
ATOM 6738 O O . ALA A 1 847 ? 6.858 21.776 -11.895 1.00 85.94 847 ALA A O 1
ATOM 6739 N N . LEU A 1 848 ? 8.077 19.891 -11.837 1.00 85.31 848 LEU A N 1
ATOM 6740 C CA . LEU A 1 848 ? 8.787 20.194 -10.592 1.00 85.31 848 LEU A CA 1
ATOM 6741 C C . LEU A 1 848 ? 10.297 20.055 -10.802 1.00 85.31 848 LEU A C 1
ATOM 6743 O O . LEU A 1 848 ? 10.742 19.072 -11.395 1.00 85.31 848 LEU A O 1
ATOM 6747 N N . ALA A 1 849 ? 11.077 20.991 -10.260 1.00 83.44 849 ALA A N 1
ATOM 6748 C CA . ALA A 1 849 ? 12.532 20.887 -10.240 1.00 83.44 849 ALA A CA 1
ATOM 6749 C C . ALA A 1 849 ? 13.011 19.641 -9.463 1.00 83.44 849 ALA A C 1
ATOM 6751 O O . ALA A 1 849 ? 12.384 19.208 -8.485 1.00 83.44 849 ALA A O 1
ATOM 6752 N N . CYS A 1 850 ? 14.127 19.065 -9.898 1.00 81.25 850 CYS A N 1
ATOM 6753 C CA . CYS A 1 850 ? 14.815 17.959 -9.245 1.00 81.25 850 CYS A CA 1
ATOM 6754 C C . CYS A 1 850 ? 16.325 18.028 -9.505 1.00 81.25 850 CYS A C 1
ATOM 6756 O O . CYS A 1 850 ? 16.752 18.292 -10.624 1.00 81.25 850 CYS A O 1
ATOM 6758 N N . SER A 1 851 ? 17.116 17.740 -8.471 1.00 73.44 851 SER A N 1
ATOM 6759 C CA . SER A 1 851 ? 18.555 17.507 -8.598 1.00 73.44 851 SER A CA 1
ATOM 6760 C C . SER A 1 851 ? 18.826 16.012 -8.755 1.00 73.44 851 SER A C 1
ATOM 6762 O O . SER A 1 851 ? 18.231 15.204 -8.034 1.00 73.44 851 SER A O 1
ATOM 6764 N N . GLY A 1 852 ? 19.726 15.654 -9.668 1.00 64.56 852 GLY A N 1
ATOM 6765 C CA . GLY A 1 852 ? 20.402 14.357 -9.671 1.00 64.56 852 GLY A CA 1
ATOM 6766 C C . GLY A 1 852 ? 21.637 14.355 -8.760 1.00 64.56 852 GLY A C 1
ATOM 6767 O O . GLY A 1 852 ? 21.931 15.345 -8.088 1.00 64.56 852 GLY A O 1
ATOM 6768 N N . GLU A 1 853 ? 22.390 13.255 -8.764 1.00 66.31 853 GLU A N 1
ATOM 6769 C CA . GLU A 1 853 ? 23.730 13.206 -8.149 1.00 66.31 853 GLU A CA 1
ATOM 6770 C C . GLU A 1 853 ? 24.688 14.200 -8.850 1.00 66.31 853 GLU A C 1
ATOM 6772 O O . GLU A 1 853 ? 24.410 14.635 -9.970 1.00 66.31 853 GLU A O 1
ATOM 6777 N N . PRO A 1 854 ? 25.827 14.601 -8.261 1.00 66.81 854 PRO A N 1
ATOM 6778 C CA . PRO A 1 854 ? 26.773 15.470 -8.959 1.00 66.81 854 PRO A CA 1
ATOM 6779 C C . PRO A 1 854 ? 27.337 14.768 -10.207 1.00 66.81 854 PRO A C 1
ATOM 6781 O O . PRO A 1 854 ? 27.827 13.641 -10.116 1.00 66.81 854 PRO A O 1
ATOM 6784 N N . CYS A 1 855 ? 27.270 15.429 -11.368 1.00 67.88 855 CYS A N 1
ATOM 6785 C CA . CYS A 1 855 ? 27.698 14.842 -12.641 1.00 67.88 855 CYS A CA 1
ATOM 6786 C C . CYS A 1 855 ? 29.160 14.389 -12.628 1.00 67.88 855 CYS A C 1
ATOM 6788 O O . CYS A 1 855 ? 30.026 15.040 -12.035 1.00 67.88 855 CYS A O 1
ATOM 6790 N N . ALA A 1 856 ? 29.434 13.308 -13.364 1.00 75.81 856 ALA A N 1
ATOM 6791 C CA . ALA A 1 856 ? 30.792 12.942 -13.726 1.00 75.81 856 ALA A CA 1
ATOM 6792 C C . ALA A 1 856 ? 31.467 14.133 -14.422 1.00 75.81 856 ALA A C 1
ATOM 6794 O O . ALA A 1 856 ? 30.861 14.813 -15.256 1.00 75.81 856 ALA A O 1
ATOM 6795 N N . SER A 1 857 ? 32.712 14.415 -14.051 1.00 78.62 857 SER A N 1
ATOM 6796 C CA . SER A 1 857 ? 33.465 15.534 -14.607 1.00 78.62 857 SER A CA 1
ATOM 6797 C C . SER A 1 857 ? 34.833 15.088 -15.099 1.00 78.62 857 SER A C 1
ATOM 6799 O O . SER A 1 857 ? 35.451 14.159 -14.573 1.00 78.62 857 SER A O 1
ATOM 6801 N N . TRP A 1 858 ? 35.280 15.763 -16.155 1.00 86.44 858 TRP A N 1
ATOM 6802 C CA . TRP A 1 858 ? 36.605 15.584 -16.720 1.00 86.44 858 TRP A CA 1
ATOM 6803 C C . TRP A 1 858 ? 37.665 16.123 -15.763 1.00 86.44 858 TRP A C 1
ATOM 6805 O O . TRP A 1 858 ? 37.616 17.290 -15.367 1.00 86.44 858 TRP A O 1
ATOM 6815 N N . GLN A 1 859 ? 38.658 15.292 -15.462 1.00 87.12 859 GLN A N 1
ATOM 6816 C CA . GLN A 1 859 ? 39.895 15.730 -14.828 1.00 87.12 859 GLN A CA 1
ATOM 6817 C C . GLN A 1 859 ? 40.680 16.680 -15.745 1.00 87.12 859 GLN A C 1
ATOM 6819 O O . GLN A 1 859 ? 40.376 16.842 -16.933 1.00 87.12 859 GLN A O 1
ATOM 6824 N N . GLN A 1 860 ? 41.710 17.324 -15.188 1.00 86.62 860 GLN A N 1
ATOM 6825 C CA . GLN A 1 860 ? 42.634 18.123 -15.992 1.00 86.62 860 GLN A CA 1
ATOM 6826 C C . GLN A 1 860 ? 43.288 17.259 -17.079 1.00 86.62 860 GLN A C 1
ATOM 6828 O O . GLN A 1 860 ? 43.604 16.089 -16.862 1.00 86.62 860 GLN A O 1
ATOM 6833 N N . TRP A 1 861 ? 43.491 17.857 -18.252 1.00 89.12 861 TRP A N 1
ATOM 6834 C CA . TRP A 1 861 ? 44.265 17.241 -19.322 1.00 89.12 861 TRP A CA 1
ATOM 6835 C C . TRP A 1 861 ? 45.694 16.940 -18.865 1.00 89.12 861 TRP A C 1
ATOM 6837 O O . TRP A 1 861 ? 46.307 17.749 -18.167 1.00 89.12 861 TRP A O 1
ATOM 6847 N N . SER A 1 862 ? 46.244 15.822 -19.335 1.00 88.25 862 SER A N 1
ATOM 6848 C CA . SER A 1 862 ? 47.678 15.567 -19.276 1.00 88.25 862 SER A CA 1
ATOM 6849 C C . SER A 1 862 ? 48.460 16.646 -20.029 1.00 88.25 862 SER A C 1
ATOM 6851 O O . SER A 1 862 ? 47.947 17.302 -20.943 1.00 88.25 862 SER A O 1
ATOM 6853 N N . GLU A 1 863 ? 49.751 16.745 -19.718 1.00 88.69 863 GLU A N 1
ATOM 6854 C CA . GLU A 1 863 ? 50.709 17.377 -20.624 1.00 88.69 863 GLU A CA 1
ATOM 6855 C C . GLU A 1 863 ? 50.646 16.729 -22.018 1.00 88.69 863 GLU A C 1
ATOM 6857 O O . GLU A 1 863 ? 50.303 15.548 -22.167 1.00 88.69 863 GLU A O 1
ATOM 6862 N N . TRP A 1 864 ? 50.973 17.512 -23.047 1.00 85.56 864 TRP A N 1
ATOM 6863 C CA . TRP A 1 864 ? 51.053 17.014 -24.419 1.00 85.56 864 TRP A CA 1
ATOM 6864 C C . TRP A 1 864 ? 52.228 16.045 -24.582 1.00 85.56 864 TRP A C 1
ATOM 6866 O O . TRP A 1 864 ? 53.332 16.297 -24.094 1.00 85.56 864 TRP A O 1
ATOM 6876 N N . SER A 1 865 ? 52.016 14.967 -25.338 1.00 83.38 865 SER A N 1
ATOM 6877 C CA . SER A 1 865 ? 53.087 14.053 -25.728 1.00 83.38 865 SER A CA 1
ATOM 6878 C C . SER A 1 865 ? 54.203 14.778 -26.489 1.00 83.38 865 SER A C 1
ATOM 6880 O O . SER A 1 865 ? 53.974 15.775 -27.183 1.00 83.38 865 SER A O 1
ATOM 6882 N N . ALA A 1 866 ? 55.415 14.215 -26.441 1.00 78.62 866 ALA A N 1
ATOM 6883 C CA . ALA A 1 866 ? 56.463 14.579 -27.389 1.00 78.62 866 ALA A CA 1
ATOM 6884 C C . ALA A 1 866 ? 55.940 14.429 -28.830 1.00 78.62 866 ALA A C 1
ATOM 6886 O O . ALA A 1 866 ? 55.131 13.539 -29.112 1.00 78.62 866 ALA A O 1
ATOM 6887 N N . CYS A 1 867 ? 56.383 15.311 -29.727 1.00 70.56 867 CYS A N 1
ATOM 6888 C CA . CYS A 1 867 ? 55.939 15.255 -31.113 1.00 70.56 867 CYS A CA 1
ATOM 6889 C C . CYS A 1 867 ? 56.667 14.159 -31.887 1.00 70.56 867 CYS A C 1
ATOM 6891 O O . CYS A 1 867 ? 57.886 14.023 -31.777 1.00 70.56 867 CYS A O 1
ATOM 6893 N N . TYR A 1 868 ? 55.914 13.419 -32.697 1.00 64.38 868 TYR A N 1
ATOM 6894 C CA . TYR A 1 868 ? 56.451 12.410 -33.600 1.00 64.38 868 TYR A CA 1
ATOM 6895 C C . TYR A 1 868 ? 55.767 12.528 -34.976 1.00 64.38 868 TYR A C 1
ATOM 6897 O O . TYR A 1 868 ? 54.531 12.591 -35.017 1.00 64.38 868 TYR A O 1
ATOM 6905 N N . PRO A 1 869 ? 56.517 12.570 -36.096 1.00 64.50 869 PRO A N 1
ATOM 6906 C CA . PRO A 1 869 ? 57.984 12.674 -36.199 1.00 64.50 869 PRO A CA 1
ATOM 6907 C C . PRO A 1 869 ? 58.546 14.007 -35.656 1.00 64.50 869 PRO A C 1
ATOM 6909 O O . PRO A 1 869 ? 57.791 14.918 -35.329 1.00 64.50 869 PRO A O 1
ATOM 6912 N N . ASP A 1 870 ? 59.872 14.151 -35.576 1.00 66.38 870 ASP A N 1
ATOM 6913 C CA . ASP A 1 870 ? 60.563 15.377 -35.122 1.00 66.38 870 ASP A CA 1
ATOM 6914 C C . ASP A 1 870 ? 60.810 16.413 -36.251 1.00 66.38 870 ASP A C 1
ATOM 6916 O O . ASP A 1 870 ? 61.514 17.421 -36.083 1.00 66.38 870 ASP A O 1
ATOM 6920 N N . CYS A 1 871 ? 60.202 16.179 -37.415 1.00 69.81 871 CYS A N 1
ATOM 6921 C CA . CYS A 1 871 ? 60.139 17.093 -38.546 1.00 69.81 871 CYS A CA 1
ATOM 6922 C C . CYS A 1 871 ? 58.782 16.990 -39.262 1.00 69.81 871 CYS A C 1
ATOM 6924 O O . CYS A 1 871 ? 58.034 16.028 -39.088 1.00 69.81 871 CYS A O 1
ATOM 6926 N N . GLY A 1 872 ? 58.476 17.991 -40.085 1.00 69.50 872 GLY A N 1
ATOM 6927 C CA . GLY A 1 872 ? 57.230 18.109 -40.832 1.00 69.50 872 GLY A CA 1
ATOM 6928 C C . GLY A 1 872 ? 56.032 18.428 -39.940 1.00 69.50 872 GLY A C 1
ATOM 6929 O O . GLY A 1 872 ? 56.152 19.117 -38.921 1.00 69.50 872 GLY A O 1
ATOM 6930 N N . SER A 1 873 ? 54.871 17.924 -40.358 1.00 71.31 873 SER A N 1
ATOM 6931 C CA . SER A 1 873 ? 53.653 17.876 -39.553 1.00 71.31 873 SER A CA 1
ATOM 6932 C C . SER A 1 873 ? 53.757 16.735 -38.544 1.00 71.31 873 SER A C 1
ATOM 6934 O O . SER A 1 873 ? 53.726 15.565 -38.920 1.00 71.31 873 SER A O 1
ATOM 6936 N N . CYS A 1 874 ? 53.878 17.079 -37.269 1.00 69.88 874 CYS A N 1
ATOM 6937 C CA . CYS A 1 874 ? 54.039 16.142 -36.170 1.00 69.88 874 CYS A CA 1
ATOM 6938 C C . CYS A 1 874 ? 52.744 16.029 -35.356 1.00 69.88 874 CYS A C 1
ATOM 6940 O O . CYS A 1 874 ? 52.023 17.012 -35.169 1.00 69.88 874 CYS A O 1
ATOM 6942 N N . ARG A 1 875 ? 52.446 14.829 -34.848 1.00 78.12 875 ARG A N 1
ATOM 6943 C CA . ARG A 1 875 ? 51.273 14.583 -33.998 1.00 78.12 875 ARG A CA 1
ATOM 6944 C C . ARG A 1 875 ? 51.652 14.751 -32.526 1.00 78.12 875 ARG A C 1
ATOM 6946 O O . ARG A 1 875 ? 52.623 14.140 -32.077 1.00 78.12 875 ARG A O 1
ATOM 6953 N N . LYS A 1 876 ? 50.854 15.511 -31.769 1.00 84.56 876 LYS A N 1
ATOM 6954 C CA . LYS A 1 876 ? 50.834 15.471 -30.295 1.00 84.56 876 LYS A CA 1
ATOM 6955 C C . LYS A 1 876 ? 49.494 14.943 -29.819 1.00 84.56 876 LYS A C 1
ATOM 6957 O O . LYS A 1 876 ? 48.462 15.243 -30.418 1.00 84.56 876 LYS A O 1
ATOM 6962 N N . THR A 1 877 ? 49.528 14.206 -28.721 1.00 84.94 877 THR A N 1
ATOM 6963 C CA . THR A 1 877 ? 48.349 13.631 -28.075 1.00 84.94 877 THR A CA 1
ATOM 6964 C C . THR A 1 877 ? 48.331 14.033 -26.604 1.00 84.94 877 THR A C 1
ATOM 6966 O O . THR A 1 877 ? 49.388 14.076 -25.972 1.00 84.94 877 THR A O 1
ATOM 6969 N N . ARG A 1 878 ? 47.153 14.320 -26.051 1.00 91.06 878 ARG A N 1
ATOM 6970 C CA . ARG A 1 878 ? 46.925 14.463 -24.605 1.00 91.06 878 ARG A CA 1
ATOM 6971 C C . ARG A 1 878 ? 45.681 13.688 -24.187 1.00 91.06 878 ARG A C 1
ATOM 6973 O O . ARG A 1 878 ? 44.776 13.503 -24.997 1.00 91.06 878 ARG A O 1
ATOM 6980 N N . THR A 1 879 ? 45.627 13.251 -22.935 1.00 90.25 879 THR A N 1
ATOM 6981 C CA . THR A 1 879 ? 44.530 12.425 -22.404 1.00 90.25 879 THR A CA 1
ATOM 6982 C C . THR A 1 879 ? 43.948 13.005 -21.121 1.00 90.25 879 THR A C 1
ATOM 6984 O O . THR A 1 879 ? 44.611 13.770 -20.422 1.00 90.25 879 THR A O 1
ATOM 6987 N N . ARG A 1 880 ? 42.709 12.637 -20.791 1.00 91.25 880 ARG A N 1
ATOM 6988 C CA . ARG A 1 880 ? 42.032 13.001 -19.537 1.00 91.25 880 ARG A CA 1
ATOM 6989 C C . ARG A 1 880 ? 41.142 11.864 -19.042 1.00 91.25 880 ARG A C 1
ATOM 6991 O O . ARG A 1 880 ? 40.604 11.101 -19.841 1.00 91.25 880 ARG A O 1
ATOM 6998 N N . GLU A 1 881 ? 40.958 11.789 -17.731 1.00 87.62 881 GLU A N 1
ATOM 6999 C CA . GLU A 1 881 ? 40.100 10.794 -17.081 1.00 87.62 881 GLU A CA 1
ATOM 7000 C C . GLU A 1 881 ? 38.728 11.393 -16.738 1.00 87.62 881 GLU A C 1
ATOM 7002 O O . GLU A 1 881 ? 38.618 12.578 -16.411 1.00 87.62 881 GLU A O 1
ATOM 7007 N N . CYS A 1 882 ? 37.678 10.576 -16.817 1.00 88.19 882 CYS A N 1
ATOM 7008 C CA . CYS A 1 882 ? 36.331 10.925 -16.373 1.00 88.19 882 CYS A CA 1
ATOM 7009 C C . CYS A 1 882 ? 36.080 10.314 -14.991 1.00 88.19 882 CYS A C 1
ATOM 7011 O O . CYS A 1 882 ? 36.281 9.114 -14.791 1.00 88.19 882 CYS A O 1
ATOM 7013 N N . THR A 1 883 ? 35.645 11.133 -14.033 1.00 83.19 883 THR A N 1
ATOM 7014 C CA . THR A 1 883 ? 35.448 10.700 -12.642 1.00 83.19 883 THR A CA 1
ATOM 7015 C C . THR A 1 883 ? 34.140 11.210 -12.056 1.00 83.19 883 THR A C 1
ATOM 7017 O O . THR A 1 883 ? 33.769 12.369 -12.257 1.00 83.19 883 THR A O 1
ATOM 7020 N N . LEU A 1 884 ? 33.493 10.370 -11.250 1.00 75.94 884 LEU A N 1
ATOM 7021 C CA . LEU A 1 884 ? 32.411 10.759 -10.347 1.00 75.94 884 LEU A CA 1
ATOM 7022 C C . LEU A 1 884 ? 32.936 11.625 -9.191 1.00 75.94 884 LEU A C 1
ATOM 7024 O O . LEU A 1 884 ? 34.130 11.642 -8.886 1.00 75.94 884 LEU A O 1
ATOM 7028 N N . TYR A 1 885 ? 32.025 12.285 -8.470 1.00 71.25 885 TYR A N 1
ATOM 7029 C CA . TYR A 1 885 ? 32.346 13.127 -7.305 1.00 71.25 885 TYR A CA 1
ATOM 7030 C C . TYR A 1 885 ? 33.102 12.397 -6.176 1.00 71.25 885 TYR A C 1
ATOM 7032 O O . TYR A 1 885 ? 33.743 13.033 -5.341 1.00 71.25 885 TYR A O 1
ATOM 7040 N N . ASN A 1 886 ? 33.008 11.066 -6.129 1.00 72.94 886 ASN A N 1
ATOM 7041 C CA . ASN A 1 886 ? 33.677 10.202 -5.156 1.00 72.94 886 ASN A CA 1
ATOM 7042 C C . ASN A 1 886 ? 35.069 9.718 -5.622 1.00 72.94 886 ASN A C 1
ATOM 7044 O O . ASN A 1 886 ? 35.701 8.934 -4.915 1.00 72.94 886 ASN A O 1
ATOM 7048 N N . GLY A 1 887 ? 35.540 10.163 -6.794 1.00 72.62 887 GLY A N 1
ATOM 7049 C CA . GLY A 1 887 ? 36.821 9.770 -7.385 1.00 72.62 887 GLY A CA 1
ATOM 7050 C C . GLY A 1 887 ? 36.819 8.414 -8.101 1.00 72.62 887 GLY A C 1
ATOM 7051 O O . GLY A 1 887 ? 37.871 7.990 -8.570 1.00 72.62 887 GLY A O 1
ATOM 7052 N N . ALA A 1 888 ? 35.678 7.725 -8.204 1.00 76.75 888 ALA A N 1
ATOM 7053 C CA . ALA A 1 888 ? 35.570 6.522 -9.024 1.00 76.75 888 ALA A CA 1
ATOM 7054 C C . ALA A 1 888 ? 35.541 6.882 -10.526 1.00 76.75 888 ALA A C 1
ATOM 7056 O O . ALA A 1 888 ? 34.939 7.900 -10.887 1.00 76.75 888 ALA A O 1
ATOM 7057 N N . PRO A 1 889 ? 36.151 6.064 -11.406 1.00 80.12 889 PRO A N 1
ATOM 7058 C CA . PRO A 1 889 ? 36.061 6.257 -12.850 1.00 80.12 889 PRO A CA 1
ATOM 7059 C C . PRO A 1 889 ? 34.613 6.102 -13.340 1.00 80.12 889 PRO A C 1
ATOM 7061 O O . PRO A 1 889 ? 33.846 5.306 -12.797 1.00 80.12 889 PRO A O 1
ATOM 7064 N N . SER A 1 890 ? 34.251 6.864 -14.370 1.00 77.75 890 SER A N 1
ATOM 7065 C CA . SER A 1 890 ? 32.943 6.825 -15.039 1.00 77.75 890 SER A CA 1
ATOM 7066 C C . SER A 1 890 ? 33.131 6.953 -16.555 1.00 77.75 890 SER A C 1
ATOM 7068 O O . SER A 1 890 ? 34.162 7.437 -17.020 1.00 77.75 890 SER A O 1
ATOM 7070 N N . GLU A 1 891 ? 32.141 6.501 -17.324 1.00 77.75 891 GLU A N 1
ATOM 7071 C CA . GLU A 1 891 ? 32.088 6.643 -18.787 1.00 77.75 891 GLU A CA 1
ATOM 7072 C C . GLU A 1 891 ? 31.082 7.733 -19.225 1.00 77.75 891 GLU A C 1
ATOM 7074 O O . GLU A 1 891 ? 30.895 7.971 -20.414 1.00 77.75 891 GLU A O 1
ATOM 7079 N N . ASP A 1 892 ? 30.461 8.439 -18.270 1.00 73.56 892 ASP A N 1
ATOM 7080 C CA . ASP A 1 892 ? 29.318 9.340 -18.495 1.00 73.56 892 ASP A CA 1
ATOM 7081 C C . ASP A 1 892 ? 29.717 10.764 -18.940 1.00 73.56 892 ASP A C 1
ATOM 7083 O O . ASP A 1 892 ? 28.858 11.606 -19.216 1.00 73.56 892 ASP A O 1
ATOM 7087 N N . CYS A 1 893 ? 31.015 11.085 -18.987 1.00 79.38 893 CYS A N 1
ATOM 7088 C CA . CYS A 1 893 ? 31.474 12.416 -19.381 1.00 79.38 893 CYS A CA 1
ATOM 7089 C C . CYS A 1 893 ? 31.382 12.617 -20.901 1.00 79.38 893 CYS A C 1
ATOM 7091 O O . CYS A 1 893 ? 32.051 11.941 -21.679 1.00 79.38 893 CYS A O 1
ATOM 7093 N N . VAL A 1 894 ? 30.636 13.633 -21.340 1.00 74.19 894 VAL A N 1
ATOM 7094 C CA . VAL A 1 894 ? 30.505 13.962 -22.768 1.00 74.19 894 VAL A CA 1
ATOM 7095 C C . VAL A 1 894 ? 31.789 14.602 -23.319 1.00 74.19 894 VAL A C 1
ATOM 7097 O O . VAL A 1 894 ? 32.332 15.555 -22.748 1.00 74.19 894 VAL A O 1
ATOM 7100 N N . GLY A 1 895 ? 32.259 14.101 -24.464 1.00 77.19 895 GLY A N 1
ATOM 7101 C CA . GLY A 1 895 ? 33.435 14.583 -25.198 1.00 77.19 895 GLY A CA 1
ATOM 7102 C C . GLY A 1 895 ? 34.559 13.540 -25.293 1.00 77.19 895 GLY A C 1
ATOM 7103 O O . GLY A 1 895 ? 34.453 12.464 -24.715 1.00 77.19 895 GLY A O 1
ATOM 7104 N N . PRO A 1 896 ? 35.651 13.825 -26.021 1.00 81.62 896 PRO A N 1
ATOM 7105 C CA . PRO A 1 896 ? 36.739 12.864 -26.191 1.00 81.62 896 PRO A CA 1
ATOM 7106 C C . PRO A 1 896 ? 37.621 12.767 -24.936 1.00 81.62 896 PRO A C 1
ATOM 7108 O O . PRO A 1 896 ? 37.880 13.777 -24.278 1.00 81.62 896 PRO A O 1
ATOM 7111 N N . ASN A 1 897 ? 38.119 11.570 -24.621 1.00 88.31 897 ASN A N 1
ATOM 7112 C CA . ASN A 1 897 ? 39.137 11.334 -23.587 1.00 88.31 897 ASN A CA 1
ATOM 7113 C C . ASN A 1 897 ? 40.580 11.508 -24.111 1.00 88.31 897 ASN A C 1
ATOM 7115 O O . ASN A 1 897 ? 41.482 11.759 -23.315 1.00 88.31 897 ASN A O 1
ATOM 7119 N N . GLU A 1 898 ? 40.785 11.422 -25.429 1.00 88.19 898 GLU A N 1
ATOM 7120 C CA . GLU A 1 898 ? 42.036 11.700 -26.148 1.00 88.19 898 GLU A CA 1
ATOM 7121 C C . GLU A 1 898 ? 41.849 12.917 -27.069 1.00 88.19 898 GLU A C 1
ATOM 7123 O O . GLU A 1 898 ? 40.913 12.962 -27.865 1.00 88.19 898 GLU A O 1
ATOM 7128 N N . GLU A 1 899 ? 42.749 13.897 -27.005 1.00 87.56 899 GLU A N 1
ATOM 7129 C CA . GLU A 1 899 ? 42.814 14.995 -27.974 1.00 87.56 899 GLU A CA 1
ATOM 7130 C C . GLU A 1 899 ? 44.124 14.933 -28.754 1.00 87.56 899 GLU A C 1
ATOM 7132 O O . GLU A 1 899 ? 45.203 14.741 -28.189 1.00 87.56 899 GLU A O 1
ATOM 7137 N N . VAL A 1 900 ? 44.012 15.127 -30.066 1.00 84.75 900 VAL A N 1
ATOM 7138 C CA . VAL A 1 900 ? 45.108 15.030 -31.025 1.00 84.75 900 VAL A CA 1
ATOM 7139 C C . VAL A 1 900 ? 45.230 16.351 -31.770 1.00 84.75 900 VAL A C 1
ATOM 7141 O O . VAL A 1 900 ? 44.267 16.798 -32.389 1.00 84.75 900 VAL A O 1
ATOM 7144 N N . THR A 1 901 ? 46.423 16.944 -31.765 1.00 79.88 901 THR A N 1
ATOM 7145 C CA . THR A 1 901 ? 46.751 18.100 -32.610 1.00 79.88 901 THR A CA 1
ATOM 7146 C C . THR A 1 901 ? 47.902 17.778 -33.559 1.00 79.88 901 THR A C 1
ATOM 7148 O O . THR A 1 901 ? 48.721 16.890 -33.296 1.00 79.88 901 THR A O 1
ATOM 7151 N N . VAL A 1 902 ? 47.954 18.508 -34.673 1.00 74.06 902 VAL A N 1
ATOM 7152 C CA . VAL A 1 902 ? 49.016 18.424 -35.677 1.00 74.06 902 VAL A CA 1
ATOM 7153 C C . VAL A 1 902 ? 49.727 19.771 -35.738 1.00 74.06 902 VAL A C 1
ATOM 7155 O O . VAL A 1 902 ? 49.193 20.733 -36.286 1.00 74.06 902 VAL A O 1
ATOM 7158 N N . ASP A 1 903 ? 50.941 19.825 -35.195 1.00 67.19 903 ASP A N 1
ATOM 7159 C CA . ASP A 1 903 ? 51.807 21.004 -35.268 1.00 67.19 903 ASP A CA 1
ATOM 7160 C C . ASP A 1 903 ? 52.800 20.849 -36.426 1.00 67.19 903 ASP A C 1
ATOM 7162 O O . ASP A 1 903 ? 53.319 19.762 -36.674 1.00 67.19 903 ASP A O 1
ATOM 7166 N N . PHE A 1 904 ? 53.132 21.939 -37.118 1.00 66.94 904 PHE A N 1
ATOM 7167 C CA . PHE A 1 904 ? 54.254 21.951 -38.058 1.00 66.94 904 PHE A CA 1
ATOM 7168 C C . PHE A 1 904 ? 55.521 22.430 -37.338 1.00 66.94 904 PHE A C 1
ATOM 7170 O O . PHE A 1 904 ? 55.591 23.589 -36.933 1.00 66.94 904 PHE A O 1
ATOM 7177 N N . ILE A 1 905 ? 56.524 21.558 -37.169 1.00 66.88 905 ILE A N 1
ATOM 7178 C CA . ILE A 1 905 ? 57.770 21.923 -36.464 1.00 66.88 905 ILE A CA 1
ATOM 7179 C C . ILE A 1 905 ? 58.705 22.712 -37.388 1.00 66.88 905 ILE A C 1
ATOM 7181 O O . ILE A 1 905 ? 59.144 23.816 -37.073 1.00 66.88 905 ILE A O 1
ATOM 7185 N N . ARG A 1 906 ? 59.089 22.073 -38.495 1.00 68.44 906 ARG A N 1
ATOM 7186 C CA . ARG A 1 906 ? 60.146 22.474 -39.435 1.00 68.44 906 ARG A CA 1
ATOM 7187 C C . ARG A 1 906 ? 60.067 21.569 -40.659 1.00 68.44 906 ARG A C 1
ATOM 7189 O O . ARG A 1 906 ? 59.683 20.414 -40.505 1.00 68.44 906 ARG A O 1
ATOM 7196 N N . SER A 1 907 ? 60.482 22.024 -41.838 1.00 69.38 907 SER A N 1
ATOM 7197 C CA . SER A 1 907 ? 60.602 21.147 -43.014 1.00 69.38 907 SER A CA 1
ATOM 7198 C C . SER A 1 907 ? 61.484 19.928 -42.699 1.00 69.38 907 SER A C 1
ATOM 7200 O O . SER A 1 907 ? 62.515 20.068 -42.032 1.00 69.38 907 SER A O 1
ATOM 7202 N N . CYS A 1 908 ? 61.087 18.741 -43.163 1.00 74.94 908 CYS A N 1
ATOM 7203 C CA . CYS A 1 908 ? 61.931 17.549 -43.070 1.00 74.94 908 CYS A CA 1
ATOM 7204 C C . CYS A 1 908 ? 63.178 17.675 -43.952 1.00 74.94 908 CYS A C 1
ATOM 7206 O O . CYS A 1 908 ? 63.263 18.542 -44.820 1.00 74.94 908 CYS A O 1
ATOM 7208 N N . CYS A 1 909 ? 64.168 16.824 -43.690 1.00 80.50 909 CYS A N 1
ATOM 7209 C CA . CYS A 1 909 ? 65.333 16.700 -44.553 1.00 80.50 909 CYS A CA 1
ATOM 7210 C C . CYS A 1 909 ? 64.961 15.877 -45.789 1.00 80.50 909 CYS A C 1
ATOM 7212 O O . CYS A 1 909 ? 64.363 14.806 -45.668 1.00 80.50 909 CYS A O 1
ATOM 7214 N N . GLU A 1 910 ? 65.310 16.382 -46.965 1.00 79.44 910 GLU A N 1
ATOM 7215 C CA . GLU A 1 910 ? 64.957 15.800 -48.255 1.00 79.44 910 GLU A CA 1
ATOM 7216 C C . GLU A 1 910 ? 66.218 15.625 -49.106 1.00 79.44 910 GLU A C 1
ATOM 7218 O O . GLU A 1 910 ? 67.174 16.398 -49.009 1.00 79.44 910 GLU A O 1
ATOM 7223 N N . TRP A 1 911 ? 66.234 14.589 -49.942 1.00 84.81 911 TRP A N 1
ATOM 7224 C CA . TRP A 1 911 ? 67.293 14.408 -50.928 1.00 84.81 911 TRP A CA 1
ATOM 7225 C C . TRP A 1 911 ? 67.070 15.352 -52.109 1.00 84.81 911 TRP A C 1
ATOM 7227 O O . TRP A 1 911 ? 66.002 15.324 -52.723 1.00 84.81 911 TRP A O 1
ATOM 7237 N N . GLU A 1 912 ? 68.095 16.113 -52.492 1.00 85.12 912 GLU A N 1
ATOM 7238 C CA . GLU A 1 912 ? 68.109 16.755 -53.805 1.00 85.12 912 GLU A CA 1
ATOM 7239 C C . GLU A 1 912 ? 68.021 15.707 -54.932 1.00 85.12 912 GLU A C 1
ATOM 7241 O O . GLU A 1 912 ? 68.437 14.551 -54.752 1.00 85.12 912 GLU A O 1
ATOM 7246 N N . PRO A 1 913 ? 67.513 16.092 -56.120 1.00 83.88 913 PRO A N 1
ATOM 7247 C CA . PRO A 1 913 ? 67.610 15.263 -57.311 1.00 83.88 913 PRO A CA 1
ATOM 7248 C C . PRO A 1 913 ? 69.054 14.812 -57.549 1.00 83.88 913 PRO A C 1
ATOM 7250 O O . PRO A 1 913 ? 69.990 15.605 -57.448 1.00 83.88 913 PRO A O 1
ATOM 7253 N N . TRP A 1 914 ? 69.231 13.539 -57.900 1.00 87.25 914 TRP A N 1
ATOM 7254 C CA . TRP A 1 914 ? 70.540 12.997 -58.252 1.00 87.25 914 TRP A CA 1
ATOM 7255 C C . TRP A 1 914 ? 71.221 13.831 -59.341 1.00 87.25 914 TRP A C 1
ATOM 7257 O O . TRP A 1 914 ? 70.625 14.099 -60.389 1.00 87.25 914 TRP A O 1
ATOM 7267 N N . CYS A 1 915 ? 72.499 14.156 -59.141 1.00 84.25 915 CYS A N 1
ATOM 7268 C CA . CYS A 1 915 ? 73.327 14.660 -60.228 1.00 84.25 915 CYS A CA 1
ATOM 7269 C C . CYS A 1 915 ? 73.389 13.626 -61.373 1.00 84.25 915 CYS A C 1
ATOM 7271 O O . CYS A 1 915 ? 73.292 12.417 -61.123 1.00 84.25 915 CYS A O 1
ATOM 7273 N N . PRO A 1 916 ? 73.588 14.063 -62.632 1.00 82.56 916 PRO A N 1
ATOM 7274 C CA . PRO A 1 916 ? 73.896 13.151 -63.726 1.00 82.56 916 PRO A CA 1
ATOM 7275 C C . PRO A 1 916 ? 75.083 12.248 -63.373 1.00 82.56 916 PRO A C 1
ATOM 7277 O O . PRO A 1 916 ? 76.039 12.694 -62.736 1.00 82.56 916 PRO A O 1
ATOM 7280 N N . PHE A 1 917 ? 75.034 10.988 -63.809 1.00 85.38 917 PHE A N 1
ATOM 7281 C CA . PHE A 1 917 ? 76.176 10.084 -63.691 1.00 85.38 917 PHE A CA 1
ATOM 7282 C C . PHE A 1 917 ? 77.418 10.669 -64.372 1.00 85.38 917 PHE A C 1
ATOM 7284 O O . PHE A 1 917 ? 77.331 11.273 -65.444 1.00 85.38 917 PHE A O 1
ATOM 7291 N N . SER A 1 918 ? 78.583 10.427 -63.771 1.00 82.31 918 SER A N 1
ATOM 7292 C CA . SER A 1 918 ? 79.875 10.679 -64.397 1.00 82.31 918 SER A CA 1
ATOM 7293 C C . SER A 1 918 ? 80.012 9.923 -65.721 1.00 82.31 918 SER A C 1
ATOM 7295 O O . SER A 1 918 ? 79.374 8.890 -65.944 1.00 82.31 918 SER A O 1
ATOM 7297 N N . SER A 1 919 ? 80.935 10.379 -66.570 1.00 80.94 919 SER A N 1
ATOM 7298 C CA . SER A 1 919 ? 81.459 9.557 -67.663 1.00 80.94 919 SER A CA 1
ATOM 7299 C C . SER A 1 919 ? 81.885 8.180 -67.139 1.00 80.94 919 SER A C 1
ATOM 7301 O O . SER A 1 919 ? 82.413 8.080 -66.026 1.00 80.94 919 SER A O 1
ATOM 7303 N N . CYS A 1 920 ? 81.673 7.136 -67.944 1.00 77.50 920 CYS A N 1
ATOM 7304 C CA . CYS A 1 920 ? 82.155 5.795 -67.627 1.00 77.50 920 CYS A CA 1
ATOM 7305 C C . CYS A 1 920 ? 83.689 5.814 -67.534 1.00 77.50 920 CYS A C 1
ATOM 7307 O O . CYS A 1 920 ? 84.357 6.345 -68.422 1.00 77.50 920 CYS A O 1
ATOM 7309 N N . SER A 1 921 ? 84.239 5.273 -66.449 1.00 72.75 921 SER A N 1
ATOM 7310 C CA . SER A 1 921 ? 85.678 5.196 -66.197 1.00 72.75 921 SER A CA 1
ATOM 7311 C C . SER A 1 921 ? 85.983 3.866 -65.516 1.00 72.75 921 SER A C 1
ATOM 7313 O O . SER A 1 921 ? 85.382 3.543 -64.494 1.00 72.75 921 SER A O 1
ATOM 7315 N N . ASN A 1 922 ? 86.881 3.065 -66.098 1.00 76.62 922 ASN A N 1
ATOM 7316 C CA . ASN A 1 922 ? 87.204 1.709 -65.627 1.00 76.62 922 ASN A CA 1
ATOM 7317 C C . ASN A 1 922 ? 85.963 0.805 -65.420 1.00 76.62 922 ASN A C 1
ATOM 7319 O O . ASN A 1 922 ? 85.909 0.022 -64.472 1.00 76.62 922 ASN A O 1
ATOM 7323 N N . GLY A 1 923 ? 84.953 0.924 -66.291 1.00 77.56 923 GLY A N 1
ATOM 7324 C CA . GLY A 1 923 ? 83.716 0.135 -66.223 1.00 77.56 923 GLY A CA 1
ATOM 7325 C C . GLY A 1 923 ? 82.732 0.545 -65.119 1.00 77.56 923 GLY A C 1
ATOM 7326 O O . GLY A 1 923 ? 81.798 -0.202 -64.827 1.00 77.56 923 GLY A O 1
ATOM 7327 N N . GLN A 1 924 ? 82.925 1.708 -64.485 1.00 84.06 924 GLN A N 1
ATOM 7328 C CA . GLN A 1 924 ? 82.013 2.252 -63.474 1.00 84.06 924 GLN A CA 1
ATOM 7329 C C . GLN A 1 924 ? 81.621 3.703 -63.773 1.00 84.06 924 GLN A C 1
ATOM 7331 O O . GLN A 1 924 ? 82.402 4.481 -64.327 1.00 84.06 924 GLN A O 1
ATOM 7336 N N . ARG A 1 925 ? 80.396 4.068 -63.387 1.00 87.62 925 ARG A N 1
ATOM 7337 C CA . ARG A 1 925 ? 79.898 5.448 -63.366 1.00 87.62 925 ARG A CA 1
ATOM 7338 C C . ARG A 1 925 ? 79.342 5.776 -61.985 1.00 87.62 925 ARG A C 1
ATOM 7340 O O . ARG A 1 925 ? 78.681 4.942 -61.370 1.00 87.62 925 ARG A O 1
ATOM 7347 N N . THR A 1 926 ? 79.585 6.996 -61.518 1.00 85.69 926 THR A N 1
ATOM 7348 C CA . THR A 1 926 ? 79.205 7.442 -60.170 1.00 85.69 926 THR A CA 1
ATOM 7349 C C . THR A 1 926 ? 78.265 8.634 -60.249 1.00 85.69 926 THR A C 1
ATOM 7351 O O . THR A 1 926 ? 78.471 9.530 -61.068 1.00 85.69 926 THR A O 1
ATOM 7354 N N . ARG A 1 927 ? 77.249 8.671 -59.386 1.00 90.06 927 ARG A N 1
ATOM 7355 C CA . ARG A 1 927 ? 76.425 9.859 -59.133 1.00 90.06 927 ARG A CA 1
ATOM 7356 C C . ARG A 1 927 ? 76.332 10.150 -57.640 1.00 90.06 927 ARG A C 1
ATOM 7358 O O . ARG A 1 927 ? 76.481 9.247 -56.817 1.00 90.06 927 ARG A O 1
ATOM 7365 N N . SER A 1 928 ? 76.047 11.405 -57.315 1.00 86.81 928 SER A N 1
ATOM 7366 C CA . SER A 1 928 ? 75.891 11.887 -55.942 1.00 86.81 928 SER A CA 1
ATOM 7367 C C . SER A 1 928 ? 74.653 12.773 -55.805 1.00 86.81 928 SER A C 1
ATOM 7369 O O . SER A 1 928 ? 74.117 13.267 -56.802 1.00 86.81 928 SER A O 1
ATOM 7371 N N . ARG A 1 929 ? 74.198 12.957 -54.567 1.00 86.62 929 ARG A N 1
ATOM 7372 C CA . ARG A 1 929 ? 73.090 13.835 -54.165 1.00 86.62 929 ARG A CA 1
ATOM 7373 C C . ARG A 1 929 ? 73.368 14.425 -52.784 1.00 86.62 929 ARG A C 1
ATOM 7375 O O . ARG A 1 929 ? 74.106 13.831 -52.002 1.00 86.62 929 ARG A O 1
ATOM 7382 N N . VAL A 1 930 ? 72.755 15.561 -52.470 1.00 83.62 930 VAL A N 1
ATOM 7383 C CA . VAL A 1 930 ? 72.913 16.243 -51.177 1.00 83.62 930 VAL A CA 1
ATOM 7384 C C . VAL A 1 930 ? 71.617 16.132 -50.372 1.00 83.62 930 VAL A C 1
ATOM 7386 O O . VAL A 1 930 ? 70.523 16.187 -50.931 1.00 83.62 930 VAL A O 1
ATOM 7389 N N . CYS A 1 931 ? 71.735 15.939 -49.059 1.00 83.31 931 CYS A N 1
ATOM 7390 C CA . CYS A 1 931 ? 70.614 16.027 -48.127 1.00 83.31 931 CYS A CA 1
ATOM 7391 C C . CYS A 1 931 ? 70.446 17.496 -47.711 1.00 83.31 931 CYS A C 1
ATOM 7393 O O . CYS A 1 931 ? 71.384 18.091 -47.182 1.00 83.31 931 CYS A O 1
ATOM 7395 N N . ILE A 1 932 ? 69.280 18.086 -47.965 1.00 80.81 932 ILE A N 1
ATOM 7396 C CA . ILE A 1 932 ? 68.998 19.505 -47.707 1.00 80.81 932 ILE A CA 1
ATOM 7397 C C . ILE A 1 932 ? 67.757 19.672 -46.833 1.00 80.81 932 ILE A C 1
ATOM 7399 O O . ILE A 1 932 ? 66.915 18.775 -46.751 1.00 80.81 932 ILE A O 1
ATOM 7403 N N . ARG A 1 933 ? 67.592 20.853 -46.225 1.00 76.44 933 ARG A N 1
ATOM 7404 C CA . ARG A 1 933 ? 66.293 21.267 -45.676 1.00 76.44 933 ARG A CA 1
ATOM 7405 C C . ARG A 1 933 ? 65.621 22.254 -46.644 1.00 76.44 933 ARG A C 1
ATOM 7407 O O . ARG A 1 933 ? 66.200 23.318 -46.898 1.00 76.44 933 ARG A O 1
ATOM 7414 N N . PRO A 1 934 ? 64.416 21.956 -47.173 1.00 68.44 934 PRO A N 1
ATOM 7415 C CA . PRO A 1 934 ? 63.715 22.836 -48.105 1.00 68.44 934 PRO A CA 1
ATOM 7416 C C . PRO A 1 934 ? 63.574 24.261 -47.559 1.00 68.44 934 PRO A C 1
ATOM 7418 O O . PRO A 1 934 ? 63.065 24.469 -46.456 1.00 68.44 934 PRO A O 1
ATOM 7421 N N . GLY A 1 935 ? 64.046 25.237 -48.339 1.00 69.12 935 GLY A N 1
ATOM 7422 C CA . GLY A 1 935 ? 64.032 26.664 -47.996 1.00 69.12 935 GLY A CA 1
ATOM 7423 C C . GLY A 1 935 ? 65.216 27.169 -47.158 1.00 69.12 935 GLY A C 1
ATOM 7424 O O . GLY A 1 935 ? 65.364 28.381 -47.033 1.00 69.12 935 GLY A O 1
ATOM 7425 N N . VAL A 1 936 ? 66.069 26.286 -46.622 1.00 67.75 936 VAL A N 1
ATOM 7426 C CA . VAL A 1 936 ? 67.270 26.663 -45.840 1.00 67.75 936 VAL A CA 1
ATOM 7427 C C . VAL A 1 936 ? 68.564 26.380 -46.614 1.00 67.75 936 VAL A C 1
ATOM 7429 O O . VAL A 1 936 ? 69.530 27.128 -46.491 1.00 67.75 936 VAL A O 1
ATOM 7432 N N . GLY A 1 937 ? 68.565 25.341 -47.457 1.00 64.50 937 GLY A N 1
ATOM 7433 C CA . GLY A 1 937 ? 69.737 24.899 -48.215 1.00 64.50 937 GLY A CA 1
ATOM 7434 C C . GLY A 1 937 ? 70.508 23.804 -47.477 1.00 64.50 937 GLY A C 1
ATOM 7435 O O . GLY A 1 937 ? 69.900 22.888 -46.917 1.00 64.50 937 GLY A O 1
ATOM 7436 N N . PHE A 1 938 ? 71.840 23.893 -47.502 1.00 63.81 938 PHE A N 1
ATOM 7437 C CA . PHE A 1 938 ? 72.721 22.979 -46.775 1.00 63.81 938 PHE A CA 1
ATOM 7438 C C . PHE A 1 938 ? 72.608 23.222 -45.264 1.00 63.81 938 PHE A C 1
ATOM 7440 O O . PHE A 1 938 ? 72.750 24.354 -44.803 1.00 63.81 938 PHE A O 1
ATOM 7447 N N . ASP A 1 939 ? 72.343 22.159 -44.509 1.00 66.12 939 ASP A N 1
ATOM 7448 C CA . ASP A 1 939 ? 72.230 22.182 -43.052 1.00 66.12 939 ASP A CA 1
ATOM 7449 C C . ASP A 1 939 ? 72.980 20.975 -42.483 1.00 66.12 939 ASP A C 1
ATOM 7451 O O . ASP A 1 939 ? 72.549 19.834 -42.648 1.00 66.12 939 ASP A O 1
ATOM 7455 N N . ASP A 1 940 ? 74.083 21.244 -41.788 1.00 70.06 940 ASP A N 1
ATOM 7456 C CA . ASP A 1 940 ? 74.972 20.275 -41.137 1.00 70.06 940 ASP A CA 1
ATOM 7457 C C . ASP A 1 940 ? 74.243 19.331 -40.150 1.00 70.06 940 ASP A C 1
ATOM 7459 O O . ASP A 1 940 ? 74.786 18.300 -39.755 1.00 70.06 940 ASP A O 1
ATOM 7463 N N . THR A 1 941 ? 73.016 19.671 -39.731 1.00 73.31 941 THR A N 1
ATOM 7464 C CA . THR A 1 941 ? 72.159 18.853 -38.853 1.00 73.31 941 THR A CA 1
ATOM 7465 C C . THR A 1 941 ? 71.197 17.926 -39.601 1.00 73.31 941 THR A C 1
ATOM 7467 O O . THR A 1 941 ? 70.508 17.125 -38.962 1.00 73.31 941 THR A O 1
ATOM 7470 N N . CYS A 1 942 ? 71.100 18.018 -40.931 1.00 71.88 942 CYS A N 1
ATOM 7471 C CA . CYS A 1 942 ? 70.193 17.177 -41.706 1.00 71.88 942 CYS A CA 1
ATOM 7472 C C . CYS A 1 942 ? 70.752 15.770 -41.947 1.00 71.88 942 CYS A C 1
ATOM 7474 O O . CYS A 1 942 ? 71.878 15.585 -42.397 1.00 71.88 942 CYS A O 1
ATOM 7476 N N . THR A 1 943 ? 69.918 14.760 -41.695 1.00 78.19 943 THR A N 1
ATOM 7477 C CA . THR A 1 943 ? 70.218 13.350 -41.970 1.00 78.19 943 THR A CA 1
ATOM 7478 C C . THR A 1 943 ? 69.096 12.745 -42.807 1.00 78.19 943 THR A C 1
ATOM 7480 O O . THR A 1 943 ? 67.934 12.748 -42.408 1.00 78.19 943 THR A O 1
ATOM 7483 N N . CYS A 1 944 ? 69.445 12.240 -43.990 1.00 80.12 944 CYS A N 1
ATOM 7484 C CA . CYS A 1 944 ? 68.519 11.596 -44.918 1.00 80.12 944 CYS A CA 1
ATOM 7485 C C . CYS A 1 944 ? 68.844 10.093 -45.006 1.00 80.12 944 CYS A C 1
ATOM 7487 O O . CYS A 1 944 ? 70.021 9.737 -45.077 1.00 80.12 944 CYS A O 1
ATOM 7489 N N . PRO A 1 945 ? 67.848 9.189 -45.027 1.00 78.00 945 PRO A N 1
ATOM 7490 C CA . PRO A 1 945 ? 68.099 7.753 -45.122 1.00 78.00 945 PRO A CA 1
ATOM 7491 C C . PRO A 1 945 ? 68.566 7.327 -46.527 1.00 78.00 945 PRO A C 1
ATOM 7493 O O . PRO A 1 945 ? 68.040 7.786 -47.546 1.00 78.00 945 PRO A O 1
ATOM 7496 N N . GLY A 1 946 ? 69.517 6.389 -46.571 1.00 81.44 946 GLY A N 1
ATOM 7497 C CA . GLY A 1 946 ? 70.136 5.859 -47.793 1.00 81.44 946 GLY A CA 1
ATOM 7498 C C . GLY A 1 946 ? 71.491 6.501 -48.119 1.00 81.44 946 GLY A C 1
ATOM 7499 O O . GLY A 1 946 ? 71.945 7.398 -47.419 1.00 81.44 946 GLY A O 1
ATOM 7500 N N . ASN A 1 947 ? 72.146 6.036 -49.185 1.00 82.94 947 ASN A N 1
ATOM 7501 C CA . ASN A 1 947 ? 73.468 6.541 -49.570 1.00 82.94 947 ASN A CA 1
ATOM 7502 C C . ASN A 1 947 ? 73.375 7.915 -50.260 1.00 82.94 947 ASN A C 1
ATOM 7504 O O . ASN A 1 947 ? 72.441 8.169 -51.026 1.00 82.94 947 ASN A O 1
ATOM 7508 N N . ASP A 1 948 ? 74.376 8.766 -50.042 1.00 87.81 948 ASP A N 1
ATOM 7509 C CA . ASP A 1 948 ? 74.608 10.017 -50.783 1.00 87.81 948 ASP A CA 1
ATOM 7510 C C . ASP A 1 948 ? 75.238 9.782 -52.171 1.00 87.81 948 ASP A C 1
ATOM 7512 O O . ASP A 1 948 ? 75.161 10.638 -53.051 1.00 87.81 948 ASP A O 1
ATOM 7516 N N . THR A 1 949 ? 75.829 8.600 -52.363 1.00 86.06 949 THR A N 1
ATOM 7517 C CA . THR A 1 949 ? 76.637 8.208 -53.516 1.00 86.06 949 THR A CA 1
ATOM 7518 C C . THR A 1 949 ? 76.173 6.857 -54.052 1.00 86.06 949 THR A C 1
ATOM 7520 O O . THR A 1 949 ? 75.959 5.907 -53.296 1.00 86.06 949 THR A O 1
ATOM 7523 N N . GLU A 1 950 ? 76.048 6.755 -55.371 1.00 87.69 950 GLU A N 1
ATOM 7524 C CA . GLU A 1 950 ? 75.661 5.537 -56.079 1.00 87.69 950 GLU A CA 1
ATOM 7525 C C . GLU A 1 950 ? 76.665 5.244 -57.194 1.00 87.69 950 GLU A C 1
ATOM 7527 O O . GLU A 1 950 ? 77.020 6.129 -57.977 1.00 87.69 950 GLU A O 1
ATOM 7532 N N . VAL A 1 951 ? 77.125 3.993 -57.246 1.00 87.31 951 VAL A N 1
ATOM 7533 C CA . VAL A 1 951 ? 78.083 3.488 -58.233 1.00 87.31 951 VAL A CA 1
ATOM 7534 C C . VAL A 1 951 ? 77.403 2.383 -59.024 1.00 87.31 951 VAL A C 1
ATOM 7536 O O . VAL A 1 951 ? 76.901 1.420 -58.446 1.00 87.31 951 VAL A O 1
ATOM 7539 N N . GLU A 1 952 ? 77.404 2.517 -60.343 1.00 83.88 952 GLU A N 1
ATOM 7540 C CA . GLU A 1 952 ? 76.788 1.573 -61.269 1.00 83.88 952 GLU A CA 1
ATOM 7541 C C . GLU A 1 952 ? 77.848 1.037 -62.237 1.00 83.88 952 GLU A C 1
ATOM 7543 O O . GLU A 1 952 ? 78.731 1.778 -62.683 1.00 83.88 952 GLU A O 1
ATOM 7548 N N . ALA A 1 953 ? 77.763 -0.249 -62.578 1.00 82.69 953 ALA A N 1
ATOM 7549 C CA . ALA A 1 953 ? 78.567 -0.813 -63.654 1.00 82.69 953 ALA A CA 1
ATOM 7550 C C . ALA A 1 953 ? 78.122 -0.218 -64.999 1.00 82.69 953 ALA A C 1
ATOM 7552 O O . ALA A 1 953 ? 76.931 -0.157 -65.297 1.00 82.69 953 ALA A O 1
ATOM 7553 N N . CYS A 1 954 ? 79.079 0.196 -65.823 1.00 75.62 954 CYS A N 1
ATOM 7554 C CA . CYS A 1 954 ? 78.832 0.620 -67.194 1.00 75.62 954 CYS A CA 1
ATOM 7555 C C . CYS A 1 954 ? 79.697 -0.200 -68.144 1.00 75.62 954 CYS A C 1
ATOM 7557 O O . CYS A 1 954 ? 80.915 -0.277 -67.994 1.00 75.62 954 CYS A O 1
ATOM 7559 N N . GLU A 1 955 ? 79.064 -0.796 -69.149 1.00 62.06 955 GLU A N 1
ATOM 7560 C CA . GLU A 1 955 ? 79.794 -1.282 -70.312 1.00 62.06 955 GLU A CA 1
ATOM 7561 C C . GLU A 1 955 ? 80.275 -0.073 -71.121 1.00 62.06 955 GLU A C 1
ATOM 7563 O O . GLU A 1 955 ? 79.526 0.887 -71.333 1.00 62.06 955 GLU A O 1
ATOM 7568 N N . GLU A 1 956 ? 81.521 -0.112 -71.596 1.00 51.84 956 GLU A N 1
ATOM 7569 C CA . GLU A 1 956 ? 81.992 0.820 -72.619 1.00 51.84 956 GLU A CA 1
ATOM 7570 C C . GLU A 1 956 ? 81.324 0.476 -73.960 1.00 51.84 956 GLU A C 1
ATOM 7572 O O . GLU A 1 956 ? 81.940 -0.093 -74.864 1.00 51.84 956 GLU A O 1
ATOM 7577 N N . GLU A 1 957 ? 80.046 0.839 -74.112 1.00 45.16 957 GLU A N 1
ATOM 7578 C CA . GLU A 1 957 ? 79.406 0.911 -75.422 1.00 45.16 957 GLU A CA 1
ATOM 7579 C C . GLU A 1 957 ? 80.160 1.946 -76.274 1.00 45.16 957 GLU A C 1
ATOM 7581 O O . GLU A 1 957 ? 79.825 3.133 -76.320 1.00 45.16 957 GLU A O 1
ATOM 7586 N N . ARG A 1 958 ? 81.153 1.480 -77.041 1.00 45.59 958 ARG A N 1
ATOM 7587 C CA . ARG A 1 958 ? 81.577 2.141 -78.279 1.00 45.59 958 ARG A CA 1
ATOM 7588 C C . ARG A 1 958 ? 80.429 2.074 -79.291 1.00 45.59 958 ARG A C 1
ATOM 7590 O O . ARG A 1 958 ? 80.504 1.360 -80.289 1.00 45.59 958 ARG A O 1
ATOM 7597 N N . ARG A 1 959 ? 79.367 2.850 -79.064 1.00 46.19 959 ARG A N 1
ATOM 7598 C CA . ARG A 1 959 ? 78.472 3.263 -80.145 1.00 46.19 959 ARG A CA 1
ATOM 7599 C C . ARG A 1 959 ? 79.256 4.212 -81.028 1.00 46.19 959 ARG A C 1
ATOM 7601 O O . ARG A 1 959 ? 79.406 5.380 -80.685 1.00 46.19 959 ARG A O 1
ATOM 7608 N N . LEU A 1 960 ? 79.746 3.702 -82.156 1.00 54.84 960 LEU A N 1
ATOM 7609 C CA . LEU A 1 960 ? 80.259 4.566 -83.207 1.00 54.84 960 LEU A CA 1
ATOM 7610 C C . LEU A 1 960 ? 79.109 5.472 -83.661 1.00 54.84 960 LEU A C 1
ATOM 7612 O O . LEU A 1 960 ? 78.100 4.989 -84.182 1.00 54.84 960 LEU A O 1
ATOM 7616 N N . TYR A 1 961 ? 79.239 6.775 -83.436 1.00 60.28 961 TYR A N 1
ATOM 7617 C CA . TYR A 1 961 ? 78.197 7.734 -83.764 1.00 60.28 961 TYR A CA 1
ATOM 7618 C C . TYR A 1 961 ? 78.185 7.967 -85.274 1.00 60.28 961 TYR A C 1
ATOM 7620 O O . TYR A 1 961 ? 78.989 8.734 -85.789 1.00 60.28 961 TYR A O 1
ATOM 7628 N N . CYS A 1 962 ? 77.276 7.312 -85.995 1.00 75.00 962 CYS A N 1
ATOM 7629 C CA . CYS A 1 962 ? 77.001 7.617 -87.396 1.00 75.00 962 CYS A CA 1
ATOM 7630 C C . CYS A 1 962 ? 75.881 8.647 -87.523 1.00 75.00 962 CYS A C 1
ATOM 7632 O O . CYS A 1 962 ? 74.777 8.428 -87.024 1.00 75.00 962 CYS A O 1
ATOM 7634 N N . SER A 1 963 ? 76.097 9.700 -88.308 1.00 83.44 963 SER A N 1
ATOM 7635 C CA . SER A 1 963 ? 75.002 10.510 -88.843 1.00 83.44 963 SER A CA 1
ATOM 7636 C C . SER A 1 963 ? 75.214 10.842 -90.319 1.00 83.44 963 SER A C 1
ATOM 7638 O O . SER A 1 963 ? 76.333 10.883 -90.831 1.00 83.44 963 SER A O 1
ATOM 7640 N N . TRP A 1 964 ? 74.113 11.057 -91.034 1.00 89.38 964 TRP A N 1
ATOM 7641 C CA . TRP A 1 964 ? 74.161 11.592 -92.389 1.00 89.38 964 TRP A CA 1
ATOM 7642 C C . TRP A 1 964 ? 74.329 13.111 -92.331 1.00 89.38 964 TRP A C 1
ATOM 7644 O O . TRP A 1 964 ? 73.584 13.782 -91.615 1.00 89.38 964 TRP A O 1
ATOM 7654 N N . THR A 1 965 ? 75.226 13.673 -93.144 1.00 87.62 965 THR A N 1
ATOM 7655 C CA . THR A 1 965 ? 75.224 15.121 -93.392 1.00 87.62 965 THR A CA 1
ATOM 7656 C C . THR A 1 965 ? 73.890 15.553 -94.000 1.00 87.62 965 THR A C 1
ATOM 7658 O O . THR A 1 965 ? 73.172 14.754 -94.615 1.00 87.62 965 THR A O 1
ATOM 7661 N N . GLN A 1 966 ? 73.592 16.852 -93.926 1.00 85.00 966 GLN A N 1
ATOM 7662 C CA . GLN A 1 966 ? 72.569 17.430 -94.793 1.00 85.00 966 GLN A CA 1
ATOM 7663 C C . GLN A 1 966 ? 72.873 17.106 -96.264 1.00 85.00 966 GLN A C 1
ATOM 7665 O O . GLN A 1 966 ? 74.032 16.956 -96.669 1.00 85.00 966 GLN A O 1
ATOM 7670 N N . TRP A 1 967 ? 71.812 16.975 -97.056 1.00 90.19 967 TRP A N 1
ATOM 7671 C CA . TRP A 1 967 ? 71.921 16.812 -98.497 1.00 90.19 967 TRP A CA 1
ATOM 7672 C C . TRP A 1 967 ? 72.517 18.068 -99.138 1.00 90.19 967 TRP A C 1
ATOM 7674 O O . TRP A 1 967 ? 72.062 19.180 -98.871 1.00 90.19 967 TRP A O 1
ATOM 7684 N N . CYS A 1 968 ? 73.475 17.890 -100.047 1.00 85.94 968 CYS A N 1
ATOM 7685 C CA . CYS A 1 968 ? 73.886 18.952 -100.958 1.00 85.94 968 CYS A CA 1
ATOM 7686 C C . CYS A 1 968 ? 72.702 19.397 -101.837 1.00 85.94 968 CYS A C 1
ATOM 7688 O O . CYS A 1 968 ? 71.772 18.625 -102.089 1.00 85.94 968 CYS A O 1
ATOM 7690 N N . ALA A 1 969 ? 72.763 20.626 -102.356 1.00 83.19 969 ALA A N 1
ATOM 7691 C CA . ALA A 1 969 ? 71.841 21.068 -103.398 1.00 83.19 969 ALA A CA 1
ATOM 7692 C C . ALA A 1 969 ? 71.905 20.124 -104.613 1.00 83.19 969 ALA A C 1
ATOM 7694 O O . ALA A 1 969 ? 72.958 19.560 -104.920 1.00 83.19 969 ALA A O 1
ATOM 7695 N N . PHE A 1 970 ? 70.780 19.956 -105.309 1.00 85.69 970 PHE A N 1
ATOM 7696 C CA . PHE A 1 970 ? 70.761 19.179 -106.543 1.00 85.69 970 PHE A CA 1
ATOM 7697 C C . PHE A 1 970 ? 71.604 19.851 -107.630 1.00 85.69 970 PHE A C 1
ATOM 7699 O O . PHE A 1 970 ? 71.475 21.049 -107.879 1.00 85.69 970 PHE A O 1
ATOM 7706 N N . VAL A 1 971 ? 72.408 19.047 -108.321 1.00 80.94 971 VAL A N 1
ATOM 7707 C CA . VAL A 1 971 ? 73.205 19.448 -109.483 1.00 80.94 971 VAL A CA 1
ATOM 7708 C C . VAL A 1 971 ? 72.687 18.682 -110.697 1.00 80.94 971 VAL A C 1
ATOM 7710 O O . VAL A 1 971 ? 72.481 17.469 -110.618 1.00 80.94 971 VAL A O 1
ATOM 7713 N N . ASN A 1 972 ? 72.455 19.366 -111.818 1.00 79.81 972 ASN A N 1
ATOM 7714 C CA . ASN A 1 972 ? 72.106 18.698 -113.074 1.00 79.81 972 ASN A CA 1
ATOM 7715 C C . ASN A 1 972 ? 73.308 17.860 -113.539 1.00 79.81 972 ASN A C 1
ATOM 7717 O O . ASN A 1 972 ? 74.423 18.376 -113.590 1.00 79.81 972 ASN A O 1
ATOM 7721 N N . LEU A 1 973 ? 73.089 16.580 -113.852 1.00 75.00 973 LEU A N 1
ATOM 7722 C CA . LEU A 1 973 ? 74.142 15.707 -114.388 1.00 75.00 973 LEU A CA 1
ATOM 7723 C C . LEU A 1 973 ? 74.477 16.049 -115.845 1.00 75.00 973 LEU A C 1
ATOM 7725 O O . LEU A 1 973 ? 75.620 15.894 -116.264 1.00 75.00 973 LEU A O 1
ATOM 7729 N N . ASP A 1 974 ? 73.485 16.558 -116.575 1.00 72.75 974 ASP A N 1
ATOM 7730 C CA . ASP A 1 974 ? 73.562 16.909 -117.987 1.00 72.75 974 ASP A CA 1
ATOM 7731 C C . ASP A 1 974 ? 73.198 18.383 -118.211 1.00 72.75 974 ASP A C 1
ATOM 7733 O O . ASP A 1 974 ? 72.470 19.002 -117.429 1.00 72.75 974 ASP A O 1
ATOM 7737 N N . ILE A 1 975 ? 73.683 18.951 -119.317 1.00 66.56 975 ILE A N 1
ATOM 7738 C CA . ILE A 1 975 ? 73.272 20.282 -119.782 1.00 66.56 975 ILE A CA 1
ATOM 7739 C C . ILE A 1 975 ? 71.804 20.183 -120.242 1.00 66.56 975 ILE A C 1
ATOM 7741 O O . ILE A 1 975 ? 71.543 19.422 -121.178 1.00 66.56 975 ILE A O 1
ATOM 7745 N N . PRO A 1 976 ? 70.850 20.927 -119.640 1.00 60.75 976 PRO A N 1
ATOM 7746 C CA . PRO A 1 976 ? 69.431 20.772 -119.957 1.00 60.75 976 PRO A CA 1
ATOM 7747 C C . PRO A 1 976 ? 69.150 21.059 -121.433 1.00 60.75 976 PRO A C 1
ATOM 7749 O O . PRO A 1 976 ? 69.402 22.169 -121.913 1.00 60.75 976 PRO A O 1
ATOM 7752 N N . ARG A 1 977 ? 68.604 20.077 -122.155 1.00 64.56 977 ARG A N 1
ATOM 7753 C CA . ARG A 1 977 ? 68.115 2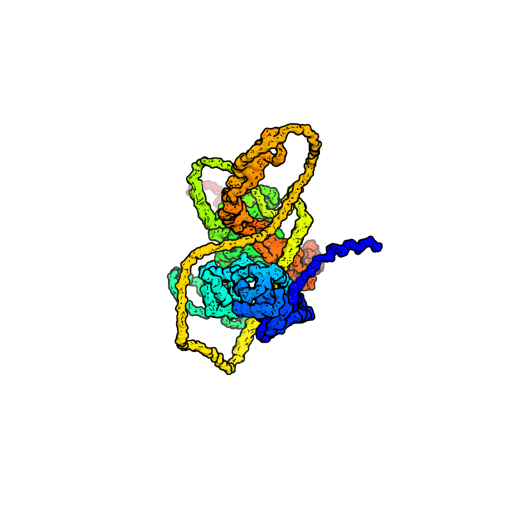0.279 -123.524 1.00 64.56 977 ARG A CA 1
ATOM 7754 C C . ARG A 1 977 ? 66.629 20.651 -123.506 1.00 64.56 977 ARG A C 1
ATOM 7756 O O . ARG A 1 977 ? 65.884 20.113 -122.685 1.00 64.56 977 ARG A O 1
ATOM 7763 N N . PRO A 1 978 ? 66.162 21.545 -124.397 1.00 63.34 978 PRO A N 1
ATOM 7764 C CA . PRO A 1 978 ? 64.736 21.832 -124.522 1.00 63.34 978 PRO A CA 1
ATOM 7765 C C . PRO A 1 978 ? 63.945 20.549 -124.806 1.00 63.34 978 PRO A C 1
ATOM 7767 O O . PRO A 1 978 ? 64.342 19.764 -125.663 1.00 63.34 978 PRO A O 1
ATOM 7770 N N . CYS A 1 979 ? 62.824 20.358 -124.110 1.00 63.97 979 CYS A N 1
ATOM 7771 C CA . CYS A 1 979 ? 61.925 19.206 -124.256 1.00 63.97 979 CYS A CA 1
ATOM 7772 C C . CYS A 1 979 ? 62.491 17.811 -123.914 1.00 63.97 979 CYS A C 1
ATOM 7774 O O . CYS A 1 979 ? 61.784 16.827 -124.123 1.00 63.97 979 CYS A O 1
ATOM 7776 N N . GLU A 1 980 ? 63.690 17.696 -123.331 1.00 66.50 980 GLU A N 1
ATOM 7777 C CA . GLU A 1 980 ? 64.195 16.424 -122.788 1.00 66.50 980 GLU A CA 1
ATOM 7778 C C . GLU A 1 980 ? 64.166 16.430 -121.242 1.00 66.50 980 GLU A C 1
ATOM 7780 O O . GLU A 1 980 ? 64.515 17.439 -120.616 1.00 66.50 980 GLU A O 1
ATOM 7785 N N . PRO A 1 981 ? 63.763 15.321 -120.590 1.00 67.56 981 PRO A N 1
ATOM 7786 C CA . PRO A 1 981 ? 63.861 15.190 -119.140 1.00 67.56 981 PRO A CA 1
ATOM 7787 C C . PRO A 1 981 ? 65.329 15.238 -118.697 1.00 67.56 981 PRO A C 1
ATOM 7789 O O . PRO A 1 981 ? 66.167 14.493 -119.201 1.00 67.56 981 PRO A O 1
ATOM 7792 N N . THR A 1 982 ? 65.646 16.103 -117.733 1.00 71.62 982 THR A N 1
ATOM 7793 C CA . THR A 1 982 ? 67.010 16.262 -117.205 1.00 71.62 982 THR A CA 1
ATOM 7794 C C . THR A 1 982 ? 67.144 15.522 -115.879 1.00 71.62 982 THR A C 1
ATOM 7796 O O . THR A 1 982 ? 66.299 15.664 -114.993 1.00 71.62 982 THR A O 1
ATOM 7799 N N . VAL A 1 983 ? 68.221 14.754 -115.701 1.00 79.81 983 VAL A N 1
ATOM 7800 C CA . VAL A 1 983 ? 68.514 14.105 -114.416 1.00 79.81 983 VAL A CA 1
ATOM 7801 C C . VAL A 1 983 ? 69.294 15.069 -113.525 1.00 79.81 983 VAL A C 1
ATOM 7803 O O . VAL A 1 983 ? 70.376 15.530 -113.896 1.00 79.81 983 VAL A O 1
ATOM 7806 N N . ARG A 1 984 ? 68.782 15.338 -112.320 1.00 86.25 984 ARG A N 1
ATOM 7807 C CA . ARG A 1 984 ? 69.535 16.039 -111.269 1.00 86.25 984 ARG A CA 1
ATOM 7808 C C . ARG A 1 984 ? 69.867 15.094 -110.120 1.00 86.25 984 ARG A C 1
ATOM 7810 O O . ARG A 1 984 ? 69.085 14.210 -109.771 1.00 86.25 984 ARG A O 1
ATOM 7817 N N . GLN A 1 985 ? 71.052 15.264 -109.545 1.00 88.69 985 GLN A N 1
ATOM 7818 C CA . GLN A 1 985 ? 71.597 14.417 -108.487 1.00 88.69 985 GLN A CA 1
ATOM 7819 C C . GLN A 1 985 ? 71.931 15.253 -107.251 1.00 88.69 985 GLN A C 1
ATOM 7821 O O . GLN A 1 985 ? 72.518 16.327 -107.370 1.00 88.69 985 GLN A O 1
ATOM 7826 N N . ARG A 1 986 ? 71.612 14.732 -106.064 1.00 91.44 986 ARG A N 1
ATOM 7827 C CA . ARG A 1 986 ? 72.129 15.228 -104.783 1.00 91.44 986 ARG A CA 1
ATOM 7828 C C . ARG A 1 986 ? 72.899 14.139 -104.047 1.00 91.44 986 ARG A C 1
ATOM 7830 O O . ARG A 1 986 ? 72.686 12.944 -104.264 1.00 91.44 986 ARG A O 1
ATOM 7837 N N . THR A 1 987 ? 73.802 14.565 -103.175 1.00 89.50 987 THR A N 1
ATOM 7838 C CA . THR A 1 987 ? 74.697 13.696 -102.403 1.00 89.50 987 THR A CA 1
ATOM 7839 C C . THR A 1 987 ? 74.689 14.075 -100.929 1.00 89.50 987 THR A C 1
ATOM 7841 O O . THR A 1 987 ? 74.450 15.232 -100.587 1.00 89.50 987 THR A O 1
ATOM 7844 N N . ARG A 1 988 ? 74.981 13.110 -100.059 1.00 90.81 988 ARG A N 1
ATOM 7845 C CA . ARG A 1 988 ? 75.243 13.307 -98.627 1.00 90.81 988 ARG A CA 1
ATOM 7846 C C . ARG A 1 988 ? 76.362 12.369 -98.178 1.00 90.81 988 ARG A C 1
ATOM 7848 O O . ARG A 1 988 ? 76.555 11.314 -98.781 1.00 90.81 988 ARG A O 1
ATOM 7855 N N . GLN A 1 989 ? 77.093 12.746 -97.139 1.00 87.50 989 GLN A N 1
ATOM 7856 C CA . GLN A 1 989 ? 78.188 11.952 -96.582 1.00 87.50 989 GLN A CA 1
ATOM 7857 C C . GLN A 1 989 ? 77.749 11.288 -95.274 1.00 87.50 989 GLN A C 1
ATOM 7859 O O . GLN A 1 989 ? 76.926 11.835 -94.540 1.00 87.50 989 GLN A O 1
ATOM 7864 N N . CYS A 1 990 ? 78.286 10.104 -94.991 1.00 85.69 990 CYS A N 1
ATOM 7865 C CA . CYS A 1 990 ? 78.215 9.510 -93.660 1.00 85.69 990 CYS A CA 1
ATOM 7866 C C . CYS A 1 990 ? 79.369 10.090 -92.836 1.00 85.69 990 CYS A C 1
ATOM 7868 O O . CYS A 1 990 ? 80.519 10.013 -93.270 1.00 85.69 990 CYS A O 1
ATOM 7870 N N . VAL A 1 991 ? 79.065 10.701 -91.694 1.00 85.62 991 VAL A N 1
ATOM 7871 C CA . VAL A 1 991 ? 80.044 11.286 -90.771 1.00 85.62 991 VAL A CA 1
ATOM 7872 C C . VAL A 1 991 ? 79.914 10.625 -89.407 1.00 85.62 991 VAL A C 1
ATOM 7874 O O . VAL A 1 991 ? 78.807 10.449 -88.897 1.00 85.62 991 VAL A O 1
ATOM 7877 N N . GLY A 1 992 ? 81.051 10.241 -88.834 1.00 77.12 992 GLY A N 1
ATOM 7878 C CA . GLY A 1 992 ? 81.094 9.475 -87.599 1.00 77.12 992 GLY A CA 1
ATOM 7879 C C . GLY A 1 992 ? 82.473 8.928 -87.265 1.00 77.12 992 GLY A C 1
ATOM 7880 O O . GLY A 1 992 ? 83.461 9.270 -87.916 1.00 77.12 992 GLY A O 1
ATOM 7881 N N . ASP A 1 993 ? 82.521 8.069 -86.250 1.00 75.31 993 ASP A N 1
ATOM 7882 C CA . ASP A 1 993 ? 83.757 7.444 -85.776 1.00 75.31 993 ASP A CA 1
ATOM 7883 C C . ASP A 1 993 ? 84.400 6.507 -86.815 1.00 75.31 993 ASP A C 1
ATOM 7885 O O . ASP A 1 993 ? 83.756 5.981 -87.726 1.00 75.31 993 ASP A O 1
ATOM 7889 N N . ILE A 1 994 ? 85.700 6.248 -86.666 1.00 74.12 994 ILE A N 1
ATOM 7890 C CA . ILE A 1 994 ? 86.452 5.378 -87.581 1.00 74.12 994 ILE A CA 1
ATOM 7891 C C . ILE A 1 994 ? 85.895 3.945 -87.512 1.00 74.12 994 ILE A C 1
ATOM 7893 O O . ILE A 1 994 ? 86.083 3.249 -86.517 1.00 74.12 994 ILE A O 1
ATOM 7897 N N . GLY A 1 995 ? 85.244 3.504 -88.595 1.00 72.75 995 GLY A N 1
ATOM 7898 C CA . GLY A 1 995 ? 84.605 2.184 -88.720 1.00 72.75 995 GLY A CA 1
ATOM 7899 C C . GLY A 1 995 ? 83.070 2.202 -88.751 1.00 72.75 995 GLY A C 1
ATOM 7900 O O . GLY A 1 995 ? 82.458 1.144 -88.862 1.00 72.75 995 GLY A O 1
ATOM 7901 N N . CYS A 1 996 ? 82.440 3.377 -88.659 1.00 74.12 996 CYS A N 1
ATOM 7902 C CA . CYS A 1 996 ? 80.984 3.534 -88.707 1.00 74.12 996 CYS A CA 1
ATOM 7903 C C . CYS A 1 996 ? 80.407 3.321 -90.129 1.00 74.12 996 CYS A C 1
ATOM 7905 O O . CYS A 1 996 ? 81.064 3.612 -91.130 1.00 74.12 996 CYS A O 1
ATOM 7907 N N . SER A 1 997 ? 79.157 2.843 -90.224 1.00 81.12 997 SER A N 1
ATOM 7908 C CA . SER A 1 997 ? 78.408 2.674 -91.479 1.00 81.12 997 SER A CA 1
ATOM 7909 C C . SER A 1 997 ? 76.972 3.201 -91.347 1.00 81.12 997 SER A C 1
ATOM 7911 O O . SER A 1 997 ? 76.225 2.751 -90.482 1.00 81.12 997 SER A O 1
ATOM 7913 N N . CYS A 1 998 ? 76.574 4.147 -92.205 1.00 82.00 998 CYS A N 1
ATOM 7914 C CA . CYS A 1 998 ? 75.221 4.714 -92.217 1.00 82.00 998 CYS A CA 1
ATOM 7915 C C . CYS A 1 998 ? 74.273 3.923 -93.135 1.00 82.00 998 CYS A C 1
ATOM 7917 O O . CYS A 1 998 ? 74.576 3.720 -94.311 1.00 82.00 998 CYS A O 1
ATOM 7919 N N . GLU A 1 999 ? 73.072 3.582 -92.658 1.00 83.62 999 GLU A N 1
ATOM 7920 C CA . GLU A 1 999 ? 72.040 2.966 -93.503 1.00 83.62 999 GLU A CA 1
ATOM 7921 C C . GLU A 1 999 ? 71.362 3.963 -94.462 1.00 83.62 999 GLU A C 1
ATOM 7923 O O . GLU A 1 999 ? 71.072 5.115 -94.122 1.00 83.62 999 GLU A O 1
ATOM 7928 N N . GLY A 1 1000 ? 71.054 3.495 -95.675 1.00 83.62 1000 GLY A N 1
ATOM 7929 C CA . GLY A 1 1000 ? 70.358 4.254 -96.718 1.00 83.62 1000 GLY A CA 1
ATOM 7930 C C . GLY A 1 1000 ? 71.269 4.757 -97.845 1.00 83.62 1000 GLY A C 1
ATOM 7931 O O . GLY A 1 1000 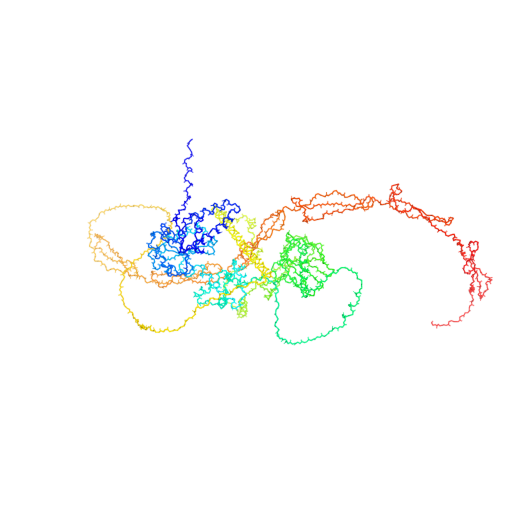? 72.467 4.496 -97.892 1.00 83.62 1000 GLY A O 1
ATOM 7932 N N . ARG A 1 1001 ? 70.690 5.476 -98.815 1.00 84.12 1001 ARG A N 1
ATOM 7933 C CA . ARG A 1 1001 ? 71.426 5.933 -100.008 1.00 84.12 1001 ARG A CA 1
ATOM 7934 C C . ARG A 1 1001 ? 72.261 7.183 -99.708 1.00 84.12 1001 ARG A C 1
ATOM 7936 O O . ARG A 1 1001 ? 71.735 8.141 -99.145 1.00 84.12 1001 ARG A O 1
ATOM 7943 N N . ALA A 1 1002 ? 73.520 7.206 -100.148 1.00 87.12 1002 ALA A N 1
ATOM 7944 C CA . ALA A 1 1002 ? 74.371 8.407 -100.151 1.00 87.12 1002 ALA A CA 1
ATOM 7945 C C . ALA A 1 1002 ? 74.107 9.335 -101.358 1.00 87.12 1002 ALA A C 1
ATOM 7947 O O . ALA A 1 1002 ? 74.509 10.498 -101.360 1.00 87.12 1002 ALA A O 1
ATOM 7948 N N . ILE A 1 1003 ? 73.441 8.811 -102.392 1.00 89.00 1003 ILE A N 1
ATOM 7949 C CA . ILE A 1 1003 ? 73.162 9.484 -103.662 1.00 89.00 1003 ILE A CA 1
ATOM 7950 C C . ILE A 1 1003 ? 71.672 9.352 -103.965 1.00 89.00 1003 ILE A C 1
ATOM 7952 O O . ILE A 1 1003 ? 71.112 8.256 -103.901 1.00 89.00 1003 ILE A O 1
ATOM 7956 N N . GLU A 1 1004 ? 71.047 10.458 -104.344 1.00 88.25 1004 GLU A N 1
ATOM 7957 C CA . GLU A 1 1004 ? 69.669 10.497 -104.818 1.00 88.25 1004 GLU A CA 1
ATOM 7958 C C . GLU A 1 1004 ? 69.627 11.179 -106.182 1.00 88.25 1004 GLU A C 1
ATOM 7960 O O . GLU A 1 1004 ? 70.276 12.203 -106.400 1.00 88.25 1004 GLU A O 1
ATOM 7965 N N . ARG A 1 1005 ? 68.890 10.574 -107.113 1.00 88.50 1005 ARG A N 1
ATOM 7966 C CA . ARG A 1 1005 ? 68.670 11.079 -108.466 1.00 88.50 1005 ARG A CA 1
ATOM 7967 C C . ARG A 1 1005 ? 67.180 11.229 -108.672 1.00 88.50 1005 ARG A C 1
ATOM 7969 O O . ARG A 1 1005 ? 66.434 10.299 -108.373 1.00 88.50 1005 ARG A O 1
ATOM 7976 N N . GLU A 1 1006 ? 66.779 12.352 -109.237 1.00 83.75 1006 GLU A N 1
ATOM 7977 C CA . GLU A 1 1006 ? 65.421 12.557 -109.716 1.00 83.75 1006 GLU A CA 1
ATOM 7978 C C . GLU A 1 1006 ? 65.451 13.032 -111.168 1.00 83.75 1006 GLU A C 1
ATOM 7980 O O . GLU A 1 1006 ? 66.402 13.675 -111.623 1.00 83.75 1006 GLU A O 1
ATOM 7985 N N . THR A 1 1007 ? 64.405 12.667 -111.899 1.00 80.62 1007 THR A N 1
ATOM 7986 C CA . THR A 1 1007 ? 64.193 13.116 -113.272 1.00 80.62 1007 THR A CA 1
ATOM 7987 C C . THR A 1 1007 ? 63.270 14.318 -113.207 1.00 80.62 1007 THR A C 1
ATOM 7989 O O . THR A 1 1007 ? 62.154 14.196 -112.707 1.00 80.62 1007 THR A O 1
ATOM 7992 N N . VAL A 1 1008 ? 63.734 15.470 -113.679 1.00 70.56 1008 VAL A N 1
ATOM 7993 C CA . VAL A 1 1008 ? 62.931 16.693 -113.735 1.00 70.56 1008 VAL A CA 1
ATOM 7994 C C . VAL A 1 1008 ? 62.490 16.910 -115.170 1.00 70.56 1008 VAL A C 1
ATOM 7996 O O . VAL A 1 1008 ? 63.306 16.843 -116.094 1.00 70.56 1008 VAL A O 1
ATOM 7999 N N . GLU A 1 1009 ? 61.211 17.211 -115.359 1.00 66.12 1009 GLU A N 1
ATOM 8000 C CA . GLU A 1 1009 ? 60.738 17.747 -116.630 1.00 66.12 1009 GLU A CA 1
ATOM 8001 C C . GLU A 1 1009 ? 61.471 19.063 -116.929 1.00 66.12 1009 GLU A C 1
ATOM 8003 O O . GLU A 1 1009 ? 61.715 19.880 -116.034 1.00 66.12 1009 GLU A O 1
ATOM 8008 N N . GLY A 1 1010 ? 61.897 19.239 -118.181 1.00 59.47 1010 GLY A N 1
ATOM 8009 C CA . GLY A 1 1010 ? 62.748 20.357 -118.570 1.00 59.47 1010 GLY A CA 1
ATOM 8010 C C . GLY A 1 1010 ? 62.097 21.707 -118.263 1.00 59.47 1010 GLY A C 1
ATOM 8011 O O . GLY A 1 1010 ? 60.980 21.979 -118.694 1.00 59.47 1010 GLY A O 1
ATOM 8012 N N . LEU A 1 1011 ? 62.833 22.596 -117.586 1.00 56.88 1011 LEU A N 1
ATOM 8013 C CA . LEU A 1 1011 ? 62.395 23.950 -117.192 1.00 56.88 1011 LEU A CA 1
ATOM 8014 C C . LEU A 1 1011 ? 62.126 24.911 -118.377 1.00 56.88 1011 LEU A C 1
ATOM 8016 O O . LEU A 1 1011 ? 61.920 26.106 -118.173 1.00 56.88 1011 LEU A O 1
ATOM 8020 N N . VAL A 1 1012 ? 62.144 24.410 -119.614 1.00 56.94 1012 VAL A N 1
ATOM 8021 C CA . VAL A 1 1012 ? 61.906 25.163 -120.849 1.00 56.94 1012 VAL A CA 1
ATOM 8022 C C . VAL A 1 1012 ? 60.606 24.646 -121.480 1.00 56.94 1012 VAL A C 1
ATOM 8024 O O . VAL A 1 1012 ? 60.583 23.504 -121.942 1.00 56.94 1012 VAL A O 1
ATOM 8027 N N . PRO A 1 1013 ? 59.521 25.443 -121.515 1.00 53.41 1013 PRO A N 1
ATOM 8028 C CA . PRO A 1 1013 ? 58.217 24.965 -121.958 1.00 53.41 1013 PRO A CA 1
ATOM 8029 C C . PRO A 1 1013 ? 58.194 24.652 -123.460 1.00 53.41 1013 PRO A C 1
ATOM 8031 O O . PRO A 1 1013 ? 58.395 25.531 -124.301 1.00 53.41 1013 PRO A O 1
ATOM 8034 N N . CYS A 1 1014 ? 57.866 23.405 -123.796 1.00 57.28 1014 CYS A N 1
ATOM 8035 C CA . CYS A 1 1014 ? 57.551 22.987 -125.160 1.00 57.28 1014 CYS A CA 1
ATOM 8036 C C . CYS A 1 1014 ? 56.261 23.681 -125.609 1.00 57.28 1014 CYS A C 1
ATOM 8038 O O . CYS A 1 1014 ? 55.184 23.440 -125.061 1.00 57.28 1014 CYS A O 1
ATOM 8040 N N . THR A 1 1015 ? 56.359 24.586 -126.580 1.00 54.22 1015 THR A N 1
ATOM 8041 C CA . THR A 1 1015 ? 55.220 25.406 -126.995 1.00 54.22 1015 THR A CA 1
ATOM 8042 C C . THR A 1 1015 ? 54.421 24.749 -128.126 1.00 54.22 1015 THR A C 1
ATOM 8044 O O . THR A 1 1015 ? 54.961 24.424 -129.179 1.00 54.22 1015 THR A O 1
ATOM 8047 N N . THR A 1 1016 ? 53.095 24.697 -127.928 1.00 53.03 1016 THR A N 1
ATOM 8048 C CA . THR A 1 1016 ? 52.013 24.480 -128.924 1.00 53.03 1016 THR A CA 1
ATOM 8049 C C . THR A 1 1016 ? 51.528 23.004 -129.167 1.00 53.03 1016 THR A C 1
ATOM 8051 O O . THR A 1 1016 ? 52.289 22.075 -128.921 1.00 53.03 1016 THR A O 1
ATOM 8054 N N . PRO A 1 1017 ? 50.216 22.753 -129.467 1.00 45.78 1017 PRO A N 1
ATOM 8055 C CA . PRO A 1 1017 ? 49.222 22.514 -128.382 1.00 45.78 1017 PRO A CA 1
ATOM 8056 C C . PRO A 1 1017 ? 47.926 21.669 -128.674 1.00 45.78 1017 PRO A C 1
ATOM 8058 O O . PRO A 1 1017 ? 47.275 21.891 -129.687 1.00 45.78 1017 PRO A O 1
ATOM 8061 N N . LYS A 1 1018 ? 47.385 20.968 -127.647 1.00 43.00 1018 LYS A N 1
ATOM 8062 C CA . LYS A 1 1018 ? 45.918 20.719 -127.371 1.00 43.00 1018 LYS A CA 1
ATOM 8063 C C . LYS A 1 1018 ? 45.090 19.883 -128.405 1.00 43.00 1018 LYS A C 1
ATOM 8065 O O . LYS A 1 1018 ? 45.500 19.816 -129.556 1.00 43.00 1018 LYS A O 1
ATOM 8070 N N . PRO A 1 1019 ? 43.964 19.190 -128.047 1.00 45.53 1019 PRO A N 1
ATOM 8071 C CA . PRO A 1 1019 ? 42.825 19.582 -127.170 1.00 45.53 1019 PRO A CA 1
ATOM 8072 C C . PRO A 1 1019 ? 42.497 18.615 -125.991 1.00 45.53 1019 PRO A C 1
ATOM 8074 O O . PRO A 1 1019 ? 43.039 17.521 -125.946 1.00 45.53 1019 PRO A O 1
ATOM 8077 N N . VAL A 1 1020 ? 41.831 19.009 -124.881 1.00 47.97 1020 VAL A N 1
ATOM 8078 C CA . VAL A 1 1020 ? 40.363 19.220 -124.619 1.00 47.97 1020 VAL A CA 1
ATOM 8079 C C . VAL A 1 1020 ? 39.498 18.003 -125.069 1.00 47.97 1020 VAL A C 1
ATOM 8081 O O . VAL A 1 1020 ? 39.721 17.535 -126.175 1.00 47.97 1020 VAL A O 1
ATOM 8084 N N . VAL A 1 1021 ? 38.522 17.401 -124.349 1.00 47.97 1021 VAL A N 1
ATOM 8085 C CA . VAL A 1 1021 ? 37.532 17.831 -123.311 1.00 47.97 1021 VAL A CA 1
ATOM 8086 C C . VAL A 1 1021 ? 37.199 16.645 -122.314 1.00 47.97 1021 VAL A C 1
ATOM 8088 O O . VAL A 1 1021 ? 38.089 15.808 -122.185 1.00 47.97 1021 VAL A O 1
ATOM 8091 N N . PRO A 1 1022 ? 36.088 16.532 -121.519 1.00 40.47 1022 PRO A N 1
ATOM 8092 C CA . PRO A 1 1022 ? 36.214 16.237 -120.076 1.00 40.47 1022 PRO A CA 1
ATOM 8093 C C . PRO A 1 1022 ? 35.432 15.003 -119.547 1.00 40.47 1022 PRO A C 1
ATOM 8095 O O . PRO A 1 1022 ? 34.650 14.382 -120.267 1.00 40.47 1022 PRO A O 1
ATOM 8098 N N . CYS A 1 1023 ? 35.539 14.751 -118.239 1.00 36.19 1023 CYS A N 1
ATOM 8099 C CA . CYS A 1 1023 ? 34.382 14.501 -117.371 1.00 36.19 1023 CYS A CA 1
ATOM 8100 C C . CYS A 1 1023 ? 34.685 15.010 -115.951 1.00 36.19 1023 CYS A C 1
ATOM 8102 O O . CYS A 1 1023 ? 35.890 15.062 -115.617 1.00 36.19 1023 CYS A O 1
#

Foldseek 3Di:
DPDPDPPPPPPDPPPPPDLLFQAEEEEFLPQASLLVLQLLLLLRRQYEYEYQDPVSLVVSVVVSLVVLLVVLCVVPPPPPVSSVVSSCSSVVSYHYDHDPLVRQEPGQEYEYDDDPDLVVLLVVQLVSLVRHDLNRAYEYQDQFDFQVSSCPNPPQLQRYWYWHADPPRNQAQEIEIEHEPNHHPVNVVSSCVSSVSSNHHYDYFYRDGRTPCHVVLLVVLLVLLVCVVVPVDQQQVQQVCCCPVVVDPTGSQLVQLVVWLVVSVVVCVVVVVRDHPPSVVCVVVVNTHVVSVPDRSDDPDDDDDDDDDDDDDDDDDDDDDDDDDPPPPPPPPPDDDDDDDDDDDDDDDDPPPVVVVVVVVVVLVCCQCAAQFHLFDQPDKDFFQDVVRLVVCLQPVPPQFFKKKWKADPPDHGGTMITTTSDDPLDPRGHGGDDDDPDPRMAIEMEGADQDLLRDDLDDDPDCRHYPYQQNDDNVVSVPDNPDDKDQPDDKDDWDDCPPHQKTKIWTDTNRHIHIDIDGDDDPVVVVVVVVVVVVVVDDDDDDDDDDDDDDPDDDDDDDDPPPVVCVVCVPDDDPDPDPVRVVVVVVVVVVVVVVVVVVVVSVVVVVVVVVVVVVVVVVVVVVVVVVVVVVVVDDDDDDDDDDDDDDDDDDDDDDDDDDDDDDDDDDDDDDDDDDDDDDDDDDDDDDDDDDDDDDDDDDDDDDDDDDAFDKDDKDDWDDFPDPAAKGKTKIAIDTPGPHHPDDDRMDIDIDHRYQWDWDKDDKDPWADFPDQAAWTKTKIAIDTDRGPDDPDDRMDIDTDHRFDDWEKDPKDPFDDWSDQAAFATKTKIAIDTDRGHDHPDDRMDIDTDHHHHDWDKDDKDDWDDWPPPAAWTKIKIFIFTAGPVRHGDPRDPDDRMDMDTDHNFAAWDKDPKDDWDDQDPQKTKIFIDTAGPPPGDDPPHDDPDDRMDMDGHDPPPPWDKDKDPKDDWDFPDDFDPQDWTKTKIAIDIDTDDPDDDDDDRMDIDTHGGPHDDDDYDDDDDD